Protein AF-A0A377ZLY2-F1 (afdb_monomer)

Nearest PDB structures (foldseek):
  7onw-assembly1_A  TM=9.578E-01  e=1.325E-79  Escherichia coli K-12
  8gpw-assembly1_A  TM=9.911E-01  e=1.344E-69  Klebsiella pneumoniae
  7onn-assembly1_A  TM=9.941E-01  e=1.403E-66  Escherichia coli K-12
  4bjp-assembly1_A-2  TM=9.707E-01  e=1.010E-66  Escherichia coli
  5ksh-assembly2_B  TM=9.296E-01  e=1.607E-45  Neisseria gonorrhoeae

InterPro domains:
  IPR000713 Mur ligase, N-terminal catalytic domain [PF01225] (524-601)
  IPR001460 Penicillin-binding protein, transpeptidase [PF00905] (175-469)
  IPR005311 Penicillin-binding protein, dimerisation domain [PF03717] (28-135)
  IPR012338 Beta-lactamase/transpeptidase-like [G3DSA:3.40.710.10] (211-391)
  IPR012338 Beta-lactamase/transpeptidase-like [SSF56601] (150-478)
  IPR013221 Mur ligase, central [PF08245] (613-760)
  IPR035911 MurE/MurF, N-terminal [SSF63418] (504-602)
  IPR036138 Penicillin-binding protein, dimerisation domain superfamily [SSF56519] (2-148)
  IPR036565 Mur-like, catalytic domain superfamily [G3DSA:3.40.1190.10] (604-787)
  IPR036565 Mur-like, catalytic domain superfamily [SSF53623] (604-782)
  IPR037532 Peptidoglycan D,D-transpeptidase FtsI [MF_02080] (1-490)
  IPR050515 Class D beta-lactamase/transpeptidase [PTHR30627] (2-481)

Organism: Klebsiella pneumoniae (NCBI:txid573)

Mean predicted aligned error: 16.72 Å

pLDDT: mean 89.84, std 12.44, range [25.33, 98.94]

Solvent-accessible surface area (backbone atoms only — not comparable to full-atom values): 41550 Å² total; per-residue (Å²): 81,84,21,29,25,38,32,33,21,26,31,55,20,51,79,70,72,47,84,60,96,47,74,58,48,48,52,49,19,60,75,68,74,39,60,57,69,58,52,42,50,65,47,59,72,45,53,82,36,73,68,45,81,76,48,70,73,38,55,58,69,60,50,54,54,56,59,71,57,68,53,75,39,59,45,79,41,87,42,63,45,88,77,55,92,68,33,42,52,42,20,48,49,44,31,38,58,51,91,84,63,46,35,71,33,22,45,35,34,51,40,29,64,50,56,64,23,40,84,46,49,74,47,66,45,58,49,101,85,69,48,79,78,46,76,79,49,75,45,82,55,45,73,57,47,89,81,64,56,28,52,40,68,70,51,23,46,47,44,31,51,50,46,39,52,49,26,60,72,28,53,25,76,25,29,29,38,31,31,29,33,24,71,60,22,25,33,30,25,64,28,52,28,63,56,46,37,60,75,63,54,84,88,60,58,73,80,43,61,55,44,44,38,36,58,39,64,42,50,58,13,45,56,45,34,62,60,48,54,41,51,30,45,74,70,64,77,42,60,84,85,40,69,40,74,29,58,66,49,71,49,96,87,44,78,42,58,47,98,64,94,41,69,60,34,38,57,45,45,28,56,14,66,57,33,41,34,42,40,21,53,50,37,70,76,41,65,77,61,59,60,54,53,50,44,45,59,45,35,51,51,40,72,64,76,63,61,50,69,73,62,49,35,45,43,61,78,91,67,93,79,76,55,70,57,56,42,27,38,47,27,40,18,40,86,36,26,35,16,51,47,44,52,20,48,32,32,16,17,51,37,46,26,20,31,37,54,68,48,30,53,43,60,77,78,79,83,51,88,56,44,80,69,45,63,46,70,53,33,48,54,47,46,57,33,22,29,43,12,31,32,91,88,18,58,19,40,53,26,54,36,92,45,41,38,43,21,40,35,43,23,57,30,71,33,68,42,99,87,72,42,79,44,103,42,36,33,12,23,24,38,26,23,32,42,52,92,67,33,48,37,6,39,23,29,38,37,33,39,42,63,63,85,55,53,48,4,30,76,55,17,12,41,46,45,17,56,42,51,49,50,45,40,59,75,67,68,58,81,70,73,50,70,65,97,78,62,76,88,60,88,77,77,76,84,63,87,82,71,78,88,74,40,33,46,21,74,65,32,41,92,76,28,71,83,44,63,86,36,68,44,73,50,77,38,74,49,61,88,74,51,37,69,29,17,33,39,42,18,42,78,50,97,90,50,57,35,59,79,39,48,68,54,29,55,75,39,43,28,46,30,34,42,30,46,4,81,96,77,52,51,69,57,38,75,46,77,56,96,89,25,48,36,36,18,31,57,66,38,59,67,47,36,13,47,50,28,23,58,73,42,70,42,31,41,77,70,27,49,25,32,39,24,28,55,63,58,60,34,66,61,50,27,51,50,51,24,52,52,40,36,76,72,72,41,41,22,18,33,33,19,70,79,12,42,29,43,72,94,57,57,43,74,49,98,42,47,41,50,52,22,52,54,45,30,51,51,42,29,52,40,45,77,71,60,28,47,28,34,17,30,33,47,40,46,67,25,49,71,58,22,22,60,54,60,46,46,26,58,26,27,38,42,53,37,86,65,98,67,69,40,91,79,44,70,42,70,67,50,46,49,53,31,51,46,38,51,70,74,77,32,53,24,54,48,42,32,32,24,24,68,28,73,67,34,43,60,46,46,78,76,35,55,78,26,32,38,35,26,73,78,73,49,66,59,92,83,59,80,31,57,71,49,70,58,90,78,88,83,87,81,82,77,77,85,78,83,89,135

Secondary structure (DSSP, 8-state):
-EEEEEEE-HHHHHHTT-S-SSHHHHHHHHHTT--HHHHHHHHHT-TT-S-EEEEEEE-HHHHHHHHHT--TTEEEEEEE----TTGGGGHHHH--B-TTS-B-SHHHHHTHHHHH-B--EEEEEE-TTS-EEEEEEEEPPBPP----BS--HHHHHHHHHHHHHHHHHTT-SEEEEEEEETTT-BEEEEEEES---TT--TT--GGGG--HHHH--B--GGGGHHHHHHHHHHTTS--TTPEEE---EEETTEEE--SS--SEEEHHHHHHTT-HHHHHHHHHTS-THHHHHHHHHTTTTS------TT----B----SS--HHHHHHHHTT-S-BB-HHHHHHHHHHHHTTSEE---BSB--PSP---EE-S-HHHHHHHHHHHHTTTSTTSTTGGG-BTTB--EEEEEEEEEE-TTSSEEEEEEEEEEEEESSSS--EEEEEEEES--SS---HHHHHHHHHHHHHHHHHHHTTPPPS---TT-SS--------SSGGG-BHHHHHTTT-TTPPP-B---EES-TTT--TT-EEEE-B-SSSBGGGGHHHHHHTT-SEEEEE-TTTS-TT-EEEETTEEEEEETTHHHHHHHHHHHHTT-GGGSSEEEEEESSSSHHHHHHHHHHHHHHTT--EEEEETTEEEETTEEE--SSSS--HHHHHHHHHHHHHTT--EEEEE--HHHHHTTTTTT-B-SEEEE----S--HHHHSSHHHHHHHHHHHHHTSB--EEEEETTSHHHHHHHTT-TT-EEEESSS---TT--S-EEE-S-------------

Foldseek 3Di:
DKFKWKKFQLQQQVVVVAQDPDPLLVVVCVLLVHPSVRVRCQSVVPSNGGIDTSGARHDPVSVVVNVVSVRTRIDMDIDDADDDPLFFLCCLACPAADSRQQGDFHVSPLCVCQQAWAQKDWDFDADPVGHTDDTPDIGHTGDHDDFAFLEDVLLSNLLQVLQQCLCVVLVFPKKWKWKAFLQALGTHYTHMPPTGGNVDCVVPDPVNSHSQLFQPKDFPFLLCLLLLQLLLCVVVVDHQADKDQQAWDDDPNDIQFFPDGDRIDGSLRCQQRVRLSVSLVSLLSDDLVSSLLSLVLLQQQHFLPQSGPNGDRWAHDPDPDDGSVRSSRVSRGPPTIGRNSSSLSSQSCLLNQQFRFRHYRGDDDDRGRGHRSGHNVSSLSSLVSQLSLCDPSHLQVLLDEPLARKRKGWFKDFDQDPVRHGDNFIKTKMWTFPRSVRTGMTMIMIGGGRDNPDGGNSVRVSNSNNSSVNSVCLVVVPHRDPDDPVPPPDPDDDDPPDDQVQQWPCNLCCVFANPDDTARADEEDQDLSPAAARHEYEQECDPVDGSVVCVVSNVVRRYQEYEHACVPPHDAQDWDADPNHIYGYHHPCLQCLLVSLCSNLVNLLVLAAEEEEEEDPCLVVVQLVVQVVVVVVPFQEWEQAQQATDGNVDGDHDPGRQDASNVNSVRSSVRVVVVGRYYYGYCYLVCQVSNSCASHAHLAYEYDEYDDDDCVPQVDSVSRLVSRCSCVPRHNHNAYEFELVYPSSVVVLVVVLAHEYEYAPPSDDPSNNYHYYYDPDDDDDPPPDDDDD

Sequence (789 aa):
MPVKAIWADPKELHDAGGVTLDTRWKALADALNMPLDQLATRINTNPRMRFIYLARQVNPDMADYIKKLKLPGIHLREESRRYYPSGEVTAHLIGFTNVDSQGIEGVEKSFDKWLTGQPGERIVRKDRYGRVIEDISSTDSQAAHNLALSIDERLQALVYRELNNAVAFNKAESGSAVLVDVNTGEVLAMANSPSYNPNNFAGTAKDTMRNRAITDVFEPGSTVKPMVVMTALQRGIVNENTVLNTVPYRINGHEIKDVARYSELTLTGVLQKSSNVGVSKLALAMPSSALVDTYSRFGLGKATNLGLVGERSGLYPQKQRWSDIERATFSFGYGLMVTPLQLARVYATIGSYGIYRPLSITKVDPPVPGERVFPESLVRTVVHMMESVALPGGGGVKAAIKGYRIAIKTGTAKKVGPDGRYINKYIAYTAGVAPASHPRFALVVVINDPQAGKYYGGAVSAPVFGAIMGGVLRTMNIEPDALATGEKSEFVINQGEEQVADRNLRDLLAPWVPNAPERILREMTLDSRVAASGDLFIAVQGHQADGRRYIPQAIAQGVAAIIAEAQGEAKDGEIREMHGVPVIYLSQLNERLSALAGRFYHQPSQQLRLVGVTGTNGKTTTTQLLAQWAKLLGETSAVMGTVGNGLLDKVVPTENTTGSAVDVQHVLSSLVGQGATFGAMEVSSHGLVQHRVAALQFAASVFTNLSRDHLDYHGDMEHYEAAKWLLYSTHHCGQAIVNADDEVGRRWLAKLPDAVAVSMEDHINPNCHGRWLKATAVKLSRQRGDHPV

Radius of gyration: 32.81 Å; Cα contacts (8 Å, |Δi|>4): 1695; chains: 1; bounding box: 76×91×81 Å

Structure (mmCIF, N/CA/C/O backbone):
data_AF-A0A377ZLY2-F1
#
_entry.id   AF-A0A377ZLY2-F1
#
loop_
_atom_site.group_PDB
_atom_site.id
_atom_site.type_symbol
_atom_site.label_atom_id
_atom_site.label_alt_id
_atom_site.label_comp_id
_atom_site.label_asym_id
_atom_site.label_entity_id
_atom_site.label_seq_id
_atom_site.pdbx_PDB_ins_code
_atom_site.Cartn_x
_atom_site.Cartn_y
_atom_site.Cartn_z
_atom_site.occupancy
_atom_site.B_iso_or_equiv
_atom_site.auth_seq_id
_atom_site.auth_comp_id
_atom_site.auth_asym_id
_atom_site.auth_atom_id
_atom_site.pdbx_PDB_model_num
ATOM 1 N N . MET A 1 1 ? 11.479 -10.343 -22.929 1.00 76.12 1 MET A N 1
ATOM 2 C CA . MET A 1 1 ? 12.168 -9.541 -23.959 1.00 76.12 1 MET A CA 1
ATOM 3 C C . MET A 1 1 ? 13.109 -10.440 -24.744 1.00 76.12 1 MET A C 1
ATOM 5 O O . MET A 1 1 ? 13.875 -11.158 -24.100 1.00 76.12 1 MET A O 1
ATOM 9 N N . PRO A 1 2 ? 13.035 -10.444 -26.086 1.00 83.38 2 PRO A N 1
ATOM 10 C CA . PRO A 1 2 ? 14.022 -11.125 -26.917 1.00 83.38 2 PRO A CA 1
ATOM 11 C C . PRO A 1 2 ? 15.370 -10.405 -26.795 1.00 83.38 2 PRO A C 1
ATOM 13 O O . PRO A 1 2 ? 15.439 -9.180 -26.894 1.00 83.38 2 PRO A O 1
ATOM 16 N N . VAL A 1 3 ? 16.426 -11.163 -26.530 1.00 89.38 3 VAL A N 1
ATOM 17 C CA . VAL A 1 3 ? 17.807 -10.677 -26.414 1.00 89.38 3 VAL A CA 1
ATOM 18 C C . VAL A 1 3 ? 18.733 -11.671 -27.104 1.00 89.38 3 VAL A C 1
ATOM 20 O O . VAL A 1 3 ? 18.310 -12.763 -27.472 1.00 89.38 3 VAL A O 1
ATOM 23 N N . LYS A 1 4 ? 20.006 -11.322 -27.290 1.00 88.44 4 LYS A N 1
ATOM 24 C CA . LYS A 1 4 ? 20.975 -12.257 -27.878 1.00 88.44 4 LYS A CA 1
ATOM 25 C C . LYS A 1 4 ? 22.154 -12.486 -26.949 1.00 88.44 4 LYS A C 1
ATOM 27 O O . LYS A 1 4 ? 22.528 -11.612 -26.175 1.00 88.44 4 LYS A O 1
ATOM 32 N N . ALA A 1 5 ? 22.761 -13.657 -27.040 1.00 91.00 5 ALA A N 1
ATOM 33 C CA . ALA A 1 5 ? 24.105 -13.904 -26.549 1.00 91.00 5 ALA A CA 1
ATOM 34 C C . ALA A 1 5 ? 25.098 -13.874 -27.707 1.00 91.00 5 ALA A C 1
ATOM 36 O O . ALA A 1 5 ? 24.802 -14.316 -28.819 1.00 91.00 5 ALA A O 1
ATOM 37 N N . ILE A 1 6 ? 26.293 -13.383 -27.410 1.00 92.44 6 ILE A N 1
ATOM 38 C CA . ILE A 1 6 ? 27.441 -13.378 -28.307 1.00 92.44 6 ILE A CA 1
ATOM 39 C C . ILE A 1 6 ? 28.393 -14.456 -27.809 1.00 92.44 6 ILE A C 1
ATOM 41 O O . ILE A 1 6 ? 28.817 -14.443 -26.647 1.00 92.44 6 ILE A O 1
ATOM 45 N N . TRP A 1 7 ? 28.727 -15.393 -28.683 1.00 92.69 7 TRP A N 1
ATOM 46 C CA . TRP A 1 7 ? 29.637 -16.487 -28.377 1.00 92.69 7 TRP A CA 1
ATOM 47 C C . TRP A 1 7 ? 30.670 -16.651 -29.488 1.00 92.69 7 TRP A C 1
ATOM 49 O O . TRP A 1 7 ? 30.451 -16.232 -30.622 1.00 92.69 7 TRP A O 1
ATOM 59 N N . ALA A 1 8 ? 31.810 -17.230 -29.136 1.00 91.69 8 ALA A N 1
ATOM 60 C CA . ALA A 1 8 ? 32.892 -17.518 -30.062 1.00 91.69 8 ALA A CA 1
ATOM 61 C C . ALA A 1 8 ? 33.110 -19.031 -30.214 1.00 91.69 8 ALA A C 1
ATOM 63 O O . ALA A 1 8 ? 32.939 -19.772 -29.241 1.00 91.69 8 ALA A O 1
ATOM 64 N N . ASP A 1 9 ? 33.531 -19.473 -31.402 1.00 91.38 9 ASP A N 1
ATOM 65 C CA . ASP A 1 9 ? 34.189 -20.765 -31.648 1.00 91.38 9 ASP A CA 1
ATOM 66 C C . ASP A 1 9 ? 35.712 -20.516 -31.737 1.00 91.38 9 ASP A C 1
ATOM 68 O O . ASP A 1 9 ? 36.208 -20.099 -32.788 1.00 91.38 9 ASP A O 1
ATOM 72 N N . PRO A 1 10 ? 36.473 -20.731 -30.641 1.00 90.56 10 PRO A N 1
ATOM 73 C CA . PRO A 1 10 ? 37.922 -20.539 -30.627 1.00 90.56 10 PRO A CA 1
ATOM 74 C C . PRO A 1 10 ? 38.683 -21.332 -31.688 1.00 90.56 10 PRO A C 1
ATOM 76 O O . PRO A 1 10 ? 39.705 -20.847 -32.169 1.00 90.56 10 PRO A O 1
ATOM 79 N N . LYS A 1 11 ? 38.205 -22.523 -32.072 1.00 87.12 11 LYS A N 1
ATOM 80 C CA . LYS A 1 11 ? 38.854 -23.324 -33.111 1.00 87.12 11 LYS A CA 1
ATOM 81 C C . LYS A 1 11 ? 38.660 -22.701 -34.490 1.00 87.12 11 LYS A C 1
ATOM 83 O O . LYS A 1 11 ? 39.633 -22.560 -35.220 1.00 87.12 11 LYS A O 1
ATOM 88 N N . GLU A 1 12 ? 37.434 -22.301 -34.830 1.00 88.19 12 GLU A N 1
ATOM 89 C CA . GLU A 1 12 ? 37.156 -21.589 -36.089 1.00 88.19 12 GLU A CA 1
ATOM 90 C C . GLU A 1 12 ? 37.976 -20.295 -36.178 1.00 88.19 12 GLU A C 1
ATOM 92 O O . GLU A 1 12 ? 38.570 -19.993 -37.210 1.00 88.19 12 GLU A O 1
ATOM 97 N N . LEU A 1 13 ? 38.063 -19.567 -35.063 1.00 88.12 13 LEU A N 1
ATOM 98 C CA . LEU A 1 13 ? 38.886 -18.370 -34.945 1.00 88.12 13 LEU A CA 1
ATOM 99 C C . LEU A 1 13 ? 40.371 -18.652 -35.147 1.00 88.12 13 LEU A C 1
ATOM 101 O O . LEU A 1 13 ? 41.025 -17.922 -35.885 1.00 88.12 13 LEU A O 1
ATOM 105 N N . HIS A 1 14 ? 40.905 -19.698 -34.517 1.00 86.06 14 HIS A N 1
ATOM 106 C CA . HIS A 1 14 ? 42.305 -20.089 -34.664 1.00 86.06 14 HIS A CA 1
ATOM 107 C C . HIS A 1 14 ? 42.635 -20.476 -36.111 1.00 86.06 14 HIS A C 1
ATOM 109 O O . HIS A 1 14 ? 43.621 -19.986 -36.661 1.00 86.06 14 HIS A O 1
ATOM 115 N N . ASP A 1 15 ? 41.768 -21.270 -36.746 1.00 85.00 15 ASP A N 1
ATOM 116 C CA . ASP A 1 15 ? 41.903 -21.685 -38.147 1.00 85.00 15 ASP A CA 1
ATOM 117 C C . ASP A 1 15 ? 41.816 -20.477 -39.113 1.00 85.00 15 ASP A C 1
ATOM 119 O O . ASP A 1 15 ? 42.418 -20.492 -40.187 1.00 85.00 15 ASP A O 1
ATOM 123 N N . ALA A 1 16 ? 41.121 -19.401 -38.720 1.00 83.44 16 ALA A N 1
ATOM 124 C CA . ALA A 1 16 ? 40.955 -18.161 -39.486 1.00 83.44 16 ALA A CA 1
ATOM 125 C C . ALA A 1 16 ? 41.996 -17.057 -39.178 1.00 83.44 16 ALA A C 1
ATOM 127 O O . ALA A 1 16 ? 41.828 -15.920 -39.624 1.00 83.44 16 ALA A O 1
ATOM 128 N N . GLY A 1 17 ? 43.067 -17.362 -38.435 1.00 81.12 17 GLY A N 1
ATOM 129 C CA . GLY A 1 17 ? 44.155 -16.414 -38.137 1.00 81.12 17 GLY A CA 1
ATOM 130 C C . GLY A 1 17 ? 44.054 -15.688 -36.788 1.00 81.12 17 GLY A C 1
ATOM 131 O O . GLY A 1 17 ? 44.876 -14.820 -36.499 1.00 81.12 17 GLY A O 1
ATOM 132 N N . GLY A 1 18 ? 43.094 -16.066 -35.942 1.00 83.38 18 GLY A N 1
ATOM 133 C CA . GLY A 1 18 ? 42.944 -15.594 -34.566 1.00 83.38 18 GLY A CA 1
ATOM 134 C C . GLY A 1 18 ? 42.375 -14.177 -34.424 1.00 83.38 18 GLY A C 1
ATOM 135 O O . GLY A 1 18 ? 41.865 -13.568 -35.364 1.00 83.38 18 GLY A O 1
ATOM 136 N N . VAL A 1 19 ? 42.448 -13.651 -33.198 1.00 83.69 19 VAL A N 1
ATOM 137 C CA . VAL A 1 19 ? 42.067 -12.266 -32.880 1.00 83.69 19 VAL A CA 1
ATOM 138 C C . VAL A 1 19 ? 43.169 -11.322 -33.364 1.00 83.69 19 VAL A C 1
ATOM 140 O O . VAL A 1 19 ? 44.305 -11.420 -32.901 1.00 83.69 19 VAL A O 1
ATOM 143 N N . THR A 1 20 ? 42.851 -10.407 -34.283 1.00 83.00 20 THR A N 1
ATOM 144 C CA . THR A 1 20 ? 43.819 -9.455 -34.856 1.00 83.00 20 THR A CA 1
ATOM 145 C C . THR A 1 20 ? 43.647 -8.049 -34.268 1.00 83.00 20 THR A C 1
ATOM 147 O O . THR A 1 20 ? 42.639 -7.729 -33.647 1.00 83.00 20 THR A O 1
ATOM 150 N N . LEU A 1 21 ? 44.638 -7.173 -34.466 1.00 76.81 21 LEU A N 1
ATOM 151 C CA . LEU A 1 21 ? 44.608 -5.764 -34.030 1.00 76.81 21 LEU A CA 1
ATOM 152 C C . LEU A 1 21 ? 43.818 -4.841 -34.984 1.00 76.81 21 LEU A C 1
ATOM 154 O O . LEU A 1 21 ? 44.001 -3.619 -34.960 1.00 76.81 21 LEU A O 1
ATOM 158 N N . ASP A 1 22 ? 42.967 -5.413 -35.840 1.00 82.75 22 ASP A N 1
ATOM 159 C CA . ASP A 1 22 ? 42.201 -4.659 -36.830 1.00 82.75 22 ASP A CA 1
ATOM 160 C C . ASP A 1 22 ? 41.068 -3.826 -36.195 1.00 82.75 22 ASP A C 1
ATOM 162 O O . ASP A 1 22 ? 40.709 -3.966 -35.021 1.00 82.75 22 ASP A O 1
ATOM 166 N N . THR A 1 23 ? 40.512 -2.897 -36.975 1.00 86.81 23 THR A N 1
ATOM 167 C CA . THR A 1 23 ? 39.457 -1.987 -36.505 1.00 86.81 23 THR A CA 1
ATOM 168 C C . THR A 1 23 ? 38.161 -2.710 -36.135 1.00 86.81 23 THR A C 1
ATOM 170 O O . THR A 1 23 ? 37.406 -2.198 -35.312 1.00 86.81 23 THR A O 1
ATOM 173 N N . ARG A 1 24 ? 37.901 -3.906 -36.682 1.00 90.44 24 ARG A N 1
ATOM 174 C CA . ARG A 1 24 ? 36.683 -4.682 -36.406 1.00 90.44 24 ARG A CA 1
ATOM 175 C C . ARG A 1 24 ? 36.772 -5.387 -35.058 1.00 90.44 24 ARG A C 1
ATOM 177 O O . ARG A 1 24 ? 35.795 -5.398 -34.316 1.00 90.44 24 ARG A O 1
ATOM 184 N N . TRP A 1 25 ? 37.940 -5.923 -34.714 1.00 89.62 25 TRP A N 1
ATOM 185 C CA . TRP A 1 25 ? 38.191 -6.506 -33.397 1.00 89.62 25 TRP A CA 1
ATOM 186 C C . TRP A 1 25 ? 38.199 -5.458 -32.289 1.00 89.62 25 TRP A C 1
ATOM 188 O O . TRP A 1 25 ? 37.628 -5.706 -31.227 1.00 89.62 25 TRP A O 1
ATOM 198 N N . LYS A 1 26 ? 38.752 -4.265 -32.550 1.00 89.81 26 LYS A N 1
ATOM 199 C CA . LYS A 1 26 ? 38.610 -3.114 -31.642 1.00 89.81 26 LYS A CA 1
ATOM 200 C C . LYS A 1 26 ? 37.142 -2.727 -31.456 1.00 89.81 26 LYS A C 1
ATOM 202 O O . LYS A 1 26 ? 36.685 -2.633 -30.328 1.00 89.81 26 LYS A O 1
ATOM 207 N N . ALA A 1 27 ? 36.375 -2.637 -32.543 1.00 89.50 27 ALA A N 1
ATOM 208 C CA . ALA A 1 27 ? 34.944 -2.348 -32.474 1.00 89.50 27 ALA A CA 1
ATOM 209 C C . ALA A 1 27 ? 34.142 -3.399 -31.679 1.00 89.50 27 ALA A C 1
ATOM 211 O O . ALA A 1 27 ? 33.193 -3.037 -30.985 1.00 89.50 27 ALA A O 1
ATOM 212 N N . LEU A 1 28 ? 34.507 -4.686 -31.756 1.00 91.25 28 LEU A N 1
ATOM 213 C CA . LEU A 1 28 ? 33.908 -5.736 -30.925 1.00 91.25 28 LEU A CA 1
ATOM 214 C C . LEU A 1 28 ? 34.296 -5.577 -29.448 1.00 91.25 28 LEU A C 1
ATOM 216 O O . LEU A 1 28 ? 33.431 -5.669 -28.584 1.00 91.25 28 LEU A O 1
ATOM 220 N N . ALA A 1 29 ? 35.577 -5.340 -29.164 1.00 90.81 29 ALA A N 1
ATOM 221 C CA . ALA A 1 29 ? 36.091 -5.106 -27.816 1.00 90.81 29 ALA A CA 1
ATOM 222 C C . ALA A 1 29 ? 35.384 -3.912 -27.143 1.00 90.81 29 ALA A C 1
ATOM 224 O O . ALA A 1 29 ? 34.866 -4.046 -26.032 1.00 90.81 29 ALA A O 1
ATOM 225 N N . ASP A 1 30 ? 35.249 -2.799 -27.867 1.00 89.69 30 ASP A N 1
ATOM 226 C CA . ASP A 1 30 ? 34.542 -1.597 -27.419 1.00 89.69 30 ASP A CA 1
ATOM 227 C C . ASP A 1 30 ? 33.049 -1.876 -27.184 1.00 89.69 30 ASP A C 1
ATOM 229 O O . ASP A 1 30 ? 32.506 -1.516 -26.139 1.00 89.69 30 ASP A O 1
ATOM 233 N N . ALA A 1 31 ? 32.383 -2.583 -28.107 1.00 88.88 31 ALA A N 1
ATOM 234 C CA . ALA A 1 31 ? 30.970 -2.948 -27.960 1.00 88.88 31 ALA A CA 1
ATOM 235 C C . ALA A 1 31 ? 30.713 -3.865 -26.751 1.00 88.88 31 ALA A C 1
ATOM 237 O O . ALA A 1 31 ? 29.660 -3.782 -26.122 1.00 88.88 31 ALA A O 1
ATOM 238 N N . LEU A 1 32 ? 31.675 -4.729 -26.418 1.00 89.12 32 LEU A N 1
ATOM 239 C CA . LEU A 1 32 ? 31.626 -5.617 -25.256 1.00 89.12 32 LEU A CA 1
ATOM 240 C C . LEU A 1 32 ? 32.122 -4.955 -23.963 1.00 89.12 32 LEU A C 1
ATOM 242 O O . LEU A 1 32 ? 32.072 -5.592 -22.909 1.00 89.12 32 LEU A O 1
ATOM 246 N N . ASN A 1 33 ? 32.605 -3.709 -24.034 1.00 89.62 33 ASN A N 1
ATOM 247 C CA . ASN A 1 33 ? 33.278 -3.006 -22.944 1.00 89.62 33 ASN A CA 1
ATOM 248 C C . ASN A 1 33 ? 34.393 -3.858 -22.296 1.00 89.62 33 ASN A C 1
ATOM 250 O O . ASN A 1 33 ? 34.517 -3.935 -21.071 1.00 89.62 33 ASN A O 1
ATOM 254 N N . MET A 1 34 ? 35.170 -4.553 -23.131 1.00 89.56 34 MET A N 1
ATOM 255 C CA . MET A 1 34 ? 36.249 -5.453 -22.729 1.00 89.56 34 MET A CA 1
ATOM 256 C C . MET A 1 34 ? 37.527 -5.064 -23.475 1.00 89.56 34 MET A C 1
ATOM 258 O O . MET A 1 34 ? 37.500 -5.036 -24.702 1.00 89.56 34 MET A O 1
ATOM 262 N N . PRO A 1 35 ? 38.654 -4.815 -22.786 1.00 91.62 35 PRO A N 1
ATOM 263 C CA . PRO A 1 35 ? 39.932 -4.558 -23.443 1.00 91.62 35 PRO A CA 1
ATOM 264 C C . PRO A 1 35 ? 40.299 -5.658 -24.454 1.00 91.62 35 PRO A C 1
ATOM 266 O O . PRO A 1 35 ? 40.071 -6.846 -24.209 1.00 91.62 35 PRO A O 1
ATOM 269 N N . LEU A 1 36 ? 40.856 -5.272 -25.606 1.00 88.94 36 LEU A N 1
ATOM 270 C CA . LEU A 1 36 ? 41.123 -6.198 -26.715 1.00 88.94 36 LEU A CA 1
ATOM 271 C C . LEU A 1 36 ? 42.082 -7.336 -26.324 1.00 88.94 36 LEU A C 1
ATOM 273 O O . LEU A 1 36 ? 41.910 -8.473 -26.760 1.00 88.94 36 LEU A O 1
ATOM 277 N N . ASP A 1 37 ? 43.068 -7.045 -25.483 1.00 88.38 37 ASP A N 1
ATOM 278 C CA . ASP A 1 37 ? 43.999 -8.018 -24.909 1.00 88.38 37 ASP A CA 1
ATOM 279 C C . ASP A 1 37 ? 43.280 -9.046 -24.020 1.00 88.38 37 ASP A C 1
ATOM 281 O O . ASP A 1 37 ? 43.542 -10.249 -24.120 1.00 88.38 37 ASP A O 1
ATOM 285 N N . GLN A 1 38 ? 42.316 -8.605 -23.208 1.00 89.12 38 GLN A N 1
ATOM 286 C CA . GLN A 1 38 ? 41.481 -9.498 -22.401 1.00 89.12 38 GLN A CA 1
ATOM 287 C C . GLN A 1 38 ? 40.565 -10.358 -23.272 1.00 89.12 38 GLN A C 1
ATOM 289 O O . GLN A 1 38 ? 40.443 -11.560 -23.028 1.00 89.12 38 GLN A O 1
ATOM 294 N N . LEU A 1 39 ? 39.961 -9.775 -24.312 1.00 89.00 39 LEU A N 1
ATOM 295 C CA . LEU A 1 39 ? 39.127 -10.503 -25.268 1.00 89.00 39 LEU A CA 1
ATOM 296 C C . LEU A 1 39 ? 39.935 -11.591 -25.991 1.00 89.00 39 LEU A C 1
ATOM 298 O O . LEU A 1 39 ? 39.509 -12.748 -26.040 1.00 89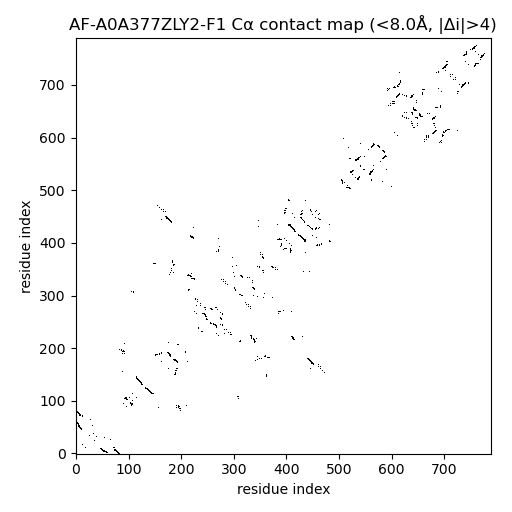.00 39 LEU A O 1
ATOM 302 N N . ALA A 1 40 ? 41.125 -11.241 -26.486 1.00 87.88 40 ALA A N 1
ATOM 303 C CA . ALA A 1 40 ? 42.038 -12.178 -27.132 1.00 87.88 40 ALA A CA 1
ATOM 304 C C . ALA A 1 40 ? 42.459 -13.304 -26.181 1.00 87.88 40 ALA A C 1
ATOM 306 O O . ALA A 1 40 ? 42.392 -14.477 -26.543 1.00 87.88 40 ALA A O 1
ATOM 307 N N . THR A 1 41 ? 42.826 -12.971 -24.942 1.00 88.44 41 THR A N 1
ATOM 308 C CA . THR A 1 41 ? 43.217 -13.957 -23.921 1.00 88.44 41 THR A CA 1
ATOM 309 C C . THR A 1 41 ? 42.071 -14.917 -23.601 1.00 88.44 41 THR A C 1
ATOM 311 O O . THR A 1 41 ? 42.264 -16.134 -23.546 1.00 88.44 41 THR A O 1
ATOM 314 N N . ARG A 1 42 ? 40.853 -14.388 -23.445 1.00 87.25 42 ARG A N 1
ATOM 315 C CA . ARG A 1 42 ? 39.651 -15.173 -23.144 1.00 87.25 42 ARG A CA 1
ATOM 316 C C . ARG A 1 42 ? 39.309 -16.154 -24.264 1.00 87.25 42 ARG A C 1
ATOM 318 O O . ARG A 1 42 ? 39.003 -17.308 -23.982 1.00 87.25 42 ARG A O 1
ATOM 325 N N . ILE A 1 43 ? 39.403 -15.726 -25.523 1.00 86.69 43 ILE A N 1
ATOM 326 C CA . ILE A 1 43 ? 39.177 -16.593 -26.689 1.00 86.69 43 ILE A CA 1
ATOM 327 C C . ILE A 1 43 ? 40.291 -17.646 -26.807 1.00 86.69 43 ILE A C 1
ATOM 329 O O . ILE A 1 43 ? 40.007 -18.828 -26.994 1.00 86.69 43 ILE A O 1
ATOM 333 N N . ASN A 1 44 ? 41.552 -17.248 -26.622 1.00 84.50 44 ASN A N 1
ATOM 334 C CA . ASN A 1 44 ? 42.719 -18.117 -26.800 1.00 84.50 44 ASN A CA 1
ATOM 335 C C . ASN A 1 44 ? 43.003 -19.053 -25.613 1.00 84.50 44 ASN A C 1
ATOM 337 O O . ASN A 1 44 ? 43.938 -19.848 -25.682 1.00 84.50 44 ASN A O 1
ATOM 341 N N . THR A 1 45 ? 42.203 -19.003 -24.541 1.00 83.00 45 THR A N 1
ATOM 342 C CA . THR A 1 45 ? 42.398 -19.840 -23.341 1.00 83.00 45 THR A CA 1
ATOM 343 C C . THR A 1 45 ? 42.412 -21.340 -23.678 1.00 83.00 45 THR A C 1
ATOM 345 O O . THR A 1 45 ? 43.149 -22.104 -23.060 1.00 83.00 45 THR A O 1
ATOM 348 N N . ASN A 1 46 ? 41.636 -21.779 -24.678 1.00 81.25 46 ASN A N 1
ATOM 349 C CA . ASN A 1 46 ? 41.742 -23.131 -25.232 1.00 81.25 46 ASN A CA 1
ATOM 350 C C . ASN A 1 46 ? 41.400 -23.133 -26.737 1.00 81.25 46 ASN A C 1
ATOM 352 O O . ASN A 1 46 ? 40.218 -23.143 -27.090 1.00 81.25 46 ASN A O 1
ATOM 356 N N . PRO A 1 47 ? 42.408 -23.206 -27.626 1.00 80.19 47 PRO A N 1
ATOM 357 C CA . PRO A 1 47 ? 42.218 -23.155 -29.081 1.00 80.19 47 PRO A CA 1
ATOM 358 C C . PRO A 1 47 ? 41.429 -24.333 -29.671 1.00 80.19 47 PRO A C 1
ATOM 360 O O . PRO A 1 47 ? 41.058 -24.309 -30.838 1.00 80.19 47 PRO A O 1
ATOM 363 N N . ARG A 1 48 ? 41.187 -25.399 -28.892 1.00 83.88 48 ARG A N 1
ATOM 364 C CA . ARG A 1 48 ? 40.382 -26.553 -29.325 1.00 83.88 48 ARG A CA 1
ATOM 365 C C . ARG A 1 48 ? 38.910 -26.442 -28.928 1.00 83.88 48 ARG A C 1
ATOM 367 O O . ARG A 1 48 ? 38.117 -27.276 -29.367 1.00 83.88 48 ARG A O 1
ATOM 374 N N . MET A 1 49 ? 38.540 -25.473 -28.084 1.00 86.12 49 MET A N 1
ATOM 375 C CA . MET A 1 49 ? 37.142 -25.265 -27.709 1.00 86.12 49 MET A CA 1
ATOM 376 C C . MET A 1 49 ? 36.316 -24.845 -28.924 1.00 86.12 49 MET A C 1
ATOM 378 O O . MET A 1 49 ? 36.787 -24.122 -29.792 1.00 86.12 49 MET A O 1
ATOM 382 N N . ARG A 1 50 ? 35.063 -25.304 -28.951 1.00 86.00 50 ARG A N 1
ATOM 383 C CA . ARG A 1 50 ? 34.075 -24.982 -29.991 1.00 86.00 50 ARG A CA 1
ATOM 384 C C . ARG A 1 50 ? 33.062 -23.923 -29.566 1.00 86.00 50 ARG A C 1
ATOM 386 O O . ARG A 1 50 ? 32.230 -23.521 -30.366 1.00 86.00 50 ARG A O 1
ATOM 393 N N . PHE A 1 51 ? 33.079 -23.528 -28.294 1.00 87.56 51 PHE A N 1
ATOM 394 C CA . PHE A 1 51 ? 32.082 -22.631 -27.728 1.00 87.56 51 PHE A CA 1
ATOM 395 C C . PHE A 1 51 ? 32.629 -21.899 -26.501 1.00 87.56 51 PHE A C 1
ATOM 397 O O . PHE A 1 51 ? 33.109 -22.534 -25.562 1.00 87.56 51 PHE A O 1
ATOM 404 N N . ILE A 1 52 ? 32.496 -20.574 -26.480 1.00 90.81 52 ILE A N 1
ATOM 405 C CA . ILE A 1 52 ? 32.704 -19.736 -25.295 1.00 90.81 52 ILE A CA 1
ATOM 406 C C . ILE A 1 52 ? 31.789 -18.508 -25.349 1.00 90.81 52 ILE A C 1
ATOM 408 O O . ILE A 1 52 ? 31.713 -17.832 -26.371 1.00 90.81 52 ILE A O 1
ATOM 412 N N . TYR A 1 53 ? 31.102 -18.181 -24.250 1.00 90.81 53 TYR A N 1
ATOM 413 C CA . TYR A 1 53 ? 30.335 -16.933 -24.166 1.00 90.81 53 TYR A CA 1
ATOM 414 C C . TYR A 1 53 ? 31.268 -15.728 -24.031 1.00 90.81 53 TYR A C 1
ATOM 416 O O . TYR A 1 53 ? 32.131 -15.696 -23.145 1.00 90.81 53 TYR A O 1
ATOM 424 N N . LEU A 1 54 ? 31.034 -14.711 -24.858 1.00 90.06 54 LEU A N 1
ATOM 425 C CA . LEU A 1 54 ? 31.690 -13.408 -24.768 1.00 90.06 54 LEU A CA 1
ATOM 426 C C . LEU A 1 54 ? 30.820 -12.418 -23.991 1.00 90.06 54 LEU A C 1
ATOM 428 O O . LEU A 1 54 ? 31.297 -11.800 -23.043 1.00 90.06 54 LEU A O 1
ATOM 432 N N . ALA A 1 55 ? 29.530 -12.357 -24.321 1.00 89.56 55 ALA A N 1
ATOM 433 C CA . ALA A 1 55 ? 28.516 -11.620 -23.573 1.00 89.56 55 ALA A CA 1
ATOM 434 C C . ALA A 1 55 ? 27.150 -12.301 -23.700 1.00 89.56 55 ALA A C 1
ATOM 436 O O . ALA A 1 55 ? 26.875 -12.996 -24.677 1.00 89.56 55 ALA A O 1
ATOM 437 N N . ARG A 1 56 ? 26.288 -12.107 -22.702 1.00 89.44 56 ARG A N 1
ATOM 438 C CA . ARG A 1 56 ? 24.932 -12.671 -22.659 1.00 89.44 56 ARG A CA 1
ATOM 439 C C . ARG A 1 56 ? 23.905 -11.559 -22.509 1.00 89.44 56 ARG A C 1
ATOM 441 O O . ARG A 1 56 ? 24.235 -10.501 -21.977 1.00 89.44 56 ARG A O 1
ATOM 448 N N . GLN A 1 57 ? 22.678 -11.819 -22.955 1.00 86.12 57 GLN A N 1
ATOM 449 C CA . GLN A 1 57 ? 21.546 -10.893 -22.849 1.00 86.12 57 GLN A CA 1
ATOM 450 C C . GLN A 1 57 ? 21.801 -9.469 -23.395 1.00 86.12 57 GLN A C 1
ATOM 452 O O . GLN A 1 57 ? 21.344 -8.482 -22.810 1.00 86.12 57 GLN A O 1
ATOM 457 N N . VAL A 1 58 ? 22.512 -9.349 -24.520 1.00 88.38 58 VAL A N 1
ATOM 458 C CA . VAL A 1 58 ? 22.721 -8.064 -25.203 1.00 88.38 58 VAL A CA 1
ATOM 459 C C . VAL A 1 58 ? 21.461 -7.607 -25.945 1.00 88.38 58 VAL A C 1
ATOM 461 O O . VAL A 1 58 ? 20.679 -8.426 -26.440 1.00 88.38 58 VAL A O 1
ATOM 464 N N . ASN A 1 59 ? 21.270 -6.286 -26.029 1.00 85.69 59 ASN A N 1
ATOM 465 C CA . ASN A 1 59 ? 20.179 -5.670 -26.790 1.00 85.69 59 ASN A CA 1
ATOM 466 C C . ASN A 1 59 ? 20.298 -6.041 -28.290 1.00 85.69 59 ASN A C 1
ATOM 468 O O . ASN A 1 59 ? 21.417 -5.994 -28.817 1.00 85.69 59 ASN A O 1
ATOM 472 N N . PRO A 1 60 ? 19.190 -6.378 -28.984 1.00 85.81 60 PRO A N 1
ATOM 473 C CA . PRO A 1 60 ? 19.138 -6.543 -30.436 1.00 85.81 60 PRO A CA 1
ATOM 474 C C . PRO A 1 60 ? 19.989 -5.566 -31.262 1.00 85.81 60 PRO A C 1
ATOM 476 O O . PRO A 1 60 ? 20.733 -6.030 -32.121 1.00 85.81 60 PRO A O 1
ATOM 479 N N . ASP A 1 61 ? 19.984 -4.263 -30.958 1.00 87.69 61 ASP A N 1
ATOM 480 C CA . ASP A 1 61 ? 20.757 -3.266 -31.725 1.00 87.69 61 ASP A CA 1
ATOM 481 C C . ASP A 1 61 ? 22.272 -3.522 -31.680 1.00 87.69 61 ASP A C 1
ATOM 483 O O . ASP A 1 61 ? 22.972 -3.451 -32.693 1.00 87.69 61 ASP A O 1
ATOM 487 N N . MET A 1 62 ? 22.788 -3.868 -30.496 1.00 88.56 62 MET A N 1
ATOM 488 C CA . MET A 1 62 ? 24.196 -4.217 -30.302 1.00 88.56 62 MET A CA 1
ATOM 489 C C . MET A 1 62 ? 24.526 -5.539 -30.996 1.00 88.56 62 MET A C 1
ATOM 491 O O . MET A 1 62 ? 25.587 -5.679 -31.604 1.00 88.56 62 MET A O 1
ATOM 495 N N . ALA A 1 63 ? 23.613 -6.509 -30.934 1.00 89.00 63 ALA A N 1
ATOM 496 C CA . ALA A 1 63 ? 23.796 -7.782 -31.612 1.00 89.00 63 ALA A CA 1
ATOM 497 C C . ALA A 1 63 ? 23.831 -7.606 -33.140 1.00 89.00 63 ALA A C 1
ATOM 499 O O . ALA A 1 63 ? 24.690 -8.185 -33.804 1.00 89.00 63 ALA A O 1
ATOM 500 N N . ASP A 1 64 ? 22.968 -6.757 -33.699 1.00 89.75 64 ASP A N 1
ATOM 501 C CA . ASP A 1 64 ? 22.953 -6.435 -35.126 1.00 89.75 64 ASP A CA 1
ATOM 502 C C . ASP A 1 64 ? 24.193 -5.649 -35.557 1.00 89.75 64 ASP A C 1
ATOM 504 O O . ASP A 1 64 ? 24.736 -5.898 -36.638 1.00 89.75 64 ASP A O 1
ATOM 508 N N . TYR A 1 65 ? 24.693 -4.747 -34.709 1.00 92.25 65 TYR A N 1
ATOM 509 C CA . TYR A 1 65 ? 25.982 -4.090 -34.920 1.00 92.25 65 TYR A CA 1
ATOM 510 C C . TYR A 1 65 ? 27.126 -5.111 -34.999 1.00 92.25 65 TYR A C 1
ATOM 512 O O . TYR A 1 65 ? 27.874 -5.125 -35.977 1.00 92.25 65 TYR A O 1
ATOM 520 N N . ILE A 1 66 ? 27.212 -6.033 -34.037 1.00 91.25 66 ILE A N 1
ATOM 521 C CA . ILE A 1 66 ? 28.256 -7.068 -34.001 1.00 91.25 66 ILE A CA 1
ATOM 522 C C . ILE A 1 66 ? 28.136 -8.028 -35.188 1.00 91.25 66 ILE A C 1
ATOM 524 O O . ILE A 1 66 ? 29.142 -8.378 -35.804 1.00 91.25 66 ILE A O 1
ATOM 528 N N . LYS A 1 67 ? 26.913 -8.386 -35.593 1.00 90.56 67 LYS A N 1
ATOM 529 C CA . LYS A 1 67 ? 26.664 -9.196 -36.795 1.00 90.56 67 LYS A CA 1
ATOM 530 C C . LYS A 1 67 ? 27.233 -8.540 -38.058 1.00 90.56 67 LYS A C 1
ATOM 532 O O . LYS A 1 67 ? 27.768 -9.233 -38.925 1.00 90.56 67 LYS A O 1
ATOM 537 N N . LYS A 1 68 ? 27.147 -7.209 -38.169 1.00 93.50 68 LYS A N 1
ATOM 538 C CA . LYS A 1 68 ? 27.680 -6.444 -39.311 1.00 93.50 68 LYS A CA 1
ATOM 539 C C . LYS A 1 68 ? 29.211 -6.412 -39.358 1.00 93.50 68 LYS A C 1
ATOM 541 O O . LYS A 1 68 ? 29.751 -6.202 -40.442 1.00 93.50 68 LYS A O 1
ATOM 546 N N . LEU A 1 69 ? 29.906 -6.683 -38.247 1.00 91.12 69 LEU A N 1
ATOM 547 C CA . LEU A 1 69 ? 31.374 -6.765 -38.219 1.00 91.12 69 LEU A CA 1
ATOM 548 C C . LEU A 1 69 ? 31.915 -7.974 -39.003 1.00 91.12 69 LEU A C 1
ATOM 550 O O . LEU A 1 69 ? 33.071 -7.947 -39.427 1.00 91.12 69 LEU A O 1
ATOM 554 N N . LYS A 1 70 ? 31.086 -9.010 -39.234 1.00 90.38 70 LYS A N 1
ATOM 555 C CA . LYS A 1 70 ? 31.437 -10.222 -40.003 1.00 90.38 70 LYS A CA 1
ATOM 556 C C . LYS A 1 70 ? 32.776 -10.831 -39.558 1.00 90.38 70 LYS A C 1
ATOM 558 O O . LYS A 1 70 ? 33.649 -11.117 -40.379 1.00 90.38 70 LYS A O 1
ATOM 563 N N . LEU A 1 71 ? 32.953 -10.956 -38.245 1.00 89.75 71 LEU A N 1
ATOM 564 C CA . LEU A 1 71 ? 34.144 -11.555 -37.650 1.00 89.75 71 LEU A CA 1
ATOM 565 C C . LEU A 1 71 ? 34.036 -13.090 -37.713 1.00 89.75 71 LEU A C 1
ATOM 567 O O . LEU A 1 71 ? 32.988 -13.622 -37.341 1.00 89.75 71 LEU A O 1
ATOM 571 N N . PRO A 1 72 ? 35.075 -13.804 -38.189 1.00 86.75 72 PRO A N 1
ATOM 572 C CA . PRO A 1 72 ? 35.062 -15.266 -38.254 1.00 86.75 72 PRO A CA 1
ATOM 573 C C . PRO A 1 72 ? 34.940 -15.865 -36.849 1.00 86.75 72 PRO A C 1
ATOM 575 O O . PRO A 1 72 ? 35.470 -15.300 -35.898 1.00 86.75 72 PRO A O 1
ATOM 578 N N . GLY A 1 73 ? 34.214 -16.976 -36.701 1.00 86.38 73 GLY A N 1
ATOM 579 C CA . GLY A 1 73 ? 33.998 -17.647 -35.417 1.00 86.38 73 GLY A CA 1
ATOM 580 C C . GLY A 1 73 ? 33.267 -16.844 -34.339 1.00 86.38 73 GLY A C 1
ATOM 581 O O . GLY A 1 73 ? 33.209 -17.320 -33.210 1.00 86.38 73 GLY A O 1
ATOM 582 N N . ILE A 1 74 ? 32.696 -15.671 -34.644 1.00 92.00 74 ILE A N 1
ATOM 583 C CA . ILE A 1 74 ? 31.805 -14.927 -33.743 1.00 92.00 74 ILE A CA 1
ATOM 584 C C . ILE A 1 74 ? 30.361 -15.136 -34.181 1.00 92.00 74 ILE A C 1
ATOM 586 O O . ILE A 1 74 ? 29.967 -14.795 -35.295 1.00 92.00 74 ILE A O 1
ATOM 590 N N . HIS A 1 75 ? 29.552 -15.648 -33.263 1.00 90.38 75 HIS A N 1
ATOM 591 C CA . HIS A 1 75 ? 28.198 -16.098 -33.535 1.00 90.38 75 HIS A CA 1
ATOM 592 C C . HIS A 1 75 ? 27.208 -15.492 -32.541 1.00 90.38 75 HIS A C 1
ATOM 594 O O . HIS A 1 75 ? 27.546 -15.131 -31.409 1.00 90.38 75 HIS A O 1
ATOM 600 N N . LEU A 1 76 ? 25.951 -15.393 -32.972 1.00 89.44 76 LEU A N 1
ATOM 601 C CA . LEU A 1 76 ? 24.840 -14.944 -32.140 1.00 89.44 76 LEU A CA 1
ATOM 602 C C . LEU A 1 76 ? 23.938 -16.124 -31.797 1.00 89.44 76 LEU A C 1
ATOM 604 O O . LEU A 1 76 ? 23.697 -16.999 -32.627 1.00 89.44 76 LEU A O 1
ATOM 608 N N . ARG A 1 77 ? 23.417 -16.127 -30.575 1.00 87.56 77 ARG A N 1
ATOM 609 C C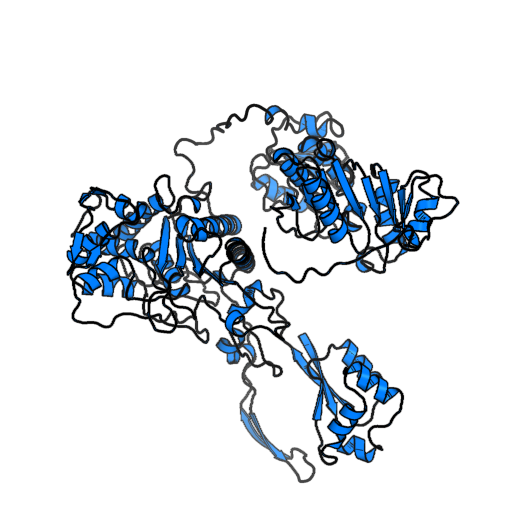A . ARG A 1 77 ? 22.420 -17.088 -30.106 1.00 87.56 77 ARG A CA 1
ATOM 610 C C . ARG A 1 77 ? 21.231 -16.325 -29.541 1.00 87.56 77 ARG A C 1
ATOM 612 O O . ARG A 1 77 ? 21.430 -15.423 -28.736 1.00 87.56 77 ARG A O 1
ATOM 619 N N . GLU A 1 78 ? 20.020 -16.672 -29.963 1.00 85.44 78 GLU A N 1
ATOM 620 C CA . GLU A 1 78 ? 18.806 -16.091 -29.381 1.00 85.44 78 GLU A CA 1
ATOM 621 C C . GLU A 1 78 ? 18.672 -16.520 -27.913 1.00 85.44 78 GLU A C 1
ATOM 623 O O . GLU A 1 78 ? 18.882 -17.686 -27.568 1.00 85.44 78 GLU A O 1
ATOM 628 N N . GLU A 1 79 ? 18.334 -15.565 -27.054 1.00 85.12 79 GLU A N 1
ATOM 629 C CA . GLU A 1 79 ? 18.076 -15.749 -25.630 1.00 85.12 79 GLU A CA 1
ATOM 630 C C . GLU A 1 79 ? 16.825 -14.956 -25.217 1.00 85.12 79 GLU A C 1
ATOM 632 O O . GLU A 1 79 ? 16.342 -14.057 -25.912 1.00 85.12 79 GLU A O 1
ATOM 637 N N . SER A 1 80 ? 16.294 -15.270 -24.041 1.00 82.88 80 SER A N 1
ATOM 638 C CA . SER A 1 80 ? 15.235 -14.492 -23.408 1.00 82.88 80 SER A CA 1
ATOM 639 C C . SER A 1 80 ? 15.747 -13.831 -22.141 1.00 82.88 80 SER A C 1
ATOM 641 O O . SER A 1 80 ? 16.490 -14.424 -21.362 1.00 82.88 80 SER A O 1
ATOM 643 N N . ARG A 1 81 ? 15.293 -12.601 -21.907 1.00 86.38 81 ARG A N 1
ATOM 644 C CA . ARG A 1 81 ? 15.449 -11.908 -20.629 1.00 86.38 81 ARG A CA 1
ATOM 645 C C . ARG A 1 81 ? 14.083 -11.502 -20.100 1.00 86.38 81 ARG A C 1
ATOM 647 O O . ARG A 1 81 ? 13.230 -11.015 -20.855 1.00 86.38 81 ARG A O 1
ATOM 654 N N . ARG A 1 82 ? 13.878 -11.687 -18.798 1.00 90.81 82 ARG A N 1
ATOM 655 C CA . ARG A 1 82 ? 12.679 -11.218 -18.107 1.00 90.81 82 ARG A CA 1
ATOM 656 C C . ARG A 1 82 ? 12.730 -9.701 -17.923 1.00 90.81 82 ARG A C 1
ATOM 658 O O . ARG A 1 82 ? 13.791 -9.139 -17.661 1.00 90.81 82 ARG A O 1
ATOM 665 N N . TYR A 1 83 ? 11.591 -9.050 -18.118 1.00 92.25 83 TYR A N 1
ATOM 666 C CA . TYR A 1 83 ? 11.422 -7.619 -17.893 1.00 92.25 83 TYR A CA 1
ATOM 667 C C . TYR A 1 83 ? 10.230 -7.423 -16.966 1.00 92.25 83 TYR A C 1
ATOM 669 O O . TYR A 1 83 ? 9.195 -8.059 -17.161 1.00 92.25 83 TYR A O 1
ATOM 677 N N . TYR A 1 84 ? 10.402 -6.561 -15.971 1.00 95.00 84 TYR A N 1
ATOM 678 C CA . TYR A 1 84 ? 9.459 -6.315 -14.889 1.00 95.00 84 TYR A CA 1
ATOM 679 C C . TYR A 1 84 ? 8.971 -4.862 -14.976 1.00 95.00 84 TYR A C 1
ATOM 681 O O . TYR A 1 84 ? 9.672 -3.973 -14.486 1.00 95.00 84 TYR A O 1
ATOM 689 N N . PRO A 1 85 ? 7.812 -4.590 -15.604 1.00 92.19 85 PRO A N 1
ATOM 690 C CA . PRO A 1 85 ? 7.353 -3.221 -15.870 1.00 92.19 85 PRO A CA 1
ATOM 691 C C . PRO A 1 85 ? 7.143 -2.383 -14.605 1.00 92.19 85 PRO A C 1
ATOM 693 O O . PRO A 1 85 ? 7.532 -1.223 -14.553 1.00 92.19 85 PRO A O 1
ATOM 696 N N . SER A 1 86 ? 6.601 -3.001 -13.557 1.00 89.88 86 SER A N 1
ATOM 697 C CA . SER A 1 86 ? 6.356 -2.392 -12.246 1.00 89.88 86 SER A CA 1
ATOM 698 C C . SER A 1 86 ? 7.625 -2.225 -11.394 1.00 89.88 86 SER A C 1
ATOM 700 O O . SER A 1 86 ? 7.574 -1.632 -10.316 1.00 89.88 86 SER A O 1
ATOM 702 N N . GLY A 1 87 ? 8.774 -2.743 -11.848 1.00 94.50 87 GLY A N 1
ATOM 703 C CA . GLY A 1 87 ? 10.067 -2.597 -11.183 1.00 94.50 87 GLY A CA 1
ATOM 704 C C . GLY A 1 87 ? 10.029 -2.955 -9.692 1.00 94.50 87 GLY A C 1
ATOM 705 O O . GLY A 1 87 ? 9.675 -4.068 -9.302 1.00 94.50 87 GLY A O 1
ATOM 706 N N . GLU A 1 88 ? 10.418 -1.997 -8.855 1.00 93.81 88 GLU A N 1
ATOM 707 C CA . GLU A 1 88 ? 10.509 -2.139 -7.396 1.00 93.81 88 GLU A CA 1
ATOM 708 C C . GLU A 1 88 ? 9.166 -2.308 -6.673 1.00 93.81 88 GLU A C 1
ATOM 710 O O . GLU A 1 88 ? 9.137 -2.852 -5.568 1.00 93.81 88 GLU A O 1
ATOM 715 N N . VAL A 1 89 ? 8.052 -1.916 -7.299 1.00 94.88 89 VAL A N 1
ATOM 716 C CA . VAL A 1 89 ? 6.709 -1.943 -6.693 1.00 94.88 89 VAL A CA 1
ATOM 717 C C . VAL A 1 89 ? 6.270 -3.368 -6.337 1.00 94.88 89 VAL A C 1
ATOM 719 O O . VAL A 1 89 ? 5.549 -3.582 -5.361 1.00 94.88 89 VAL A O 1
ATOM 722 N N . THR A 1 90 ? 6.714 -4.364 -7.108 1.00 94.94 90 THR A N 1
ATOM 723 C CA . THR A 1 90 ? 6.331 -5.779 -6.945 1.00 94.94 90 THR A CA 1
ATOM 724 C C . THR A 1 90 ? 7.524 -6.723 -6.834 1.00 94.94 90 THR A C 1
ATOM 726 O O . THR A 1 90 ? 7.354 -7.938 -6.936 1.00 94.94 90 THR A O 1
ATOM 729 N N . ALA A 1 91 ? 8.731 -6.191 -6.631 1.00 96.38 91 ALA A N 1
ATOM 730 C CA . ALA A 1 91 ? 9.976 -6.948 -6.742 1.00 96.38 91 ALA A CA 1
ATOM 731 C C . ALA A 1 91 ? 10.048 -8.152 -5.796 1.00 96.38 91 ALA A C 1
ATOM 733 O O . ALA A 1 91 ? 10.380 -9.253 -6.221 1.00 96.38 91 ALA A O 1
ATOM 734 N N . HIS A 1 92 ? 9.692 -7.981 -4.518 1.00 97.56 92 HIS A N 1
ATOM 735 C CA . HIS A 1 92 ? 9.728 -9.079 -3.539 1.00 97.56 92 HIS A CA 1
ATOM 736 C C . HIS A 1 92 ? 8.707 -10.175 -3.814 1.00 97.56 92 HIS A C 1
ATOM 738 O O . HIS A 1 92 ? 8.916 -11.321 -3.419 1.00 97.56 92 HIS A O 1
ATOM 744 N N . LEU A 1 93 ? 7.583 -9.807 -4.429 1.00 96.38 93 LEU A N 1
ATOM 745 C CA . LEU A 1 93 ? 6.520 -10.746 -4.726 1.00 96.38 93 LEU A CA 1
ATOM 746 C C . LEU A 1 93 ? 6.841 -11.536 -5.992 1.00 96.38 93 LEU A C 1
ATOM 748 O O . LEU A 1 93 ? 6.869 -12.762 -5.955 1.00 96.38 93 LEU A O 1
ATOM 752 N N . ILE A 1 94 ? 7.085 -10.835 -7.102 1.00 97.31 94 ILE A N 1
ATOM 753 C CA . ILE A 1 94 ? 7.366 -11.477 -8.387 1.00 97.31 94 ILE A CA 1
ATOM 754 C C . ILE A 1 94 ? 8.706 -12.213 -8.316 1.00 97.31 94 ILE A C 1
ATOM 756 O O . ILE A 1 94 ? 8.803 -13.351 -8.766 1.00 97.31 94 ILE A O 1
ATOM 760 N N . GLY A 1 95 ? 9.708 -11.610 -7.678 1.00 95.62 95 GLY A N 1
ATOM 761 C CA . GLY A 1 95 ? 11.073 -12.112 -7.663 1.00 95.62 95 GLY A CA 1
ATOM 762 C C . GLY A 1 95 ? 11.796 -11.821 -8.973 1.00 95.62 95 GLY A C 1
ATOM 763 O O . GLY A 1 95 ? 11.495 -10.849 -9.666 1.00 95.62 95 GLY A O 1
ATOM 764 N N . PHE A 1 96 ? 12.786 -12.652 -9.291 1.00 94.69 96 PHE A N 1
ATOM 765 C CA . PHE A 1 96 ? 13.592 -12.506 -10.498 1.00 94.69 96 PHE A CA 1
ATOM 766 C C . PHE A 1 96 ? 14.074 -13.858 -11.034 1.00 94.69 96 PHE A C 1
ATOM 768 O O . PHE A 1 96 ? 14.118 -14.855 -10.303 1.00 94.69 96 PHE A O 1
ATOM 775 N N . THR A 1 97 ? 14.477 -13.881 -12.305 1.00 93.94 97 THR A N 1
ATOM 776 C CA . THR A 1 97 ? 15.144 -15.026 -12.940 1.00 93.94 97 THR A CA 1
ATOM 777 C C . THR A 1 97 ? 16.662 -14.840 -13.000 1.00 93.94 97 THR A C 1
ATOM 779 O O . THR A 1 97 ? 17.163 -13.714 -13.000 1.00 93.94 97 THR A O 1
ATOM 782 N N . ASN A 1 98 ? 17.419 -15.932 -13.112 1.00 90.69 98 ASN A N 1
ATOM 783 C CA . ASN A 1 98 ? 18.842 -15.862 -13.454 1.00 90.69 98 ASN A CA 1
ATOM 784 C C . ASN A 1 98 ? 19.056 -15.599 -14.961 1.00 90.69 98 ASN A C 1
ATOM 786 O O . ASN A 1 98 ? 18.114 -15.402 -15.734 1.00 90.69 98 ASN A O 1
ATOM 790 N N . VAL A 1 99 ? 20.325 -15.603 -15.382 1.00 87.56 99 VAL A N 1
ATOM 791 C CA . VAL A 1 99 ? 20.720 -15.415 -16.789 1.00 87.56 99 VAL A CA 1
ATOM 792 C C . VAL A 1 99 ? 20.182 -16.500 -17.728 1.00 87.56 99 VAL A C 1
ATOM 794 O O . VAL A 1 99 ? 20.039 -16.250 -18.921 1.00 87.56 99 VAL A O 1
ATOM 797 N N . ASP A 1 100 ? 19.838 -17.669 -17.187 1.00 86.81 100 ASP A N 1
ATOM 798 C CA . ASP A 1 100 ? 19.285 -18.820 -17.903 1.00 86.81 100 ASP A CA 1
ATOM 799 C C . ASP A 1 100 ? 17.748 -18.868 -17.850 1.00 86.81 100 ASP A C 1
ATOM 801 O O . ASP A 1 100 ? 17.149 -19.886 -18.181 1.00 86.81 100 ASP A O 1
ATOM 805 N N . SER A 1 101 ? 17.099 -17.762 -17.461 1.00 86.62 101 SER A N 1
ATOM 806 C CA . SER A 1 101 ? 15.637 -17.634 -17.331 1.00 86.62 101 SER A CA 1
ATOM 807 C C . SER A 1 101 ? 14.990 -18.578 -16.305 1.00 86.62 101 SER A C 1
ATOM 809 O O . SER A 1 101 ? 13.778 -18.754 -16.338 1.00 86.62 101 SER A O 1
ATOM 811 N N . GLN A 1 102 ? 15.762 -19.139 -15.371 1.00 91.56 102 GLN A N 1
ATOM 812 C CA . GLN A 1 102 ? 15.229 -19.935 -14.260 1.00 91.56 102 GLN A CA 1
ATOM 813 C C . GLN A 1 102 ? 14.833 -19.016 -13.107 1.00 91.56 102 GLN A C 1
ATOM 815 O O . GLN A 1 102 ? 15.613 -18.136 -12.724 1.00 91.56 102 GLN A O 1
ATOM 820 N N . GLY A 1 103 ? 13.656 -19.225 -12.527 1.00 94.12 103 GLY A N 1
ATOM 821 C CA . GLY A 1 103 ? 13.174 -18.484 -11.370 1.00 94.12 103 GLY A CA 1
ATOM 822 C C . GLY A 1 103 ? 14.025 -18.709 -10.118 1.00 94.12 103 GLY A C 1
ATOM 823 O O . GLY A 1 103 ? 14.230 -19.840 -9.677 1.00 94.12 103 GLY A O 1
ATOM 824 N N . ILE A 1 104 ? 14.511 -17.623 -9.506 1.00 94.56 104 ILE A N 1
ATOM 825 C CA . ILE A 1 104 ? 15.411 -17.670 -8.336 1.00 94.56 104 ILE A CA 1
ATOM 826 C C . ILE A 1 104 ? 14.737 -17.221 -7.041 1.00 94.56 104 ILE A C 1
ATOM 828 O O . ILE A 1 104 ? 15.060 -17.748 -5.975 1.00 94.56 104 ILE A O 1
ATOM 832 N N . GLU A 1 105 ? 13.780 -16.304 -7.125 1.00 94.44 105 GLU A N 1
ATOM 833 C CA . GLU A 1 105 ? 13.033 -15.789 -5.977 1.00 94.44 105 GLU A CA 1
ATOM 834 C C . GLU A 1 105 ? 11.555 -15.588 -6.319 1.00 94.44 105 GLU A C 1
ATOM 836 O O . GLU A 1 105 ? 11.173 -15.616 -7.489 1.00 94.44 105 GLU A O 1
ATOM 841 N N . GLY A 1 106 ? 10.734 -15.376 -5.288 1.00 95.88 106 GLY A N 1
ATOM 842 C CA . GLY A 1 106 ? 9.332 -14.975 -5.428 1.00 95.88 106 GLY A CA 1
ATOM 843 C C . GLY A 1 106 ? 8.479 -15.942 -6.255 1.00 95.88 106 GLY A C 1
ATOM 844 O O . GLY A 1 106 ? 8.685 -17.161 -6.237 1.00 95.88 106 GLY A O 1
ATOM 845 N N . VAL A 1 107 ? 7.499 -15.389 -6.968 1.00 97.25 107 VAL A N 1
ATOM 846 C CA . VAL A 1 107 ? 6.620 -16.114 -7.897 1.00 97.25 107 VAL A CA 1
ATOM 847 C C . VAL A 1 107 ? 7.416 -16.789 -9.010 1.00 97.25 107 VAL A C 1
ATOM 849 O O . VAL A 1 107 ? 7.115 -17.939 -9.315 1.00 97.25 107 VAL A O 1
ATOM 852 N N . GLU A 1 108 ? 8.445 -16.136 -9.564 1.00 96.44 108 GLU A N 1
ATOM 853 C CA . GLU A 1 108 ? 9.270 -16.707 -10.640 1.00 96.44 108 GLU A CA 1
ATOM 854 C C . GLU A 1 108 ? 9.819 -18.078 -10.233 1.00 96.44 108 GLU A C 1
ATOM 856 O O . GLU A 1 108 ? 9.686 -19.036 -10.982 1.00 96.44 108 GLU A O 1
ATOM 861 N N . LYS A 1 109 ? 10.358 -18.217 -9.014 1.00 96.31 109 LYS A N 1
ATOM 862 C CA . LYS A 1 109 ? 10.835 -19.520 -8.517 1.00 96.31 109 LYS A CA 1
ATOM 863 C C . LYS A 1 109 ? 9.714 -20.462 -8.107 1.00 96.31 109 LYS A C 1
ATOM 865 O O . LYS A 1 109 ? 9.777 -21.662 -8.357 1.00 96.31 109 LYS A O 1
ATOM 870 N N . SER A 1 110 ? 8.713 -19.928 -7.420 1.00 95.75 110 SER A N 1
ATOM 871 C CA . SER A 1 110 ? 7.636 -20.729 -6.830 1.00 95.75 110 SER A CA 1
ATOM 872 C C . SER A 1 110 ? 6.777 -21.409 -7.899 1.00 95.75 110 SER A C 1
ATOM 874 O O . SER A 1 110 ? 6.321 -22.534 -7.711 1.00 95.75 110 SER A O 1
ATOM 876 N N . PHE A 1 111 ? 6.625 -20.750 -9.048 1.00 94.31 111 PHE A N 1
ATOM 877 C CA . PHE A 1 111 ? 5.862 -21.213 -10.202 1.00 94.31 111 PHE A CA 1
ATOM 878 C C . PHE A 1 111 ? 6.761 -21.473 -11.422 1.00 94.31 111 PHE A C 1
ATOM 880 O O . PHE A 1 111 ? 6.261 -21.535 -12.541 1.00 94.31 111 PHE A O 1
ATOM 887 N N . ASP A 1 112 ? 8.069 -21.679 -11.230 1.00 94.06 112 ASP A N 1
ATOM 888 C CA . ASP A 1 112 ? 9.049 -21.837 -12.320 1.00 94.06 112 ASP A CA 1
ATOM 889 C C . ASP A 1 112 ? 8.635 -22.933 -13.313 1.00 94.06 112 ASP A C 1
ATOM 891 O O . ASP A 1 112 ? 8.582 -22.703 -14.518 1.00 94.06 112 ASP A O 1
ATOM 895 N N . LYS A 1 113 ? 8.204 -24.096 -12.807 1.00 90.12 113 LYS A N 1
ATOM 896 C CA . LYS A 1 113 ? 7.709 -25.210 -13.639 1.00 90.12 113 LYS A CA 1
ATOM 897 C C . LYS A 1 113 ? 6.466 -24.852 -14.459 1.00 90.12 113 LYS A C 1
ATOM 899 O O . LYS A 1 113 ? 6.303 -25.347 -15.567 1.00 90.12 113 LYS A O 1
ATOM 904 N N . TRP A 1 114 ? 5.583 -24.013 -13.919 1.00 90.50 114 TRP A N 1
ATOM 905 C CA . TRP A 1 114 ? 4.380 -23.546 -14.617 1.00 90.50 114 TRP A CA 1
ATOM 906 C C . TRP A 1 114 ? 4.734 -22.534 -15.714 1.00 90.50 114 TRP A C 1
ATOM 908 O O . TRP A 1 114 ? 4.190 -22.581 -16.816 1.00 90.50 114 TRP A O 1
ATOM 918 N N . LEU A 1 115 ? 5.680 -21.639 -15.416 1.00 91.12 115 LEU A N 1
ATOM 919 C CA . LEU A 1 115 ? 6.094 -20.537 -16.285 1.00 91.12 115 LEU A CA 1
ATOM 920 C C . LEU A 1 115 ? 7.048 -20.966 -17.407 1.00 91.12 115 LEU A C 1
ATOM 922 O O . LEU A 1 115 ? 7.068 -20.326 -18.456 1.00 91.12 115 LEU A O 1
ATOM 926 N N . THR A 1 116 ? 7.842 -22.016 -17.198 1.00 85.75 116 THR A N 1
ATOM 927 C CA . THR A 1 116 ? 8.829 -22.511 -18.175 1.00 85.75 116 THR A CA 1
ATOM 928 C C . THR A 1 116 ? 8.316 -23.691 -19.002 1.00 85.75 116 THR A C 1
ATOM 930 O O . THR A 1 116 ? 8.821 -23.927 -20.100 1.00 85.75 116 THR A O 1
ATOM 933 N N . GLY A 1 117 ? 7.290 -24.400 -18.520 1.00 78.88 117 GLY A N 1
ATOM 934 C CA . GLY A 1 117 ? 6.889 -25.692 -19.072 1.00 78.88 117 GLY A CA 1
ATOM 935 C C . GLY A 1 117 ? 7.899 -26.790 -18.719 1.00 78.88 117 GLY A C 1
ATOM 936 O O . GLY A 1 117 ? 8.762 -26.619 -17.859 1.00 78.88 117 GLY A O 1
ATOM 937 N N . GLN A 1 118 ? 7.813 -27.942 -19.382 1.00 74.50 118 GLN A N 1
ATOM 938 C CA . GLN A 1 118 ? 8.831 -28.991 -19.272 1.00 74.50 118 GLN A CA 1
ATOM 939 C C . GLN A 1 118 ? 9.334 -29.355 -20.665 1.00 74.50 118 GLN A C 1
ATOM 941 O O . GLN A 1 118 ? 8.519 -29.721 -21.514 1.00 74.50 118 GLN A O 1
ATOM 946 N N . PRO A 1 119 ? 10.645 -29.263 -20.942 1.00 67.12 119 PRO A N 1
ATOM 947 C CA . PRO A 1 119 ? 11.174 -29.703 -22.221 1.00 67.12 119 PRO A CA 1
ATOM 948 C C . PRO A 1 119 ? 10.940 -31.207 -22.385 1.00 67.12 119 PRO A C 1
ATOM 950 O O . PRO A 1 119 ? 11.092 -31.977 -21.439 1.00 67.12 119 PRO A O 1
ATOM 953 N N . GLY A 1 120 ? 10.579 -31.610 -23.599 1.00 68.81 120 GLY A N 1
ATOM 954 C CA . GLY A 1 120 ? 10.547 -33.017 -23.967 1.00 68.81 120 GLY A CA 1
ATOM 955 C C . GLY A 1 120 ? 11.966 -33.573 -24.049 1.00 68.81 120 GLY A C 1
ATOM 956 O O . GLY A 1 120 ? 12.927 -32.830 -24.263 1.00 68.81 120 GLY A O 1
ATOM 957 N N . GLU A 1 121 ? 12.110 -34.882 -23.907 1.00 76.69 121 GLU A N 1
ATOM 958 C CA . GLU A 1 121 ? 13.392 -35.570 -24.048 1.00 76.69 121 GLU A CA 1
ATOM 959 C C . GLU A 1 121 ? 13.328 -36.495 -25.257 1.00 76.69 121 GLU A C 1
ATOM 961 O O . GLU A 1 121 ? 12.319 -37.156 -25.469 1.00 76.69 121 GLU A O 1
ATOM 966 N N . ARG A 1 122 ? 14.386 -36.555 -26.069 1.00 75.31 122 ARG A N 1
ATOM 967 C CA . ARG A 1 122 ? 14.473 -37.495 -27.191 1.00 75.31 122 ARG A CA 1
ATOM 968 C C . ARG A 1 122 ? 15.837 -38.162 -27.195 1.00 75.31 122 ARG A C 1
ATOM 970 O O . ARG A 1 122 ? 16.862 -37.488 -27.312 1.00 75.31 122 ARG A O 1
ATOM 977 N N . ILE A 1 123 ? 15.846 -39.485 -27.096 1.00 81.62 123 ILE A N 1
ATOM 978 C CA . ILE A 1 123 ? 17.059 -40.288 -27.211 1.00 81.62 123 ILE A CA 1
ATOM 979 C C . ILE A 1 123 ? 17.247 -40.632 -28.684 1.00 81.62 123 ILE A C 1
ATOM 981 O O . ILE A 1 123 ? 16.395 -41.276 -29.293 1.00 81.62 123 ILE A O 1
ATOM 985 N N . VAL A 1 124 ? 18.373 -40.205 -29.256 1.00 81.50 124 VAL A N 1
ATOM 986 C CA . VAL A 1 124 ? 18.699 -40.415 -30.673 1.00 81.50 124 VAL A CA 1
ATOM 987 C C . VAL A 1 124 ? 20.031 -41.141 -30.836 1.00 81.50 124 VAL A C 1
ATOM 989 O O . VAL A 1 124 ? 20.992 -40.865 -30.114 1.00 81.50 124 VAL A O 1
ATOM 992 N N . ARG A 1 125 ? 20.125 -42.034 -31.821 1.00 80.00 125 ARG A N 1
ATOM 993 C CA . ARG A 1 125 ? 21.376 -42.673 -32.246 1.00 80.00 125 ARG A CA 1
ATOM 994 C C . ARG A 1 125 ? 22.021 -41.832 -33.347 1.00 80.00 125 ARG A C 1
ATOM 996 O O . ARG A 1 125 ? 21.360 -41.493 -34.327 1.00 80.00 125 ARG A O 1
ATOM 1003 N N . LYS A 1 126 ? 23.303 -41.484 -33.193 1.00 81.31 126 LYS A N 1
ATOM 1004 C CA . LYS A 1 126 ? 24.061 -40.657 -34.152 1.00 81.31 126 LYS A CA 1
ATOM 1005 C C . LYS A 1 126 ? 25.203 -41.445 -34.804 1.00 81.31 126 LYS A C 1
ATOM 1007 O O . LYS A 1 126 ? 25.783 -42.311 -34.153 1.00 81.31 126 LYS A O 1
ATOM 1012 N N . ASP A 1 127 ? 25.535 -41.148 -36.063 1.00 76.94 127 ASP A N 1
ATOM 1013 C CA . ASP A 1 127 ? 26.707 -41.718 -36.751 1.00 76.94 127 ASP A CA 1
ATOM 1014 C C . ASP A 1 127 ? 28.030 -41.052 -36.314 1.00 76.94 127 ASP A C 1
ATOM 1016 O O . ASP A 1 127 ? 28.042 -40.071 -35.565 1.00 76.94 127 ASP A O 1
ATOM 1020 N N . ARG A 1 128 ? 29.171 -41.554 -36.817 1.00 68.12 128 ARG A N 1
ATOM 1021 C CA . ARG A 1 128 ? 30.512 -40.984 -36.545 1.00 68.12 128 ARG A CA 1
ATOM 1022 C C . ARG A 1 128 ? 30.707 -39.549 -37.061 1.00 68.12 128 ARG A C 1
ATOM 1024 O O . ARG A 1 128 ? 31.716 -38.926 -36.747 1.00 68.12 128 ARG A O 1
ATOM 1031 N N . TYR A 1 129 ? 29.774 -39.051 -37.870 1.00 70.19 129 TYR A N 1
ATOM 1032 C CA . TYR A 1 129 ? 29.743 -37.698 -38.417 1.00 70.19 129 TYR A CA 1
ATOM 1033 C C . TYR A 1 129 ? 28.690 -36.810 -37.719 1.00 70.19 129 TYR A C 1
ATOM 1035 O O . TYR A 1 129 ? 28.517 -35.657 -38.107 1.00 70.19 129 TYR A O 1
ATOM 1043 N N . GLY A 1 130 ? 28.009 -37.316 -36.680 1.00 54.69 130 GLY A N 1
ATOM 1044 C CA . GLY A 1 130 ? 27.037 -36.589 -35.861 1.00 54.69 130 GLY A CA 1
ATOM 1045 C C . GLY A 1 130 ? 25.606 -36.544 -36.409 1.00 54.69 130 GLY A C 1
ATOM 1046 O O . GLY A 1 130 ? 24.762 -35.873 -35.811 1.00 54.69 130 GLY A O 1
ATOM 1047 N N . ARG A 1 131 ? 25.305 -37.242 -37.511 1.00 66.19 131 ARG A N 1
ATOM 1048 C CA . ARG A 1 131 ? 23.964 -37.281 -38.118 1.00 66.19 131 ARG A CA 1
ATOM 1049 C C . ARG A 1 131 ? 23.061 -38.222 -37.333 1.00 66.19 131 ARG A C 1
ATOM 1051 O O . ARG A 1 131 ? 23.491 -39.312 -36.968 1.00 66.19 131 ARG A O 1
ATOM 1058 N N . VAL A 1 132 ? 21.821 -37.811 -37.080 1.00 69.12 132 VAL A N 1
ATOM 1059 C CA . VAL A 1 132 ? 20.813 -38.650 -36.414 1.00 69.12 132 VAL A CA 1
ATOM 1060 C C . VAL A 1 132 ? 20.368 -39.753 -37.376 1.00 69.12 132 VAL A C 1
ATOM 1062 O O . VAL A 1 132 ? 19.919 -39.451 -38.477 1.00 69.12 132 VAL A O 1
ATOM 1065 N N . ILE A 1 133 ? 20.527 -41.012 -36.968 1.00 81.19 133 ILE A N 1
ATOM 1066 C CA . ILE A 1 133 ? 20.176 -42.204 -37.755 1.00 81.19 133 ILE A CA 1
ATOM 1067 C C . ILE A 1 133 ? 18.845 -42.799 -37.279 1.00 81.19 133 ILE A C 1
ATOM 1069 O O . ILE A 1 133 ? 18.109 -43.369 -38.075 1.00 81.19 133 ILE A O 1
ATOM 1073 N N . GLU A 1 134 ? 18.541 -42.690 -35.984 1.00 69.50 134 GLU A N 1
ATOM 1074 C CA . GLU A 1 134 ? 17.398 -43.374 -35.371 1.00 69.50 134 GLU A CA 1
ATOM 1075 C C . GLU A 1 134 ? 16.941 -42.662 -34.093 1.00 69.50 134 GLU A C 1
ATOM 1077 O O . GLU A 1 134 ? 17.774 -42.157 -33.333 1.00 69.50 134 GLU A O 1
ATOM 1082 N N . ASP A 1 135 ? 15.631 -42.677 -33.837 1.00 71.12 135 ASP A N 1
ATOM 1083 C CA . ASP A 1 135 ? 15.008 -42.206 -32.599 1.00 71.12 135 ASP A CA 1
ATOM 1084 C C . ASP A 1 135 ? 14.592 -43.383 -31.736 1.00 71.12 135 ASP A C 1
ATOM 1086 O O . ASP A 1 135 ? 13.753 -44.185 -32.131 1.00 71.12 135 ASP A O 1
ATOM 1090 N N . ILE A 1 136 ? 15.193 -43.488 -30.556 1.00 80.56 136 ILE A N 1
ATOM 1091 C CA . ILE A 1 136 ? 15.026 -44.632 -29.659 1.00 80.56 136 ILE A CA 1
ATOM 1092 C C . ILE A 1 136 ? 13.798 -44.434 -28.768 1.00 80.56 136 ILE A C 1
ATOM 1094 O O . ILE A 1 136 ? 13.024 -45.363 -28.550 1.00 80.56 136 ILE A O 1
ATOM 1098 N N . SER A 1 137 ? 13.616 -43.226 -28.240 1.00 76.88 137 SER A N 1
ATOM 1099 C CA . SER A 1 137 ? 12.463 -42.865 -27.418 1.00 76.88 137 SER A CA 1
ATOM 1100 C C . SER A 1 137 ? 12.273 -41.352 -27.390 1.00 76.88 137 SER A C 1
ATOM 1102 O O . SER A 1 137 ? 13.232 -40.592 -27.564 1.00 76.88 137 SER A O 1
ATOM 1104 N N . SER A 1 138 ? 11.036 -40.913 -27.156 1.00 73.50 138 SER A N 1
ATOM 1105 C CA . SER A 1 138 ? 10.703 -39.505 -26.957 1.00 73.50 138 SER A CA 1
ATOM 1106 C C . SER A 1 138 ? 9.651 -39.318 -25.868 1.00 73.50 138 SER A C 1
ATOM 1108 O O . SER A 1 138 ? 8.665 -40.051 -25.822 1.00 73.50 138 SER A O 1
ATOM 1110 N N . THR A 1 139 ? 9.847 -38.302 -25.038 1.00 76.75 139 THR A N 1
ATOM 1111 C CA . THR A 1 139 ? 8.874 -37.754 -24.094 1.00 76.75 139 THR A CA 1
ATOM 1112 C C . THR A 1 139 ? 8.460 -36.379 -24.605 1.00 76.75 139 THR A C 1
ATOM 1114 O O . THR A 1 139 ? 9.329 -35.557 -24.903 1.00 76.75 139 THR A O 1
ATOM 1117 N N . ASP A 1 140 ? 7.158 -36.121 -24.706 1.00 72.94 140 ASP A N 1
ATOM 1118 C CA . ASP A 1 140 ? 6.639 -34.846 -25.206 1.00 72.94 140 ASP A CA 1
ATOM 1119 C C . ASP A 1 140 ? 6.888 -33.692 -24.223 1.00 72.94 140 ASP A C 1
ATOM 1121 O O . ASP A 1 140 ? 6.914 -33.874 -23.004 1.00 72.94 140 ASP A O 1
ATOM 1125 N N . SER A 1 141 ? 7.058 -32.480 -24.755 1.00 74.06 141 SER A N 1
ATOM 1126 C CA . SER A 1 141 ? 7.218 -31.271 -23.943 1.00 74.06 141 SER A CA 1
ATOM 1127 C C . SER A 1 141 ? 5.882 -30.766 -23.395 1.00 74.06 141 SER A C 1
ATOM 1129 O O . SER A 1 141 ? 4.894 -30.722 -24.127 1.00 74.06 141 SER A O 1
ATOM 1131 N N . GLN A 1 142 ? 5.874 -30.261 -22.164 1.00 75.25 142 GLN A N 1
ATOM 1132 C CA . GLN A 1 142 ? 4.768 -29.479 -21.609 1.00 75.25 142 GLN A CA 1
ATOM 1133 C C . GLN A 1 142 ? 4.972 -27.991 -21.908 1.00 75.25 142 GLN A C 1
ATOM 1135 O O . GLN A 1 142 ? 6.060 -27.455 -21.690 1.00 75.25 142 GLN A O 1
ATOM 1140 N N . ALA A 1 143 ? 3.928 -27.323 -22.400 1.00 77.69 143 ALA A N 1
ATOM 1141 C CA . ALA A 1 143 ? 3.984 -25.910 -22.755 1.00 77.69 143 ALA A CA 1
ATOM 1142 C C . ALA A 1 143 ? 4.057 -25.002 -21.514 1.00 77.69 143 ALA A C 1
ATOM 1144 O O . ALA A 1 143 ? 3.545 -25.333 -20.448 1.00 77.69 143 ALA A O 1
ATOM 1145 N N . ALA A 1 144 ? 4.672 -23.832 -21.677 1.00 84.38 144 ALA A N 1
ATOM 1146 C CA . ALA A 1 144 ? 4.638 -22.769 -20.681 1.00 84.38 144 ALA A CA 1
ATOM 1147 C C . ALA A 1 144 ? 3.227 -22.168 -20.569 1.00 84.38 144 ALA A C 1
ATOM 1149 O O . ALA A 1 144 ? 2.553 -21.953 -21.581 1.00 84.38 144 ALA A O 1
ATOM 1150 N N . HIS A 1 145 ? 2.803 -21.843 -19.347 1.00 88.62 145 HIS A N 1
ATOM 1151 C CA . HIS A 1 145 ? 1.497 -21.251 -19.074 1.00 88.62 145 HIS A CA 1
ATOM 1152 C C . HIS A 1 145 ? 1.618 -19.850 -18.467 1.00 88.62 145 HIS A C 1
ATOM 1154 O O . HIS A 1 145 ? 2.514 -19.551 -17.676 1.00 88.62 145 HIS A O 1
ATOM 1160 N N . ASN A 1 146 ? 0.657 -18.987 -18.802 1.00 92.81 146 ASN A N 1
ATOM 1161 C CA . ASN A 1 146 ? 0.504 -17.698 -18.134 1.00 92.81 146 ASN A CA 1
ATOM 1162 C C . ASN A 1 146 ? -0.003 -17.905 -16.699 1.00 92.81 146 ASN A C 1
ATOM 1164 O O . ASN A 1 146 ? -0.752 -18.845 -16.424 1.00 92.81 146 ASN A O 1
ATOM 1168 N N . LEU A 1 147 ? 0.380 -17.009 -15.790 1.00 93.19 147 LEU A N 1
ATOM 1169 C CA . LEU A 1 147 ? -0.064 -17.023 -14.398 1.00 93.19 147 LEU A CA 1
ATOM 1170 C C . LEU A 1 147 ? -0.737 -15.691 -14.060 1.00 93.19 147 LEU A C 1
ATOM 1172 O O . LEU A 1 147 ? -0.087 -14.647 -14.065 1.00 93.19 147 LEU A O 1
ATOM 1176 N N . ALA A 1 148 ? -2.036 -15.732 -13.763 1.00 96.31 148 ALA A N 1
ATOM 1177 C CA . ALA A 1 148 ? -2.777 -14.573 -13.280 1.00 96.31 148 ALA A CA 1
ATOM 1178 C C . ALA A 1 148 ? -2.690 -14.505 -11.749 1.00 96.31 148 ALA A C 1
ATOM 1180 O O . ALA A 1 148 ? -3.231 -15.360 -11.041 1.00 96.31 148 ALA A O 1
ATOM 1181 N N . LEU A 1 149 ? -1.997 -13.487 -11.242 1.00 97.31 149 LEU A N 1
ATOM 1182 C CA . LEU A 1 149 ? -1.938 -13.219 -9.808 1.00 97.31 149 LEU A CA 1
ATOM 1183 C C . LEU A 1 149 ? -3.258 -12.612 -9.314 1.00 97.31 149 LEU A C 1
ATOM 1185 O O . LEU A 1 149 ? -3.997 -12.000 -10.082 1.00 97.31 149 LEU A O 1
ATOM 1189 N N . SER A 1 150 ? -3.529 -12.759 -8.020 1.00 97.75 150 SER A N 1
ATOM 1190 C CA . SER A 1 150 ? -4.636 -12.088 -7.328 1.00 97.75 150 SER A CA 1
ATOM 1191 C C . SER A 1 150 ? -4.371 -10.602 -7.062 1.00 97.75 150 SER A C 1
ATOM 1193 O O . SER A 1 150 ? -5.249 -9.879 -6.602 1.00 97.75 150 SER A O 1
ATOM 1195 N N . ILE A 1 151 ? -3.142 -10.151 -7.311 1.00 98.06 151 ILE A N 1
ATOM 1196 C CA . ILE A 1 151 ? -2.699 -8.782 -7.064 1.00 98.06 151 ILE A CA 1
ATOM 1197 C C . ILE A 1 151 ? -3.401 -7.822 -8.017 1.00 98.06 151 ILE A C 1
ATOM 1199 O O . ILE A 1 151 ? -3.324 -7.981 -9.235 1.00 98.06 151 ILE A O 1
ATOM 1203 N N . ASP A 1 152 ? -4.003 -6.774 -7.460 1.00 97.88 152 ASP A N 1
ATOM 1204 C CA . ASP A 1 152 ? -4.443 -5.621 -8.237 1.00 97.88 152 ASP A CA 1
ATOM 1205 C C . ASP A 1 152 ? -3.297 -4.609 -8.287 1.00 97.88 152 ASP A C 1
ATOM 1207 O O . ASP A 1 152 ? -2.906 -4.039 -7.267 1.00 97.88 152 ASP A O 1
ATOM 1211 N N . GLU A 1 153 ? -2.745 -4.380 -9.478 1.00 94.19 153 GLU A N 1
ATOM 1212 C CA . GLU A 1 153 ? -1.588 -3.502 -9.675 1.00 94.19 153 GLU A CA 1
ATOM 1213 C C . GLU A 1 153 ? -1.835 -2.069 -9.170 1.00 94.19 153 GLU A C 1
ATOM 1215 O O . GLU A 1 153 ? -0.928 -1.442 -8.618 1.00 94.19 153 GLU A O 1
ATOM 1220 N N . ARG A 1 154 ? -3.076 -1.569 -9.259 1.00 95.94 154 ARG A N 1
ATOM 1221 C CA . ARG A 1 154 ? -3.445 -0.227 -8.780 1.00 95.94 154 ARG A CA 1
ATOM 1222 C C . ARG A 1 154 ? -3.359 -0.162 -7.258 1.00 95.94 154 ARG A C 1
ATOM 1224 O O . ARG A 1 154 ? -2.806 0.787 -6.700 1.00 95.94 154 ARG A O 1
ATOM 1231 N N . LEU A 1 155 ? -3.881 -1.191 -6.585 1.00 97.88 155 LEU A N 1
ATOM 1232 C CA . LEU A 1 155 ? -3.825 -1.302 -5.126 1.00 97.88 155 LEU A CA 1
ATOM 1233 C C . LEU A 1 155 ? -2.392 -1.539 -4.650 1.00 97.88 155 LEU A C 1
ATOM 1235 O O . LEU A 1 155 ? -1.961 -0.930 -3.677 1.00 97.88 155 LEU A O 1
ATOM 1239 N N . GLN A 1 156 ? -1.630 -2.368 -5.357 1.00 98.06 156 GLN A N 1
ATOM 1240 C CA . GLN A 1 156 ? -0.229 -2.641 -5.064 1.00 98.06 156 GLN A CA 1
ATOM 1241 C C . GLN A 1 156 ? 0.644 -1.384 -5.168 1.00 98.06 156 GLN A C 1
ATOM 1243 O O . GLN A 1 156 ? 1.437 -1.125 -4.262 1.00 98.06 156 GLN A O 1
ATOM 1248 N N . ALA A 1 157 ? 0.473 -0.575 -6.218 1.00 93.06 157 ALA A N 1
ATOM 1249 C CA . ALA A 1 157 ? 1.186 0.690 -6.380 1.00 93.06 157 ALA A CA 1
ATOM 1250 C C . ALA A 1 157 ? 0.848 1.685 -5.259 1.00 93.06 157 ALA A C 1
ATOM 1252 O O . ALA A 1 157 ? 1.748 2.291 -4.674 1.00 93.06 157 ALA A O 1
ATOM 1253 N N . LEU A 1 158 ? -0.438 1.802 -4.904 1.00 93.69 158 LEU A N 1
ATOM 1254 C CA . LEU A 1 158 ? -0.893 2.600 -3.764 1.00 93.69 158 LEU A CA 1
ATOM 1255 C C . LEU A 1 158 ? -0.251 2.125 -2.451 1.00 93.69 158 LEU A C 1
ATOM 1257 O O . LEU A 1 158 ? 0.326 2.932 -1.724 1.00 93.69 158 LEU A O 1
ATOM 1261 N N . VAL A 1 159 ? -0.325 0.824 -2.153 1.00 98.06 159 VAL A N 1
ATOM 1262 C CA . VAL A 1 159 ? 0.232 0.232 -0.927 1.00 98.06 159 VAL A CA 1
ATOM 1263 C C . VAL A 1 159 ? 1.738 0.468 -0.847 1.00 98.06 159 VAL A C 1
ATOM 1265 O O . VAL A 1 159 ? 2.225 0.909 0.194 1.00 98.06 159 VAL A O 1
ATOM 1268 N N . TYR A 1 160 ? 2.472 0.209 -1.933 1.00 97.88 160 TYR A N 1
ATOM 1269 C CA . TYR A 1 160 ? 3.916 0.429 -1.987 1.00 97.88 160 TYR A CA 1
ATOM 1270 C C . TYR A 1 160 ? 4.268 1.896 -1.739 1.00 97.88 160 TYR A C 1
ATOM 1272 O O . TYR A 1 160 ? 5.122 2.176 -0.901 1.00 97.88 160 TYR A O 1
ATOM 1280 N N . ARG A 1 161 ? 3.582 2.831 -2.408 1.00 94.12 161 ARG A N 1
ATOM 1281 C CA . ARG A 1 161 ? 3.836 4.270 -2.267 1.00 94.12 161 ARG A CA 1
ATOM 1282 C C . ARG A 1 161 ? 3.661 4.737 -0.825 1.00 94.12 161 ARG A C 1
ATOM 1284 O O . ARG A 1 161 ? 4.578 5.333 -0.264 1.00 94.12 161 ARG A O 1
ATOM 1291 N N . GLU A 1 162 ? 2.509 4.455 -0.214 1.00 94.62 162 GLU A N 1
ATOM 1292 C CA . GLU A 1 162 ? 2.228 4.901 1.156 1.00 94.62 162 GLU A CA 1
ATOM 1293 C C . GLU A 1 162 ? 3.169 4.241 2.175 1.00 94.62 162 GLU A C 1
ATOM 1295 O O . GLU A 1 162 ? 3.654 4.901 3.096 1.00 94.62 162 GLU A O 1
ATOM 1300 N N . LEU A 1 163 ? 3.488 2.953 1.992 1.00 97.62 163 LEU A N 1
ATOM 1301 C CA . LEU A 1 163 ? 4.437 2.241 2.845 1.00 97.62 163 LEU A CA 1
ATOM 1302 C C . LEU A 1 163 ? 5.854 2.812 2.718 1.00 97.62 163 LEU A C 1
ATOM 1304 O O . LEU A 1 163 ? 6.505 3.057 3.732 1.00 97.62 163 LEU A O 1
ATOM 1308 N N . ASN A 1 164 ? 6.331 3.032 1.492 1.00 95.25 164 ASN A N 1
ATOM 1309 C CA . ASN A 1 164 ? 7.669 3.550 1.233 1.00 95.25 164 ASN A CA 1
ATOM 1310 C C . ASN A 1 164 ? 7.840 4.963 1.804 1.00 95.25 164 ASN A C 1
ATOM 1312 O O . ASN A 1 164 ? 8.811 5.232 2.513 1.00 95.25 164 ASN A O 1
ATOM 1316 N N . ASN A 1 165 ? 6.845 5.829 1.589 1.00 87.19 165 ASN A N 1
ATOM 1317 C CA . ASN A 1 165 ? 6.808 7.166 2.175 1.00 87.19 165 ASN A CA 1
ATOM 1318 C C . ASN A 1 165 ? 6.843 7.105 3.706 1.00 87.19 165 ASN A C 1
ATOM 1320 O O . ASN A 1 165 ? 7.577 7.861 4.339 1.00 87.19 165 ASN A O 1
ATOM 1324 N N . ALA A 1 166 ? 6.096 6.182 4.315 1.00 89.25 166 ALA A N 1
ATOM 1325 C CA . ALA A 1 166 ? 6.078 6.022 5.762 1.00 89.25 166 ALA A CA 1
ATOM 1326 C C . ALA A 1 166 ? 7.409 5.514 6.329 1.00 89.25 166 ALA A C 1
ATOM 1328 O O . ALA A 1 166 ? 7.849 6.006 7.371 1.00 89.25 166 ALA A O 1
ATOM 1329 N N . VAL A 1 167 ? 8.053 4.551 5.667 1.00 94.75 167 VAL A N 1
ATOM 1330 C CA . VAL A 1 167 ? 9.374 4.044 6.066 1.00 94.75 167 VAL A CA 1
ATOM 1331 C C . VAL A 1 167 ? 10.409 5.166 5.997 1.00 94.75 167 VAL A C 1
ATOM 1333 O O . VAL A 1 167 ? 11.117 5.394 6.979 1.00 94.75 167 VAL A O 1
ATOM 1336 N N . ALA A 1 168 ? 10.427 5.933 4.903 1.00 90.88 168 ALA A N 1
ATOM 1337 C CA . ALA A 1 168 ? 11.328 7.070 4.737 1.00 90.88 168 ALA A CA 1
ATOM 1338 C C . ALA A 1 168 ? 11.069 8.173 5.780 1.00 90.88 168 ALA A C 1
ATOM 1340 O O . ALA A 1 168 ? 11.986 8.583 6.493 1.00 90.88 168 ALA A O 1
ATOM 1341 N N . PHE A 1 169 ? 9.812 8.605 5.932 1.00 88.38 169 PHE A N 1
ATOM 1342 C CA . PHE A 1 169 ? 9.417 9.665 6.865 1.00 88.38 169 PHE A CA 1
ATOM 1343 C C . PHE A 1 169 ? 9.771 9.327 8.316 1.00 88.38 169 PHE A C 1
ATOM 1345 O O . PHE A 1 169 ? 10.273 10.169 9.059 1.00 88.38 169 PHE A O 1
ATOM 1352 N N . ASN A 1 170 ? 9.543 8.076 8.727 1.00 86.75 170 ASN A N 1
ATOM 1353 C CA . ASN A 1 170 ? 9.841 7.636 10.087 1.00 86.75 170 ASN A CA 1
ATOM 1354 C C . ASN A 1 170 ? 11.303 7.203 10.280 1.00 86.75 170 ASN A C 1
ATOM 1356 O O . ASN A 1 170 ? 11.650 6.781 11.387 1.00 86.75 170 ASN A O 1
ATOM 1360 N N . LYS A 1 171 ? 12.149 7.298 9.240 1.00 93.50 171 LYS A N 1
ATOM 1361 C CA . LYS A 1 171 ? 13.526 6.773 9.222 1.00 93.50 171 LYS A CA 1
ATOM 1362 C C . LYS A 1 171 ? 13.577 5.329 9.737 1.00 93.50 171 LYS A C 1
ATOM 1364 O O . LYS A 1 171 ? 14.393 4.991 10.589 1.00 93.50 171 LYS A O 1
ATOM 1369 N N . ALA A 1 172 ? 12.611 4.523 9.306 1.00 95.62 172 ALA A N 1
ATOM 1370 C CA . ALA A 1 172 ? 12.458 3.152 9.759 1.00 95.62 172 ALA A CA 1
ATOM 1371 C C . ALA A 1 172 ? 13.437 2.223 9.029 1.00 95.62 172 ALA A C 1
ATOM 1373 O O . ALA A 1 172 ? 13.788 2.464 7.876 1.00 95.62 172 ALA A O 1
ATOM 1374 N N . GLU A 1 173 ? 13.853 1.141 9.687 1.00 96.50 173 GLU A N 1
ATOM 1375 C CA . GLU A 1 173 ? 14.725 0.118 9.089 1.00 96.50 173 GLU A CA 1
ATOM 1376 C C . GLU A 1 173 ? 14.029 -0.589 7.918 1.00 96.50 173 GLU A C 1
ATOM 1378 O O . GLU A 1 173 ? 14.649 -0.913 6.908 1.00 96.50 173 GLU A O 1
ATOM 1383 N N . SER A 1 174 ? 12.732 -0.866 8.067 1.00 97.94 174 SER A N 1
ATOM 1384 C CA . SER A 1 174 ? 11.897 -1.462 7.023 1.00 97.94 174 SER A CA 1
ATOM 1385 C C . SER A 1 174 ? 10.409 -1.342 7.353 1.00 97.94 174 SER A C 1
ATOM 1387 O O . SER A 1 174 ? 10.020 -0.940 8.450 1.00 97.94 174 SER A O 1
ATOM 1389 N N . GLY A 1 175 ? 9.557 -1.737 6.416 1.00 98.19 175 GLY A N 1
ATOM 1390 C CA . GLY A 1 175 ? 8.132 -1.919 6.627 1.00 98.19 175 GLY A CA 1
ATOM 1391 C C . GLY A 1 175 ? 7.539 -2.947 5.670 1.00 98.19 175 GLY A C 1
ATOM 1392 O O . GLY A 1 175 ? 8.116 -3.243 4.623 1.00 98.19 175 GLY A O 1
ATOM 1393 N N . SER A 1 176 ? 6.375 -3.472 6.041 1.00 98.81 176 SER A N 1
ATOM 1394 C CA . SER A 1 176 ? 5.584 -4.414 5.248 1.00 98.81 176 SER A CA 1
ATOM 1395 C C . SER A 1 176 ? 4.109 -4.044 5.309 1.00 98.81 176 SER A C 1
ATOM 1397 O O . SER A 1 176 ? 3.606 -3.658 6.367 1.00 98.81 176 SER A O 1
ATOM 1399 N N . ALA A 1 177 ? 3.405 -4.218 4.196 1.00 98.81 177 ALA A N 1
ATOM 1400 C CA . ALA A 1 177 ? 1.959 -4.080 4.136 1.00 98.81 177 ALA A CA 1
ATOM 1401 C C . ALA A 1 177 ? 1.336 -5.222 3.327 1.00 98.81 177 ALA A C 1
ATOM 1403 O O . ALA A 1 177 ? 1.841 -5.585 2.263 1.00 98.81 177 ALA A O 1
ATOM 1404 N N . VAL A 1 178 ? 0.251 -5.791 3.852 1.00 98.88 178 VAL A N 1
ATOM 1405 C CA . VAL A 1 178 ? -0.476 -6.909 3.237 1.00 98.88 178 VAL A CA 1
ATOM 1406 C C . VAL A 1 178 ? -1.966 -6.597 3.240 1.00 98.88 178 VAL A C 1
ATOM 1408 O O . VAL A 1 178 ? -2.539 -6.360 4.305 1.00 98.88 178 VAL A O 1
ATOM 1411 N N . LEU A 1 179 ? -2.573 -6.613 2.056 1.00 98.94 179 LEU A N 1
ATOM 1412 C CA . LEU A 1 179 ? -3.994 -6.386 1.817 1.00 98.94 179 LEU A CA 1
ATOM 1413 C C . LEU A 1 179 ? -4.635 -7.675 1.299 1.00 98.94 179 LEU A C 1
ATOM 1415 O O . LEU A 1 179 ? -4.166 -8.247 0.315 1.00 98.94 179 LEU A O 1
ATOM 1419 N N . VAL A 1 180 ? -5.710 -8.109 1.949 1.00 98.94 180 VAL A N 1
ATOM 1420 C CA . VAL A 1 180 ? -6.431 -9.349 1.640 1.00 98.94 180 VAL A CA 1
ATOM 1421 C C . VAL A 1 180 ? -7.907 -9.042 1.405 1.00 98.94 180 VAL A C 1
ATOM 1423 O O . VAL A 1 180 ? -8.509 -8.294 2.181 1.00 98.94 180 VAL A O 1
ATOM 1426 N N . ASP A 1 181 ? -8.498 -9.634 0.368 1.00 98.75 181 ASP A N 1
ATOM 1427 C CA . ASP A 1 181 ? -9.951 -9.670 0.199 1.00 98.75 181 ASP A CA 1
ATOM 1428 C C . ASP A 1 181 ? -10.562 -10.645 1.218 1.00 98.75 181 ASP A C 1
ATOM 1430 O O . ASP A 1 181 ? -10.220 -11.829 1.281 1.00 98.75 181 ASP A O 1
ATOM 1434 N N . VAL A 1 182 ? -11.474 -10.134 2.041 1.00 98.69 182 VAL A N 1
ATOM 1435 C CA . VAL A 1 182 ? -12.116 -10.875 3.137 1.00 98.69 182 VAL A CA 1
ATOM 1436 C C . VAL A 1 182 ? -12.966 -12.045 2.628 1.00 98.69 182 VAL A C 1
ATOM 1438 O O . VAL A 1 182 ? -13.080 -13.076 3.296 1.00 98.69 182 VAL A O 1
ATOM 1441 N N . ASN A 1 183 ? -13.561 -11.898 1.446 1.00 97.75 183 ASN A N 1
ATOM 1442 C CA . ASN A 1 183 ? -14.509 -12.842 0.876 1.00 97.75 183 ASN A CA 1
ATOM 1443 C C . ASN A 1 183 ? -13.831 -13.907 0.015 1.00 97.75 183 ASN A C 1
ATOM 1445 O O . ASN A 1 183 ? -14.412 -14.969 -0.178 1.00 97.75 183 ASN A O 1
ATOM 1449 N N . THR A 1 184 ? -12.629 -13.687 -0.502 1.00 97.94 184 THR A N 1
ATOM 1450 C CA . THR A 1 184 ? -11.965 -14.694 -1.353 1.00 97.94 184 THR A CA 1
ATOM 1451 C C . THR A 1 184 ? -10.706 -15.274 -0.720 1.00 97.94 184 THR A C 1
ATOM 1453 O O . THR A 1 184 ? -10.334 -16.398 -1.045 1.00 97.94 184 THR A O 1
ATOM 1456 N N . GLY A 1 185 ? -10.082 -14.566 0.228 1.00 98.00 185 GLY A N 1
ATOM 1457 C CA . GLY A 1 185 ? -8.749 -14.906 0.732 1.00 98.00 185 GLY A CA 1
ATOM 1458 C C . GLY A 1 185 ? -7.626 -14.491 -0.226 1.00 98.00 185 GLY A C 1
ATOM 1459 O O . GLY A 1 185 ? -6.456 -14.777 0.027 1.00 98.00 185 GLY A O 1
ATOM 1460 N N . GLU A 1 186 ? -7.952 -13.804 -1.319 1.00 98.56 186 GLU A N 1
ATOM 1461 C CA . GLU A 1 186 ? -6.971 -13.294 -2.267 1.00 98.56 186 GLU A CA 1
ATOM 1462 C C . GLU A 1 186 ? -6.096 -12.213 -1.637 1.00 98.56 186 GLU A C 1
ATOM 1464 O O . GLU A 1 186 ? -6.581 -11.271 -1.008 1.00 98.56 186 GLU A O 1
ATOM 1469 N N . VAL A 1 187 ? -4.787 -12.321 -1.848 1.00 98.75 187 VAL A N 1
ATOM 1470 C CA . VAL A 1 187 ? -3.845 -11.247 -1.549 1.00 98.75 187 VAL A CA 1
ATOM 1471 C C . VAL A 1 187 ? -3.930 -10.236 -2.688 1.00 98.75 187 VAL A C 1
ATOM 1473 O O . VAL A 1 187 ? -3.462 -10.503 -3.793 1.00 98.75 187 VAL A O 1
ATOM 1476 N N . LEU A 1 188 ? -4.523 -9.077 -2.413 1.00 98.75 188 LEU A N 1
ATOM 1477 C CA . LEU A 1 188 ? -4.701 -7.999 -3.389 1.00 98.75 188 LEU A CA 1
ATOM 1478 C C . LEU A 1 188 ? -3.459 -7.114 -3.507 1.00 98.75 188 LEU A C 1
ATOM 1480 O O . LEU A 1 188 ? -3.211 -6.535 -4.561 1.00 98.75 188 LEU A O 1
ATOM 1484 N N . ALA A 1 189 ? -2.685 -7.003 -2.423 1.00 98.81 189 ALA A N 1
ATOM 1485 C CA . ALA A 1 189 ? -1.394 -6.328 -2.415 1.00 98.81 189 ALA A CA 1
ATOM 1486 C C . ALA A 1 189 ? -0.472 -6.889 -1.320 1.00 98.81 189 ALA A C 1
ATOM 1488 O O . ALA A 1 189 ? -0.907 -7.193 -0.207 1.00 98.81 189 ALA A O 1
ATOM 1489 N N . MET A 1 190 ? 0.819 -6.988 -1.626 1.00 98.62 190 MET A N 1
ATOM 1490 C CA . MET A 1 190 ? 1.888 -7.391 -0.716 1.00 98.62 190 MET A CA 1
ATOM 1491 C C . MET A 1 190 ? 3.148 -6.592 -1.054 1.00 98.62 190 MET A C 1
ATOM 1493 O O . MET A 1 190 ? 3.788 -6.830 -2.079 1.00 98.62 190 MET A O 1
ATOM 1497 N N . ALA A 1 191 ? 3.510 -5.638 -0.200 1.00 98.31 191 ALA A N 1
ATOM 1498 C CA . ALA A 1 191 ? 4.648 -4.751 -0.432 1.00 98.31 191 ALA A CA 1
ATOM 1499 C C . ALA A 1 191 ? 5.584 -4.705 0.778 1.00 98.31 191 ALA A C 1
ATOM 1501 O O . ALA A 1 191 ? 5.141 -4.799 1.926 1.00 98.31 191 ALA A O 1
ATOM 1502 N N . ASN A 1 192 ? 6.876 -4.504 0.511 1.00 98.50 192 ASN A N 1
ATOM 1503 C CA . ASN A 1 192 ? 7.880 -4.211 1.528 1.00 98.50 192 ASN A CA 1
ATOM 1504 C C . ASN A 1 192 ? 8.704 -2.988 1.108 1.00 98.50 192 ASN A C 1
ATOM 1506 O O . ASN A 1 192 ? 8.896 -2.736 -0.080 1.00 98.50 192 ASN A O 1
ATOM 1510 N N . SER A 1 193 ? 9.215 -2.252 2.089 1.00 97.00 193 SER A N 1
ATOM 1511 C CA . SER A 1 193 ? 10.215 -1.199 1.891 1.00 97.00 193 SER A CA 1
ATOM 1512 C C . SER A 1 193 ? 11.336 -1.384 2.925 1.00 97.00 193 SER A C 1
ATOM 1514 O O . SER A 1 193 ? 11.025 -1.723 4.071 1.00 97.00 193 SER A O 1
ATOM 1516 N N . PRO A 1 194 ? 12.627 -1.228 2.572 1.00 96.25 194 PRO A N 1
ATOM 1517 C CA . PRO A 1 194 ? 13.147 -0.915 1.236 1.00 96.25 194 PRO A CA 1
ATOM 1518 C C . PRO A 1 194 ? 12.910 -2.040 0.213 1.00 96.25 194 PRO A C 1
ATOM 1520 O O . PRO A 1 194 ? 12.813 -3.214 0.575 1.00 96.25 194 PRO A O 1
ATOM 1523 N N . SER A 1 195 ? 12.815 -1.661 -1.064 1.00 95.44 195 SER A N 1
ATOM 1524 C CA . SER A 1 195 ? 12.697 -2.569 -2.214 1.00 95.44 195 SER A CA 1
ATOM 1525 C C . SER A 1 195 ? 13.920 -2.467 -3.133 1.00 95.44 195 SER A C 1
ATOM 1527 O O . SER A 1 195 ? 14.910 -1.820 -2.791 1.00 95.44 195 SER A O 1
ATOM 1529 N N . TYR A 1 196 ? 13.885 -3.152 -4.273 1.00 94.44 196 TYR A N 1
ATOM 1530 C CA . TYR A 1 196 ? 14.950 -3.174 -5.272 1.00 94.44 196 TYR A CA 1
ATOM 1531 C C . TYR A 1 196 ? 14.368 -3.270 -6.682 1.00 94.44 196 TYR A C 1
ATOM 1533 O O . TYR A 1 196 ? 13.268 -3.781 -6.863 1.00 94.44 196 TYR A O 1
ATOM 1541 N N . ASN A 1 197 ? 15.110 -2.826 -7.698 1.00 94.50 197 ASN A N 1
ATOM 1542 C CA . ASN A 1 197 ? 14.681 -2.968 -9.086 1.00 94.50 197 ASN A CA 1
ATOM 1543 C C . ASN A 1 197 ? 15.096 -4.350 -9.640 1.00 94.50 197 ASN A C 1
ATOM 1545 O O . ASN A 1 197 ? 16.286 -4.583 -9.854 1.00 94.50 197 ASN A O 1
ATOM 1549 N N . PRO A 1 198 ? 14.162 -5.271 -9.936 1.00 93.62 198 PRO A N 1
ATOM 1550 C CA . PRO A 1 198 ? 14.496 -6.611 -10.422 1.00 93.62 198 PRO A CA 1
ATOM 1551 C C . PRO A 1 198 ? 15.025 -6.606 -11.866 1.00 93.62 198 PRO A C 1
ATOM 1553 O O . PRO A 1 198 ? 15.629 -7.583 -12.302 1.00 93.62 198 PRO A O 1
ATOM 1556 N N . ASN A 1 199 ? 14.872 -5.501 -12.610 1.00 90.81 199 ASN A N 1
ATOM 1557 C CA . ASN A 1 199 ? 15.509 -5.345 -13.921 1.00 90.81 199 ASN A CA 1
ATOM 1558 C C . ASN A 1 199 ? 17.012 -5.047 -13.811 1.00 90.81 199 ASN A C 1
ATOM 1560 O O . ASN A 1 199 ? 17.747 -5.316 -14.763 1.00 90.81 199 ASN A O 1
ATOM 1564 N N . ASN A 1 200 ? 17.463 -4.487 -12.683 1.00 86.44 200 ASN A N 1
ATOM 1565 C CA . ASN A 1 200 ? 18.868 -4.219 -12.391 1.00 86.44 200 ASN A CA 1
ATOM 1566 C C . ASN A 1 200 ? 19.117 -4.214 -10.874 1.00 86.44 200 ASN A C 1
ATOM 1568 O O . ASN A 1 200 ? 18.920 -3.199 -10.209 1.00 86.44 200 ASN A O 1
ATOM 1572 N N . PHE A 1 201 ? 19.591 -5.344 -10.354 1.00 80.94 201 PHE A N 1
ATOM 1573 C CA . PHE A 1 201 ? 19.885 -5.535 -8.931 1.00 80.94 201 PHE A CA 1
ATOM 1574 C C . PHE A 1 201 ? 21.389 -5.708 -8.653 1.00 80.94 201 PHE A C 1
ATOM 1576 O O . PHE A 1 201 ? 21.797 -6.251 -7.622 1.00 80.94 201 PHE A O 1
ATOM 1583 N N . ALA A 1 202 ? 22.246 -5.258 -9.576 1.00 83.12 202 ALA A N 1
ATOM 1584 C CA . ALA A 1 202 ? 23.684 -5.223 -9.343 1.00 83.12 202 ALA A CA 1
ATOM 1585 C C . ALA A 1 202 ? 24.001 -4.261 -8.184 1.00 83.12 202 ALA A C 1
ATOM 1587 O O . ALA A 1 202 ? 23.624 -3.093 -8.212 1.00 83.12 202 ALA A O 1
ATOM 1588 N N . GLY A 1 203 ? 24.686 -4.754 -7.149 1.00 82.25 203 GLY A N 1
ATOM 1589 C CA . GLY A 1 203 ? 25.005 -3.967 -5.951 1.00 82.25 203 GLY A CA 1
ATOM 1590 C C . GLY A 1 203 ? 23.869 -3.854 -4.925 1.00 82.25 203 GLY A C 1
ATOM 1591 O O . GLY A 1 203 ? 24.057 -3.229 -3.883 1.00 82.25 203 GLY A O 1
ATOM 1592 N N . THR A 1 204 ? 22.713 -4.482 -5.163 1.00 88.44 204 THR A N 1
ATOM 1593 C CA . THR A 1 204 ? 21.614 -4.541 -4.193 1.00 88.44 204 THR A CA 1
ATOM 1594 C C . THR A 1 204 ? 22.001 -5.394 -2.980 1.00 88.44 204 THR A C 1
ATOM 1596 O O . THR A 1 204 ? 22.454 -6.533 -3.109 1.00 88.44 204 THR A O 1
ATOM 1599 N N . ALA A 1 205 ? 21.809 -4.861 -1.771 1.00 90.19 205 ALA A N 1
ATOM 1600 C CA . ALA A 1 205 ? 22.089 -5.596 -0.541 1.00 90.19 205 ALA A CA 1
ATOM 1601 C C . ALA A 1 205 ? 21.084 -6.744 -0.347 1.00 90.19 205 ALA A C 1
ATOM 1603 O O . ALA A 1 205 ? 19.876 -6.531 -0.431 1.00 90.19 205 ALA A O 1
ATOM 1604 N N . LYS A 1 206 ? 21.560 -7.948 0.001 1.00 88.88 206 LYS A N 1
ATOM 1605 C CA . LYS A 1 206 ? 20.708 -9.149 0.158 1.00 88.88 206 LYS A CA 1
ATOM 1606 C C . LYS A 1 206 ? 19.510 -8.945 1.091 1.00 88.88 206 LYS A C 1
ATOM 1608 O O . LYS A 1 206 ? 18.441 -9.488 0.844 1.00 88.88 206 LYS A O 1
ATOM 1613 N N . ASP A 1 207 ? 19.668 -8.151 2.149 1.00 89.44 207 ASP A N 1
ATOM 1614 C CA . ASP A 1 207 ? 18.591 -7.886 3.109 1.00 89.44 207 ASP A CA 1
ATOM 1615 C C . ASP A 1 207 ? 17.417 -7.092 2.499 1.00 89.44 207 ASP A C 1
ATOM 1617 O O . ASP A 1 207 ? 16.270 -7.291 2.894 1.00 89.44 207 ASP A O 1
ATOM 1621 N N . THR A 1 208 ? 17.670 -6.269 1.473 1.00 92.00 208 THR A N 1
ATOM 1622 C CA . THR A 1 208 ? 16.622 -5.537 0.729 1.00 92.00 208 THR A CA 1
ATOM 1623 C C . THR A 1 208 ? 15.819 -6.435 -0.212 1.00 92.00 208 THR A C 1
ATOM 1625 O O . THR A 1 208 ? 14.725 -6.062 -0.624 1.00 92.00 208 THR A O 1
ATOM 1628 N N . MET A 1 209 ? 16.323 -7.633 -0.526 1.00 93.69 209 MET A N 1
ATOM 1629 C CA . MET A 1 209 ? 15.660 -8.582 -1.427 1.00 93.69 209 MET A CA 1
ATOM 1630 C C . MET A 1 209 ? 14.647 -9.481 -0.707 1.00 93.69 209 MET A C 1
ATOM 1632 O O . MET A 1 209 ? 13.882 -10.193 -1.354 1.00 93.69 209 MET A O 1
ATOM 1636 N N . ARG A 1 210 ? 14.615 -9.452 0.630 1.00 94.50 210 ARG A N 1
ATOM 1637 C CA . ARG A 1 210 ? 13.737 -10.300 1.442 1.00 94.50 210 ARG A CA 1
ATOM 1638 C C . ARG A 1 210 ? 12.280 -9.864 1.344 1.00 94.50 210 ARG A C 1
ATOM 1640 O O . ARG A 1 210 ? 11.949 -8.716 1.632 1.00 94.50 210 ARG A O 1
ATOM 1647 N N . ASN A 1 211 ? 11.389 -10.814 1.065 1.00 97.69 211 ASN A N 1
ATOM 1648 C CA . ASN A 1 211 ? 9.952 -10.593 1.189 1.00 97.69 211 ASN A CA 1
ATOM 1649 C C . ASN A 1 211 ? 9.506 -10.670 2.662 1.00 97.69 211 ASN A C 1
ATOM 1651 O O . ASN A 1 211 ? 8.995 -11.687 3.135 1.00 97.69 211 ASN A O 1
ATOM 1655 N N . ARG A 1 212 ? 9.707 -9.575 3.402 1.00 98.06 212 ARG A N 1
ATOM 1656 C CA . ARG A 1 212 ? 9.458 -9.505 4.854 1.00 98.06 212 ARG A CA 1
ATOM 1657 C C . ARG A 1 212 ? 8.018 -9.834 5.250 1.00 98.06 212 ARG A C 1
ATOM 1659 O O . ARG A 1 212 ? 7.809 -10.388 6.326 1.00 98.06 212 ARG A O 1
ATOM 1666 N N . ALA A 1 213 ? 7.047 -9.592 4.371 1.00 98.12 213 ALA A N 1
ATOM 1667 C CA . ALA A 1 213 ? 5.651 -9.968 4.578 1.00 98.12 213 ALA A CA 1
ATOM 1668 C C . ALA A 1 213 ? 5.449 -11.473 4.853 1.00 98.12 213 ALA A C 1
ATOM 1670 O O . ALA A 1 213 ? 4.497 -11.835 5.551 1.00 98.12 213 ALA A O 1
ATOM 1671 N N . ILE A 1 214 ? 6.349 -12.330 4.348 1.00 98.06 214 ILE A N 1
ATOM 1672 C CA . ILE A 1 214 ? 6.306 -13.791 4.522 1.00 98.06 214 ILE A CA 1
ATOM 1673 C C . ILE A 1 214 ? 7.521 -14.365 5.270 1.00 98.06 214 ILE A C 1
ATOM 1675 O O . ILE A 1 214 ? 7.413 -15.448 5.846 1.00 98.06 214 ILE A O 1
ATOM 1679 N N . THR A 1 215 ? 8.666 -13.668 5.289 1.00 97.19 215 THR A N 1
ATOM 1680 C CA . THR A 1 215 ? 9.911 -14.162 5.912 1.00 97.19 215 THR A CA 1
ATOM 1681 C C . THR A 1 215 ? 10.156 -13.637 7.322 1.00 97.19 215 THR A C 1
ATOM 1683 O O . THR A 1 215 ? 10.886 -14.260 8.100 1.00 97.19 215 THR A O 1
ATOM 1686 N N . ASP A 1 216 ? 9.622 -12.468 7.664 1.00 96.31 216 ASP A N 1
ATOM 1687 C CA . ASP A 1 216 ? 9.919 -11.823 8.940 1.00 96.31 216 ASP A CA 1
ATOM 1688 C C . ASP A 1 216 ? 8.807 -12.139 9.928 1.00 96.31 216 ASP A C 1
ATOM 1690 O O . ASP A 1 216 ? 7.625 -12.156 9.589 1.00 96.31 216 ASP A O 1
ATOM 1694 N N . VAL A 1 217 ? 9.205 -12.432 11.164 1.00 96.81 217 VAL A N 1
ATOM 1695 C CA . VAL A 1 217 ? 8.282 -12.768 12.244 1.00 96.81 217 VAL A CA 1
ATOM 1696 C C . VAL A 1 217 ? 8.429 -11.744 13.357 1.00 96.81 217 VAL A C 1
ATOM 1698 O O . VAL A 1 217 ? 9.537 -11.304 13.662 1.00 96.81 217 VAL A O 1
ATOM 1701 N N . PHE A 1 218 ? 7.311 -11.367 13.962 1.00 96.88 218 PHE A N 1
ATOM 1702 C CA . PHE A 1 218 ? 7.271 -10.422 15.072 1.00 96.88 218 PHE A CA 1
ATOM 1703 C C . PHE A 1 218 ? 6.188 -10.819 16.071 1.00 96.88 218 PHE A C 1
ATOM 1705 O O . PHE A 1 218 ? 5.258 -11.554 15.737 1.00 96.88 218 PHE A O 1
ATOM 1712 N N . GLU A 1 219 ? 6.302 -10.336 17.304 1.00 97.38 219 GLU A N 1
ATOM 1713 C CA . GLU A 1 219 ? 5.259 -10.538 18.307 1.00 97.38 219 GLU A CA 1
ATOM 1714 C C . GLU A 1 219 ? 4.042 -9.646 17.994 1.00 97.38 219 GLU A C 1
ATOM 1716 O O . GLU A 1 219 ? 4.182 -8.418 17.933 1.00 97.38 219 GLU A O 1
ATOM 1721 N N . PRO A 1 220 ? 2.839 -10.223 17.800 1.00 96.69 220 PRO A N 1
ATOM 1722 C CA . PRO A 1 220 ? 1.660 -9.480 17.347 1.00 96.69 220 PRO A CA 1
ATOM 1723 C C . PRO A 1 220 ? 1.105 -8.515 18.404 1.00 96.69 220 PRO A C 1
ATOM 1725 O O . PRO A 1 220 ? 0.277 -7.651 18.093 1.00 96.69 220 PRO A O 1
ATOM 1728 N N . GLY A 1 221 ? 1.528 -8.660 19.663 1.00 96.06 221 GLY A N 1
ATOM 1729 C CA . GLY A 1 221 ? 1.153 -7.798 20.775 1.00 96.06 221 GLY A CA 1
ATOM 1730 C C . GLY A 1 221 ? -0.351 -7.524 20.841 1.00 96.06 221 GLY A C 1
ATOM 1731 O O . GLY A 1 221 ? -1.186 -8.423 20.800 1.00 96.06 221 GLY A O 1
ATOM 1732 N N . SER A 1 222 ? -0.737 -6.248 20.892 1.00 97.19 222 SER A N 1
ATOM 1733 C CA . SER A 1 222 ? -2.143 -5.873 21.096 1.00 97.19 222 SER A CA 1
ATOM 1734 C C . SER A 1 222 ? -3.108 -6.317 19.988 1.00 97.19 222 SER A C 1
ATOM 1736 O O . SER A 1 222 ? -4.311 -6.291 20.235 1.00 97.19 222 SER A O 1
ATOM 1738 N N . THR A 1 223 ? -2.631 -6.734 18.809 1.00 97.62 223 THR A N 1
ATOM 1739 C CA . THR A 1 223 ? -3.498 -7.153 17.689 1.00 97.62 223 THR A CA 1
ATOM 1740 C C . THR A 1 223 ? -4.221 -8.480 17.927 1.00 97.62 223 THR A C 1
ATOM 1742 O O . THR A 1 223 ? -5.232 -8.731 17.283 1.00 97.62 223 THR A O 1
ATOM 1745 N N . VAL A 1 224 ? -3.800 -9.297 18.903 1.00 98.31 224 VAL A N 1
ATOM 1746 C CA . VAL A 1 224 ? -4.528 -10.533 19.262 1.00 98.31 224 VAL A CA 1
ATOM 1747 C C . VAL A 1 224 ? -5.660 -10.318 20.271 1.00 98.31 224 VAL A C 1
ATOM 1749 O O . VAL A 1 224 ? -6.517 -11.183 20.429 1.00 98.31 224 VAL A O 1
ATOM 1752 N N . LYS A 1 225 ? -5.713 -9.154 20.933 1.00 98.56 225 LYS A N 1
ATOM 1753 C CA . LYS A 1 225 ? -6.702 -8.846 21.983 1.00 98.56 225 LYS A CA 1
ATOM 1754 C C . LYS A 1 225 ? -8.166 -9.026 21.558 1.00 98.56 225 LYS A C 1
ATOM 1756 O O . LYS A 1 225 ? -8.930 -9.520 22.387 1.00 98.56 225 LYS A O 1
ATOM 1761 N N . PRO A 1 226 ? -8.580 -8.697 20.315 1.00 98.69 226 PRO A N 1
ATOM 1762 C CA . PRO A 1 226 ? -9.936 -8.995 19.860 1.00 98.69 226 PRO A CA 1
ATOM 1763 C C . PRO A 1 226 ? -10.302 -10.474 20.022 1.00 98.69 226 PRO A C 1
ATOM 1765 O O . PRO A 1 226 ? -11.364 -10.777 20.553 1.00 98.69 226 PRO A O 1
ATOM 1768 N N . MET A 1 227 ? -9.396 -11.398 19.684 1.00 98.62 227 MET A N 1
ATOM 1769 C CA . MET A 1 227 ? -9.634 -12.838 19.845 1.00 98.62 227 MET A CA 1
ATOM 1770 C C . MET A 1 227 ? -9.758 -13.249 21.318 1.00 98.62 227 MET A C 1
ATOM 1772 O O . MET A 1 227 ? -10.529 -14.153 21.634 1.00 98.62 227 MET A O 1
ATOM 1776 N N . VAL A 1 228 ? -9.059 -12.579 22.241 1.00 98.62 228 VAL A N 1
ATOM 1777 C CA . VAL A 1 228 ? -9.221 -12.829 23.686 1.00 98.62 228 VAL A CA 1
ATOM 1778 C C . VAL A 1 228 ? -10.619 -12.442 24.153 1.00 98.62 228 VAL A C 1
ATOM 1780 O O . VAL A 1 228 ? -11.270 -13.230 24.837 1.00 98.62 228 VAL A O 1
ATOM 1783 N N . VAL A 1 229 ? -11.098 -11.262 23.746 1.00 98.69 229 VAL A N 1
ATOM 1784 C CA . VAL A 1 229 ? -12.455 -10.795 24.068 1.00 98.69 229 VAL A CA 1
ATOM 1785 C C . VAL A 1 229 ? -13.502 -11.728 23.454 1.00 98.69 229 VAL A C 1
ATOM 1787 O O . VAL A 1 229 ? -14.407 -12.163 24.163 1.00 98.69 229 VAL A O 1
ATOM 1790 N N . MET A 1 230 ? -13.331 -12.126 22.187 1.00 98.44 230 MET A N 1
ATOM 1791 C CA . MET A 1 230 ? -14.189 -13.115 21.519 1.00 98.44 230 MET A CA 1
ATOM 1792 C C . MET A 1 230 ? -14.259 -14.429 22.310 1.00 98.44 230 MET A C 1
ATOM 1794 O O . MET A 1 230 ? -15.349 -14.932 22.575 1.00 98.44 230 MET A O 1
ATOM 1798 N N . THR A 1 231 ? -13.109 -14.968 22.728 1.00 98.50 231 THR A N 1
ATOM 1799 C CA . THR A 1 231 ? -13.030 -16.241 23.470 1.00 98.50 231 THR A CA 1
ATOM 1800 C C . THR A 1 231 ? -13.718 -16.144 24.832 1.00 98.50 231 THR A C 1
ATOM 1802 O O . THR A 1 231 ? -14.431 -17.064 25.234 1.00 98.50 231 THR A O 1
ATOM 1805 N N . ALA A 1 232 ? -13.528 -15.028 25.540 1.00 98.38 232 ALA A N 1
ATOM 1806 C CA . ALA A 1 232 ? -14.124 -14.811 26.853 1.00 98.38 232 ALA A CA 1
ATOM 1807 C C . ALA A 1 232 ? -15.654 -14.677 26.779 1.00 98.38 232 ALA A C 1
ATOM 1809 O O . ALA A 1 232 ? -16.352 -15.271 27.603 1.00 98.38 232 ALA A O 1
ATOM 1810 N N . LEU A 1 233 ? -16.165 -13.972 25.760 1.00 98.19 233 LEU A N 1
ATOM 1811 C CA . LEU A 1 233 ? -17.600 -13.887 25.467 1.00 98.19 233 LEU A CA 1
ATOM 1812 C C . LEU A 1 233 ? -18.175 -15.264 25.104 1.00 98.19 233 LEU A C 1
ATOM 1814 O O . LEU A 1 233 ? -19.187 -15.676 25.662 1.00 98.19 233 LEU A O 1
ATOM 1818 N N . GLN A 1 234 ? -17.502 -16.019 24.227 1.00 98.00 234 GLN A N 1
ATOM 1819 C CA . GLN A 1 234 ? -17.951 -17.352 23.802 1.00 98.00 234 GLN A CA 1
ATOM 1820 C C . GLN A 1 234 ? -18.086 -18.332 24.970 1.00 98.00 234 GLN A C 1
ATOM 1822 O O . GLN A 1 234 ? -18.976 -19.178 24.975 1.00 98.00 234 GLN A O 1
ATOM 1827 N N . ARG A 1 235 ? -17.188 -18.234 25.952 1.00 97.31 235 ARG A N 1
ATOM 1828 C CA . ARG A 1 235 ? -17.171 -19.111 27.127 1.00 97.31 235 ARG A CA 1
ATOM 1829 C C . ARG A 1 235 ? -18.067 -18.628 28.268 1.00 97.31 235 ARG A C 1
ATOM 1831 O O . ARG A 1 235 ? -18.084 -19.278 29.308 1.00 97.31 235 ARG A O 1
ATOM 1838 N N . GLY A 1 236 ? -18.773 -17.507 28.105 1.00 96.81 236 GLY A N 1
ATOM 1839 C CA . GLY A 1 236 ? -19.634 -16.942 29.146 1.00 96.81 236 GLY A CA 1
ATOM 1840 C C . GLY A 1 236 ? -18.876 -16.446 30.381 1.00 96.81 236 GLY A C 1
ATOM 1841 O O . GLY A 1 236 ? -19.472 -16.308 31.443 1.00 96.81 236 GLY A O 1
ATOM 1842 N N . ILE A 1 237 ? -17.569 -16.183 30.262 1.00 96.88 237 ILE A N 1
ATOM 1843 C CA . ILE A 1 237 ? -16.753 -15.623 31.355 1.00 96.88 237 ILE A CA 1
ATOM 1844 C C . ILE A 1 237 ? -17.148 -14.171 31.627 1.00 96.88 237 ILE A C 1
ATOM 1846 O O . ILE A 1 237 ? -17.089 -13.696 32.757 1.00 96.88 237 ILE A O 1
ATOM 1850 N N . VAL A 1 238 ? -17.538 -13.469 30.565 1.00 97.06 238 VAL A N 1
ATOM 1851 C CA . VAL A 1 238 ? -18.014 -12.088 30.576 1.00 97.06 238 VAL A CA 1
ATOM 1852 C C . VAL A 1 238 ? -19.168 -11.944 29.592 1.00 97.06 238 VAL A C 1
ATOM 1854 O O . VAL A 1 238 ? -19.322 -12.751 28.676 1.00 97.06 238 VAL A O 1
ATOM 1857 N N . ASN A 1 239 ? -19.950 -10.885 29.762 1.00 94.94 239 ASN A N 1
ATOM 1858 C CA . ASN A 1 239 ? -20.929 -10.408 28.787 1.00 94.94 239 ASN A CA 1
ATOM 1859 C C . ASN A 1 239 ? -20.545 -9.002 28.293 1.00 94.94 239 ASN A C 1
ATOM 1861 O O . ASN A 1 239 ? -19.629 -8.376 28.826 1.00 94.94 239 ASN A O 1
ATOM 1865 N N . GLU A 1 240 ? -21.256 -8.491 27.289 1.00 91.00 240 GLU A N 1
ATOM 1866 C CA . GLU A 1 240 ? -20.961 -7.198 26.648 1.00 91.00 240 GLU A CA 1
ATOM 1867 C C . GLU A 1 240 ? -20.961 -6.006 27.624 1.00 91.00 240 GLU A C 1
ATOM 1869 O O . GLU A 1 240 ? -20.181 -5.070 27.453 1.00 91.00 240 GLU A O 1
ATOM 1874 N N . ASN A 1 241 ? -21.765 -6.084 28.689 1.00 91.69 241 ASN A N 1
ATOM 1875 C CA . ASN A 1 241 ? -21.921 -5.038 29.704 1.00 91.69 241 ASN A CA 1
ATOM 1876 C C . ASN A 1 241 ? -20.960 -5.191 30.892 1.00 91.69 241 ASN A C 1
ATOM 1878 O O . ASN A 1 241 ? -21.009 -4.405 31.837 1.00 91.69 241 ASN A O 1
ATOM 1882 N N . THR A 1 242 ? -20.100 -6.211 30.885 1.00 94.94 242 THR A N 1
ATOM 1883 C CA . THR A 1 242 ? -19.180 -6.460 31.994 1.00 94.94 242 THR A CA 1
ATOM 1884 C C . THR A 1 242 ? -18.153 -5.335 32.094 1.00 94.94 242 THR A C 1
ATOM 1886 O O . THR A 1 242 ? -17.447 -5.018 31.132 1.00 94.94 242 THR A O 1
ATOM 1889 N N . VAL A 1 243 ? -18.044 -4.763 33.292 1.00 97.50 243 VAL A N 1
ATOM 1890 C CA . VAL A 1 243 ? -17.016 -3.787 33.653 1.00 97.50 243 VAL A CA 1
ATOM 1891 C C . VAL A 1 243 ? -15.917 -4.512 34.422 1.00 97.50 243 VAL A C 1
ATOM 1893 O O . VAL A 1 243 ? -16.164 -5.158 35.439 1.00 97.50 243 VAL A O 1
ATOM 1896 N N . LEU A 1 244 ? -14.691 -4.434 33.916 1.00 97.69 244 LEU A N 1
ATOM 1897 C CA . LEU A 1 244 ? -13.526 -5.060 34.523 1.00 97.69 244 LEU A CA 1
ATOM 1898 C C . LEU A 1 244 ? -12.764 -4.032 35.346 1.00 97.69 244 LEU A C 1
ATOM 1900 O O . LEU A 1 244 ? -12.435 -2.961 34.848 1.00 97.69 244 LEU A O 1
ATOM 1904 N N . ASN A 1 245 ? -12.380 -4.396 36.568 1.00 97.88 245 ASN A N 1
ATOM 1905 C CA . ASN A 1 245 ? -11.339 -3.671 37.290 1.00 97.88 245 ASN A CA 1
ATOM 1906 C C . ASN A 1 245 ? -10.022 -3.790 36.500 1.00 97.88 245 ASN A C 1
ATOM 1908 O O . ASN A 1 245 ? -9.535 -4.902 36.281 1.00 97.88 245 ASN A O 1
ATOM 1912 N N . THR A 1 246 ? -9.417 -2.667 36.122 1.00 97.69 246 THR A N 1
ATOM 1913 C CA . THR A 1 246 ? -8.170 -2.602 35.340 1.00 97.69 246 THR A CA 1
ATOM 1914 C C . THR A 1 246 ? -7.013 -1.946 36.090 1.00 97.69 246 THR A C 1
ATOM 1916 O O . THR A 1 246 ? -6.019 -1.541 35.487 1.00 97.69 246 THR A O 1
ATOM 1919 N N . VAL A 1 247 ? -7.094 -1.886 37.422 1.00 97.81 247 VAL A N 1
ATOM 1920 C CA . VAL A 1 247 ? -5.967 -1.459 38.256 1.00 97.81 247 VAL A CA 1
ATOM 1921 C C . VAL A 1 247 ? -4.783 -2.422 38.048 1.00 97.81 247 VAL A C 1
ATOM 1923 O O . VAL A 1 247 ? -4.990 -3.642 38.092 1.00 97.81 247 VAL A O 1
ATOM 1926 N N . PRO A 1 248 ? -3.552 -1.906 37.828 1.00 97.69 248 PRO A N 1
ATOM 1927 C CA . PRO A 1 248 ? -2.354 -2.731 37.693 1.00 97.69 248 PRO A CA 1
ATOM 1928 C C . PRO A 1 248 ? -2.190 -3.719 38.847 1.00 97.69 248 PRO A C 1
ATOM 1930 O O . PRO A 1 248 ? -2.484 -3.403 40.000 1.00 97.69 248 PRO A O 1
ATOM 1933 N N . TYR A 1 249 ? -1.696 -4.913 38.536 1.00 97.50 249 TYR A N 1
ATOM 1934 C CA . TYR A 1 249 ? -1.510 -5.988 39.509 1.00 97.50 249 TYR A CA 1
ATOM 1935 C C . TYR A 1 249 ? -0.241 -6.784 39.200 1.00 97.50 249 TYR A C 1
ATOM 1937 O O . TYR A 1 249 ? 0.383 -6.605 38.152 1.00 97.50 249 TYR A O 1
ATOM 1945 N N . ARG A 1 250 ? 0.171 -7.650 40.131 1.00 96.81 250 ARG A N 1
ATOM 1946 C CA . ARG A 1 250 ? 1.374 -8.476 39.983 1.00 96.81 250 ARG A CA 1
ATOM 1947 C C . ARG A 1 250 ? 1.037 -9.958 39.902 1.00 96.81 250 ARG A C 1
ATOM 1949 O O . ARG A 1 250 ? 0.174 -10.435 40.631 1.00 96.81 250 ARG A O 1
ATOM 1956 N N . ILE A 1 251 ? 1.774 -10.676 39.059 1.00 95.19 251 ILE A N 1
ATOM 1957 C CA . ILE A 1 251 ? 1.774 -12.140 38.966 1.00 95.19 251 ILE A CA 1
ATOM 1958 C C . ILE A 1 251 ? 3.214 -12.599 39.171 1.00 95.19 251 ILE A C 1
ATOM 1960 O O . ILE A 1 251 ? 4.083 -12.238 38.382 1.00 95.19 251 ILE A O 1
ATOM 1964 N N . ASN A 1 252 ? 3.486 -13.372 40.225 1.00 88.81 252 ASN A N 1
ATOM 1965 C CA . ASN A 1 252 ? 4.824 -13.909 40.521 1.00 88.81 252 ASN A CA 1
ATOM 1966 C C . ASN A 1 252 ? 5.945 -12.844 40.480 1.00 88.81 252 ASN A C 1
ATOM 1968 O O . ASN A 1 252 ? 7.026 -13.085 39.956 1.00 88.81 252 ASN A O 1
ATOM 1972 N N . GLY A 1 253 ? 5.670 -11.633 40.980 1.00 90.00 253 GLY A N 1
ATOM 1973 C CA . GLY A 1 253 ? 6.617 -10.508 40.971 1.00 90.00 253 GLY A CA 1
ATOM 1974 C C . GLY A 1 253 ? 6.655 -9.681 39.677 1.00 90.00 253 GLY A C 1
ATOM 1975 O O . GLY A 1 253 ? 7.191 -8.574 39.695 1.00 90.00 253 GLY A O 1
ATOM 1976 N N . HIS A 1 254 ? 6.031 -10.141 38.589 1.00 93.44 254 HIS A N 1
ATOM 1977 C CA . HIS A 1 254 ? 5.913 -9.396 37.334 1.00 93.44 254 HIS A CA 1
ATOM 1978 C C . HIS A 1 254 ? 4.703 -8.460 37.357 1.00 93.44 254 HIS A C 1
ATOM 1980 O O . HIS A 1 254 ? 3.585 -8.880 37.650 1.00 93.44 254 HIS A O 1
ATOM 1986 N N . GLU A 1 255 ? 4.921 -7.188 37.034 1.00 95.94 255 GLU A N 1
ATOM 1987 C CA . GLU A 1 255 ? 3.863 -6.181 36.958 1.00 95.94 255 GLU A CA 1
ATOM 1988 C C . GLU A 1 255 ? 3.130 -6.253 35.612 1.00 95.94 255 GLU A C 1
ATOM 1990 O O . GLU A 1 255 ? 3.741 -6.103 34.553 1.00 95.94 255 GLU A O 1
ATOM 1995 N N . ILE A 1 256 ? 1.809 -6.434 35.662 1.00 97.12 256 ILE A N 1
ATOM 1996 C CA . ILE A 1 256 ? 0.923 -6.269 34.511 1.00 97.12 256 ILE A CA 1
ATOM 1997 C C . ILE A 1 256 ? 0.305 -4.877 34.594 1.00 97.12 256 ILE A C 1
ATOM 1999 O O . ILE A 1 256 ? -0.430 -4.562 35.534 1.00 97.12 256 ILE A O 1
ATOM 2003 N N . LYS A 1 257 ? 0.609 -4.043 33.598 1.00 95.81 257 LYS A N 1
ATOM 2004 C CA . LYS A 1 257 ? 0.121 -2.667 33.506 1.00 95.81 257 LYS A CA 1
ATOM 2005 C C . LYS A 1 257 ? -0.227 -2.262 32.082 1.00 95.81 257 LYS A C 1
ATOM 2007 O O . LYS A 1 257 ? 0.255 -2.837 31.100 1.00 95.81 257 LYS A O 1
ATOM 2012 N N . ASP A 1 258 ? -1.037 -1.222 32.016 1.00 94.25 258 ASP A N 1
ATOM 2013 C CA . ASP A 1 258 ? -1.427 -0.535 30.795 1.00 94.25 258 ASP A CA 1
ATOM 2014 C C . ASP A 1 258 ? -0.518 0.675 30.543 1.00 94.25 258 ASP A C 1
ATOM 2016 O O . ASP A 1 258 ? 0.271 1.068 31.404 1.00 94.25 258 ASP A O 1
ATOM 2020 N N . VAL A 1 259 ? -0.631 1.278 29.356 1.00 88.69 259 VAL A N 1
ATOM 2021 C CA . VAL A 1 259 ? 0.103 2.511 29.011 1.00 88.69 259 VAL A CA 1
ATOM 2022 C C . VAL A 1 259 ? -0.326 3.675 29.909 1.00 88.69 259 VAL A C 1
ATOM 2024 O O . VAL A 1 259 ? 0.508 4.459 30.350 1.00 88.69 259 VAL A O 1
ATOM 2027 N N . ALA A 1 260 ? -1.624 3.765 30.198 1.00 90.12 260 ALA A N 1
ATOM 2028 C CA . ALA A 1 260 ? -2.208 4.714 31.134 1.00 90.12 260 ALA A CA 1
ATOM 2029 C C . ALA A 1 260 ? -3.034 3.958 32.178 1.00 90.12 260 ALA A C 1
ATOM 2031 O O . ALA A 1 260 ? -3.523 2.860 31.916 1.00 90.12 260 ALA A O 1
ATOM 2032 N N . ARG A 1 261 ? -3.180 4.537 33.372 1.00 94.50 261 ARG A N 1
ATOM 2033 C CA . ARG A 1 261 ? -3.929 3.911 34.464 1.00 94.50 261 ARG A CA 1
ATOM 2034 C C . ARG A 1 261 ? -5.431 4.124 34.273 1.00 94.50 261 ARG A C 1
ATOM 2036 O O . ARG A 1 261 ? -5.873 5.260 34.143 1.00 94.50 261 ARG A O 1
ATOM 2043 N N . TYR A 1 262 ? -6.195 3.038 34.361 1.00 95.31 262 TYR A N 1
ATOM 2044 C CA . TYR A 1 262 ? -7.658 3.039 34.371 1.00 95.31 262 TYR A CA 1
ATOM 2045 C C . TYR A 1 262 ? -8.145 2.206 35.559 1.00 95.31 262 TYR A C 1
ATOM 2047 O O . TYR A 1 262 ? -7.649 1.097 35.767 1.00 95.31 262 TYR A O 1
ATOM 2055 N N . SER A 1 263 ? -9.070 2.729 36.366 1.00 96.25 263 SER A N 1
ATOM 2056 C CA . SER A 1 263 ? -9.658 1.982 37.491 1.00 96.25 263 SER A CA 1
ATOM 2057 C C . SER A 1 263 ? -10.501 0.817 36.990 1.00 96.25 263 SER A C 1
ATOM 2059 O O . SER A 1 263 ? -10.351 -0.312 37.458 1.00 96.25 263 SER A O 1
ATOM 2061 N N . GLU A 1 264 ? -11.339 1.096 36.001 1.00 97.44 264 GLU A N 1
ATOM 2062 C CA . GLU A 1 264 ? -12.273 0.153 35.418 1.00 97.44 264 GLU A CA 1
ATOM 2063 C C . GLU A 1 264 ? -12.513 0.452 33.937 1.00 97.44 264 GLU A C 1
ATOM 2065 O O . GLU A 1 264 ? -12.428 1.603 33.501 1.00 97.44 264 GLU A O 1
ATOM 2070 N N . LEU A 1 265 ? -12.784 -0.591 33.155 1.00 97.94 265 LEU A N 1
ATOM 2071 C CA . LEU A 1 265 ? -13.085 -0.492 31.728 1.00 97.94 265 LEU A CA 1
ATOM 2072 C C . LEU A 1 265 ? -14.176 -1.494 31.343 1.00 97.94 265 LEU A C 1
ATOM 2074 O O . LEU A 1 265 ? -14.166 -2.642 31.786 1.00 97.94 265 LEU A O 1
ATOM 2078 N N . THR A 1 266 ? -15.078 -1.080 30.453 1.00 98.06 266 THR A N 1
ATOM 2079 C CA . THR A 1 266 ? -15.952 -2.000 29.703 1.00 98.06 266 THR A CA 1
ATOM 2080 C C . THR A 1 266 ? -15.123 -2.857 28.740 1.00 98.06 266 THR A C 1
ATOM 2082 O O . THR A 1 266 ? -13.972 -2.523 28.447 1.00 98.06 266 THR A O 1
ATOM 2085 N N . LEU A 1 267 ? -15.693 -3.925 28.169 1.00 97.69 267 LEU A N 1
ATOM 2086 C CA . LEU A 1 267 ? -15.002 -4.711 27.131 1.00 97.69 267 LEU A CA 1
ATOM 2087 C C . LEU A 1 267 ? -14.597 -3.860 25.914 1.00 97.69 267 LEU A C 1
ATOM 2089 O O . LEU A 1 267 ? -13.470 -3.976 25.424 1.00 97.69 267 LEU A O 1
ATOM 2093 N N . THR A 1 268 ? -15.461 -2.935 25.485 1.00 97.81 268 THR A N 1
ATOM 2094 C CA . THR A 1 268 ? -15.122 -1.932 24.465 1.00 97.81 268 THR A CA 1
ATOM 2095 C C . THR A 1 268 ? -13.947 -1.070 24.917 1.00 97.81 268 THR A C 1
ATOM 2097 O O . THR A 1 268 ? -12.982 -0.914 24.173 1.00 97.81 268 THR A O 1
ATOM 2100 N N . GLY A 1 269 ? -13.967 -0.578 26.161 1.00 97.25 269 GLY A N 1
ATOM 2101 C CA . GLY A 1 269 ? -12.873 0.192 26.754 1.00 97.25 269 GLY A CA 1
ATOM 2102 C C . GLY A 1 269 ? -11.545 -0.572 26.790 1.00 97.25 269 GLY A C 1
ATOM 2103 O O . GLY A 1 269 ? -10.495 0.003 26.494 1.00 97.25 269 GLY A O 1
ATOM 2104 N N . VAL A 1 270 ? -11.577 -1.881 27.065 1.00 98.19 270 VAL A N 1
ATOM 2105 C CA . VAL A 1 270 ? -10.394 -2.756 27.035 1.00 98.19 270 VAL A CA 1
ATOM 2106 C C . VAL A 1 270 ? -9.754 -2.775 25.647 1.00 98.19 270 VAL A C 1
ATOM 2108 O O . VAL A 1 270 ? -8.529 -2.666 25.547 1.00 98.19 270 VAL A O 1
ATOM 2111 N N . LEU A 1 271 ? -10.540 -2.849 24.569 1.00 97.88 271 LEU A N 1
ATOM 2112 C CA . LEU A 1 271 ? -10.007 -2.781 23.203 1.00 97.88 271 LEU A CA 1
ATOM 2113 C C . LEU A 1 271 ? -9.602 -1.352 22.811 1.00 97.88 271 LEU A C 1
ATOM 2115 O O . LEU A 1 271 ? -8.485 -1.163 22.313 1.00 97.88 271 LEU A O 1
ATOM 2119 N N . GLN A 1 272 ? -10.447 -0.358 23.103 1.00 97.06 272 GLN A N 1
ATOM 2120 C CA . GLN A 1 272 ? -10.244 1.067 22.811 1.00 97.06 272 GLN A CA 1
ATOM 2121 C C . GLN A 1 272 ? -8.928 1.594 23.394 1.00 97.06 272 GLN A C 1
ATOM 2123 O O . GLN A 1 272 ? -8.126 2.216 22.689 1.00 97.06 272 GLN A O 1
ATOM 2128 N N . LYS A 1 273 ? -8.699 1.324 24.686 1.00 96.06 273 LYS A N 1
ATOM 2129 C CA . LYS A 1 273 ? -7.501 1.725 25.441 1.00 96.06 273 LYS A CA 1
ATOM 2130 C C . LYS A 1 273 ? -6.381 0.695 25.369 1.00 96.06 273 LYS A C 1
ATOM 2132 O O . LYS A 1 273 ? -5.281 0.948 25.851 1.00 96.06 273 LYS A O 1
ATOM 2137 N N . SER A 1 274 ? -6.630 -0.447 24.725 1.00 96.56 274 SER A N 1
ATOM 2138 C CA . SER A 1 274 ? -5.666 -1.534 24.589 1.00 96.56 274 SER A CA 1
ATOM 2139 C C . SER A 1 274 ? -5.156 -2.042 25.944 1.00 96.56 274 SER A C 1
ATOM 2141 O O . SER A 1 274 ? -3.955 -2.260 26.104 1.00 96.56 274 SER A O 1
ATOM 2143 N N . SER A 1 275 ? -6.045 -2.249 26.916 1.00 98.00 275 SER A N 1
ATOM 2144 C CA . SER A 1 275 ? -5.674 -2.673 28.272 1.00 98.00 275 SER A CA 1
ATOM 2145 C C . SER A 1 275 ? -5.083 -4.087 28.269 1.00 98.00 275 SER A C 1
ATOM 2147 O O . SER A 1 275 ? -5.733 -5.039 27.839 1.00 98.00 275 SER A O 1
ATOM 2149 N N . ASN A 1 276 ? -3.830 -4.221 28.710 1.00 98.12 276 ASN A N 1
ATOM 2150 C CA . ASN A 1 276 ? -3.186 -5.496 29.024 1.00 98.12 276 ASN A CA 1
ATOM 2151 C C . ASN A 1 276 ? -3.810 -6.111 30.279 1.00 98.12 276 ASN A C 1
ATOM 2153 O O . ASN A 1 276 ? -4.034 -7.316 30.298 1.00 98.12 276 ASN A O 1
ATOM 2157 N N . VAL A 1 277 ? -4.123 -5.287 31.287 1.00 98.44 277 VAL A N 1
ATOM 2158 C CA . VAL A 1 277 ? -4.732 -5.739 32.549 1.00 98.44 277 VAL A CA 1
ATOM 2159 C C . VAL A 1 277 ? -6.099 -6.378 32.302 1.00 98.44 277 VAL A C 1
ATOM 2161 O O . VAL A 1 277 ? -6.395 -7.438 32.851 1.00 98.44 277 VAL A O 1
ATOM 2164 N N . GLY A 1 278 ? -6.931 -5.758 31.461 1.00 98.25 278 GLY A N 1
ATOM 2165 C CA . GLY A 1 278 ? -8.245 -6.289 31.106 1.00 98.25 278 GLY A CA 1
ATOM 2166 C C . GLY A 1 278 ? -8.142 -7.668 30.454 1.00 98.25 278 GLY A C 1
ATOM 2167 O O . GLY A 1 278 ? -8.710 -8.634 30.960 1.00 98.25 278 GLY A O 1
ATOM 2168 N N . VAL A 1 279 ? -7.366 -7.793 29.370 1.00 98.31 279 VAL A N 1
ATOM 2169 C CA . VAL A 1 279 ? -7.246 -9.073 28.645 1.00 98.31 279 VAL A CA 1
ATOM 2170 C C . VAL A 1 279 ? -6.511 -10.155 29.435 1.00 98.31 279 VAL A C 1
ATOM 2172 O O . VAL A 1 279 ? -6.853 -11.328 29.296 1.00 98.31 279 VAL A O 1
ATOM 2175 N N . SER A 1 280 ? -5.564 -9.797 30.308 1.00 98.31 280 SER A N 1
ATOM 2176 C CA . SER A 1 280 ? -4.882 -10.779 31.153 1.00 98.31 280 SER A CA 1
ATOM 2177 C C . SER A 1 280 ? -5.818 -11.356 32.210 1.00 98.31 280 SER A C 1
ATOM 2179 O O . SER A 1 280 ? -5.771 -12.557 32.464 1.00 98.31 280 SER A O 1
ATOM 2181 N N . LYS A 1 281 ? -6.718 -10.546 32.784 1.00 98.31 281 LYS A N 1
ATOM 2182 C CA . LYS A 1 281 ? -7.762 -11.040 33.694 1.00 98.31 281 LYS A CA 1
ATOM 2183 C C . LYS A 1 281 ? -8.728 -11.986 32.984 1.00 98.31 281 LYS A C 1
ATOM 2185 O O . LYS A 1 281 ? -9.019 -13.052 33.522 1.00 98.31 281 LYS A O 1
ATOM 2190 N N . LEU A 1 282 ? -9.146 -11.654 31.759 1.00 98.25 282 LEU A N 1
ATOM 2191 C CA . LEU A 1 282 ? -9.961 -12.555 30.933 1.00 98.25 282 LEU A CA 1
ATOM 2192 C C . LEU A 1 282 ? -9.243 -13.888 30.682 1.00 98.25 282 LEU A C 1
ATOM 2194 O O . LEU A 1 282 ? -9.829 -14.953 30.855 1.00 98.25 282 LEU A O 1
ATOM 2198 N N . ALA A 1 283 ? -7.962 -13.842 30.316 1.00 97.75 283 ALA A N 1
ATOM 2199 C CA . ALA A 1 283 ? -7.172 -15.039 30.045 1.00 97.75 283 ALA A CA 1
ATOM 2200 C C . ALA A 1 283 ? -6.961 -15.920 31.284 1.00 97.75 283 ALA A C 1
ATOM 2202 O O . ALA A 1 283 ? -7.018 -17.145 31.186 1.00 97.75 283 ALA A O 1
ATOM 2203 N N . LEU A 1 284 ? -6.747 -15.317 32.456 1.00 97.38 284 LEU A N 1
ATOM 2204 C CA . LEU A 1 284 ? -6.578 -16.050 33.712 1.00 97.38 284 LEU A CA 1
ATOM 2205 C C . LEU A 1 284 ? -7.878 -16.695 34.208 1.00 97.38 284 LEU A C 1
ATOM 2207 O O . LEU A 1 284 ? -7.820 -17.724 34.882 1.00 97.38 284 LEU A O 1
ATOM 2211 N N . ALA A 1 285 ? -9.031 -16.145 33.826 1.00 97.31 285 ALA A N 1
ATOM 2212 C CA . ALA A 1 285 ? -10.346 -16.727 34.088 1.00 97.31 285 ALA A CA 1
ATOM 2213 C C . ALA A 1 285 ? -10.715 -17.880 33.127 1.00 97.31 285 ALA A C 1
ATOM 2215 O O . ALA A 1 285 ? -11.735 -18.537 33.315 1.00 97.31 285 ALA A O 1
ATOM 2216 N N . MET A 1 286 ? -9.892 -18.151 32.107 1.00 96.19 286 MET A N 1
ATOM 2217 C CA . MET A 1 286 ? -10.087 -19.228 31.130 1.00 96.19 286 MET A CA 1
ATOM 2218 C C . MET A 1 286 ? -9.003 -20.310 31.247 1.00 96.19 286 MET A C 1
ATOM 2220 O O . MET A 1 286 ? -7.877 -20.011 31.656 1.00 96.19 286 MET A O 1
ATOM 2224 N N . PRO A 1 287 ? -9.272 -21.567 30.841 1.00 94.12 287 PRO A N 1
ATOM 2225 C CA . PRO A 1 287 ? -8.218 -22.574 30.734 1.00 94.12 287 PRO A CA 1
ATOM 2226 C C . PRO A 1 287 ? -7.166 -22.141 29.702 1.00 94.12 287 PRO A C 1
ATOM 2228 O O . PRO A 1 287 ? -7.494 -21.505 28.699 1.00 94.12 287 PRO A O 1
ATOM 2231 N N . SER A 1 288 ? -5.900 -22.511 29.919 1.00 86.94 288 SER A N 1
ATOM 2232 C CA . SER A 1 288 ? -4.773 -22.117 29.054 1.00 86.94 288 SER A CA 1
ATOM 2233 C C . SER A 1 288 ? -4.955 -22.523 27.587 1.00 86.94 288 SER A C 1
ATOM 2235 O O . SER A 1 288 ? -4.526 -21.794 26.695 1.00 86.94 288 SER A O 1
ATOM 2237 N N . SER A 1 289 ? -5.643 -23.637 27.323 1.00 92.62 289 SER A N 1
ATOM 2238 C CA . SER A 1 289 ? -5.946 -24.107 25.967 1.00 92.62 289 SER A CA 1
ATOM 2239 C C . SER A 1 289 ? -6.899 -23.192 25.195 1.00 92.62 289 SER A C 1
ATOM 2241 O O . SER A 1 289 ? -6.836 -23.158 23.974 1.00 92.62 289 SER A O 1
ATOM 2243 N N . ALA A 1 290 ? -7.742 -22.397 25.864 1.00 95.50 290 ALA A N 1
ATOM 2244 C CA . ALA A 1 290 ? -8.787 -21.616 25.198 1.00 95.50 290 ALA A CA 1
ATOM 2245 C C . ALA A 1 290 ? -8.236 -20.623 24.162 1.00 95.50 290 ALA A C 1
ATOM 2247 O O . ALA A 1 290 ? -8.750 -20.530 23.044 1.00 95.50 290 ALA A O 1
ATOM 2248 N N . LEU A 1 291 ? -7.184 -19.886 24.530 1.00 95.38 291 LEU A N 1
ATOM 2249 C CA . LEU A 1 291 ? -6.546 -18.927 23.627 1.00 95.38 291 LEU A CA 1
ATOM 2250 C C . LEU A 1 291 ? -5.672 -19.623 22.588 1.00 95.38 291 LEU A C 1
ATOM 2252 O O . LEU A 1 291 ? -5.619 -19.172 21.448 1.00 95.38 291 LEU A O 1
ATOM 2256 N N . VAL A 1 292 ? -5.023 -20.729 22.962 1.00 95.62 292 VAL A N 1
ATOM 2257 C CA . VAL A 1 292 ? -4.220 -21.541 22.038 1.00 95.62 292 VAL A CA 1
ATOM 2258 C C . VAL A 1 292 ? -5.106 -22.065 20.903 1.00 95.62 292 VAL A C 1
ATOM 2260 O O . VAL A 1 292 ? -4.811 -21.867 19.724 1.00 95.62 292 VAL A O 1
ATOM 2263 N N . ASP A 1 293 ? -6.257 -22.638 21.245 1.00 94.94 293 ASP A N 1
ATOM 2264 C CA . ASP A 1 293 ? -7.220 -23.148 20.273 1.00 94.94 293 ASP A CA 1
ATOM 2265 C C . ASP A 1 293 ? -7.757 -22.026 19.382 1.00 94.94 293 ASP A C 1
ATOM 2267 O O . ASP A 1 293 ? -7.800 -22.173 18.160 1.00 94.94 293 ASP A O 1
ATOM 2271 N N . THR A 1 294 ? -8.125 -20.884 19.970 1.00 97.81 294 THR A N 1
ATOM 2272 C CA . THR A 1 294 ? -8.681 -19.754 19.211 1.00 97.81 294 THR A CA 1
ATOM 2273 C C . THR A 1 294 ? -7.650 -19.168 18.252 1.00 97.81 294 THR A C 1
ATOM 2275 O O . THR A 1 294 ? -7.913 -19.057 17.060 1.00 97.81 294 THR A O 1
ATOM 2278 N N . TYR A 1 295 ? -6.442 -18.852 18.711 1.00 97.94 295 TYR A N 1
ATOM 2279 C CA . TYR A 1 295 ? -5.401 -18.302 17.839 1.00 97.94 295 TYR A CA 1
ATOM 2280 C C . TYR A 1 295 ? -5.025 -19.281 16.713 1.00 97.94 295 TYR A C 1
ATOM 2282 O O . TYR A 1 295 ? -4.854 -18.863 15.567 1.00 97.94 295 TYR A O 1
ATOM 2290 N N . SER A 1 296 ? -4.955 -20.583 17.011 1.00 96.75 296 SER A N 1
ATOM 2291 C CA . SER A 1 296 ? -4.714 -21.635 16.016 1.00 96.75 296 SER A CA 1
ATOM 2292 C C . SER A 1 296 ? -5.845 -21.728 14.982 1.00 96.75 296 SER A C 1
ATOM 2294 O O . SER A 1 296 ? -5.588 -21.863 13.782 1.00 96.75 296 SER A O 1
ATOM 2296 N N . ARG A 1 297 ? -7.108 -21.615 15.410 1.00 97.44 297 ARG A N 1
ATOM 2297 C CA . ARG A 1 297 ? -8.292 -21.573 14.531 1.00 97.44 297 ARG A CA 1
ATOM 2298 C C . ARG A 1 297 ? -8.280 -20.383 13.570 1.00 97.44 297 ARG A C 1
ATOM 2300 O O . ARG A 1 297 ? -8.631 -20.551 12.411 1.00 97.44 297 ARG A O 1
ATOM 2307 N N . PHE A 1 298 ? -7.797 -19.223 14.011 1.00 98.00 298 PHE A N 1
ATOM 2308 C CA . PHE A 1 298 ? -7.608 -18.042 13.156 1.00 98.00 298 PHE A CA 1
ATOM 2309 C C . PHE A 1 298 ? -6.320 -18.104 12.305 1.00 98.00 298 PHE A C 1
ATOM 2311 O O . PHE A 1 298 ? -6.046 -17.207 11.509 1.00 98.00 298 PHE A O 1
ATOM 2318 N N . GLY A 1 299 ? -5.525 -19.172 12.438 1.00 96.44 299 GLY A N 1
ATOM 2319 C CA . GLY A 1 299 ? -4.376 -19.452 11.579 1.00 96.44 299 GLY A CA 1
ATOM 2320 C C . GLY A 1 299 ? -3.021 -18.986 12.114 1.00 96.44 299 GLY A C 1
ATOM 2321 O O . GLY A 1 299 ? -2.041 -19.036 11.368 1.00 96.44 299 GLY A O 1
ATOM 2322 N N . LEU A 1 300 ? -2.912 -18.547 13.371 1.00 96.94 300 LEU A N 1
ATOM 2323 C CA . LEU A 1 300 ? -1.604 -18.252 13.962 1.00 96.94 300 LEU A CA 1
ATOM 2324 C C . LEU A 1 300 ? -0.810 -19.540 14.196 1.00 96.94 300 LEU A C 1
ATOM 2326 O O . LEU A 1 300 ? -1.358 -20.547 14.636 1.00 96.94 300 LEU A O 1
ATOM 2330 N N . GLY A 1 301 ? 0.485 -19.512 13.873 1.00 92.38 301 GLY A N 1
ATOM 2331 C CA . GLY A 1 301 ? 1.357 -20.685 13.984 1.00 92.38 301 GLY A CA 1
ATOM 2332 C C . GLY A 1 301 ? 1.169 -21.744 12.892 1.00 92.38 301 GLY A C 1
ATOM 2333 O O . GLY A 1 301 ? 1.861 -22.758 12.911 1.00 92.38 301 GLY A O 1
ATOM 2334 N N . LYS A 1 302 ? 0.252 -21.526 11.938 1.00 95.19 302 LYS A N 1
ATOM 2335 C CA . LYS A 1 302 ? 0.001 -22.416 10.793 1.00 95.19 302 LYS A CA 1
ATOM 2336 C C . LYS A 1 302 ? 0.591 -21.830 9.515 1.00 95.19 302 LYS A C 1
ATOM 2338 O O . LYS A 1 302 ? 0.549 -20.612 9.328 1.00 95.19 302 LYS A O 1
ATOM 2343 N N . ALA A 1 303 ? 1.083 -22.682 8.615 1.00 95.56 303 ALA A N 1
ATOM 2344 C CA . ALA A 1 303 ? 1.512 -22.260 7.279 1.00 95.56 303 ALA A CA 1
ATOM 2345 C C . ALA A 1 303 ? 0.402 -21.462 6.563 1.00 95.56 303 ALA A C 1
ATOM 2347 O O . ALA A 1 303 ? -0.789 -21.647 6.844 1.00 95.56 303 ALA A O 1
ATOM 2348 N N . THR A 1 304 ? 0.781 -20.514 5.704 1.00 95.06 304 THR A N 1
ATOM 2349 C CA . THR A 1 304 ? -0.179 -19.774 4.867 1.00 95.06 304 THR A CA 1
ATOM 2350 C C . THR A 1 304 ? -0.442 -20.450 3.538 1.00 95.06 304 THR A C 1
ATOM 2352 O O . THR A 1 304 ? -1.532 -20.276 3.002 1.00 95.06 304 THR A O 1
ATOM 2355 N N . ASN A 1 305 ? 0.483 -21.308 3.099 1.00 93.38 305 ASN A N 1
ATOM 2356 C CA . ASN A 1 305 ? 0.337 -22.153 1.918 1.00 93.38 305 ASN A CA 1
ATOM 2357 C C . ASN A 1 305 ? 0.110 -21.337 0.636 1.00 93.38 305 ASN A C 1
ATOM 2359 O O . ASN A 1 305 ? -0.529 -21.830 -0.287 1.00 93.38 305 ASN A O 1
ATOM 2363 N N . LEU A 1 306 ? 0.684 -20.128 0.547 1.00 91.50 306 LEU A N 1
ATOM 2364 C CA . LEU A 1 306 ? 0.679 -19.358 -0.704 1.00 91.50 306 LEU A CA 1
ATOM 2365 C C . LEU A 1 306 ? 1.505 -20.038 -1.803 1.00 91.50 306 LEU A C 1
ATOM 2367 O O . LEU A 1 306 ? 1.384 -19.689 -2.974 1.00 91.50 306 LEU A O 1
ATOM 2371 N N . GLY A 1 307 ? 2.378 -20.972 -1.414 1.00 86.25 307 GLY A N 1
ATOM 2372 C CA . GLY A 1 307 ? 3.310 -21.643 -2.314 1.00 86.25 307 GLY A CA 1
ATOM 2373 C C . GLY A 1 307 ? 4.570 -20.827 -2.584 1.00 86.25 307 GLY A C 1
ATOM 2374 O O . GLY A 1 307 ? 5.375 -21.238 -3.410 1.00 86.25 307 GLY A O 1
ATOM 2375 N N . LEU A 1 308 ? 4.766 -19.702 -1.887 1.00 94.38 308 LEU A N 1
ATOM 2376 C CA . LEU A 1 308 ? 5.934 -18.848 -2.071 1.00 94.38 308 LEU A CA 1
ATOM 2377 C C . LEU A 1 308 ? 7.165 -19.401 -1.346 1.00 94.38 308 LEU A C 1
ATOM 2379 O O . LEU A 1 308 ? 7.108 -19.820 -0.187 1.00 94.38 308 LEU A O 1
ATOM 2383 N N . VAL A 1 309 ? 8.313 -19.357 -2.018 1.00 93.94 309 VAL A N 1
ATOM 2384 C CA . VAL A 1 309 ? 9.597 -19.719 -1.409 1.00 93.94 309 VAL A CA 1
ATOM 2385 C C . VAL A 1 309 ? 9.940 -18.814 -0.221 1.00 93.94 309 VAL A C 1
ATOM 2387 O O . VAL A 1 309 ? 9.709 -17.608 -0.240 1.00 93.94 309 VAL A O 1
ATOM 2390 N N . GLY A 1 310 ? 10.510 -19.407 0.831 1.00 91.88 310 GLY A N 1
ATOM 2391 C CA . GLY A 1 310 ? 10.933 -18.679 2.034 1.00 91.88 310 GLY A CA 1
ATOM 2392 C C . GLY A 1 310 ? 9.808 -18.331 3.016 1.00 91.88 310 GLY A C 1
ATOM 2393 O O . GLY A 1 310 ? 10.082 -17.717 4.048 1.00 91.88 310 GLY A O 1
ATOM 2394 N N . GLU A 1 311 ? 8.566 -18.734 2.739 1.00 95.50 311 GLU A N 1
ATOM 2395 C CA . GLU A 1 311 ? 7.433 -18.524 3.638 1.00 95.50 311 GLU A CA 1
ATOM 2396 C C . GLU A 1 311 ? 7.675 -19.165 5.016 1.00 95.50 311 GLU A C 1
ATOM 2398 O O . GLU A 1 311 ? 8.033 -20.341 5.130 1.00 95.50 311 GLU A O 1
ATOM 2403 N N . ARG A 1 312 ? 7.465 -18.392 6.088 1.00 96.69 312 ARG A N 1
ATOM 2404 C CA . ARG A 1 312 ? 7.545 -18.881 7.469 1.00 96.69 312 ARG A CA 1
ATOM 2405 C C . ARG A 1 312 ? 6.166 -19.012 8.098 1.00 96.69 312 ARG A C 1
ATOM 2407 O O . ARG A 1 312 ? 5.275 -18.200 7.878 1.00 96.69 312 ARG A O 1
ATOM 2414 N N . SER A 1 313 ? 6.032 -19.986 8.992 1.00 94.56 313 SER A N 1
ATOM 2415 C CA . SER A 1 313 ? 4.804 -20.260 9.748 1.00 94.56 313 SER A CA 1
ATOM 2416 C C . SER A 1 313 ? 4.750 -19.582 11.125 1.00 94.56 313 SER A C 1
ATOM 2418 O O . SER A 1 313 ? 3.892 -19.927 11.940 1.00 94.56 313 SER A O 1
ATOM 2420 N N . GLY A 1 314 ? 5.641 -18.628 11.408 1.00 93.38 314 GLY A N 1
ATOM 2421 C CA . GLY A 1 314 ? 5.748 -17.994 12.725 1.00 93.38 314 GLY A CA 1
ATOM 2422 C C . GLY A 1 314 ? 6.431 -18.877 13.779 1.00 93.38 314 GLY A C 1
ATOM 2423 O O . GLY A 1 314 ? 7.076 -19.874 13.457 1.00 93.38 314 GLY A O 1
ATOM 2424 N N . LEU A 1 315 ? 6.300 -18.491 15.050 1.00 93.75 315 LEU A N 1
ATOM 2425 C CA . LEU A 1 315 ? 6.684 -19.285 16.220 1.00 93.75 315 LEU A CA 1
ATOM 2426 C C . LEU A 1 315 ? 5.473 -19.401 17.137 1.00 93.75 315 LEU A C 1
ATOM 2428 O O . LEU A 1 315 ? 4.923 -18.387 17.570 1.00 93.75 315 LEU A O 1
ATOM 2432 N N . TYR A 1 316 ? 5.064 -20.629 17.435 1.00 94.25 316 TYR A N 1
ATOM 2433 C CA . TYR A 1 316 ? 3.845 -20.888 18.187 1.00 94.25 316 TYR A CA 1
ATOM 2434 C C . TYR A 1 316 ? 4.107 -21.872 19.333 1.00 94.25 316 TYR A C 1
ATOM 2436 O O . TYR A 1 316 ? 4.749 -22.901 19.110 1.00 94.25 316 TYR A O 1
ATOM 2444 N N . PRO A 1 317 ? 3.663 -21.572 20.566 1.00 89.81 317 PRO A N 1
ATOM 2445 C CA . PRO A 1 317 ? 4.010 -22.375 21.730 1.00 89.81 317 PRO A CA 1
ATOM 2446 C C . PRO A 1 317 ? 3.306 -23.737 21.711 1.00 89.81 317 PRO A C 1
ATOM 2448 O O . PRO A 1 317 ? 2.083 -23.820 21.642 1.00 89.81 317 PRO A O 1
ATOM 2451 N N . GLN A 1 318 ? 4.085 -24.812 21.853 1.00 87.38 318 GLN A N 1
ATOM 2452 C CA . GLN A 1 318 ? 3.590 -26.178 22.054 1.00 87.38 318 GLN A CA 1
ATOM 2453 C C . GLN A 1 318 ? 3.810 -26.592 23.512 1.00 87.38 318 GLN A C 1
ATOM 2455 O O . GLN A 1 318 ? 4.753 -27.306 23.845 1.00 87.38 318 GLN A O 1
ATOM 2460 N N . LYS A 1 319 ? 2.968 -26.074 24.411 1.00 85.25 319 LYS A N 1
ATOM 2461 C CA . LYS A 1 319 ? 3.084 -26.301 25.858 1.00 85.25 319 LYS A CA 1
ATOM 2462 C C . LYS A 1 319 ? 1.797 -26.876 26.433 1.00 85.25 319 LYS A C 1
ATOM 2464 O O . LYS A 1 319 ? 0.717 -26.352 26.175 1.00 85.25 319 LYS A O 1
ATOM 2469 N N . GLN A 1 320 ? 1.940 -27.905 27.270 1.00 84.38 320 GLN A N 1
ATOM 2470 C CA . GLN A 1 320 ? 0.834 -28.495 28.035 1.00 84.38 320 GLN A CA 1
ATOM 2471 C C . GLN A 1 320 ? 0.569 -27.740 29.344 1.00 84.38 320 GLN A C 1
ATOM 2473 O O . GLN A 1 320 ? -0.575 -27.527 29.733 1.00 84.38 320 GLN A O 1
ATOM 2478 N N . ARG A 1 321 ? 1.632 -27.295 30.024 1.00 87.88 321 ARG A N 1
ATOM 2479 C CA . ARG A 1 321 ? 1.550 -26.533 31.277 1.00 87.88 321 ARG A CA 1
ATOM 2480 C C . ARG A 1 321 ? 1.962 -25.092 31.024 1.00 87.88 321 ARG A C 1
ATOM 2482 O O . ARG A 1 321 ? 2.977 -24.851 30.377 1.00 87.88 321 ARG A O 1
ATOM 2489 N N . TRP A 1 322 ? 1.167 -24.168 31.544 1.00 93.69 322 TRP A N 1
ATOM 2490 C CA . TRP A 1 322 ? 1.362 -22.733 31.389 1.00 93.69 322 TRP A CA 1
ATOM 2491 C C . TRP A 1 322 ? 1.369 -22.079 32.762 1.00 93.69 322 TRP A C 1
ATOM 2493 O O . TRP A 1 322 ? 0.450 -22.301 33.549 1.00 93.69 322 TRP A O 1
ATOM 2503 N N . SER A 1 323 ? 2.384 -21.268 33.038 1.00 94.56 323 SER A N 1
ATOM 2504 C CA . SER A 1 323 ? 2.372 -20.391 34.207 1.00 94.56 323 SER A CA 1
ATOM 2505 C C . SER A 1 323 ? 1.390 -19.231 34.009 1.00 94.56 323 SER A C 1
ATOM 2507 O O . SER A 1 323 ? 1.069 -18.849 32.881 1.00 94.56 323 SER A O 1
ATOM 2509 N N . ASP A 1 324 ? 0.928 -18.625 35.102 1.00 95.56 324 ASP A N 1
ATOM 2510 C CA . ASP A 1 324 ? -0.016 -17.502 35.034 1.00 95.56 324 ASP A CA 1
ATOM 2511 C C . ASP A 1 324 ? 0.553 -16.286 34.297 1.00 95.56 324 ASP A C 1
ATOM 2513 O O . ASP A 1 324 ? -0.174 -15.602 33.576 1.00 95.56 324 ASP A O 1
ATOM 2517 N N . ILE A 1 325 ? 1.862 -16.045 34.412 1.00 95.94 325 ILE A N 1
ATOM 2518 C CA . ILE A 1 325 ? 2.514 -14.961 33.677 1.00 95.94 325 ILE A CA 1
ATOM 2519 C C . ILE A 1 325 ? 2.530 -15.235 32.170 1.00 95.94 325 ILE A C 1
ATOM 2521 O O . ILE A 1 325 ? 2.235 -14.329 31.399 1.00 95.94 325 ILE A O 1
ATOM 2525 N N . GLU A 1 326 ? 2.785 -16.475 31.741 1.00 94.81 326 GLU A N 1
ATOM 2526 C CA . GLU A 1 326 ? 2.732 -16.848 30.321 1.00 94.81 326 GLU A CA 1
ATOM 2527 C C . GLU A 1 326 ? 1.307 -16.757 29.766 1.00 94.81 326 GLU A C 1
ATOM 2529 O O . GLU A 1 326 ? 1.106 -16.276 28.655 1.00 94.81 326 GLU A O 1
ATOM 2534 N N . ARG A 1 327 ? 0.297 -17.170 30.546 1.00 95.62 327 ARG A N 1
ATOM 2535 C CA . ARG A 1 327 ? -1.121 -17.022 30.167 1.00 95.62 327 ARG A CA 1
ATOM 2536 C C . ARG A 1 327 ? -1.488 -15.552 29.977 1.00 95.62 327 ARG A C 1
ATOM 2538 O O . ARG A 1 327 ? -2.150 -15.201 29.000 1.00 95.62 327 ARG A O 1
ATOM 2545 N N . ALA A 1 328 ? -1.034 -14.692 30.890 1.00 96.88 328 ALA A N 1
ATOM 2546 C CA . ALA A 1 328 ? -1.234 -13.255 30.794 1.00 96.88 328 ALA A CA 1
ATOM 2547 C C . ALA A 1 328 ? -0.545 -12.681 29.547 1.00 96.88 328 ALA A C 1
ATOM 2549 O O . ALA A 1 328 ? -1.217 -12.055 28.731 1.00 96.88 328 ALA A O 1
ATOM 2550 N N . THR A 1 329 ? 0.751 -12.929 29.343 1.00 96.12 329 THR A N 1
ATOM 2551 C CA . THR A 1 329 ? 1.506 -12.370 28.208 1.00 96.12 329 THR A CA 1
ATOM 2552 C C . THR A 1 329 ? 0.992 -12.841 26.853 1.00 96.12 329 THR A C 1
ATOM 2554 O O . THR A 1 329 ? 0.903 -12.039 25.921 1.00 96.12 329 THR A O 1
ATOM 2557 N N . PHE A 1 330 ? 0.530 -14.088 26.761 1.00 96.81 330 PHE A N 1
ATOM 2558 C CA . PHE A 1 330 ? -0.092 -14.631 25.555 1.00 96.81 330 PHE A CA 1
ATOM 2559 C C . PHE A 1 330 ? -1.398 -13.913 25.173 1.00 96.81 330 PHE A C 1
ATOM 2561 O O . PHE A 1 330 ? -1.698 -13.732 23.990 1.00 96.81 330 PHE A O 1
ATOM 2568 N N . SER A 1 331 ? -2.158 -13.426 26.160 1.00 97.88 331 SER A N 1
ATOM 2569 C CA . SER A 1 331 ? -3.405 -12.675 25.933 1.00 97.88 331 SER A CA 1
ATOM 2570 C C . SER A 1 331 ? -3.190 -11.289 25.312 1.00 97.88 331 SER A C 1
ATOM 2572 O O . SER A 1 331 ? -4.054 -10.760 24.615 1.00 97.88 331 SER A O 1
ATOM 2574 N N . PHE A 1 332 ? -2.017 -10.693 25.521 1.00 97.12 332 PHE A N 1
ATOM 2575 C CA . PHE A 1 332 ? -1.638 -9.429 24.894 1.00 97.12 332 PHE A CA 1
ATOM 2576 C C . PHE A 1 332 ? -0.473 -9.591 23.913 1.00 97.12 332 PHE A C 1
ATOM 2578 O O . PHE A 1 332 ? 0.196 -8.606 23.604 1.00 97.12 332 PHE A O 1
ATOM 2585 N N . GLY A 1 333 ? -0.296 -10.809 23.386 1.00 96.38 333 GLY A N 1
ATOM 2586 C CA . GLY A 1 333 ? 0.432 -11.102 22.152 1.00 96.38 333 GLY A CA 1
ATOM 2587 C C . GLY A 1 333 ? 1.944 -11.264 22.266 1.00 96.38 333 GLY A C 1
ATOM 2588 O O . GLY A 1 333 ? 2.628 -11.016 21.277 1.00 96.38 333 GLY A O 1
ATOM 2589 N N . TYR A 1 334 ? 2.448 -11.667 23.433 1.00 95.44 334 TYR A N 1
ATOM 2590 C CA . TYR A 1 334 ? 3.855 -12.015 23.661 1.00 95.44 334 TYR A CA 1
ATOM 2591 C C . TYR A 1 334 ? 4.026 -13.527 23.857 1.00 95.44 334 TYR A C 1
ATOM 2593 O O . TYR A 1 334 ? 3.117 -14.208 24.335 1.00 95.44 334 TYR A O 1
ATOM 2601 N N . GLY A 1 335 ? 5.195 -14.060 23.496 1.00 91.94 335 GLY A N 1
ATOM 2602 C CA . GLY A 1 335 ? 5.469 -15.505 23.544 1.00 91.94 335 GLY A CA 1
ATOM 2603 C C . GLY A 1 335 ? 4.954 -16.290 22.329 1.00 91.94 335 GLY A C 1
ATOM 2604 O O . GLY A 1 335 ? 4.948 -17.522 22.340 1.00 91.94 335 GLY A O 1
ATOM 2605 N N . LEU A 1 336 ? 4.544 -15.579 21.277 1.00 95.44 336 LEU A N 1
ATOM 2606 C CA . LEU A 1 336 ? 4.283 -16.095 19.936 1.00 95.44 336 LEU A CA 1
ATOM 2607 C C . LEU A 1 336 ? 4.772 -15.081 18.905 1.00 95.44 336 LEU A C 1
ATOM 2609 O O . LEU A 1 336 ? 4.725 -13.880 19.153 1.00 95.44 336 LEU A O 1
ATOM 2613 N N . MET A 1 337 ? 5.195 -15.553 17.737 1.00 96.88 337 MET A N 1
ATOM 2614 C CA . MET A 1 337 ? 5.586 -14.689 16.627 1.00 96.88 337 MET A CA 1
ATOM 2615 C C . MET A 1 337 ? 4.822 -15.057 15.365 1.00 96.88 337 MET A C 1
ATOM 2617 O O . MET A 1 337 ? 4.576 -16.232 15.100 1.00 96.88 337 MET A O 1
ATOM 2621 N N . VAL A 1 338 ? 4.467 -14.050 14.580 1.00 98.06 338 VAL A N 1
ATOM 2622 C CA . VAL A 1 338 ? 3.641 -14.189 13.379 1.00 98.06 338 VAL A CA 1
ATOM 2623 C C . VAL A 1 338 ? 4.281 -13.433 12.226 1.00 98.06 338 VAL A C 1
ATOM 2625 O O . VAL A 1 338 ? 5.008 -12.465 12.454 1.00 98.06 338 VAL A O 1
ATOM 2628 N N . THR A 1 339 ? 4.007 -13.850 10.994 1.00 98.56 339 THR A N 1
ATOM 2629 C CA . THR A 1 339 ? 4.321 -13.030 9.815 1.00 98.56 339 THR A CA 1
ATOM 2630 C C . THR A 1 339 ? 3.234 -11.970 9.590 1.00 98.56 339 THR A C 1
ATOM 2632 O O . THR A 1 339 ? 2.085 -12.175 10.008 1.00 98.56 339 THR A O 1
ATOM 2635 N N . PRO A 1 340 ? 3.536 -10.846 8.909 1.00 98.62 340 PRO A N 1
ATOM 2636 C CA . PRO A 1 340 ? 2.512 -9.881 8.502 1.00 98.62 340 PRO A CA 1
ATOM 2637 C C . PRO A 1 340 ? 1.353 -10.533 7.734 1.00 98.62 340 PRO A C 1
ATOM 2639 O O . PRO A 1 340 ? 0.192 -10.207 7.975 1.00 98.62 340 PRO A O 1
ATOM 2642 N N . LEU A 1 341 ? 1.655 -11.515 6.878 1.00 98.69 341 LEU A N 1
ATOM 2643 C CA . LEU A 1 341 ? 0.658 -12.272 6.127 1.00 98.69 341 LEU A CA 1
ATOM 2644 C C . LEU A 1 341 ? -0.253 -13.136 7.016 1.00 98.69 341 LEU A C 1
ATOM 2646 O O . LEU A 1 341 ? -1.470 -13.139 6.827 1.00 98.69 341 LEU A O 1
ATOM 2650 N N . GLN A 1 342 ? 0.297 -13.840 8.014 1.00 98.62 342 GLN A N 1
ATOM 2651 C CA . GLN A 1 342 ? -0.523 -14.589 8.975 1.00 98.62 342 GLN A CA 1
ATOM 2652 C C . GLN A 1 342 ? -1.469 -13.658 9.735 1.00 98.62 342 GLN A C 1
ATOM 2654 O O . GLN A 1 342 ? -2.634 -13.999 9.934 1.00 98.62 342 GLN A O 1
ATOM 2659 N N . LEU A 1 343 ? -0.988 -12.476 10.131 1.00 98.69 343 LEU A N 1
ATOM 2660 C CA . LEU A 1 343 ? -1.827 -11.495 10.808 1.00 98.69 343 LEU A CA 1
ATOM 2661 C C . LEU A 1 343 ? -2.925 -10.953 9.879 1.00 98.69 343 LEU A C 1
ATOM 2663 O O . LEU A 1 343 ? -4.059 -10.789 10.319 1.00 98.69 343 LEU A O 1
ATOM 2667 N N . ALA A 1 344 ? -2.640 -10.752 8.589 1.00 98.81 344 ALA A N 1
ATOM 2668 C CA . ALA A 1 344 ? -3.655 -10.348 7.616 1.00 98.81 344 ALA A CA 1
ATOM 2669 C C . ALA A 1 344 ? -4.749 -11.414 7.458 1.00 98.81 344 ALA A C 1
ATOM 2671 O O . ALA A 1 344 ? -5.929 -11.074 7.447 1.00 98.81 344 ALA A O 1
ATOM 2672 N N . ARG A 1 345 ? -4.387 -12.704 7.462 1.00 98.69 345 ARG A N 1
ATOM 2673 C CA . ARG A 1 345 ? -5.350 -13.822 7.468 1.00 98.69 345 ARG A CA 1
ATOM 2674 C C . ARG A 1 345 ? -6.236 -13.850 8.713 1.00 98.69 345 ARG A C 1
ATOM 2676 O O . ARG A 1 345 ? -7.436 -14.110 8.602 1.00 98.69 345 ARG A O 1
ATOM 2683 N N . VAL A 1 346 ? -5.671 -13.565 9.890 1.00 98.81 346 VAL A N 1
ATOM 2684 C CA . VAL A 1 346 ? -6.458 -13.426 11.129 1.00 98.81 346 VAL A CA 1
ATOM 2685 C C . VAL A 1 346 ? -7.513 -12.343 10.944 1.00 98.81 346 VAL A C 1
ATOM 2687 O O . VAL A 1 346 ? -8.689 -12.579 11.203 1.00 98.81 346 VAL A O 1
ATOM 2690 N N . TYR A 1 347 ? -7.116 -11.172 10.449 1.00 98.88 347 TYR A N 1
ATOM 2691 C CA . TYR A 1 347 ? -8.038 -10.057 10.263 1.00 98.88 347 TYR A CA 1
ATOM 2692 C C . TYR A 1 347 ? -9.032 -10.284 9.122 1.00 98.88 347 TYR A C 1
ATOM 2694 O O . TYR A 1 347 ? -10.173 -9.861 9.252 1.00 98.88 347 TYR A O 1
ATOM 2702 N N . ALA A 1 348 ? -8.672 -11.030 8.076 1.00 98.81 348 ALA A N 1
ATOM 2703 C CA . ALA A 1 348 ? -9.626 -11.492 7.070 1.00 98.81 348 ALA A CA 1
ATOM 2704 C C . ALA A 1 348 ? -10.690 -12.415 7.688 1.00 98.81 348 ALA A C 1
ATOM 2706 O O . ALA A 1 348 ? -11.875 -12.247 7.427 1.00 98.81 348 ALA A O 1
ATOM 2707 N N . THR A 1 349 ? -10.287 -13.311 8.595 1.00 98.88 349 THR A N 1
ATOM 2708 C CA . THR A 1 349 ? -11.209 -14.187 9.344 1.00 98.88 349 THR A CA 1
ATOM 2709 C C . THR A 1 349 ? -12.105 -13.401 10.313 1.00 98.88 349 THR A C 1
ATOM 2711 O O . THR A 1 349 ? -13.265 -13.749 10.519 1.00 98.88 349 THR A O 1
ATOM 2714 N N . ILE A 1 350 ? -11.591 -12.324 10.918 1.00 98.81 350 ILE A N 1
ATOM 2715 C CA . ILE A 1 350 ? -12.406 -11.395 11.718 1.00 98.81 350 ILE A CA 1
ATOM 2716 C C . ILE A 1 350 ? -13.402 -10.652 10.813 1.00 98.81 350 ILE A C 1
ATOM 2718 O O . ILE A 1 350 ? -14.583 -10.570 11.143 1.00 98.81 350 ILE A O 1
ATOM 2722 N N . GLY A 1 351 ? -12.942 -10.147 9.666 1.00 98.62 351 GLY A N 1
ATOM 2723 C CA . GLY A 1 351 ? -13.763 -9.415 8.700 1.00 98.62 351 GLY A CA 1
ATOM 2724 C C . GLY A 1 351 ? -14.891 -10.254 8.105 1.00 98.62 351 GLY A C 1
ATOM 2725 O O . GLY A 1 351 ? -15.989 -9.753 7.906 1.00 98.62 351 GLY A O 1
ATOM 2726 N N . SER A 1 352 ? -14.654 -11.547 7.895 1.00 98.62 352 SER A N 1
ATOM 2727 C CA . SER A 1 352 ? -15.648 -12.501 7.387 1.00 98.62 352 SER A CA 1
ATOM 2728 C C . SER A 1 352 ? -16.620 -12.986 8.472 1.00 98.62 352 SER A C 1
ATOM 2730 O O . SER A 1 352 ? -17.371 -13.941 8.267 1.00 98.62 352 SER A O 1
ATOM 2732 N N . TYR A 1 353 ? -16.562 -12.374 9.658 1.00 98.69 353 TYR A N 1
ATOM 2733 C CA . TYR A 1 353 ? -17.317 -12.747 10.847 1.00 98.69 353 TYR A CA 1
ATOM 2734 C C . TYR A 1 353 ? -17.135 -14.212 11.267 1.00 98.69 353 TYR A C 1
ATOM 2736 O O . TYR A 1 353 ? -18.087 -14.917 11.619 1.00 98.69 353 TYR A O 1
ATOM 2744 N N . GLY A 1 354 ? -15.880 -14.668 11.261 1.00 98.25 354 GLY A N 1
ATOM 2745 C CA . GLY A 1 354 ? -15.475 -15.971 11.781 1.00 98.25 354 GLY A CA 1
ATOM 2746 C C . GLY A 1 354 ? -15.366 -17.075 10.733 1.00 98.25 354 GLY A C 1
ATOM 2747 O O . GLY A 1 354 ? -15.308 -18.241 11.123 1.00 98.25 354 GLY A O 1
ATOM 2748 N N . ILE A 1 355 ? -15.338 -16.747 9.436 1.00 98.75 355 ILE A N 1
ATOM 2749 C CA . ILE A 1 355 ? -15.091 -17.713 8.355 1.00 98.75 355 ILE A CA 1
ATOM 2750 C C . ILE A 1 355 ? -13.620 -17.650 7.936 1.00 98.75 355 ILE A C 1
ATOM 2752 O O . ILE A 1 355 ? -13.168 -16.692 7.310 1.00 98.75 355 ILE A O 1
ATOM 2756 N N . TYR A 1 356 ? -12.865 -18.690 8.255 1.00 98.62 356 TYR A N 1
ATOM 2757 C CA . TYR A 1 356 ? -11.497 -18.862 7.800 1.00 98.62 356 TYR A CA 1
ATOM 2758 C C . TYR A 1 356 ? -11.477 -19.258 6.318 1.00 98.62 356 TYR A C 1
ATOM 2760 O O . TYR A 1 356 ? -12.172 -20.188 5.906 1.00 98.62 356 TYR A O 1
ATOM 2768 N N . ARG A 1 357 ? -10.664 -18.572 5.512 1.00 98.06 357 ARG A N 1
ATOM 2769 C CA . ARG A 1 357 ? -10.428 -18.898 4.096 1.00 98.06 357 ARG A CA 1
ATOM 2770 C C . ARG A 1 357 ? -8.926 -19.095 3.870 1.00 98.06 357 ARG A C 1
ATOM 2772 O O . ARG A 1 357 ? -8.130 -18.382 4.493 1.00 98.06 357 ARG A O 1
ATOM 2779 N N . PRO A 1 358 ? -8.515 -20.069 3.038 1.00 97.12 358 PRO A N 1
ATOM 2780 C CA . PRO A 1 358 ? -7.121 -20.177 2.632 1.00 97.12 358 PRO A CA 1
ATOM 2781 C C . PRO A 1 358 ? -6.716 -18.910 1.877 1.00 97.12 358 PRO A C 1
ATOM 2783 O O . PRO A 1 358 ? -7.531 -18.318 1.172 1.00 97.12 358 PRO A O 1
ATOM 2786 N N . LEU A 1 359 ? -5.465 -18.486 2.048 1.00 98.00 359 LEU A N 1
ATOM 2787 C CA . LEU A 1 359 ? -4.946 -17.361 1.283 1.00 98.00 359 LEU A CA 1
ATOM 2788 C C . LEU A 1 359 ? -4.571 -17.820 -0.125 1.00 98.00 359 LEU A C 1
ATOM 2790 O O . LEU A 1 359 ? -4.121 -18.952 -0.300 1.00 98.00 359 LEU A O 1
ATOM 2794 N N . SER A 1 360 ? -4.689 -16.925 -1.101 1.00 97.38 360 SER A N 1
ATOM 2795 C CA . SER A 1 360 ? -4.234 -17.173 -2.468 1.00 97.38 360 SER A CA 1
ATOM 2796 C C . SER A 1 360 ? -3.472 -15.976 -3.020 1.00 97.38 360 SER A C 1
ATOM 2798 O O . SER A 1 360 ? -3.872 -14.835 -2.805 1.00 97.38 360 SER A O 1
ATOM 2800 N N . ILE A 1 361 ? -2.373 -16.245 -3.729 1.00 96.31 361 ILE A N 1
ATOM 2801 C CA . ILE A 1 361 ? -1.627 -15.240 -4.504 1.00 96.31 361 ILE A CA 1
ATOM 2802 C C . ILE A 1 361 ? -1.970 -15.291 -5.997 1.00 96.31 361 ILE A C 1
ATOM 2804 O O . ILE A 1 361 ? -1.585 -14.418 -6.772 1.00 96.31 361 ILE A O 1
ATOM 2808 N N . THR A 1 362 ? -2.689 -16.333 -6.406 1.00 95.69 362 THR A N 1
ATOM 2809 C CA . THR A 1 362 ? -3.273 -16.494 -7.735 1.00 95.69 362 THR A CA 1
ATOM 2810 C C . THR A 1 362 ? -4.742 -16.119 -7.683 1.00 95.69 362 THR A C 1
ATOM 2812 O O . THR A 1 362 ? -5.385 -16.288 -6.644 1.00 95.69 362 THR A O 1
ATOM 2815 N N . LYS A 1 363 ? -5.280 -15.632 -8.797 1.00 93.19 363 LYS A N 1
ATOM 2816 C CA . LYS A 1 363 ? -6.693 -15.262 -8.880 1.00 93.19 363 LYS A CA 1
ATOM 2817 C C . LYS A 1 363 ? -7.600 -16.459 -8.559 1.00 93.19 363 LYS A C 1
ATOM 2819 O O . LYS A 1 363 ? -7.307 -17.575 -8.990 1.00 93.19 363 LYS A O 1
ATOM 2824 N N . VAL A 1 364 ? -8.669 -16.230 -7.800 1.00 92.69 364 VAL A N 1
ATOM 2825 C CA . VAL A 1 364 ? -9.637 -17.260 -7.390 1.00 92.69 364 VAL A CA 1
ATOM 2826 C C . VAL A 1 364 ? -11.038 -16.846 -7.815 1.00 92.69 364 VAL A C 1
ATOM 2828 O O . VAL A 1 364 ? -11.434 -15.701 -7.621 1.00 92.69 364 VAL A O 1
ATOM 2831 N N . ASP A 1 365 ? -11.808 -17.787 -8.355 1.00 87.12 365 ASP A N 1
ATOM 2832 C CA . ASP A 1 365 ? -13.205 -17.543 -8.705 1.00 87.12 365 ASP A CA 1
ATOM 2833 C C . ASP A 1 365 ? -14.105 -17.664 -7.459 1.00 87.12 365 ASP A C 1
ATOM 2835 O O . ASP A 1 365 ? -14.114 -18.707 -6.794 1.00 87.12 365 ASP A O 1
ATOM 2839 N N . PRO A 1 366 ? -14.876 -16.621 -7.103 1.00 88.56 366 PRO A N 1
ATOM 2840 C CA . PRO A 1 366 ? -15.864 -16.710 -6.036 1.00 88.56 366 PRO A CA 1
ATOM 2841 C C . PRO A 1 366 ? -17.044 -17.626 -6.424 1.00 88.56 366 PRO A C 1
ATOM 2843 O O . PRO A 1 366 ? -17.397 -17.705 -7.600 1.00 88.56 366 PRO A O 1
ATOM 2846 N N . PRO A 1 367 ? -17.742 -18.241 -5.450 1.00 89.81 367 PRO A N 1
ATOM 2847 C CA . PRO A 1 367 ? -17.533 -18.122 -4.010 1.00 89.81 367 PRO A CA 1
ATOM 2848 C C . PRO A 1 367 ? -16.491 -19.118 -3.476 1.00 89.81 367 PRO A C 1
ATOM 2850 O O . PRO A 1 367 ? -16.444 -20.269 -3.891 1.00 89.81 367 PRO A O 1
ATOM 2853 N N . VAL A 1 368 ? -15.724 -18.706 -2.462 1.00 95.12 368 VAL A N 1
ATOM 2854 C CA . VAL A 1 368 ? -14.800 -19.585 -1.718 1.00 95.12 368 VAL A CA 1
ATOM 2855 C C . VAL A 1 368 ? -15.427 -19.928 -0.365 1.00 95.12 368 VAL A C 1
ATOM 2857 O O . VAL A 1 368 ? -15.296 -19.127 0.543 1.00 95.12 368 VAL A O 1
ATOM 2860 N N . PRO A 1 369 ? -16.135 -21.046 -0.143 1.00 91.44 369 PRO A N 1
ATOM 2861 C CA . PRO A 1 369 ? -16.971 -21.214 1.058 1.00 91.44 369 PRO A CA 1
ATOM 2862 C C . PRO A 1 369 ? -16.241 -20.987 2.397 1.00 91.44 369 PRO A C 1
ATOM 2864 O O . PRO A 1 369 ? -16.787 -20.344 3.295 1.00 91.44 369 PRO A O 1
ATOM 2867 N N . GLY A 1 370 ? -14.986 -21.439 2.496 1.00 96.19 370 GLY A N 1
ATOM 2868 C CA . GLY A 1 370 ? -14.196 -21.381 3.727 1.00 96.19 370 GLY A CA 1
ATOM 2869 C C . GLY A 1 370 ? -14.733 -22.303 4.828 1.00 96.19 370 GLY A C 1
ATOM 2870 O O . GLY A 1 370 ? -15.609 -23.133 4.598 1.00 96.19 370 GLY A O 1
ATOM 2871 N N . GLU A 1 371 ? -14.203 -22.150 6.040 1.00 98.06 371 GLU A N 1
ATOM 2872 C CA . GLU A 1 371 ? -14.599 -22.902 7.233 1.00 98.06 371 GLU A CA 1
ATOM 2873 C C . GLU A 1 371 ? -14.987 -21.935 8.355 1.00 98.06 371 GLU A C 1
ATOM 2875 O O . GLU A 1 371 ? -14.227 -21.031 8.703 1.00 98.06 371 GLU A O 1
ATOM 2880 N N . ARG A 1 372 ? -16.163 -22.111 8.966 1.00 98.44 372 ARG A N 1
ATOM 2881 C CA . ARG A 1 372 ? -16.547 -21.302 10.129 1.00 98.44 372 ARG A CA 1
ATOM 2882 C C . ARG A 1 372 ? -15.784 -21.764 11.369 1.00 98.44 372 ARG A C 1
ATOM 2884 O O . ARG A 1 372 ? -16.057 -22.826 11.916 1.00 98.44 372 ARG A O 1
ATOM 2891 N N . VAL A 1 373 ? -14.894 -20.912 11.864 1.00 98.38 373 VAL A N 1
ATOM 2892 C CA . VAL A 1 373 ? -14.042 -21.189 13.028 1.00 98.38 373 VAL A CA 1
ATOM 2893 C C . VAL A 1 373 ? -14.505 -20.488 14.308 1.00 98.38 373 VAL A C 1
ATOM 2895 O O . VAL A 1 373 ? -14.096 -20.884 15.405 1.00 98.38 373 VAL A O 1
ATOM 2898 N N . PHE A 1 374 ? -15.376 -19.478 14.181 1.00 98.50 374 PHE A N 1
ATOM 2899 C CA . PHE A 1 374 ? -15.969 -18.746 15.303 1.00 98.50 374 PHE A CA 1
ATOM 2900 C C . PHE A 1 374 ? -17.438 -18.346 15.023 1.00 98.50 374 PHE A C 1
ATOM 2902 O O . PHE A 1 374 ? -17.796 -18.120 13.859 1.00 98.50 374 PHE A O 1
ATOM 2909 N N . PRO A 1 375 ? -18.315 -18.264 16.048 1.00 98.44 375 PRO A N 1
ATOM 2910 C CA . PRO A 1 375 ? -19.702 -17.826 15.870 1.00 98.44 375 PRO A CA 1
ATOM 2911 C C . PRO A 1 375 ? -19.824 -16.388 15.351 1.00 98.44 375 PRO A C 1
ATOM 2913 O O . PRO A 1 375 ? -19.195 -15.478 15.887 1.00 98.44 375 PRO A O 1
ATOM 2916 N N . GLU A 1 376 ? -20.688 -16.183 14.355 1.00 98.44 376 GLU A N 1
ATOM 2917 C CA . GLU A 1 376 ? -20.867 -14.893 13.673 1.00 98.44 376 GLU A CA 1
ATOM 2918 C C . GLU A 1 376 ? -21.233 -13.751 14.615 1.00 98.44 376 GLU A C 1
ATOM 2920 O O . GLU A 1 376 ? -20.616 -12.690 14.562 1.00 98.44 376 GLU A O 1
ATOM 2925 N N . SER A 1 377 ? -22.216 -13.981 15.489 1.00 98.12 377 SER A N 1
ATOM 2926 C CA . SER A 1 377 ? -22.728 -12.972 16.419 1.00 98.12 377 SER A CA 1
ATOM 2927 C C . SER A 1 377 ? -21.615 -12.390 17.287 1.00 98.12 377 SER A C 1
ATOM 2929 O O . SER A 1 377 ? -21.480 -11.177 17.387 1.00 98.12 377 SER A O 1
ATOM 2931 N N . LEU A 1 378 ? -20.753 -13.249 17.832 1.00 98.19 378 LEU A N 1
ATOM 2932 C CA . LEU A 1 378 ? -19.647 -12.835 18.692 1.00 98.19 378 LEU A CA 1
ATOM 2933 C C . LEU A 1 378 ? -18.567 -12.070 17.926 1.00 98.19 378 LEU A C 1
ATOM 2935 O O . LEU A 1 378 ? -18.033 -11.087 18.439 1.00 98.19 378 LEU A O 1
ATOM 2939 N N . VAL A 1 379 ? -18.240 -12.494 16.699 1.00 98.56 379 VAL A N 1
ATOM 2940 C CA . VAL A 1 379 ? -17.263 -11.761 15.882 1.00 98.56 379 VAL A CA 1
ATOM 2941 C C . VAL A 1 379 ? -17.825 -10.397 15.484 1.00 98.56 379 VAL A C 1
ATOM 2943 O O . VAL A 1 379 ? -17.099 -9.415 15.591 1.00 98.56 379 VAL A O 1
ATOM 2946 N N . ARG A 1 380 ? -19.112 -10.300 15.117 1.00 98.44 380 ARG A N 1
ATOM 2947 C CA . ARG A 1 380 ? -19.790 -9.021 14.840 1.00 98.44 380 ARG A CA 1
ATOM 2948 C C . ARG A 1 380 ? -19.762 -8.082 16.046 1.00 98.44 380 ARG A C 1
ATOM 2950 O O . ARG A 1 380 ? -19.364 -6.930 15.885 1.00 98.44 380 ARG A O 1
ATOM 2957 N N . THR A 1 381 ? -20.093 -8.576 17.243 1.00 98.31 381 THR A N 1
ATOM 2958 C CA . THR A 1 381 ? -19.990 -7.806 18.495 1.00 98.31 381 THR A CA 1
ATOM 2959 C C . THR A 1 381 ? -18.579 -7.244 18.673 1.00 98.31 381 THR A C 1
ATOM 2961 O O . THR A 1 381 ? -18.402 -6.054 18.926 1.00 98.31 381 THR A O 1
ATOM 2964 N N . VAL A 1 382 ? -17.544 -8.069 18.500 1.00 98.50 382 VAL A N 1
ATOM 2965 C CA . VAL A 1 382 ? -16.163 -7.613 18.707 1.00 98.50 382 VAL A CA 1
ATOM 2966 C C . VAL A 1 382 ? -15.667 -6.698 17.584 1.00 98.50 382 VAL A C 1
ATOM 2968 O O . VAL A 1 382 ? -14.942 -5.748 17.874 1.00 98.50 382 VAL A O 1
ATOM 2971 N N . VAL A 1 383 ? -16.081 -6.907 16.330 1.00 98.69 383 VAL A N 1
ATOM 2972 C CA . VAL A 1 383 ? -15.822 -5.963 15.228 1.00 98.69 383 VAL A CA 1
ATOM 2973 C C . VAL A 1 383 ? -16.397 -4.590 15.570 1.00 98.69 383 VAL A C 1
ATOM 2975 O O . VAL A 1 383 ? -15.684 -3.597 15.446 1.00 98.69 383 VAL A O 1
ATOM 2978 N N . HIS A 1 384 ? -17.620 -4.537 16.104 1.00 98.19 384 HIS A N 1
ATOM 2979 C CA . HIS A 1 384 ? -18.222 -3.288 16.561 1.00 98.19 384 HIS A CA 1
ATOM 2980 C C . HIS A 1 384 ? -17.421 -2.631 17.698 1.00 98.19 384 HIS A C 1
ATOM 2982 O O . HIS A 1 384 ? -17.108 -1.441 17.646 1.00 98.19 384 HIS A O 1
ATOM 2988 N N . MET A 1 385 ? -16.980 -3.411 18.692 1.00 98.31 385 MET A N 1
ATOM 2989 C CA . MET A 1 385 ? -16.102 -2.907 19.758 1.00 98.31 385 MET A CA 1
ATOM 2990 C C . MET A 1 385 ? -14.768 -2.360 19.222 1.00 98.31 385 MET A C 1
ATOM 2992 O O . MET A 1 385 ? -14.239 -1.384 19.760 1.00 98.31 385 MET A O 1
ATOM 2996 N N . MET A 1 386 ? -14.212 -2.964 18.168 1.00 98.56 386 MET A N 1
ATOM 2997 C CA . MET A 1 386 ? -12.961 -2.535 17.532 1.00 98.56 386 MET A CA 1
ATOM 2998 C C . MET A 1 386 ? -13.075 -1.189 16.799 1.00 98.56 386 MET A C 1
ATOM 3000 O O . MET A 1 386 ? -12.054 -0.520 16.635 1.00 98.56 386 MET A O 1
ATOM 3004 N N . GLU A 1 387 ? -14.272 -0.747 16.401 1.00 98.31 387 GLU A N 1
ATOM 3005 C CA . GLU A 1 387 ? -14.476 0.575 15.783 1.00 98.31 387 GLU A CA 1
ATOM 3006 C C . GLU A 1 387 ? -14.033 1.708 16.717 1.00 98.31 387 GLU A C 1
ATOM 3008 O O . GLU A 1 387 ? -13.369 2.659 16.301 1.00 98.31 387 GLU A O 1
ATOM 3013 N N . SER A 1 388 ? -14.290 1.547 18.021 1.00 97.38 388 SER A N 1
ATOM 3014 C CA . SER A 1 388 ? -13.913 2.511 19.066 1.00 97.38 388 SER A CA 1
ATOM 3015 C C . SER A 1 388 ? -12.414 2.832 19.091 1.00 97.38 388 SER A C 1
ATOM 3017 O O . SER A 1 388 ? -12.017 3.908 19.539 1.00 97.38 388 SER A O 1
ATOM 3019 N N . VAL A 1 389 ? -11.565 1.924 18.593 1.00 97.56 389 VAL A N 1
ATOM 3020 C CA . VAL A 1 389 ? -10.108 2.100 18.540 1.00 97.56 389 VAL A CA 1
ATOM 3021 C C . VAL A 1 389 ? -9.709 3.207 17.559 1.00 97.56 389 VAL A C 1
ATOM 3023 O O . VAL A 1 389 ? -8.706 3.883 17.799 1.00 97.56 389 VAL A O 1
ATOM 3026 N N . ALA A 1 390 ? -10.476 3.404 16.484 1.00 95.00 390 ALA A N 1
ATOM 3027 C CA . ALA A 1 390 ? -10.264 4.458 15.489 1.00 95.00 390 ALA A CA 1
ATOM 3028 C C . ALA A 1 390 ? -11.056 5.746 15.782 1.00 95.00 390 ALA A C 1
ATOM 3030 O O . ALA A 1 390 ? -10.829 6.763 15.131 1.00 95.00 390 ALA A O 1
ATOM 3031 N N . LEU A 1 391 ? -11.964 5.723 16.758 1.00 92.06 391 LEU A N 1
ATOM 3032 C CA . LEU A 1 391 ? -12.773 6.875 17.162 1.00 92.06 391 LEU A CA 1
ATOM 3033 C C . LEU A 1 391 ? -12.073 7.724 18.243 1.00 92.06 391 LEU A C 1
ATOM 3035 O O . LEU A 1 391 ? -11.078 7.281 18.832 1.00 92.06 391 LEU A O 1
ATOM 3039 N N . PRO A 1 392 ? -12.565 8.948 18.535 1.00 89.56 392 PRO A N 1
ATOM 3040 C CA . PRO A 1 392 ? -12.038 9.776 19.616 1.00 89.56 392 PRO A CA 1
ATOM 3041 C C . PRO A 1 392 ? -11.909 9.010 20.940 1.00 89.56 392 PRO A C 1
ATOM 3043 O O . PRO A 1 392 ? -12.787 8.254 21.349 1.00 89.56 3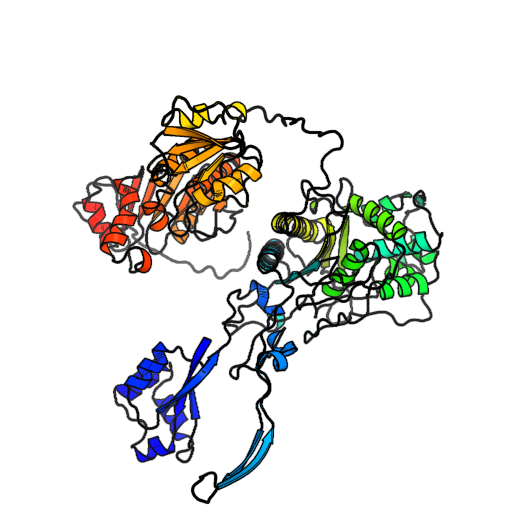92 PRO A O 1
ATOM 3046 N N . GLY A 1 393 ? -10.763 9.175 21.602 1.00 86.56 393 GLY A N 1
ATOM 3047 C CA . GLY A 1 393 ? -10.398 8.408 22.795 1.00 86.56 393 GLY A CA 1
ATOM 3048 C C . GLY A 1 393 ? -9.752 7.044 22.510 1.00 86.56 393 GLY A C 1
ATOM 3049 O O . GLY A 1 393 ? -9.160 6.471 23.428 1.00 86.56 393 GLY A O 1
ATOM 3050 N N . GLY A 1 394 ? -9.804 6.536 21.280 1.00 89.69 394 GLY A N 1
ATOM 3051 C CA . GLY A 1 394 ? -9.105 5.329 20.846 1.00 89.69 394 GLY A CA 1
ATOM 3052 C C . GLY A 1 394 ? -7.622 5.554 20.541 1.00 89.69 394 GLY A C 1
ATOM 3053 O O . GLY A 1 394 ? -7.201 6.622 20.095 1.00 89.69 394 GLY A O 1
ATOM 3054 N N . GLY A 1 395 ? -6.804 4.520 20.756 1.00 84.44 395 GLY A N 1
ATOM 3055 C CA . GLY A 1 395 ? -5.360 4.564 20.478 1.00 84.44 395 GLY A CA 1
ATOM 3056 C C . GLY A 1 395 ? -4.975 4.550 18.989 1.00 84.44 395 GLY A C 1
ATOM 3057 O O . GLY A 1 395 ? -3.787 4.561 18.671 1.00 84.44 395 GLY A O 1
ATOM 3058 N N . GLY A 1 396 ? -5.944 4.471 18.076 1.00 91.75 396 GLY A N 1
ATOM 3059 C CA . GLY A 1 396 ? -5.754 4.396 16.628 1.00 91.75 396 GLY A CA 1
ATOM 3060 C C . GLY A 1 396 ? -6.458 5.504 15.847 1.00 91.75 396 GLY A C 1
ATOM 3061 O O . GLY A 1 396 ? -6.629 5.349 14.646 1.00 91.75 396 GLY A O 1
ATOM 3062 N N . VAL A 1 397 ? -6.834 6.616 16.490 1.00 91.81 397 VAL A N 1
ATOM 3063 C CA . VAL A 1 397 ? -7.609 7.716 15.875 1.00 91.81 397 VAL A CA 1
ATOM 3064 C C . VAL A 1 397 ? -7.044 8.226 14.542 1.00 91.81 397 VAL A C 1
ATOM 3066 O O . VAL A 1 397 ? -7.786 8.605 13.646 1.00 91.81 397 VAL A O 1
ATOM 3069 N N . LYS A 1 398 ? -5.720 8.174 14.359 1.00 91.44 398 LYS A N 1
ATOM 3070 C CA . LYS A 1 398 ? -5.064 8.611 13.118 1.00 91.44 398 LYS A CA 1
ATOM 3071 C C . LYS A 1 398 ? -5.301 7.701 11.911 1.00 91.44 398 LYS A C 1
ATOM 3073 O O . LYS A 1 398 ? -4.911 8.072 10.814 1.00 91.44 398 LYS A O 1
ATOM 3078 N N . ALA A 1 399 ? -5.877 6.519 12.110 1.00 94.94 399 ALA A N 1
ATOM 3079 C CA . ALA A 1 399 ? -6.284 5.645 11.017 1.00 94.94 399 ALA A CA 1
ATOM 3080 C C . ALA A 1 399 ? -7.666 5.995 10.455 1.00 94.94 399 ALA A C 1
ATOM 3082 O O . ALA A 1 399 ? -8.034 5.415 9.441 1.00 94.94 399 ALA A O 1
ATOM 3083 N N . ALA A 1 400 ? -8.433 6.879 11.111 1.00 91.94 400 ALA A N 1
ATOM 3084 C CA . ALA A 1 400 ? -9.793 7.213 10.707 1.00 91.94 400 ALA A CA 1
ATOM 3085 C C . ALA A 1 400 ? -9.863 7.668 9.241 1.00 91.94 400 ALA A C 1
ATOM 3087 O O . ALA A 1 400 ? -9.012 8.419 8.763 1.00 91.94 400 ALA A O 1
ATOM 3088 N N . ILE A 1 401 ? -10.907 7.220 8.544 1.00 92.75 401 ILE A N 1
ATOM 3089 C CA . ILE A 1 401 ? -11.134 7.495 7.125 1.00 92.75 401 ILE A CA 1
ATOM 3090 C C . ILE A 1 401 ? -12.455 8.245 7.014 1.00 92.75 401 ILE A C 1
ATOM 3092 O O . ILE A 1 401 ? -13.488 7.768 7.480 1.00 92.75 401 ILE A O 1
ATOM 3096 N N . LYS A 1 402 ? -12.441 9.428 6.395 1.00 84.56 402 LYS A N 1
ATOM 3097 C CA . LYS A 1 402 ? -13.666 10.211 6.197 1.00 84.56 402 LYS A CA 1
ATOM 3098 C C . LYS A 1 402 ? -14.682 9.392 5.389 1.00 84.56 402 LYS A C 1
ATOM 3100 O O . LYS A 1 402 ? -14.348 8.892 4.319 1.00 84.56 402 LYS A O 1
ATOM 3105 N N . GLY A 1 403 ? -15.905 9.278 5.906 1.00 87.62 403 GLY A N 1
ATOM 3106 C CA . GLY A 1 403 ? -17.006 8.545 5.272 1.00 87.62 403 GLY A CA 1
ATOM 3107 C C . GLY A 1 403 ? -17.051 7.040 5.562 1.00 87.62 403 GLY A C 1
ATOM 3108 O O . GLY A 1 403 ? -18.046 6.412 5.218 1.00 87.62 403 GLY A O 1
ATOM 3109 N N . TYR A 1 404 ? -16.051 6.460 6.235 1.00 94.75 404 TYR A N 1
ATOM 3110 C CA . TYR A 1 404 ? -16.017 5.019 6.501 1.00 94.75 404 TYR A CA 1
ATOM 3111 C C . TYR A 1 404 ? -15.788 4.686 7.969 1.00 94.75 404 TYR A C 1
ATOM 3113 O O . TYR A 1 404 ? -14.915 5.240 8.641 1.00 94.75 404 TYR A O 1
ATOM 3121 N N . ARG A 1 405 ? -16.536 3.697 8.444 1.00 97.81 405 ARG A N 1
ATOM 3122 C CA . ARG A 1 405 ? -16.309 3.015 9.708 1.00 97.81 405 ARG A CA 1
ATOM 3123 C C . ARG A 1 405 ? -15.206 1.994 9.484 1.00 97.81 405 ARG A C 1
ATOM 3125 O O . ARG A 1 405 ? -15.236 1.223 8.526 1.00 97.81 405 ARG A O 1
ATOM 3132 N N . ILE A 1 406 ? -14.226 1.966 10.376 1.00 98.38 406 ILE A N 1
ATOM 3133 C CA . ILE A 1 406 ? -13.126 1.002 10.324 1.00 98.38 406 ILE A CA 1
ATOM 3134 C C . ILE A 1 406 ? -12.993 0.302 11.665 1.00 98.38 406 ILE A C 1
ATOM 3136 O O . ILE A 1 406 ? -13.106 0.936 12.711 1.00 98.38 406 ILE A O 1
ATOM 3140 N N . ALA A 1 407 ? -12.707 -0.996 11.636 1.00 98.69 407 ALA A N 1
ATOM 3141 C CA . ALA A 1 407 ? -12.501 -1.795 12.835 1.00 98.69 407 ALA A CA 1
ATOM 3142 C C . ALA A 1 407 ? -11.033 -2.219 12.891 1.00 98.69 407 ALA A C 1
ATOM 3144 O O . ALA A 1 407 ? -10.583 -3.063 12.112 1.00 98.69 407 ALA A O 1
ATOM 3145 N N . ILE A 1 408 ? -10.257 -1.611 13.791 1.00 98.62 408 ILE A N 1
ATOM 3146 C CA . ILE A 1 408 ? -8.797 -1.764 13.801 1.00 98.62 408 ILE A CA 1
ATOM 3147 C C . ILE A 1 408 ? -8.259 -2.138 15.176 1.00 98.62 408 ILE A C 1
ATOM 3149 O O . ILE A 1 408 ? -8.896 -1.960 16.212 1.00 98.62 408 ILE A O 1
ATOM 3153 N N . LYS A 1 409 ? -7.003 -2.572 15.194 1.00 98.38 409 LYS A N 1
ATOM 3154 C CA . LYS A 1 409 ? -6.174 -2.592 16.386 1.00 98.38 409 LYS A CA 1
ATOM 3155 C C . LYS A 1 409 ? -4.765 -2.128 16.059 1.00 98.38 409 LYS A C 1
ATOM 3157 O O . LYS A 1 409 ? -4.119 -2.617 15.138 1.00 98.38 409 LYS A O 1
ATOM 3162 N N . THR A 1 410 ? -4.278 -1.200 16.868 1.00 96.00 410 THR A N 1
ATOM 3163 C CA . THR A 1 410 ? -2.882 -0.766 16.859 1.00 96.00 410 THR A CA 1
ATOM 3164 C C . THR A 1 410 ? -2.111 -1.465 17.973 1.00 96.00 410 THR A C 1
ATOM 3166 O O . THR A 1 410 ? -2.687 -1.845 19.007 1.00 96.00 410 THR A O 1
ATOM 3169 N N . GLY A 1 411 ? -0.806 -1.624 17.776 1.00 91.06 411 GLY A N 1
ATOM 3170 C CA . GLY A 1 411 ? 0.098 -2.134 18.793 1.00 91.06 411 GLY A CA 1
ATOM 3171 C C . GLY A 1 411 ? 1.546 -1.711 18.576 1.00 91.06 411 GLY A C 1
ATOM 3172 O O . GLY A 1 411 ? 1.908 -1.035 17.613 1.00 91.06 411 GLY A O 1
ATOM 3173 N N . THR A 1 412 ? 2.371 -2.031 19.563 1.00 92.62 412 THR A N 1
ATOM 3174 C CA . THR A 1 412 ? 3.809 -1.769 19.557 1.00 92.62 412 THR A CA 1
ATOM 3175 C C . THR A 1 412 ? 4.466 -2.904 20.316 1.00 92.62 412 THR A C 1
ATOM 3177 O O . THR A 1 412 ? 4.082 -3.169 21.457 1.00 92.62 412 THR A O 1
ATOM 3180 N N . ALA A 1 413 ? 5.415 -3.585 19.681 1.00 93.12 413 ALA A N 1
ATOM 3181 C CA . ALA A 1 413 ? 6.210 -4.629 20.315 1.00 93.12 413 ALA A CA 1
ATOM 3182 C C . ALA A 1 413 ? 7.664 -4.186 20.412 1.00 93.12 413 ALA A C 1
ATOM 3184 O O . ALA A 1 413 ? 8.169 -3.467 19.546 1.00 93.12 413 ALA A O 1
ATOM 3185 N N . LYS A 1 414 ? 8.343 -4.634 21.464 1.00 93.00 414 LYS A N 1
ATOM 3186 C CA . LYS A 1 414 ? 9.787 -4.469 21.581 1.00 93.00 414 LYS A CA 1
ATOM 3187 C C . LYS A 1 414 ? 10.469 -5.516 20.700 1.00 93.00 414 LYS A C 1
ATOM 3189 O O . LYS A 1 414 ? 10.085 -6.680 20.712 1.00 93.00 414 LYS A O 1
ATOM 3194 N N . LYS A 1 415 ? 11.456 -5.104 19.909 1.00 93.31 415 LYS A N 1
ATOM 3195 C CA . LYS A 1 415 ? 12.158 -5.990 18.976 1.00 93.31 415 LYS A CA 1
ATOM 3196 C C . LYS A 1 415 ? 13.045 -6.962 19.755 1.00 93.31 415 LYS A C 1
ATOM 3198 O O . LYS A 1 415 ? 13.683 -6.581 20.740 1.00 93.31 415 LYS A O 1
ATOM 3203 N N . VAL A 1 416 ? 13.096 -8.204 19.289 1.00 91.56 416 VAL A N 1
ATOM 3204 C CA . VAL A 1 416 ? 14.022 -9.228 19.781 1.00 91.56 416 VAL A CA 1
ATOM 3205 C C . VAL A 1 416 ? 15.309 -9.143 18.957 1.00 91.56 416 VAL A C 1
ATOM 3207 O O . VAL A 1 416 ? 15.261 -9.133 17.728 1.00 91.56 416 VAL A O 1
ATOM 3210 N N . GLY A 1 417 ? 16.446 -8.998 19.632 1.00 88.12 417 GLY A N 1
ATOM 3211 C CA . GLY A 1 417 ? 17.773 -8.933 19.033 1.00 88.12 417 GLY A CA 1
ATOM 3212 C C . GLY A 1 417 ? 18.307 -10.306 18.603 1.00 88.12 417 GLY A C 1
ATOM 3213 O O . GLY A 1 417 ? 17.666 -11.331 18.845 1.00 88.12 417 GLY A O 1
ATOM 3214 N N . PRO A 1 418 ? 19.497 -10.349 17.975 1.00 84.50 418 PRO A N 1
ATOM 3215 C CA . PRO A 1 418 ? 20.103 -11.590 17.479 1.00 84.50 418 PRO A CA 1
ATOM 3216 C C . PRO A 1 418 ? 20.371 -12.646 18.562 1.00 84.50 418 PRO A C 1
ATOM 3218 O O . PRO A 1 418 ? 20.399 -13.834 18.266 1.00 84.50 418 PRO A O 1
ATOM 3221 N N . ASP A 1 419 ? 20.551 -12.220 19.813 1.00 89.62 419 ASP A N 1
ATOM 3222 C CA . ASP A 1 419 ? 20.779 -13.067 20.989 1.00 89.62 419 ASP A CA 1
ATOM 3223 C C . ASP A 1 419 ? 19.479 -13.595 21.626 1.00 89.62 419 ASP A C 1
ATOM 3225 O O . ASP A 1 419 ? 19.510 -14.237 22.677 1.00 89.62 419 ASP A O 1
ATOM 3229 N N . GLY A 1 420 ? 18.323 -13.306 21.018 1.00 87.00 420 GLY A N 1
ATOM 3230 C CA . GLY A 1 420 ? 17.013 -13.695 21.533 1.00 87.00 420 GLY A CA 1
ATOM 3231 C C . GLY A 1 420 ? 16.500 -12.813 22.674 1.00 87.00 420 GLY A C 1
ATOM 3232 O O . GLY A 1 420 ? 15.483 -13.150 23.282 1.00 87.00 420 GLY A O 1
ATOM 3233 N N . ARG A 1 421 ? 17.159 -11.685 22.982 1.00 91.75 421 ARG A N 1
ATOM 3234 C CA . ARG A 1 421 ? 16.752 -10.763 24.057 1.00 91.75 421 ARG A CA 1
ATOM 3235 C C . ARG A 1 421 ? 16.108 -9.497 23.507 1.00 91.75 421 ARG A C 1
ATOM 3237 O O . ARG A 1 421 ? 16.374 -9.075 22.388 1.00 91.75 421 ARG A O 1
ATOM 3244 N N . TYR A 1 422 ? 15.261 -8.849 24.304 1.00 93.50 422 TYR A N 1
ATOM 3245 C CA . TYR A 1 422 ? 14.656 -7.578 23.905 1.00 93.50 422 TYR A CA 1
ATOM 3246 C C . TYR A 1 422 ? 15.688 -6.450 23.838 1.00 93.50 422 TYR A C 1
ATOM 3248 O O . TYR A 1 422 ? 16.370 -6.165 24.822 1.00 93.50 422 TYR A O 1
ATOM 3256 N N . ILE A 1 423 ? 15.709 -5.729 22.720 1.00 94.19 423 ILE A N 1
ATOM 3257 C CA . ILE A 1 423 ? 16.544 -4.537 22.509 1.00 94.19 423 ILE A CA 1
ATOM 3258 C C . ILE A 1 423 ? 15.687 -3.268 22.507 1.00 94.19 423 ILE A C 1
ATOM 3260 O O . ILE A 1 423 ? 14.468 -3.338 22.369 1.00 94.19 423 ILE A O 1
ATOM 3264 N N . ASN A 1 424 ? 16.287 -2.085 22.680 1.00 92.12 424 ASN A N 1
ATOM 3265 C CA . ASN A 1 424 ? 15.554 -0.808 22.677 1.00 92.12 424 ASN A CA 1
ATOM 3266 C C . ASN A 1 424 ? 15.201 -0.333 21.254 1.00 92.12 424 ASN A C 1
ATOM 3268 O O . ASN A 1 424 ? 15.519 0.782 20.859 1.00 92.12 424 ASN A O 1
ATOM 3272 N N . LYS A 1 425 ? 14.570 -1.222 20.491 1.00 94.31 425 LYS A N 1
ATOM 3273 C CA . LYS A 1 425 ? 14.002 -0.992 19.165 1.00 94.31 425 LYS A CA 1
ATOM 3274 C C . LYS A 1 425 ? 12.563 -1.481 19.180 1.00 94.31 425 LYS A C 1
ATOM 3276 O O . LYS A 1 425 ? 12.233 -2.397 19.938 1.00 94.31 425 LYS A O 1
ATOM 3281 N N . TYR A 1 426 ? 11.713 -0.896 18.351 1.00 95.06 426 TYR A N 1
ATOM 3282 C CA . TYR A 1 426 ? 10.275 -1.158 18.391 1.00 95.06 426 TYR A CA 1
ATOM 3283 C C . TYR A 1 426 ? 9.737 -1.532 17.018 1.00 95.06 426 TYR A C 1
ATOM 32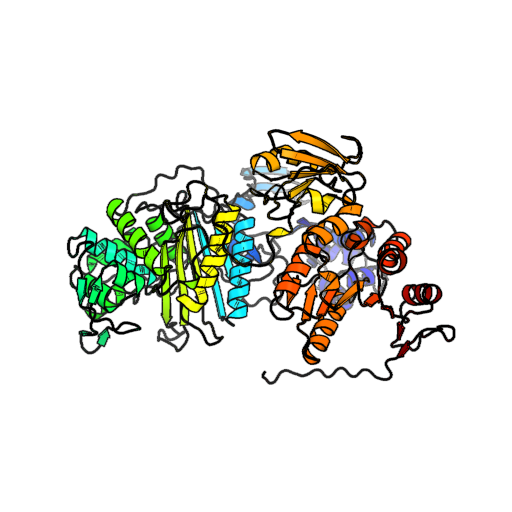85 O O . TYR A 1 426 ? 10.238 -1.082 15.996 1.00 95.06 426 TYR A O 1
ATOM 3293 N N . ILE A 1 427 ? 8.692 -2.350 17.003 1.00 97.56 427 ILE A N 1
ATOM 3294 C CA . ILE A 1 427 ? 7.911 -2.658 15.809 1.00 97.56 427 ILE A CA 1
ATOM 3295 C C . ILE A 1 427 ? 6.526 -2.060 16.029 1.00 97.56 427 ILE A C 1
ATOM 3297 O O . ILE A 1 427 ? 5.826 -2.424 16.978 1.00 97.56 427 ILE A O 1
ATOM 3301 N N . ALA A 1 428 ? 6.156 -1.117 15.170 1.00 97.12 428 ALA A N 1
ATOM 3302 C CA . ALA A 1 428 ? 4.866 -0.446 15.163 1.00 97.12 428 ALA A CA 1
ATOM 3303 C C . ALA A 1 428 ? 3.949 -1.133 14.152 1.00 97.12 428 ALA A C 1
ATOM 3305 O O . ALA A 1 428 ? 4.347 -1.344 13.009 1.00 97.12 428 ALA A O 1
ATOM 3306 N N . TYR A 1 429 ? 2.725 -1.480 14.544 1.00 96.81 429 TYR A N 1
ATOM 3307 C CA . TYR A 1 429 ? 1.806 -2.152 13.627 1.00 96.81 429 TYR A CA 1
ATOM 3308 C C . TYR A 1 429 ? 0.345 -1.778 13.852 1.00 96.81 429 TYR A C 1
ATOM 3310 O O . TYR A 1 429 ? -0.099 -1.495 14.972 1.00 96.81 429 TYR A O 1
ATOM 3318 N N . THR A 1 430 ? -0.400 -1.799 12.751 1.00 98.75 430 THR A N 1
ATOM 3319 C CA . THR A 1 430 ? -1.847 -1.595 12.697 1.00 98.75 430 THR A CA 1
ATOM 3320 C C . THR A 1 430 ? -2.449 -2.679 11.822 1.00 98.75 430 THR A C 1
ATOM 3322 O O . THR A 1 430 ? -2.014 -2.870 10.690 1.00 98.75 430 THR A O 1
ATOM 3325 N N . ALA A 1 431 ? -3.451 -3.371 12.346 1.00 98.81 431 ALA A N 1
ATOM 3326 C CA . ALA A 1 431 ? -4.203 -4.388 11.630 1.00 98.81 431 ALA A CA 1
ATOM 3327 C C . ALA A 1 431 ? -5.694 -4.077 11.742 1.00 98.81 431 ALA A C 1
ATOM 3329 O O . ALA A 1 431 ? -6.152 -3.628 12.796 1.00 98.81 431 ALA A O 1
ATOM 3330 N N . GLY A 1 432 ? -6.457 -4.278 10.676 1.00 98.69 432 GLY A N 1
ATOM 3331 C CA . GLY A 1 432 ? -7.859 -3.889 10.676 1.00 98.69 432 GLY A CA 1
ATOM 3332 C C . GLY A 1 432 ? -8.616 -4.291 9.428 1.00 98.69 432 GLY A C 1
ATOM 3333 O O . GLY A 1 432 ? -8.031 -4.781 8.463 1.00 98.69 432 GLY A O 1
ATOM 3334 N N . VAL A 1 433 ? -9.922 -4.056 9.475 1.00 98.94 433 VAL A N 1
ATOM 3335 C CA . VAL A 1 433 ? -10.849 -4.330 8.381 1.00 98.94 433 VAL A CA 1
ATOM 3336 C C . VAL A 1 433 ? -11.723 -3.120 8.074 1.00 98.94 433 VAL A C 1
ATOM 3338 O O . VAL A 1 433 ? -12.013 -2.314 8.965 1.00 98.94 433 VAL A O 1
ATOM 3341 N N . ALA A 1 434 ? -12.131 -2.995 6.812 1.00 98.50 434 ALA A N 1
ATOM 3342 C CA . ALA A 1 434 ? -13.046 -1.949 6.369 1.00 98.50 434 ALA A CA 1
ATOM 3343 C C . ALA A 1 434 ? -13.897 -2.379 5.153 1.00 98.50 434 ALA A C 1
ATOM 3345 O O . ALA A 1 434 ? -13.453 -3.225 4.363 1.00 98.50 434 ALA A O 1
ATOM 3346 N N . PRO A 1 435 ? -15.087 -1.775 4.972 1.00 98.44 435 PRO A N 1
ATOM 3347 C CA . PRO A 1 435 ? -15.832 -0.993 5.974 1.00 98.44 435 PRO A CA 1
ATOM 3348 C C . PRO A 1 435 ? -16.253 -1.855 7.178 1.00 98.44 435 PRO A C 1
ATOM 3350 O O . PRO A 1 435 ? -16.330 -3.072 7.061 1.00 98.44 435 PRO A O 1
ATOM 3353 N N . ALA A 1 436 ? -16.488 -1.278 8.356 1.00 97.50 436 ALA A N 1
ATOM 3354 C CA . ALA A 1 436 ? -16.776 -2.070 9.561 1.00 97.50 436 ALA A CA 1
ATOM 3355 C C . ALA A 1 436 ? -18.163 -2.735 9.522 1.00 97.50 436 ALA A C 1
ATOM 3357 O O . ALA A 1 436 ? -18.340 -3.822 10.080 1.00 97.50 436 ALA A O 1
ATOM 3358 N N . SER A 1 437 ? -19.136 -2.101 8.856 1.00 95.12 437 SER A N 1
ATOM 3359 C CA . SER A 1 437 ? -20.499 -2.633 8.723 1.00 95.12 437 SER A CA 1
ATOM 3360 C C . SER A 1 437 ? -20.566 -3.914 7.886 1.00 95.12 437 SER A C 1
ATOM 3362 O O . SER A 1 437 ? -21.316 -4.824 8.235 1.00 95.12 437 SER A O 1
ATOM 3364 N N . HIS A 1 438 ? -19.768 -3.984 6.815 1.00 96.50 438 HIS A N 1
ATOM 3365 C CA . HIS A 1 438 ? -19.636 -5.128 5.911 1.00 96.50 438 HIS A CA 1
ATOM 3366 C C . HIS A 1 438 ? -18.192 -5.210 5.380 1.00 96.50 438 HIS A C 1
ATOM 3368 O O . HIS A 1 438 ? -17.910 -4.719 4.283 1.00 96.50 438 HIS A O 1
ATOM 3374 N N . PRO A 1 439 ? -17.256 -5.802 6.146 1.00 98.50 439 PRO A N 1
ATOM 3375 C CA . PRO A 1 439 ? -15.849 -5.854 5.778 1.00 98.50 439 PRO A CA 1
ATOM 3376 C C . PRO A 1 439 ? -15.597 -6.475 4.408 1.00 98.50 439 PRO A C 1
ATOM 3378 O O . PRO A 1 439 ? -16.021 -7.592 4.119 1.00 98.50 439 PRO A O 1
ATOM 3381 N N . ARG A 1 440 ? -14.850 -5.749 3.575 1.00 98.38 440 ARG A N 1
ATOM 3382 C CA . ARG A 1 440 ? -14.398 -6.205 2.253 1.00 98.38 440 ARG A CA 1
ATOM 3383 C C . ARG A 1 440 ? -12.906 -6.482 2.229 1.00 98.38 440 ARG A C 1
ATOM 3385 O O . ARG A 1 440 ? -12.470 -7.418 1.567 1.00 98.38 440 ARG A O 1
ATOM 3392 N N . PHE A 1 441 ? -12.139 -5.707 2.988 1.00 98.88 441 PHE A N 1
ATOM 3393 C CA . PHE A 1 441 ? -10.686 -5.775 2.973 1.00 98.88 441 PHE A CA 1
ATOM 3394 C C . PHE A 1 441 ? -10.123 -5.899 4.381 1.00 98.88 441 PHE A C 1
ATOM 3396 O O . PHE A 1 441 ? -10.566 -5.206 5.299 1.00 98.88 441 PHE A O 1
ATOM 3403 N N . ALA A 1 442 ? -9.110 -6.747 4.527 1.00 98.94 442 ALA A N 1
ATOM 3404 C CA . ALA A 1 442 ? -8.257 -6.827 5.699 1.00 98.94 442 ALA A CA 1
ATOM 3405 C C . ALA A 1 442 ? -6.869 -6.296 5.345 1.00 98.94 442 ALA A C 1
ATOM 3407 O O . ALA A 1 442 ? -6.262 -6.728 4.368 1.00 98.94 442 ALA A O 1
ATOM 3408 N N . LEU A 1 443 ? -6.363 -5.361 6.143 1.00 98.94 443 LEU A N 1
ATOM 3409 C CA . LEU A 1 443 ? -5.060 -4.737 5.934 1.00 98.94 443 LEU A CA 1
ATOM 3410 C C . LEU A 1 443 ? -4.211 -4.870 7.193 1.00 98.94 443 LEU A C 1
ATOM 3412 O O . LEU A 1 443 ? -4.677 -4.644 8.312 1.00 98.94 443 LEU A O 1
ATOM 3416 N N . VAL A 1 444 ? -2.939 -5.193 6.998 1.00 98.88 444 VAL A N 1
ATOM 3417 C CA . VAL A 1 444 ? -1.907 -5.128 8.032 1.00 98.88 444 VAL A CA 1
ATOM 3418 C C . VAL A 1 444 ? -0.790 -4.231 7.541 1.00 98.88 444 VAL A C 1
ATOM 3420 O O . VAL A 1 444 ? -0.289 -4.422 6.438 1.00 98.88 444 VAL A O 1
ATOM 3423 N N . VAL A 1 445 ? -0.381 -3.282 8.380 1.00 98.88 445 VAL A N 1
ATOM 3424 C CA . VAL A 1 445 ? 0.790 -2.428 8.170 1.00 98.88 445 VAL A CA 1
ATOM 3425 C C . VAL A 1 445 ? 1.747 -2.621 9.337 1.00 98.88 445 VAL A C 1
ATOM 3427 O O . VAL A 1 445 ? 1.350 -2.479 10.495 1.00 98.88 445 VAL A O 1
ATOM 3430 N N . VAL A 1 446 ? 3.009 -2.910 9.029 1.00 98.75 446 VAL A N 1
ATOM 3431 C CA . VAL A 1 446 ? 4.103 -3.088 9.987 1.00 98.75 446 VAL A CA 1
ATOM 3432 C C . VAL A 1 446 ? 5.239 -2.140 9.618 1.00 98.75 446 VAL A C 1
ATOM 3434 O O . VAL A 1 446 ? 5.707 -2.156 8.486 1.00 98.75 446 VAL A O 1
ATOM 3437 N N . ILE A 1 447 ? 5.701 -1.339 10.575 1.00 98.44 447 ILE A N 1
ATOM 3438 C CA . ILE A 1 447 ? 6.867 -0.459 10.461 1.00 98.44 447 ILE A CA 1
ATOM 3439 C C . ILE A 1 447 ? 7.890 -0.903 11.509 1.00 98.44 447 ILE A C 1
ATOM 3441 O O . ILE A 1 447 ? 7.632 -0.863 12.715 1.00 98.44 447 ILE A O 1
ATOM 3445 N N . ASN A 1 448 ? 9.039 -1.376 11.041 1.00 97.62 448 ASN A N 1
ATOM 3446 C CA . ASN A 1 448 ? 10.109 -1.948 11.848 1.00 97.62 448 ASN A CA 1
ATOM 3447 C C . ASN A 1 448 ? 11.166 -0.884 12.166 1.00 97.62 448 ASN A C 1
ATOM 3449 O O . ASN A 1 448 ? 11.755 -0.293 11.265 1.00 97.62 448 ASN A O 1
ATOM 3453 N N . ASP A 1 449 ? 11.418 -0.694 13.459 1.00 96.50 449 ASP A N 1
ATOM 3454 C CA . ASP A 1 449 ? 12.418 0.215 14.019 1.00 96.50 449 ASP A CA 1
ATOM 3455 C C . ASP A 1 449 ? 12.298 1.671 13.525 1.00 96.50 449 ASP A C 1
ATOM 3457 O O . ASP A 1 449 ? 13.232 2.173 12.907 1.00 96.50 449 ASP A O 1
ATOM 3461 N N . PRO A 1 450 ? 11.160 2.364 13.753 1.00 94.56 450 PRO A N 1
ATOM 3462 C CA . PRO A 1 450 ? 11.031 3.788 13.440 1.00 94.56 450 PRO A CA 1
ATOM 3463 C C . PRO A 1 450 ? 11.914 4.645 14.363 1.00 94.56 450 PRO A C 1
ATOM 3465 O O . PRO A 1 450 ? 11.865 4.505 15.587 1.00 94.56 450 PRO A O 1
ATOM 3468 N N . GLN A 1 451 ? 12.682 5.573 13.784 1.00 91.31 451 GLN A N 1
ATOM 3469 C CA . GLN A 1 451 ? 13.707 6.361 14.490 1.00 91.31 451 GLN A CA 1
ATOM 3470 C C . GLN A 1 451 ? 13.398 7.870 14.550 1.00 91.31 451 GLN A C 1
ATOM 3472 O O . GLN A 1 451 ? 14.108 8.623 15.212 1.00 91.31 451 GLN A O 1
ATOM 3477 N N . ALA A 1 452 ? 12.311 8.338 13.929 1.00 81.69 452 ALA A N 1
ATOM 3478 C CA . ALA A 1 452 ? 11.910 9.754 13.901 1.00 81.69 452 ALA A CA 1
ATOM 3479 C C . ALA A 1 452 ? 11.203 10.255 15.189 1.00 81.69 452 ALA A C 1
ATOM 3481 O O . ALA A 1 452 ? 10.270 11.057 15.138 1.00 81.69 452 ALA A O 1
ATOM 3482 N N . GLY A 1 453 ? 11.595 9.755 16.364 1.00 76.50 453 GLY A N 1
ATOM 3483 C CA . GLY A 1 453 ? 11.100 10.209 17.676 1.00 76.50 453 GLY A CA 1
ATOM 3484 C C . GLY A 1 453 ? 9.719 9.687 18.111 1.00 76.50 453 GLY A C 1
ATOM 3485 O O . GLY A 1 453 ? 9.413 9.705 19.302 1.00 76.50 453 GLY A O 1
ATOM 3486 N N . LYS A 1 454 ? 8.889 9.163 17.198 1.00 80.00 454 LYS A N 1
ATOM 3487 C CA . LYS A 1 454 ? 7.630 8.460 17.519 1.00 80.00 454 LYS A CA 1
ATOM 3488 C C . LYS A 1 454 ? 7.760 6.982 17.158 1.00 80.00 454 LYS A C 1
ATOM 3490 O O . LYS A 1 454 ? 8.157 6.663 16.047 1.00 80.00 454 LYS A O 1
ATOM 3495 N N . TYR A 1 455 ? 7.376 6.094 18.076 1.00 84.56 455 TYR A N 1
ATOM 3496 C CA . TYR A 1 455 ? 7.474 4.639 17.874 1.00 84.56 455 TYR A CA 1
ATOM 3497 C C . TYR A 1 455 ? 6.170 3.872 18.134 1.00 84.56 455 TYR A C 1
ATOM 3499 O O . TYR A 1 455 ? 6.081 2.684 17.837 1.00 84.56 455 TYR A O 1
ATOM 3507 N N . TYR A 1 456 ? 5.139 4.525 18.677 1.00 83.00 456 TYR A N 1
ATOM 3508 C CA . TYR A 1 456 ? 3.853 3.877 18.929 1.00 83.00 456 TYR A CA 1
ATOM 3509 C C . TYR A 1 456 ? 3.081 3.623 17.627 1.00 83.00 456 TYR A C 1
ATOM 3511 O O . TYR A 1 456 ? 2.940 4.526 16.800 1.00 83.00 456 TYR A O 1
ATOM 3519 N N . GLY A 1 457 ? 2.478 2.439 17.486 1.00 73.44 457 GLY A N 1
ATOM 3520 C CA . GLY A 1 457 ? 1.668 2.049 16.318 1.00 73.44 457 GLY A CA 1
ATOM 3521 C C . GLY A 1 457 ? 0.547 3.034 15.979 1.00 73.44 457 GLY A C 1
ATOM 3522 O O . GLY A 1 457 ? 0.355 3.390 14.820 1.00 73.44 457 GLY A O 1
ATOM 3523 N N . GLY A 1 458 ? -0.125 3.585 16.994 1.00 78.00 458 GLY A N 1
ATOM 3524 C CA . GLY A 1 458 ? -1.145 4.627 16.810 1.00 78.00 458 GLY A CA 1
ATOM 3525 C C . GLY A 1 458 ? -0.632 5.927 16.177 1.00 78.00 458 GLY A C 1
ATOM 3526 O O . GLY A 1 458 ? -1.401 6.670 15.574 1.00 78.00 458 GLY A O 1
ATOM 3527 N N . ALA A 1 459 ? 0.665 6.212 16.298 1.00 78.12 459 ALA A N 1
ATOM 3528 C CA . ALA A 1 459 ? 1.290 7.399 15.728 1.00 78.12 459 ALA A CA 1
ATOM 3529 C C . ALA A 1 459 ? 2.017 7.127 14.406 1.00 78.12 459 ALA A C 1
ATOM 3531 O O . ALA A 1 459 ? 2.108 8.050 13.601 1.00 78.12 459 ALA A O 1
ATOM 3532 N N . VAL A 1 460 ? 2.526 5.904 14.215 1.00 91.25 460 VAL A N 1
ATOM 3533 C CA . VAL A 1 460 ? 3.406 5.522 13.102 1.00 91.25 460 VAL A CA 1
ATOM 3534 C C . VAL A 1 460 ? 2.655 4.732 12.031 1.00 91.25 460 VAL A C 1
ATOM 3536 O O . VAL A 1 460 ? 2.563 5.190 10.902 1.00 91.25 460 VAL A O 1
ATOM 3539 N N . SER A 1 461 ? 2.080 3.573 12.366 1.00 95.31 461 SER A N 1
ATOM 3540 C CA . SER A 1 461 ? 1.439 2.675 11.391 1.00 95.31 461 SER A CA 1
ATOM 3541 C C . SER A 1 461 ? -0.042 2.987 11.148 1.00 95.31 461 SER A C 1
ATOM 3543 O O . SER A 1 461 ? -0.574 2.664 10.091 1.00 95.31 461 SER A O 1
ATOM 3545 N N . ALA A 1 462 ? -0.739 3.608 12.105 1.00 95.56 462 ALA A N 1
ATOM 3546 C CA . ALA A 1 462 ? -2.158 3.955 11.966 1.00 95.56 462 ALA A CA 1
ATOM 3547 C C . ALA A 1 462 ? -2.453 4.974 10.843 1.00 95.56 462 ALA A C 1
ATOM 3549 O O . ALA A 1 462 ? -3.351 4.691 10.055 1.00 95.56 462 ALA A O 1
ATOM 3550 N N . PRO A 1 463 ? -1.702 6.086 10.682 1.00 92.50 463 PRO A N 1
ATOM 3551 C CA . PRO A 1 463 ? -1.894 6.988 9.540 1.00 92.50 463 PRO A CA 1
ATOM 3552 C C . PRO A 1 463 ? -1.723 6.285 8.189 1.00 92.50 463 PRO A C 1
ATOM 3554 O O . PRO A 1 463 ? -2.494 6.515 7.264 1.00 92.50 463 PRO A O 1
ATOM 3557 N N . VAL A 1 464 ? -0.741 5.383 8.098 1.00 97.06 464 VAL A N 1
ATOM 3558 C CA . VAL A 1 464 ? -0.443 4.612 6.881 1.00 97.06 464 VAL A CA 1
ATOM 3559 C C . VAL A 1 464 ? -1.591 3.665 6.550 1.00 97.06 464 VAL A C 1
ATOM 3561 O O . VAL A 1 464 ? -2.014 3.589 5.402 1.00 97.06 464 VAL A O 1
ATOM 3564 N N . PHE A 1 465 ? -2.148 2.989 7.563 1.00 98.62 465 PHE A N 1
ATOM 3565 C CA . PHE A 1 465 ? -3.357 2.183 7.402 1.00 98.62 465 PHE A CA 1
ATOM 3566 C C . PHE A 1 465 ? -4.513 3.024 6.846 1.00 98.62 465 PHE A C 1
ATOM 3568 O O . PHE A 1 465 ? -5.148 2.603 5.884 1.00 98.62 465 PHE A O 1
ATOM 3575 N N . GLY A 1 466 ? -4.770 4.205 7.420 1.00 93.88 466 GLY A N 1
ATOM 3576 C CA . GLY A 1 466 ? -5.851 5.092 6.977 1.00 93.88 466 GLY A CA 1
ATOM 3577 C C . GLY A 1 466 ? -5.671 5.570 5.533 1.00 93.88 466 GLY A C 1
ATOM 3578 O O . GLY A 1 466 ? -6.616 5.515 4.748 1.00 93.88 466 GLY A O 1
ATOM 3579 N N . ALA A 1 467 ? -4.450 5.962 5.158 1.00 90.69 467 ALA A N 1
ATOM 3580 C CA . ALA A 1 467 ? -4.118 6.395 3.800 1.00 90.69 467 ALA A CA 1
ATOM 3581 C C . ALA A 1 467 ? -4.293 5.268 2.768 1.00 90.69 467 ALA A C 1
ATOM 3583 O O . ALA A 1 467 ? -4.971 5.456 1.754 1.00 90.69 467 ALA A O 1
ATOM 3584 N N . ILE A 1 468 ? -3.745 4.080 3.054 1.00 97.88 468 ILE A N 1
ATOM 3585 C CA . ILE A 1 468 ? -3.877 2.905 2.186 1.00 97.88 468 ILE A CA 1
ATOM 3586 C C . ILE A 1 468 ? -5.344 2.500 2.073 1.00 97.88 468 ILE A C 1
ATOM 3588 O O . ILE A 1 468 ? -5.878 2.446 0.970 1.00 97.88 468 ILE A O 1
ATOM 3592 N N . MET A 1 469 ? -6.012 2.233 3.197 1.00 98.44 469 MET A N 1
ATOM 3593 C CA . MET A 1 469 ? -7.381 1.724 3.187 1.00 98.44 469 MET A CA 1
ATOM 3594 C C . MET A 1 469 ? -8.352 2.739 2.569 1.00 98.44 469 MET A C 1
ATOM 3596 O O . MET A 1 469 ? -9.235 2.352 1.812 1.00 98.44 469 MET A O 1
ATOM 3600 N N . GLY A 1 470 ? -8.152 4.041 2.798 1.00 92.44 470 GLY A N 1
ATOM 3601 C CA . GLY A 1 470 ? -8.955 5.087 2.163 1.00 92.44 470 GLY A CA 1
ATOM 3602 C C . GLY A 1 470 ? -8.792 5.113 0.641 1.00 92.44 470 GLY A C 1
ATOM 3603 O O . GLY A 1 470 ? -9.772 5.279 -0.086 1.00 92.44 470 GLY A O 1
ATOM 3604 N N . GLY A 1 471 ? -7.572 4.900 0.138 1.00 85.62 471 GLY A N 1
ATOM 3605 C CA . GLY A 1 471 ? -7.326 4.745 -1.295 1.00 85.62 471 GLY A CA 1
ATOM 3606 C C . GLY A 1 471 ? -7.879 3.433 -1.867 1.00 85.62 471 GLY A C 1
ATOM 3607 O O . GLY A 1 471 ? -8.425 3.451 -2.968 1.00 85.62 471 GLY A O 1
ATOM 3608 N N . VAL A 1 472 ? -7.806 2.325 -1.121 1.00 95.94 472 VAL A N 1
ATOM 3609 C CA . VAL A 1 472 ? -8.363 1.016 -1.514 1.00 95.94 472 VAL A CA 1
ATOM 3610 C C . VAL A 1 472 ? -9.879 1.097 -1.664 1.00 95.94 472 VAL A C 1
ATOM 3612 O O . VAL A 1 472 ? -10.398 0.757 -2.722 1.00 95.94 472 VAL A O 1
ATOM 3615 N N . LEU A 1 473 ? -10.586 1.599 -0.647 1.00 94.00 473 LEU A N 1
ATOM 3616 C CA . LEU A 1 473 ? -12.048 1.719 -0.658 1.00 94.00 473 LEU A CA 1
ATOM 3617 C C . LEU A 1 473 ? -12.535 2.574 -1.833 1.00 94.00 473 LEU A C 1
ATOM 3619 O O . LEU A 1 473 ? -13.470 2.185 -2.528 1.00 94.00 473 LEU A O 1
ATOM 3623 N N . ARG A 1 474 ? -11.841 3.688 -2.110 1.00 90.81 474 ARG A N 1
ATOM 3624 C CA . ARG A 1 474 ? -12.128 4.549 -3.265 1.00 90.81 474 ARG A CA 1
ATOM 3625 C C . ARG A 1 474 ? -11.844 3.851 -4.597 1.00 90.81 474 ARG A C 1
ATOM 3627 O O . ARG A 1 474 ? -12.675 3.906 -5.489 1.00 90.81 474 ARG A O 1
ATOM 3634 N N . THR A 1 475 ? -10.699 3.182 -4.736 1.00 85.31 475 THR A N 1
ATOM 3635 C CA . THR A 1 475 ? -10.315 2.485 -5.984 1.00 85.31 475 THR A CA 1
ATOM 3636 C C . THR A 1 475 ? -11.252 1.317 -6.302 1.00 85.31 475 THR A C 1
ATOM 3638 O O . THR A 1 475 ? -11.487 1.004 -7.469 1.00 85.31 475 THR A O 1
ATOM 3641 N N . MET A 1 476 ? -11.793 0.685 -5.260 1.00 91.69 476 MET A N 1
ATOM 3642 C CA . MET A 1 476 ? -12.713 -0.447 -5.351 1.00 91.69 476 MET A CA 1
ATOM 3643 C C . MET A 1 476 ? -14.190 -0.032 -5.344 1.00 91.69 476 MET A C 1
ATOM 3645 O O . MET A 1 476 ? -15.048 -0.910 -5.312 1.00 91.69 476 MET A O 1
ATOM 3649 N N . ASN A 1 477 ? -14.486 1.275 -5.392 1.00 91.31 477 ASN A N 1
ATOM 3650 C CA . ASN A 1 477 ? -15.841 1.833 -5.418 1.00 91.31 477 ASN A CA 1
ATOM 3651 C C . ASN A 1 477 ? -16.747 1.283 -4.302 1.00 91.31 477 ASN A C 1
ATOM 3653 O O . ASN A 1 477 ? -17.891 0.906 -4.547 1.00 91.31 477 ASN A O 1
ATOM 3657 N N . ILE A 1 478 ? -16.224 1.182 -3.079 1.00 93.06 478 ILE A N 1
ATOM 3658 C CA . ILE A 1 478 ? -17.027 0.761 -1.928 1.00 93.06 478 ILE A CA 1
ATOM 3659 C C . ILE A 1 478 ? -17.910 1.924 -1.466 1.00 93.06 478 ILE A C 1
ATOM 3661 O O . ILE A 1 478 ? -17.493 3.075 -1.506 1.00 93.06 478 ILE A O 1
ATOM 3665 N N . GLU A 1 479 ? -19.135 1.638 -1.032 1.00 90.94 479 GLU A N 1
ATOM 3666 C CA . GLU A 1 479 ? -20.037 2.666 -0.510 1.00 90.94 479 GLU A CA 1
ATOM 3667 C C . GLU A 1 479 ? -19.602 3.140 0.894 1.00 90.94 479 GLU A C 1
ATOM 3669 O O . GLU A 1 479 ? -19.266 2.304 1.743 1.00 90.94 479 GLU A O 1
ATOM 3674 N N . PRO A 1 480 ? -19.611 4.459 1.172 1.00 90.75 480 PRO A N 1
ATOM 3675 C CA . PRO A 1 480 ? -19.402 5.005 2.515 1.00 90.75 480 PRO A CA 1
ATOM 3676 C C . PRO A 1 480 ? -20.445 4.499 3.526 1.00 90.75 480 PRO A C 1
ATOM 3678 O O . PRO A 1 480 ? -21.644 4.581 3.274 1.00 90.75 480 PRO A O 1
ATOM 3681 N N . ASP A 1 481 ? -20.007 4.036 4.702 1.00 92.88 481 ASP A N 1
ATOM 3682 C CA . ASP A 1 481 ? -20.878 3.477 5.753 1.00 92.88 481 ASP A CA 1
ATOM 3683 C C . ASP A 1 481 ? -20.885 4.286 7.066 1.00 92.88 481 ASP A C 1
ATOM 3685 O O . ASP A 1 481 ? -21.455 3.846 8.067 1.00 92.88 481 ASP A O 1
ATOM 3689 N N . ALA A 1 482 ? -20.264 5.472 7.068 1.00 85.00 482 ALA A N 1
ATOM 3690 C CA . ALA A 1 482 ? -20.244 6.416 8.192 1.00 85.00 482 ALA A CA 1
ATOM 3691 C C . ALA A 1 482 ? -20.989 7.734 7.898 1.00 85.00 482 ALA A C 1
ATOM 3693 O O . ALA A 1 482 ? -20.617 8.779 8.434 1.00 85.00 482 ALA A O 1
ATOM 3694 N N . LEU A 1 483 ? -21.999 7.707 7.025 1.00 71.62 483 LEU A N 1
ATOM 3695 C CA . LEU A 1 483 ? -22.867 8.864 6.776 1.00 71.62 483 LEU A CA 1
ATOM 3696 C C . LEU A 1 483 ? -23.819 9.047 7.972 1.00 71.62 483 LEU A C 1
ATOM 3698 O O . LEU A 1 483 ? -24.348 8.067 8.500 1.00 71.62 483 LEU A O 1
ATOM 3702 N N . ALA A 1 484 ? -24.001 10.277 8.454 1.00 44.28 484 ALA A N 1
ATOM 3703 C CA . ALA A 1 484 ? -24.776 10.531 9.667 1.00 44.28 484 ALA A CA 1
ATOM 3704 C C . ALA A 1 484 ? -26.264 10.183 9.458 1.00 44.28 484 ALA A C 1
ATOM 3706 O O . ALA A 1 484 ? -26.897 10.652 8.513 1.00 44.28 484 ALA A O 1
ATOM 3707 N N . THR A 1 485 ? -26.852 9.381 10.356 1.00 36.72 485 THR A N 1
ATOM 3708 C CA . THR A 1 485 ? -28.296 9.089 10.374 1.00 36.72 485 THR A CA 1
ATOM 3709 C C . THR A 1 485 ? -29.068 10.358 10.737 1.00 36.72 485 THR A C 1
ATOM 3711 O O . THR A 1 485 ? -29.225 10.693 11.908 1.00 36.72 485 THR A O 1
ATOM 3714 N N . GLY A 1 486 ? -29.478 11.075 9.696 1.00 35.47 486 GLY A N 1
ATOM 3715 C CA . GLY A 1 486 ? -30.032 12.429 9.702 1.00 35.47 486 GLY A CA 1
ATOM 3716 C C . GLY A 1 486 ? -29.874 13.074 8.320 1.00 35.47 486 GLY A C 1
ATOM 3717 O O . GLY A 1 486 ? -30.739 13.821 7.886 1.00 35.47 486 GLY A O 1
ATOM 3718 N N . GLU A 1 487 ? -28.858 12.663 7.557 1.00 33.19 487 GLU A N 1
ATOM 3719 C CA . GLU A 1 487 ? -28.657 13.055 6.162 1.00 33.19 487 GLU A CA 1
ATOM 3720 C C . GLU A 1 487 ? -29.443 12.136 5.210 1.00 33.19 487 GLU A C 1
ATOM 3722 O O . GLU A 1 487 ? -28.892 11.417 4.378 1.00 33.19 487 GLU A O 1
ATOM 3727 N N . LYS A 1 488 ? -30.778 12.187 5.287 1.00 30.86 488 LYS A N 1
ATOM 3728 C CA . LYS A 1 488 ? -31.552 12.124 4.043 1.00 30.86 488 LYS A CA 1
ATOM 3729 C C . LYS A 1 488 ? -31.347 13.474 3.369 1.00 30.86 488 LYS A C 1
ATOM 3731 O O . LYS A 1 488 ? -32.056 14.408 3.699 1.00 30.86 488 LYS A O 1
ATOM 3736 N N . SER A 1 489 ? -30.354 13.561 2.485 1.00 34.44 489 SER A N 1
ATOM 3737 C CA . SER A 1 489 ? -30.205 14.621 1.477 1.00 34.44 489 SER A CA 1
ATOM 3738 C C . SER A 1 489 ? -30.622 16.030 1.928 1.00 34.44 489 SER A C 1
ATOM 3740 O O . SER A 1 489 ? -31.374 16.702 1.232 1.00 34.44 489 SER A O 1
ATOM 3742 N N . GLU A 1 490 ? -30.114 16.497 3.064 1.00 27.03 490 GLU A N 1
ATOM 3743 C CA . GLU A 1 490 ? -30.044 17.923 3.360 1.00 27.03 490 GLU A CA 1
ATOM 3744 C C . GLU A 1 490 ? -28.565 18.273 3.426 1.00 27.03 490 GLU A C 1
ATOM 3746 O O . GLU A 1 490 ? -27.828 17.832 4.305 1.00 27.03 490 GLU A O 1
ATOM 3751 N N . PHE A 1 491 ? -28.116 19.001 2.407 1.00 30.53 491 PHE A N 1
ATOM 3752 C CA . PHE A 1 491 ? -26.779 19.560 2.326 1.00 30.53 491 PHE A CA 1
ATOM 3753 C C . PHE A 1 491 ? -26.580 20.527 3.500 1.00 30.53 491 PHE A C 1
ATOM 3755 O O . PHE A 1 491 ? -26.958 21.694 3.416 1.00 30.53 491 PHE A O 1
ATOM 3762 N N . VAL A 1 492 ? -25.979 20.061 4.596 1.00 25.33 492 VAL A N 1
ATOM 3763 C CA . VAL A 1 492 ? -25.521 20.956 5.662 1.00 25.33 492 VAL A CA 1
ATOM 3764 C C . VAL A 1 492 ? -24.178 21.542 5.243 1.00 25.33 492 VAL A C 1
ATOM 3766 O O . VAL A 1 492 ? -23.115 20.924 5.323 1.00 25.33 492 VAL A O 1
ATOM 3769 N N . ILE A 1 493 ? -24.286 22.769 4.746 1.00 31.16 493 ILE A N 1
ATOM 3770 C CA . ILE A 1 493 ? -23.233 23.757 4.550 1.00 31.16 493 ILE A CA 1
ATOM 3771 C C . ILE A 1 493 ? -22.408 23.843 5.839 1.00 31.16 493 ILE A C 1
ATOM 3773 O O . ILE A 1 493 ? -22.899 24.305 6.867 1.00 31.16 493 ILE A O 1
ATOM 3777 N N . ASN A 1 494 ? -21.148 23.408 5.796 1.00 28.44 494 ASN A N 1
ATOM 3778 C CA . ASN A 1 494 ? -20.199 23.778 6.838 1.00 28.44 494 ASN A CA 1
ATOM 3779 C C . ASN A 1 494 ? -19.736 25.199 6.517 1.00 28.44 494 ASN A C 1
ATOM 3781 O O . ASN A 1 494 ? -19.023 25.413 5.534 1.00 28.44 494 ASN A O 1
ATOM 3785 N N . GLN A 1 495 ? -20.198 26.152 7.324 1.00 30.38 495 GLN A N 1
ATOM 3786 C CA . GLN A 1 495 ? -19.748 27.537 7.338 1.00 30.38 495 GLN A CA 1
ATOM 3787 C C . GLN A 1 495 ? -18.241 27.585 7.635 1.00 30.38 495 GLN A C 1
ATOM 3789 O O . GLN A 1 495 ? -17.801 27.691 8.775 1.00 30.38 495 GLN A O 1
ATOM 3794 N N . GLY A 1 496 ? -17.444 27.493 6.575 1.00 29.75 496 GLY A N 1
ATOM 3795 C CA . GLY A 1 496 ? -16.457 28.524 6.308 1.00 29.75 496 GLY A CA 1
ATOM 3796 C C . GLY A 1 496 ? -17.154 29.611 5.496 1.00 29.75 496 GLY A C 1
ATOM 3797 O O . GLY A 1 496 ? -17.174 29.556 4.270 1.00 29.75 496 GLY A O 1
ATOM 3798 N N . GLU A 1 497 ? -17.796 30.553 6.183 1.00 32.56 497 GLU A N 1
ATOM 3799 C CA . GLU A 1 497 ? -17.922 31.919 5.666 1.00 32.56 497 GLU A CA 1
ATOM 3800 C C . GLU A 1 497 ? -16.461 32.392 5.533 1.00 32.56 497 GLU A C 1
ATOM 3802 O O . GLU A 1 497 ? -15.753 32.430 6.529 1.00 32.56 497 GLU A O 1
ATOM 3807 N N . GLU A 1 498 ? -15.833 32.535 4.370 1.00 33.62 498 GLU A N 1
ATOM 3808 C CA . GLU A 1 498 ? -16.230 33.112 3.089 1.00 33.62 498 GLU A CA 1
ATOM 3809 C C . GLU A 1 498 ? -15.557 32.310 1.946 1.00 33.62 498 GLU A C 1
ATOM 3811 O O . GLU A 1 498 ? -14.356 32.077 2.032 1.00 33.62 498 GLU A O 1
ATOM 3816 N N . GLN A 1 499 ? -16.298 31.881 0.904 1.00 39.03 499 GLN A N 1
ATOM 3817 C CA . GLN A 1 499 ? -15.845 31.695 -0.510 1.00 39.03 499 GLN A CA 1
ATOM 3818 C C . GLN A 1 499 ? -16.745 30.770 -1.364 1.00 39.03 499 GLN A C 1
ATOM 3820 O O . GLN A 1 499 ? -16.591 30.731 -2.582 1.00 39.03 499 GLN A O 1
ATOM 3825 N N . VAL A 1 500 ? -17.719 30.041 -0.796 1.00 40.78 500 VAL A N 1
ATOM 3826 C CA . VAL A 1 500 ? -18.597 29.140 -1.594 1.00 40.78 500 VAL A CA 1
ATOM 3827 C C . VAL A 1 500 ? -19.614 29.907 -2.465 1.00 40.78 500 VAL A C 1
ATOM 3829 O O . VAL A 1 500 ? -20.164 29.347 -3.410 1.00 40.78 500 VAL A O 1
ATOM 3832 N N . ALA A 1 501 ? -19.833 31.199 -2.205 1.00 39.62 501 ALA A N 1
ATOM 3833 C CA . ALA A 1 501 ? -20.822 32.015 -2.914 1.00 39.62 501 ALA A CA 1
ATOM 3834 C C . ALA A 1 501 ? -20.478 32.323 -4.391 1.00 39.62 501 ALA A C 1
ATOM 3836 O O . ALA A 1 501 ? -21.384 32.668 -5.142 1.00 39.62 501 ALA A O 1
ATOM 3837 N N . ASP A 1 502 ? -19.225 32.141 -4.831 1.00 54.69 502 ASP A N 1
ATOM 3838 C CA . ASP A 1 502 ? -18.761 32.596 -6.159 1.00 54.69 502 ASP A CA 1
ATOM 3839 C C . ASP A 1 502 ? -18.697 31.503 -7.246 1.00 54.69 502 ASP A C 1
ATOM 3841 O O . ASP A 1 502 ? -18.340 31.776 -8.394 1.00 54.69 502 ASP A O 1
ATOM 3845 N N . ARG A 1 503 ? -19.024 30.241 -6.936 1.00 77.12 503 ARG A N 1
ATOM 3846 C CA . ARG A 1 503 ? -18.884 29.128 -7.897 1.00 77.12 503 ARG A CA 1
ATOM 3847 C C . ARG A 1 503 ? -20.185 28.843 -8.648 1.00 77.12 503 ARG A C 1
ATOM 3849 O O . ARG A 1 503 ? -20.770 27.769 -8.513 1.00 77.12 503 ARG A O 1
ATOM 3856 N N . ASN A 1 504 ? -20.636 29.805 -9.454 1.00 89.69 504 ASN A N 1
ATOM 3857 C CA . ASN A 1 504 ? -21.798 29.662 -10.337 1.00 89.69 504 ASN A CA 1
ATOM 3858 C C . ASN A 1 504 ? -21.373 29.467 -11.803 1.00 89.69 504 ASN A C 1
ATOM 3860 O O . ASN A 1 504 ? -20.529 30.194 -12.329 1.00 89.69 504 ASN A O 1
ATOM 3864 N N . LEU A 1 505 ? -21.989 28.500 -12.487 1.00 92.50 505 LEU A N 1
ATOM 3865 C CA . LEU A 1 505 ? -21.758 28.219 -13.904 1.00 92.50 505 LEU A CA 1
ATOM 3866 C C . LEU A 1 505 ? -21.997 29.434 -14.811 1.00 92.50 505 LEU A C 1
ATOM 3868 O O . LEU A 1 505 ? -21.232 29.635 -15.755 1.00 92.50 505 LEU A O 1
ATOM 3872 N N . ARG A 1 506 ? -23.022 30.248 -14.529 1.00 92.31 506 ARG A N 1
ATOM 3873 C CA . ARG A 1 506 ? -23.312 31.458 -15.305 1.00 92.31 506 ARG A CA 1
ATOM 3874 C C . ARG A 1 506 ? -22.154 32.448 -15.228 1.00 92.31 506 ARG A C 1
ATOM 3876 O O . ARG A 1 506 ? -21.688 32.913 -16.263 1.00 92.31 506 ARG A O 1
ATOM 3883 N N . ASP A 1 507 ? -21.653 32.721 -14.029 1.00 89.75 507 ASP A N 1
ATOM 3884 C CA . ASP A 1 507 ? -20.581 33.701 -13.811 1.00 89.75 507 ASP A CA 1
ATOM 3885 C C . ASP A 1 507 ? -19.231 33.204 -14.342 1.00 89.75 507 ASP A C 1
ATOM 3887 O O . ASP A 1 507 ? -18.431 33.970 -14.903 1.00 89.75 507 ASP A O 1
ATOM 3891 N N . LEU A 1 508 ? -18.994 31.892 -14.233 1.00 92.81 508 LEU A N 1
ATOM 3892 C CA . LEU A 1 508 ? -17.843 31.232 -14.836 1.00 92.81 508 LEU A CA 1
ATOM 3893 C C . LEU A 1 508 ? -17.830 31.435 -16.356 1.00 92.81 508 LEU A C 1
ATOM 3895 O O . LEU A 1 508 ? -16.797 31.824 -16.910 1.00 92.81 508 LEU A O 1
ATOM 3899 N N . LEU A 1 509 ? -18.974 31.191 -17.005 1.00 93.50 509 LEU A N 1
ATOM 3900 C CA . LEU A 1 509 ? -19.119 31.197 -18.459 1.00 93.50 509 LEU A CA 1
ATOM 3901 C C . LEU A 1 509 ? -19.484 32.551 -19.065 1.00 93.50 509 LEU A C 1
ATOM 3903 O O . LEU A 1 509 ? -19.410 32.662 -20.283 1.00 93.50 509 LEU A O 1
ATOM 3907 N N . ALA A 1 510 ? -19.800 33.578 -18.275 1.00 90.50 510 ALA A N 1
ATOM 3908 C CA . ALA A 1 510 ? -20.235 34.887 -18.768 1.00 90.50 510 ALA A CA 1
ATOM 3909 C C . ALA A 1 510 ? -19.400 35.470 -19.937 1.00 90.50 510 ALA A C 1
ATOM 3911 O O . ALA A 1 510 ? -20.009 36.018 -20.856 1.00 90.50 510 ALA A O 1
ATOM 3912 N N . PRO A 1 511 ? -18.053 35.326 -19.989 1.00 89.69 511 PRO A N 1
ATOM 3913 C CA . PRO A 1 511 ? -17.255 35.812 -21.122 1.00 89.69 511 PRO A CA 1
ATOM 3914 C C . PRO A 1 511 ? -17.461 35.059 -22.448 1.00 89.69 511 PRO A C 1
ATOM 3916 O O . PRO A 1 511 ? -17.130 35.596 -23.500 1.00 89.69 511 PRO A O 1
ATOM 3919 N N . TRP A 1 512 ? -17.961 33.820 -22.409 1.00 91.56 512 TRP A N 1
ATOM 3920 C CA . TRP A 1 512 ? -18.111 32.946 -23.582 1.00 91.56 512 TRP A CA 1
ATOM 3921 C C . TRP A 1 512 ? -19.572 32.617 -23.897 1.00 91.56 512 TRP A C 1
ATOM 3923 O O . TRP A 1 512 ? -19.949 32.543 -25.061 1.00 91.56 512 TRP A O 1
ATOM 3933 N N . VAL A 1 513 ? -20.398 32.421 -22.867 1.00 92.25 513 VAL A N 1
ATOM 3934 C CA . VAL A 1 513 ? -21.812 32.040 -22.972 1.00 92.25 513 VAL A CA 1
ATOM 3935 C C . VAL A 1 513 ? -22.620 32.844 -21.946 1.00 92.25 513 VAL A C 1
ATOM 3937 O O . VAL A 1 513 ? -22.906 32.349 -20.855 1.00 92.25 513 VAL A O 1
ATOM 3940 N N . PRO A 1 514 ? -23.017 34.090 -22.274 1.00 83.81 514 PRO A N 1
ATOM 3941 C CA . PRO A 1 514 ? -23.723 34.981 -21.345 1.00 83.81 514 PRO A CA 1
ATOM 3942 C C . PRO A 1 514 ? -25.057 34.421 -20.828 1.00 83.81 514 PRO A C 1
ATOM 3944 O O . PRO A 1 514 ? -25.496 34.761 -19.734 1.00 83.81 514 PRO A O 1
ATOM 3947 N N . ASN A 1 515 ? -25.685 33.533 -21.604 1.00 88.00 515 ASN A N 1
ATOM 3948 C CA . ASN A 1 515 ? -26.981 32.927 -21.292 1.00 88.00 515 ASN A CA 1
ATOM 3949 C C . ASN A 1 515 ? -26.856 31.554 -20.602 1.00 88.00 515 ASN A C 1
ATOM 3951 O O . ASN A 1 515 ? -27.808 30.774 -20.616 1.00 88.00 515 ASN A O 1
ATOM 3955 N N . ALA A 1 516 ? -25.689 31.217 -20.041 1.00 91.12 516 ALA A N 1
ATOM 3956 C CA . ALA A 1 516 ? -25.500 29.956 -19.332 1.00 91.12 516 ALA A CA 1
ATOM 3957 C C . ALA A 1 516 ? -26.443 29.836 -18.109 1.00 91.12 516 ALA A C 1
ATOM 3959 O O . ALA A 1 516 ? -26.723 30.833 -17.426 1.00 91.12 516 ALA A O 1
ATOM 3960 N N . PRO A 1 517 ? -26.962 28.626 -17.817 1.00 91.75 517 PRO A N 1
ATOM 3961 C CA . PRO A 1 517 ? -27.880 28.422 -16.705 1.00 91.75 517 PRO A CA 1
ATOM 3962 C C . PRO A 1 517 ? -27.176 28.611 -15.360 1.00 91.75 517 PRO A C 1
ATOM 3964 O O . PRO A 1 517 ? -25.986 28.331 -15.215 1.00 91.75 517 PRO A O 1
ATOM 3967 N N . GLU A 1 518 ? -27.936 29.041 -14.354 1.00 91.25 518 GLU A N 1
ATOM 3968 C CA . GLU A 1 518 ? -27.448 29.080 -12.976 1.00 91.25 518 GLU A CA 1
ATOM 3969 C C . GLU A 1 518 ? -27.319 27.657 -12.438 1.00 91.25 518 GLU A C 1
ATOM 3971 O O . GLU A 1 518 ? -28.303 26.926 -12.309 1.00 91.25 518 GLU A O 1
ATOM 3976 N N . ARG A 1 519 ? -26.087 27.261 -12.121 1.00 90.81 519 ARG A N 1
ATOM 3977 C CA . ARG A 1 519 ? -25.778 26.006 -11.436 1.00 90.81 519 ARG A CA 1
ATOM 3978 C C . ARG A 1 519 ? -24.649 26.262 -10.457 1.00 90.81 519 ARG A C 1
ATOM 3980 O O . ARG A 1 519 ? -23.619 26.808 -10.844 1.00 90.81 519 ARG A O 1
ATOM 3987 N N . ILE A 1 520 ? -24.845 25.857 -9.207 1.00 91.81 520 ILE A N 1
ATOM 3988 C CA . ILE A 1 520 ? -23.776 25.862 -8.209 1.00 91.81 520 ILE A CA 1
ATOM 3989 C C . ILE A 1 520 ? -22.818 24.727 -8.558 1.00 91.81 520 ILE A C 1
ATOM 3991 O O . ILE A 1 520 ? -23.245 23.593 -8.777 1.00 91.81 520 ILE A O 1
ATOM 3995 N N . LEU A 1 521 ? -21.535 25.055 -8.627 1.00 92.44 521 LEU A N 1
ATOM 3996 C CA . LEU A 1 521 ? -20.469 24.137 -8.983 1.00 92.44 521 LEU A CA 1
ATOM 3997 C C . LEU A 1 521 ? -19.600 23.860 -7.759 1.00 92.44 521 LEU A C 1
ATOM 3999 O O . LEU A 1 521 ? -19.132 24.776 -7.084 1.00 92.44 521 LEU A O 1
ATOM 4003 N N . ARG A 1 522 ? -19.354 22.580 -7.492 1.00 89.56 522 ARG A N 1
ATOM 4004 C CA . ARG A 1 522 ? -18.507 22.131 -6.387 1.00 89.56 522 ARG A CA 1
ATOM 4005 C C . ARG A 1 522 ? -17.032 22.145 -6.788 1.00 89.56 522 ARG A C 1
ATOM 4007 O O . ARG A 1 522 ? -16.242 22.869 -6.186 1.00 89.56 522 ARG A O 1
ATOM 4014 N N . GLU A 1 523 ? -16.685 21.375 -7.816 1.00 92.44 523 GLU A N 1
ATOM 4015 C CA . GLU A 1 523 ? -15.332 21.241 -8.375 1.00 92.44 523 GLU A CA 1
ATOM 4016 C C . GLU A 1 523 ? -15.351 21.113 -9.906 1.00 92.44 523 GLU A C 1
ATOM 4018 O O . GLU A 1 523 ? -16.414 20.943 -10.499 1.00 92.44 523 GLU A O 1
ATOM 4023 N N . MET A 1 524 ? -14.183 21.208 -10.550 1.00 94.69 524 MET A N 1
ATOM 4024 C CA . MET A 1 524 ? -13.998 21.024 -11.997 1.00 94.69 524 MET A CA 1
ATOM 4025 C C . MET A 1 524 ? -13.127 19.788 -12.266 1.00 94.69 524 MET A C 1
ATOM 4027 O O . MET A 1 524 ? -12.094 19.614 -11.626 1.00 94.69 524 MET A O 1
ATOM 4031 N N . THR A 1 525 ? -13.504 18.933 -13.223 1.00 92.88 525 THR A N 1
ATOM 4032 C CA . THR A 1 525 ? -12.732 17.718 -13.554 1.00 92.88 525 THR A CA 1
ATOM 4033 C C . THR A 1 525 ? -12.757 17.372 -15.044 1.00 92.88 525 THR A C 1
ATOM 4035 O O . THR A 1 525 ? -13.760 17.567 -15.729 1.00 92.88 525 THR A O 1
ATOM 4038 N N . LEU A 1 526 ? -11.641 16.828 -15.539 1.00 90.88 526 LEU A N 1
ATOM 4039 C CA . LEU A 1 526 ? -11.490 16.263 -16.889 1.00 90.88 526 LEU A CA 1
ATOM 4040 C C . LEU A 1 526 ? -11.680 14.738 -16.915 1.00 90.88 526 LEU A C 1
ATOM 4042 O O . LEU A 1 526 ? -11.747 14.144 -17.990 1.00 90.88 526 LEU A O 1
ATOM 4046 N N . ASP A 1 527 ? -11.731 14.088 -15.750 1.00 88.00 527 ASP A N 1
ATOM 4047 C CA . ASP A 1 527 ? -11.785 12.631 -15.634 1.00 88.00 527 ASP A CA 1
ATOM 4048 C C . ASP A 1 527 ? -13.156 12.183 -15.118 1.00 88.00 527 ASP A C 1
ATOM 4050 O O . ASP A 1 527 ? -13.509 12.363 -13.949 1.00 88.00 527 ASP A O 1
ATOM 4054 N N . SER A 1 528 ? -13.922 11.553 -16.010 1.00 83.69 528 SER A N 1
ATOM 4055 C CA . SER A 1 528 ? -15.252 11.010 -15.728 1.00 83.69 528 SER A CA 1
ATOM 4056 C C . SER A 1 528 ? -15.232 9.833 -14.753 1.00 83.69 528 SER A C 1
ATOM 4058 O O . SER A 1 528 ? -16.283 9.342 -14.377 1.00 83.69 528 SER A O 1
ATOM 4060 N N . ARG A 1 529 ? -14.074 9.301 -14.350 1.00 82.38 529 ARG A N 1
ATOM 4061 C CA . ARG A 1 529 ? -13.990 8.231 -13.338 1.00 82.38 529 ARG A CA 1
ATOM 4062 C C . ARG A 1 529 ? -14.011 8.781 -11.917 1.00 82.38 529 ARG A C 1
ATOM 4064 O O . ARG A 1 529 ? -14.335 8.039 -10.996 1.00 82.38 529 ARG A O 1
ATOM 4071 N N . VAL A 1 530 ? -13.652 10.052 -11.747 1.00 82.00 530 VAL A N 1
ATOM 4072 C CA . VAL A 1 530 ? -13.574 10.728 -10.443 1.00 82.00 530 VAL A CA 1
ATOM 4073 C C . VAL A 1 530 ? -14.586 11.865 -10.300 1.00 82.00 530 VAL A C 1
ATOM 4075 O O . VAL A 1 530 ? -14.629 12.483 -9.237 1.00 82.00 530 VAL A O 1
ATOM 4078 N N . ALA A 1 531 ? -15.384 12.151 -11.336 1.00 85.94 531 ALA A N 1
ATOM 4079 C CA . ALA A 1 531 ? -16.449 13.141 -11.246 1.00 85.94 531 ALA A CA 1
ATOM 4080 C C . ALA A 1 531 ? -17.520 12.697 -10.240 1.00 85.94 531 ALA A C 1
ATOM 4082 O O . ALA A 1 531 ? -17.793 11.507 -10.061 1.00 85.94 531 ALA A O 1
ATOM 4083 N N . ALA A 1 532 ? -18.096 13.666 -9.538 1.00 81.50 532 ALA A N 1
ATOM 4084 C CA . ALA A 1 532 ? -19.116 13.412 -8.537 1.00 81.50 532 ALA A CA 1
ATOM 4085 C C . ALA A 1 532 ? -20.247 14.440 -8.611 1.00 81.50 532 ALA A C 1
ATOM 4087 O O . ALA A 1 532 ? -20.200 15.425 -9.355 1.00 81.50 532 ALA A O 1
ATOM 4088 N N . SER A 1 533 ? -21.268 14.205 -7.789 1.00 88.81 533 SER A N 1
ATOM 4089 C CA . SER A 1 533 ? -22.431 15.075 -7.709 1.00 88.81 533 SER A CA 1
ATOM 4090 C C . SER A 1 533 ? -22.033 16.523 -7.423 1.00 88.81 533 SER A C 1
ATOM 4092 O O . SER A 1 533 ? -21.325 16.800 -6.453 1.00 88.81 533 SER A O 1
ATOM 4094 N N . GLY A 1 534 ? -22.532 17.448 -8.243 1.00 88.06 534 GLY A N 1
ATOM 4095 C CA . GLY A 1 534 ? -22.241 18.878 -8.113 1.00 88.06 534 GLY A CA 1
ATOM 4096 C C . GLY A 1 534 ? -21.010 19.371 -8.884 1.00 88.06 534 GLY A C 1
ATOM 4097 O O . GLY A 1 534 ? -20.777 20.578 -8.921 1.00 88.06 534 GLY A O 1
ATOM 4098 N N . ASP A 1 535 ? -20.225 18.487 -9.504 1.00 94.44 535 ASP A N 1
ATOM 4099 C CA . ASP A 1 535 ? -19.031 18.892 -10.255 1.00 94.44 535 ASP A CA 1
ATOM 4100 C C . ASP A 1 535 ? -19.368 19.430 -11.651 1.00 94.44 535 ASP A C 1
ATOM 4102 O O . ASP A 1 535 ? -20.417 19.138 -12.225 1.00 94.44 535 ASP A O 1
ATOM 4106 N N . LEU A 1 536 ? -18.441 20.200 -12.211 1.00 96.62 536 LEU A N 1
ATOM 4107 C CA . LEU A 1 536 ? -18.381 20.576 -13.612 1.00 96.62 536 LEU A CA 1
ATOM 4108 C C . LEU A 1 536 ? -17.447 19.608 -14.346 1.00 96.62 536 LEU A C 1
ATOM 4110 O O . LEU A 1 536 ? -16.232 19.621 -14.131 1.00 96.62 536 LEU A O 1
ATOM 4114 N N . PHE A 1 537 ? -18.003 18.786 -15.232 1.00 97.12 537 PHE A N 1
ATOM 4115 C CA . PHE A 1 537 ? -17.203 17.896 -16.073 1.00 97.12 537 PHE A CA 1
ATOM 4116 C C . PHE A 1 537 ? -16.817 18.578 -17.388 1.00 97.12 537 PHE A C 1
ATOM 4118 O O . PHE A 1 537 ? -17.655 19.174 -18.065 1.00 97.12 537 PHE A O 1
ATOM 4125 N N . ILE A 1 538 ? -15.544 18.479 -17.766 1.00 97.00 538 ILE A N 1
ATOM 4126 C CA . ILE A 1 538 ? -15.013 19.058 -18.998 1.00 97.00 538 ILE A CA 1
ATOM 4127 C C . ILE A 1 538 ? -14.696 17.936 -19.995 1.00 97.00 538 ILE A C 1
ATOM 4129 O O . ILE A 1 538 ? -13.744 17.175 -19.835 1.00 97.00 538 ILE A O 1
ATOM 4133 N N . ALA A 1 539 ? -15.474 17.865 -21.068 1.00 94.75 539 ALA A N 1
ATOM 4134 C CA . ALA A 1 539 ? -15.349 16.883 -22.133 1.00 94.75 539 ALA A CA 1
ATOM 4135 C C . ALA A 1 539 ? -14.532 17.441 -23.314 1.00 94.75 539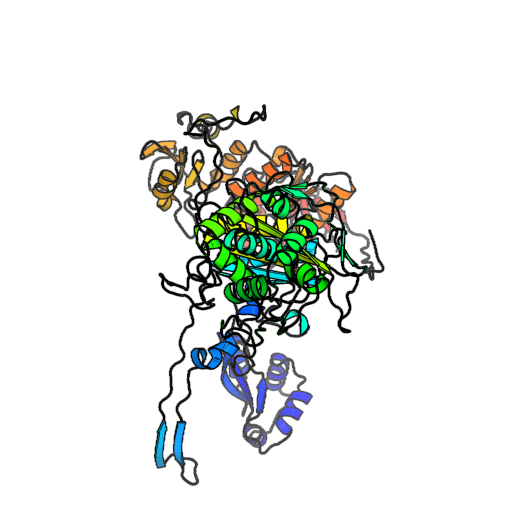 ALA A C 1
ATOM 4137 O O . ALA A 1 539 ? -15.082 17.848 -24.341 1.00 94.75 539 ALA A O 1
ATOM 4138 N N . VAL A 1 540 ? -13.204 17.460 -23.165 1.00 91.50 540 VAL A N 1
ATOM 4139 C CA . VAL A 1 540 ? -12.271 17.869 -24.232 1.00 91.50 540 VAL A CA 1
ATOM 4140 C C . VAL A 1 540 ? -12.063 16.777 -25.280 1.00 91.50 540 VAL A C 1
ATOM 4142 O O . VAL A 1 540 ? -12.049 15.587 -24.964 1.00 91.50 540 VAL A O 1
ATOM 4145 N N . GLN A 1 541 ? -11.799 17.171 -26.525 1.00 85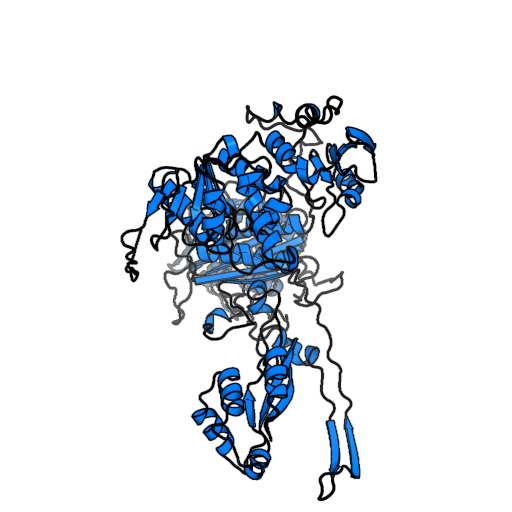.19 541 GLN A N 1
ATOM 4146 C CA . GLN A 1 541 ? -11.232 16.261 -27.517 1.00 85.19 541 GLN A CA 1
ATOM 4147 C C . GLN A 1 541 ? -9.728 16.100 -27.235 1.00 85.19 541 GLN A C 1
ATOM 4149 O O . GLN A 1 541 ? -8.935 17.018 -27.452 1.00 85.19 541 GLN A O 1
ATOM 4154 N N . GLY A 1 542 ? -9.334 14.958 -26.666 1.00 72.25 542 GLY A N 1
ATOM 4155 C CA . GLY A 1 542 ? -7.940 14.640 -26.358 1.00 72.25 542 GLY A CA 1
ATOM 4156 C C . GLY A 1 542 ? -7.195 14.021 -27.546 1.00 72.25 542 GLY A C 1
ATOM 4157 O O . GLY A 1 542 ? -7.800 13.581 -28.518 1.00 72.25 542 GLY A O 1
ATOM 4158 N N . HIS A 1 543 ? -5.865 13.930 -27.443 1.00 65.19 543 HIS A N 1
ATOM 4159 C CA . HIS A 1 543 ? -5.016 13.342 -28.495 1.00 65.19 543 HIS A CA 1
ATOM 4160 C C . HIS A 1 543 ? -5.175 11.814 -28.625 1.00 65.19 543 HIS A C 1
ATOM 4162 O O . HIS A 1 543 ? -4.983 11.269 -29.706 1.00 65.19 543 HIS A O 1
ATOM 4168 N N . GLN A 1 544 ? -5.513 11.118 -27.531 1.00 65.12 544 GLN A N 1
ATOM 4169 C CA . GLN A 1 544 ? -5.697 9.656 -27.509 1.00 65.12 544 GLN A CA 1
ATOM 4170 C C . GLN A 1 544 ? -7.161 9.222 -27.358 1.00 65.12 544 GLN A C 1
ATOM 4172 O O . GLN A 1 544 ? -7.524 8.122 -27.771 1.00 65.12 544 GLN A O 1
ATOM 4177 N N . ALA A 1 545 ? -8.003 10.062 -26.755 1.00 76.12 545 ALA A N 1
ATOM 4178 C CA . ALA A 1 545 ? -9.398 9.748 -26.483 1.00 76.12 545 ALA A CA 1
ATOM 4179 C C . ALA A 1 545 ? -10.264 11.010 -26.530 1.00 76.12 545 ALA A C 1
ATOM 4181 O O . ALA A 1 545 ? -9.856 12.079 -26.077 1.00 76.12 545 ALA A O 1
ATOM 4182 N N . ASP A 1 546 ? -11.477 10.858 -27.053 1.00 87.38 546 ASP A N 1
ATOM 4183 C CA . ASP A 1 546 ? -12.477 11.919 -27.104 1.00 87.38 546 ASP A CA 1
ATOM 4184 C C . ASP A 1 546 ? -13.302 11.929 -25.808 1.00 87.38 546 ASP A C 1
ATOM 4186 O O . ASP A 1 546 ? -14.085 11.008 -25.555 1.00 87.38 546 ASP A O 1
ATOM 4190 N N . GLY A 1 547 ? -13.123 12.971 -24.991 1.00 85.56 547 GLY A N 1
ATOM 4191 C CA . GLY A 1 547 ? -13.788 13.153 -23.702 1.00 85.56 547 GLY A CA 1
ATOM 4192 C C . GLY A 1 547 ? -15.312 13.214 -23.803 1.00 85.56 547 GLY A C 1
ATOM 4193 O O . GLY A 1 547 ? -16.013 12.855 -22.855 1.00 85.56 547 GLY A O 1
ATOM 4194 N N . ARG A 1 548 ? -15.848 13.579 -24.975 1.00 93.12 548 ARG A N 1
ATOM 4195 C CA . ARG A 1 548 ? -17.296 13.664 -25.228 1.00 93.12 548 ARG A CA 1
ATOM 4196 C C . ARG A 1 548 ? -17.990 12.312 -25.125 1.00 93.12 548 ARG A C 1
ATOM 4198 O O . ARG A 1 548 ? -19.157 12.246 -24.750 1.00 93.12 548 ARG A O 1
ATOM 4205 N N . ARG A 1 549 ? -17.259 11.216 -25.347 1.00 92.31 549 ARG A N 1
ATOM 4206 C CA . ARG A 1 549 ? -17.776 9.847 -25.184 1.00 92.31 549 ARG A CA 1
ATOM 4207 C C . ARG A 1 549 ? -18.153 9.515 -23.741 1.00 92.31 549 ARG A C 1
ATOM 4209 O O . ARG A 1 549 ? -18.940 8.600 -23.520 1.00 92.31 549 ARG A O 1
ATOM 4216 N N . TYR A 1 550 ? -17.621 10.256 -22.772 1.00 93.19 550 TYR A N 1
ATOM 4217 C CA . TYR A 1 550 ? -17.861 10.025 -21.349 1.00 93.19 550 TYR A CA 1
ATOM 4218 C C . TYR A 1 550 ? -18.922 10.955 -20.747 1.00 93.19 550 TYR A C 1
ATOM 4220 O O . TYR A 1 550 ? -19.189 10.880 -19.550 1.00 93.19 550 TYR A O 1
ATOM 4228 N N . ILE A 1 551 ? -19.582 11.782 -21.565 1.00 94.06 551 ILE A N 1
ATOM 4229 C CA . ILE A 1 551 ? -20.703 12.632 -21.136 1.00 94.06 551 ILE A CA 1
ATOM 4230 C C . ILE A 1 551 ? -21.811 11.813 -20.444 1.00 94.06 551 ILE A C 1
ATOM 4232 O O . ILE A 1 551 ? -22.189 12.184 -19.334 1.00 94.06 551 ILE A O 1
ATOM 4236 N N . PRO A 1 552 ? -22.290 10.671 -20.989 1.00 92.94 552 PRO A N 1
ATOM 4237 C CA . PRO A 1 552 ? -23.315 9.873 -20.311 1.00 92.94 552 PRO A CA 1
ATOM 4238 C C . PRO A 1 552 ? -22.864 9.347 -18.943 1.00 92.94 552 PRO A C 1
ATOM 4240 O O . PRO A 1 552 ? -23.654 9.308 -18.003 1.00 92.94 552 PRO A O 1
ATOM 4243 N N . GLN A 1 553 ? -21.586 8.976 -18.816 1.00 91.75 553 GLN A N 1
ATOM 4244 C CA . GLN A 1 553 ? -21.010 8.517 -17.553 1.00 91.75 553 GLN A CA 1
ATOM 4245 C C . GLN A 1 553 ? -20.968 9.646 -16.516 1.00 91.75 553 GLN A C 1
ATOM 4247 O O . GLN A 1 553 ? -21.344 9.425 -15.368 1.00 91.75 553 GLN A O 1
ATOM 4252 N N . ALA A 1 554 ? -20.548 10.848 -16.916 1.00 90.38 554 ALA A N 1
ATOM 4253 C CA . ALA A 1 554 ? -20.516 12.011 -16.034 1.00 90.38 554 ALA A CA 1
ATOM 4254 C C . ALA A 1 554 ? -21.929 12.397 -15.561 1.00 90.38 554 ALA A C 1
ATOM 4256 O O . ALA A 1 554 ? -22.142 12.631 -14.373 1.00 90.38 554 ALA A O 1
ATOM 4257 N N . ILE A 1 555 ? -22.921 12.371 -16.461 1.00 92.62 555 ILE A N 1
ATOM 4258 C CA . ILE A 1 555 ? -24.336 12.577 -16.105 1.00 92.62 555 ILE A CA 1
ATOM 4259 C C . ILE A 1 555 ? -24.789 11.536 -15.074 1.00 92.62 555 ILE A C 1
ATOM 4261 O O . ILE A 1 555 ? -25.391 11.898 -14.065 1.00 92.62 555 ILE A O 1
ATOM 4265 N N . ALA A 1 556 ? -24.454 10.257 -15.275 1.00 85.69 556 ALA A N 1
ATOM 4266 C CA . ALA A 1 556 ? -24.799 9.189 -14.335 1.00 85.69 556 ALA A CA 1
ATOM 4267 C C . ALA A 1 556 ? -24.153 9.361 -12.945 1.00 85.69 556 ALA A C 1
ATOM 4269 O O . ALA A 1 556 ? -24.681 8.855 -11.959 1.00 85.69 556 ALA A O 1
ATOM 4270 N N . GLN A 1 557 ? -23.041 10.095 -12.850 1.00 85.50 557 GLN A N 1
ATOM 4271 C CA . GLN A 1 557 ? -22.377 10.444 -11.588 1.00 85.50 557 GLN A CA 1
ATOM 4272 C C . GLN A 1 557 ? -22.941 11.708 -10.917 1.00 85.50 557 GLN A C 1
ATOM 4274 O O . GLN A 1 557 ? -22.498 12.072 -9.826 1.00 85.50 557 GLN A O 1
ATOM 4279 N N . GLY A 1 558 ? -23.931 12.361 -11.533 1.00 89.12 558 GLY A N 1
ATOM 4280 C CA . GLY A 1 558 ? -24.660 13.488 -10.949 1.00 89.12 558 GLY A CA 1
ATOM 4281 C C . GLY A 1 558 ? -23.987 14.853 -11.113 1.00 89.12 558 GLY A C 1
ATOM 4282 O O . GLY A 1 558 ? -24.255 15.759 -10.322 1.00 89.12 558 GLY A O 1
ATOM 4283 N N . VAL A 1 559 ? -23.100 15.021 -12.099 1.00 94.75 559 VAL A N 1
ATOM 4284 C CA . VAL A 1 559 ? -22.443 16.316 -12.360 1.00 94.75 559 VAL A CA 1
ATOM 4285 C C . VAL A 1 559 ? -23.470 17.439 -12.544 1.00 94.75 559 VAL A C 1
ATOM 4287 O O . VAL A 1 559 ? -24.533 17.243 -13.134 1.00 94.75 559 VAL A O 1
ATOM 4290 N N . ALA A 1 560 ? -23.160 18.629 -12.031 1.00 94.88 560 ALA A N 1
ATOM 4291 C CA . ALA A 1 560 ? -24.058 19.781 -12.094 1.00 94.88 560 ALA A CA 1
ATOM 4292 C C . ALA A 1 560 ? -24.177 20.356 -13.511 1.00 94.88 560 ALA A C 1
ATOM 4294 O O . ALA A 1 560 ? -25.221 20.906 -13.868 1.00 94.88 560 ALA A O 1
ATOM 4295 N N . ALA A 1 561 ? -23.102 20.265 -14.294 1.00 97.25 561 ALA A N 1
ATOM 4296 C CA . ALA A 1 561 ? -23.029 20.746 -15.665 1.00 97.25 561 ALA A CA 1
ATOM 4297 C C . ALA A 1 561 ? -21.853 20.108 -16.410 1.00 97.25 561 ALA A C 1
ATOM 4299 O O . ALA A 1 561 ? -20.933 19.550 -15.803 1.00 97.25 561 ALA A O 1
ATOM 4300 N N . ILE A 1 562 ? -21.876 20.225 -17.735 1.00 97.38 562 ILE A N 1
ATOM 4301 C CA . ILE A 1 562 ? -20.821 19.735 -18.619 1.00 97.38 562 ILE A CA 1
ATOM 4302 C C . ILE A 1 562 ? -20.413 20.847 -19.582 1.00 97.38 562 ILE A C 1
ATOM 4304 O O . ILE A 1 562 ? -21.278 21.492 -20.169 1.00 97.38 562 ILE A O 1
ATOM 4308 N N . ILE A 1 563 ? -19.111 21.042 -19.791 1.00 97.38 563 ILE A N 1
ATOM 4309 C CA . ILE A 1 563 ? -18.590 21.818 -20.926 1.00 97.38 563 ILE A CA 1
ATOM 4310 C C . ILE A 1 563 ? -17.923 20.846 -21.894 1.00 97.38 563 ILE A C 1
ATOM 4312 O O . ILE A 1 563 ? -17.025 20.109 -21.498 1.00 97.38 563 ILE A O 1
ATOM 4316 N N . ALA A 1 564 ? -18.347 20.834 -23.151 1.00 96.69 564 ALA A N 1
ATOM 4317 C CA . ALA A 1 564 ? -17.882 19.897 -24.167 1.00 96.69 564 ALA A CA 1
ATOM 4318 C C . ALA A 1 564 ? -17.282 20.615 -25.380 1.00 96.69 564 ALA A C 1
ATOM 4320 O O . ALA A 1 564 ? -17.675 21.731 -25.710 1.00 96.69 564 ALA A O 1
ATOM 4321 N N . GLU A 1 565 ? -16.334 19.969 -26.061 1.00 95.69 565 GLU A N 1
ATOM 4322 C CA . GLU A 1 565 ? -15.786 20.483 -27.321 1.00 95.69 565 GLU A CA 1
ATOM 4323 C C . GLU A 1 565 ? -16.871 20.520 -28.414 1.00 95.69 565 GLU A C 1
ATOM 4325 O O . GLU A 1 565 ? -17.494 19.500 -28.732 1.00 95.69 565 GLU A O 1
ATOM 4330 N N . ALA A 1 566 ? -17.090 21.700 -28.998 1.00 94.06 566 ALA A N 1
ATOM 4331 C CA . ALA A 1 566 ? -18.117 21.935 -30.010 1.00 94.06 566 ALA A CA 1
ATOM 4332 C C . ALA A 1 566 ? -17.762 21.325 -31.372 1.00 94.06 566 ALA A C 1
ATOM 4334 O O . ALA A 1 566 ? -18.662 20.941 -32.123 1.00 94.06 566 ALA A O 1
ATOM 4335 N N . GLN A 1 567 ? -16.468 21.214 -31.697 1.00 90.38 567 GLN A N 1
ATOM 4336 C CA . GLN A 1 567 ? -15.998 20.815 -33.024 1.00 90.38 567 GLN A CA 1
ATOM 4337 C C . GLN A 1 567 ? -16.651 19.515 -33.531 1.00 90.38 567 GLN A C 1
ATOM 4339 O O . GLN A 1 567 ? -16.367 18.424 -33.044 1.00 90.38 567 GLN A O 1
ATOM 4344 N N . GLY A 1 568 ? -17.496 19.623 -34.559 1.00 85.44 568 GLY A N 1
ATOM 4345 C CA . GLY A 1 568 ? -18.165 18.479 -35.192 1.00 85.44 568 GLY A CA 1
ATOM 4346 C C . GLY A 1 568 ? -19.444 17.985 -34.502 1.00 85.44 568 GLY A C 1
ATOM 4347 O O . GLY A 1 568 ? -20.070 17.076 -35.032 1.00 85.44 568 GLY A O 1
ATOM 4348 N N . GLU A 1 569 ? -19.861 18.586 -33.383 1.00 87.38 569 GLU A N 1
ATOM 4349 C CA . GLU A 1 569 ? -21.026 18.146 -32.585 1.00 87.38 569 GLU A CA 1
ATOM 4350 C C . GLU A 1 569 ? -22.092 19.246 -32.389 1.00 87.38 569 GLU A C 1
ATOM 4352 O O . GLU A 1 569 ? -23.297 18.966 -32.337 1.00 87.38 569 GLU A O 1
ATOM 4357 N N . ALA A 1 570 ? -21.671 20.511 -32.273 1.00 91.50 570 ALA A N 1
ATOM 4358 C CA . ALA A 1 570 ? -22.546 21.643 -31.959 1.00 91.50 570 ALA A CA 1
ATOM 4359 C C . ALA A 1 570 ? -21.928 22.990 -32.381 1.00 91.50 570 ALA A C 1
ATOM 4361 O O . ALA A 1 570 ? -20.764 23.059 -32.781 1.00 91.50 570 ALA A O 1
ATOM 4362 N N . LYS A 1 571 ? -22.702 24.079 -32.299 1.00 93.19 571 LYS A N 1
ATOM 4363 C CA . LYS A 1 571 ? -22.185 25.448 -32.492 1.00 93.19 571 LYS A CA 1
ATOM 4364 C C . LYS A 1 571 ? -21.499 25.965 -31.220 1.00 93.19 571 LYS A C 1
ATOM 4366 O O . LYS A 1 571 ? -21.849 25.550 -30.118 1.00 93.19 571 LYS A O 1
ATOM 4371 N N . ASP A 1 572 ? -20.545 26.893 -31.364 1.00 94.44 572 ASP A N 1
ATOM 4372 C CA . ASP A 1 572 ? -19.933 27.577 -30.209 1.00 94.44 572 ASP A CA 1
ATOM 4373 C C . ASP A 1 572 ? -21.017 28.281 -29.378 1.00 94.44 572 ASP A C 1
ATOM 4375 O O . ASP A 1 572 ? -21.838 29.024 -29.921 1.00 94.44 572 ASP A O 1
ATOM 4379 N N . GLY A 1 573 ? -21.033 28.020 -28.073 1.00 91.56 573 GLY A N 1
ATOM 4380 C CA . GLY A 1 573 ? -22.010 28.556 -27.127 1.00 91.56 573 GLY A CA 1
ATOM 4381 C C . GLY A 1 573 ? -23.372 27.857 -27.123 1.00 91.56 573 GLY A C 1
ATOM 4382 O O . GLY A 1 573 ? -24.276 28.309 -26.420 1.00 91.56 573 GLY A O 1
ATOM 4383 N N . GLU A 1 574 ? -23.551 26.768 -27.876 1.00 95.44 574 GLU A N 1
ATOM 4384 C CA . GLU A 1 574 ? -24.792 25.992 -27.860 1.00 95.44 574 GLU A CA 1
ATOM 4385 C C . GLU A 1 574 ? -24.974 25.271 -26.515 1.00 95.44 574 GLU A C 1
ATOM 4387 O O . GLU A 1 574 ? -24.043 24.662 -25.987 1.00 95.44 574 GLU A O 1
ATOM 4392 N N . ILE A 1 575 ? -26.191 25.319 -25.969 1.00 95.88 575 ILE A N 1
ATOM 4393 C CA . ILE A 1 575 ? -26.553 24.668 -24.708 1.00 95.88 575 ILE A CA 1
ATOM 4394 C C . ILE A 1 575 ? -27.606 23.604 -25.006 1.00 95.88 575 ILE A C 1
ATOM 4396 O O . ILE A 1 575 ? -28.662 23.912 -25.560 1.00 95.88 575 ILE A O 1
ATOM 4400 N N . ARG A 1 576 ? -27.334 22.358 -24.619 1.00 95.75 576 ARG A N 1
ATOM 4401 C CA . ARG A 1 576 ? -28.289 21.246 -24.693 1.00 95.75 576 ARG A CA 1
ATOM 4402 C C . ARG A 1 576 ? -28.561 20.708 -23.302 1.00 95.75 576 ARG A C 1
ATOM 4404 O O . ARG A 1 576 ? -27.647 20.588 -22.496 1.00 95.75 576 ARG A O 1
ATOM 4411 N N . GLU A 1 577 ? -29.803 20.344 -23.025 1.00 93.62 577 GLU A N 1
ATOM 4412 C CA . GLU A 1 577 ? -30.150 19.670 -21.778 1.00 93.62 577 GLU A CA 1
ATOM 4413 C C . GLU A 1 577 ? -30.180 18.156 -22.004 1.00 93.62 577 GLU A C 1
ATOM 4415 O O . GLU A 1 577 ? -30.900 17.659 -22.869 1.00 93.62 577 GLU A O 1
ATOM 4420 N N . MET A 1 578 ? -29.374 17.415 -21.241 1.00 93.88 578 MET A N 1
ATOM 4421 C CA . MET A 1 578 ? -29.287 15.957 -21.312 1.00 93.88 578 MET A CA 1
ATOM 4422 C C . MET A 1 578 ? -29.596 15.379 -19.935 1.00 93.88 578 MET A C 1
ATOM 4424 O O . MET A 1 578 ? -28.821 15.545 -18.998 1.00 93.88 578 MET A O 1
ATOM 4428 N N . HIS A 1 579 ? -30.751 14.721 -19.803 1.00 90.31 579 HIS A N 1
ATOM 4429 C CA . HIS A 1 579 ? -31.222 14.140 -18.537 1.00 90.31 579 HIS A CA 1
ATOM 4430 C C . HIS A 1 579 ? -31.197 15.126 -17.346 1.00 90.31 579 HIS A C 1
ATOM 4432 O O . HIS A 1 579 ? -30.849 14.750 -16.231 1.00 90.31 579 HIS A O 1
ATOM 4438 N N . GLY A 1 580 ? -31.553 16.395 -17.583 1.00 88.06 580 GLY A N 1
ATOM 4439 C CA . GLY A 1 580 ? -31.580 17.447 -16.554 1.00 88.06 580 GLY A CA 1
ATOM 4440 C C . GLY A 1 580 ? -30.231 18.123 -16.271 1.00 88.06 580 GLY A C 1
ATOM 4441 O O . GLY A 1 580 ? -30.163 19.017 -15.424 1.00 88.06 580 GLY A O 1
ATOM 4442 N N . VAL A 1 581 ? -29.163 17.725 -16.975 1.00 95.94 581 VAL A N 1
ATOM 4443 C CA . VAL A 1 581 ? -27.824 18.326 -16.886 1.00 95.94 581 VAL A CA 1
ATOM 4444 C C . VAL A 1 581 ? -27.572 19.206 -18.119 1.00 95.94 581 VAL A C 1
ATOM 4446 O O . VAL A 1 581 ? -27.702 18.720 -19.247 1.00 95.94 581 VAL A O 1
ATOM 4449 N N . PRO A 1 582 ? -27.204 20.491 -17.954 1.00 96.88 582 PRO A N 1
ATOM 4450 C CA . PRO A 1 582 ? -26.838 21.344 -19.077 1.00 96.88 582 PRO A CA 1
ATOM 4451 C C . PRO A 1 582 ? -25.452 20.971 -19.622 1.00 96.88 582 PRO A C 1
ATOM 4453 O O . PRO A 1 582 ? -24.469 20.917 -18.880 1.00 96.88 582 PRO A O 1
ATOM 4456 N N . VAL A 1 583 ? -25.381 20.757 -20.933 1.00 97.19 583 VAL A N 1
ATOM 4457 C CA . VAL A 1 583 ? -24.163 20.521 -21.712 1.00 97.19 583 VAL A CA 1
ATOM 4458 C C . VAL A 1 583 ? -23.909 21.743 -22.588 1.00 97.19 583 VAL A C 1
ATOM 4460 O O . VAL A 1 583 ? -24.698 22.047 -23.482 1.00 97.19 583 VAL A O 1
ATOM 4463 N N . ILE A 1 584 ? -22.821 22.455 -22.306 1.00 97.19 584 ILE A N 1
ATOM 4464 C CA . ILE A 1 584 ? -22.421 23.687 -22.981 1.00 97.19 584 ILE A CA 1
ATOM 4465 C C . ILE A 1 584 ? -21.290 23.362 -23.946 1.00 97.19 584 ILE A C 1
ATOM 4467 O O . ILE A 1 584 ? -20.220 22.920 -23.532 1.00 97.19 584 ILE A O 1
ATOM 4471 N N . TYR A 1 585 ? -21.509 23.605 -25.228 1.00 96.50 585 TYR A N 1
ATOM 4472 C CA . TYR A 1 585 ? -20.515 23.344 -26.254 1.00 96.50 585 TYR A CA 1
ATOM 4473 C C . TYR A 1 585 ? -19.677 24.590 -26.519 1.00 96.50 585 TYR A C 1
ATOM 4475 O O . TYR A 1 585 ? -20.211 25.644 -26.854 1.00 96.50 585 TYR A O 1
ATOM 4483 N N . LEU A 1 586 ? -18.357 24.467 -26.382 1.00 96.00 586 LEU A N 1
ATOM 4484 C CA . LEU A 1 586 ? -17.397 25.528 -26.680 1.00 96.00 586 LEU A CA 1
ATOM 4485 C C . LEU A 1 586 ? -16.410 25.063 -27.746 1.00 96.00 586 LEU A C 1
ATOM 4487 O O . LEU A 1 586 ? -15.870 23.964 -27.655 1.00 96.00 586 LEU A O 1
ATOM 4491 N N . SER A 1 587 ? -16.162 25.912 -28.737 1.00 94.31 587 SER A N 1
ATOM 4492 C CA . SER A 1 587 ? -15.116 25.697 -29.738 1.00 94.31 587 SER A CA 1
ATOM 4493 C C . SER A 1 587 ? -13.741 25.992 -29.150 1.00 94.31 587 SER A C 1
ATOM 4495 O O . SER A 1 587 ? -13.593 26.919 -28.347 1.00 94.31 587 SER A O 1
ATOM 4497 N N . GLN A 1 588 ? -12.730 25.237 -29.591 1.00 92.00 588 GLN A N 1
ATOM 4498 C CA . GLN A 1 588 ? -11.341 25.379 -29.131 1.00 92.00 588 GLN A CA 1
ATOM 4499 C C . GLN A 1 588 ? -11.238 25.258 -27.605 1.00 92.00 588 GLN A C 1
ATOM 4501 O O . GLN A 1 588 ? -10.553 26.036 -26.932 1.00 92.00 588 GLN A O 1
ATOM 4506 N N . LEU A 1 589 ? -11.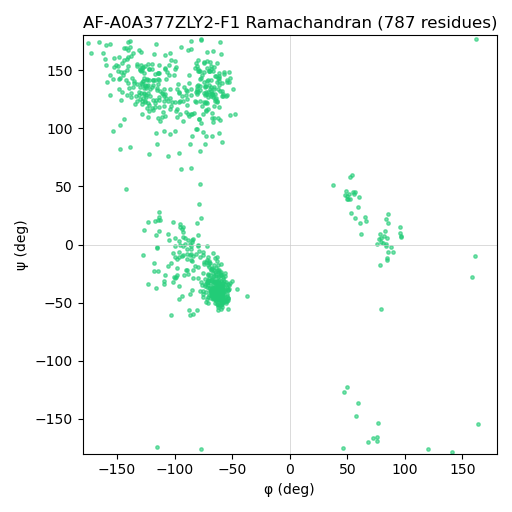948 24.285 -27.032 1.00 94.12 589 LEU A N 1
ATOM 4507 C CA . LEU A 1 589 ? -12.078 24.152 -25.587 1.00 94.12 589 LEU A CA 1
ATOM 4508 C C . LEU A 1 589 ? -10.713 23.970 -24.912 1.00 94.12 589 LEU A C 1
ATOM 4510 O O . LEU A 1 589 ? -10.477 24.567 -23.866 1.00 94.12 589 LEU A O 1
ATOM 4514 N N . ASN A 1 590 ? -9.791 23.225 -25.531 1.00 90.25 590 ASN A N 1
ATOM 4515 C CA . ASN A 1 590 ? -8.428 23.043 -25.012 1.00 90.25 590 ASN A CA 1
ATOM 4516 C C . ASN A 1 590 ? -7.664 24.373 -24.845 1.00 90.25 590 ASN A C 1
ATOM 4518 O O . ASN A 1 590 ? -6.944 24.535 -23.863 1.00 90.25 590 ASN A O 1
ATOM 4522 N N . GLU A 1 591 ? -7.851 25.340 -25.749 1.00 92.25 591 GLU A N 1
ATOM 4523 C CA . GLU A 1 591 ? -7.207 26.661 -25.671 1.00 92.25 591 GLU A CA 1
ATOM 4524 C C . GLU A 1 591 ? -7.838 27.536 -24.574 1.00 92.25 591 GLU A C 1
ATOM 4526 O O . GLU A 1 591 ? -7.149 28.283 -23.878 1.00 92.25 591 GLU A O 1
ATOM 4531 N N . ARG A 1 592 ? -9.158 27.413 -24.377 1.00 94.12 592 ARG A N 1
ATOM 4532 C CA . ARG A 1 592 ? -9.926 28.183 -23.381 1.00 94.12 592 ARG A CA 1
ATOM 4533 C C . ARG A 1 592 ? -9.841 27.591 -21.968 1.00 94.12 592 ARG A C 1
ATOM 4535 O O . ARG A 1 592 ? -10.111 28.288 -20.989 1.00 94.12 592 ARG A O 1
ATOM 4542 N N . LEU A 1 593 ? -9.447 26.323 -21.837 1.00 95.00 593 LEU A N 1
ATOM 4543 C CA . LEU A 1 593 ? -9.536 25.561 -20.591 1.00 95.00 593 LEU A CA 1
ATOM 4544 C C . LEU A 1 593 ? -8.697 26.146 -19.450 1.00 95.00 593 LEU A C 1
ATOM 4546 O O . LEU A 1 593 ? -9.167 26.200 -18.316 1.00 95.00 593 LEU A O 1
ATOM 4550 N N . SER A 1 594 ? -7.483 26.626 -19.734 1.00 95.75 594 SER A N 1
ATOM 4551 C CA . SER A 1 594 ? -6.629 27.248 -18.710 1.00 95.75 594 SER A CA 1
ATOM 4552 C C . SER A 1 594 ? -7.266 28.516 -18.129 1.00 95.75 594 SER A C 1
ATOM 4554 O O . SER A 1 594 ? -7.172 28.757 -16.924 1.00 95.75 594 SER A O 1
ATOM 4556 N N . ALA A 1 595 ? -7.975 29.293 -18.957 1.00 95.12 595 ALA A N 1
ATOM 4557 C CA . ALA A 1 595 ? -8.688 30.498 -18.535 1.00 95.12 595 ALA A CA 1
ATOM 4558 C C . ALA A 1 595 ? -9.980 30.172 -17.774 1.00 95.12 595 ALA A C 1
ATOM 4560 O O . ALA A 1 595 ? -10.272 30.820 -16.768 1.00 95.12 595 ALA A O 1
ATOM 4561 N N . LEU A 1 596 ? -10.725 29.150 -18.211 1.00 95.62 596 LEU A N 1
ATOM 4562 C CA . LEU A 1 596 ? -11.894 28.629 -17.494 1.00 95.62 596 LEU A CA 1
ATOM 4563 C C . LEU A 1 596 ? -11.507 28.144 -16.094 1.00 95.62 596 LEU A C 1
ATOM 4565 O O . LEU A 1 596 ? -12.078 28.599 -15.106 1.00 95.62 596 LEU A O 1
ATOM 4569 N N . ALA A 1 597 ? -10.491 27.286 -15.997 1.00 96.19 597 ALA A N 1
ATOM 4570 C CA . ALA A 1 597 ? -9.987 26.797 -14.719 1.00 96.19 597 ALA A CA 1
ATOM 4571 C C . ALA A 1 597 ? -9.407 27.937 -13.865 1.00 96.19 597 ALA A C 1
ATOM 4573 O O . ALA A 1 597 ? -9.645 27.988 -12.662 1.00 96.19 597 ALA A O 1
ATOM 4574 N N . GLY A 1 598 ? -8.720 28.906 -14.480 1.00 95.56 598 GLY A N 1
ATOM 4575 C CA . GLY A 1 598 ? -8.244 30.108 -13.794 1.00 95.56 598 GLY A CA 1
ATOM 4576 C C . GLY A 1 598 ? -9.380 30.911 -13.164 1.00 95.56 598 GLY A C 1
ATOM 4577 O O . GLY A 1 598 ? -9.291 31.265 -11.996 1.00 95.56 598 GLY A O 1
ATOM 4578 N N . ARG A 1 599 ? -10.486 31.145 -13.884 1.00 94.19 599 ARG A N 1
ATOM 4579 C CA . ARG A 1 599 ? -11.679 31.802 -13.316 1.00 94.19 599 ARG A CA 1
ATOM 4580 C C . ARG A 1 599 ? -12.305 30.969 -12.197 1.00 94.19 599 ARG A C 1
ATOM 4582 O O . ARG A 1 599 ? -12.609 31.526 -11.150 1.00 94.19 599 ARG A O 1
ATOM 4589 N N . PHE A 1 600 ? -12.441 29.658 -12.396 1.00 94.62 600 PHE A N 1
ATOM 4590 C CA . PHE A 1 600 ? -13.022 28.739 -11.411 1.00 94.62 600 PHE A CA 1
ATOM 4591 C C . PHE A 1 600 ? -12.239 28.699 -10.089 1.00 94.62 600 PHE A C 1
ATOM 4593 O O . PHE A 1 600 ? -12.830 28.611 -9.017 1.00 94.62 600 PHE A O 1
ATOM 4600 N N . TYR A 1 601 ? -10.911 28.803 -10.162 1.00 94.56 601 TYR A N 1
ATOM 4601 C CA . TYR A 1 601 ? -10.009 28.766 -9.009 1.00 94.56 601 TYR A CA 1
ATOM 4602 C C . TYR A 1 601 ? -9.499 30.153 -8.567 1.00 94.56 601 TYR A C 1
ATOM 4604 O O . TYR A 1 601 ? -8.501 30.238 -7.849 1.00 94.56 601 TYR A O 1
ATOM 4612 N N . HIS A 1 602 ? -10.183 31.232 -8.966 1.00 92.75 602 HIS A N 1
ATOM 4613 C CA . HIS A 1 602 ? -9.906 32.622 -8.566 1.00 92.75 602 HIS A CA 1
ATOM 4614 C C . HIS A 1 602 ? -8.505 33.151 -8.935 1.00 92.75 602 HIS A C 1
ATOM 4616 O O . HIS A 1 602 ? -7.872 33.876 -8.172 1.00 92.75 602 HIS A O 1
ATOM 4622 N N . GLN A 1 603 ? -8.022 32.822 -10.132 1.00 94.62 603 GLN A N 1
ATOM 4623 C CA . GLN A 1 603 ? -6.768 33.310 -10.720 1.00 94.62 603 GLN A CA 1
ATOM 4624 C C . GLN A 1 603 ? -5.551 33.117 -9.796 1.00 94.62 603 GLN A C 1
ATOM 4626 O O . GLN A 1 603 ? -4.862 34.082 -9.453 1.00 94.62 603 GLN A O 1
ATOM 4631 N N . PRO A 1 604 ? -5.245 31.875 -9.382 1.00 96.12 604 PRO A N 1
ATOM 4632 C CA . PRO A 1 604 ? -4.301 31.625 -8.298 1.00 96.12 604 PRO A CA 1
ATOM 4633 C C . PRO A 1 604 ? -2.879 32.102 -8.618 1.00 96.12 604 PRO A C 1
ATOM 4635 O O . PRO A 1 604 ? -2.188 32.576 -7.725 1.00 96.12 604 PRO A O 1
ATOM 4638 N N . SER A 1 605 ? -2.449 32.087 -9.886 1.00 96.62 605 SER A N 1
ATOM 4639 C CA . SER A 1 605 ? -1.131 32.614 -10.278 1.00 96.62 605 SER A CA 1
ATOM 4640 C C . SER A 1 605 ? -0.947 34.113 -10.016 1.00 96.62 605 SER A C 1
ATOM 4642 O O . SER A 1 605 ? 0.184 34.575 -10.013 1.00 96.62 605 SER A O 1
ATOM 4644 N N . GLN A 1 606 ? -2.026 34.877 -9.822 1.00 95.62 606 GLN A N 1
ATOM 4645 C CA . GLN A 1 606 ? -1.958 36.307 -9.485 1.00 95.62 606 GLN A CA 1
ATOM 4646 C C . GLN A 1 606 ? -1.790 36.544 -7.977 1.00 95.62 606 GLN A C 1
ATOM 4648 O O . GLN A 1 606 ? -1.458 37.649 -7.559 1.00 95.62 606 GLN A O 1
ATOM 4653 N N . GLN A 1 607 ? -2.018 35.512 -7.160 1.00 95.81 607 GLN A N 1
ATOM 4654 C CA . GLN A 1 607 ? -1.988 35.589 -5.698 1.00 95.81 607 GLN A CA 1
ATOM 4655 C C . GLN A 1 607 ? -0.636 35.159 -5.105 1.00 95.81 607 GLN A C 1
ATOM 4657 O O . GLN A 1 607 ? -0.410 35.306 -3.908 1.00 95.81 607 GLN A O 1
ATOM 4662 N N . LEU A 1 608 ? 0.280 34.653 -5.937 1.00 96.06 608 LEU A N 1
ATOM 4663 C CA . LEU A 1 608 ? 1.657 34.335 -5.563 1.00 96.06 608 LEU A CA 1
ATOM 4664 C C . LEU A 1 608 ? 2.634 34.769 -6.657 1.00 96.06 608 LEU A C 1
ATOM 4666 O O . LEU A 1 608 ? 2.265 34.937 -7.818 1.00 96.06 608 LEU A O 1
ATOM 4670 N N . ARG A 1 609 ? 3.919 34.882 -6.321 1.00 97.69 609 ARG A N 1
ATOM 4671 C CA . ARG A 1 609 ? 4.961 35.098 -7.333 1.00 97.69 609 ARG A CA 1
ATOM 4672 C C . ARG A 1 609 ? 5.319 33.773 -7.994 1.00 97.69 609 ARG A C 1
ATOM 4674 O O . ARG A 1 609 ? 6.083 32.987 -7.435 1.00 97.69 609 ARG A O 1
ATOM 4681 N N . LEU A 1 610 ? 4.758 33.533 -9.177 1.00 98.31 610 LEU A N 1
ATOM 4682 C CA . LEU A 1 610 ? 4.975 32.312 -9.948 1.00 98.31 610 LEU A CA 1
ATOM 4683 C C . LEU A 1 610 ? 6.114 32.478 -10.968 1.00 98.31 610 LEU A C 1
ATOM 4685 O O . LEU A 1 610 ? 6.100 33.404 -11.778 1.00 98.31 610 LEU A O 1
ATOM 4689 N N . VAL A 1 611 ? 7.083 31.564 -10.964 1.00 98.50 611 VAL A N 1
ATOM 4690 C CA . VAL A 1 611 ? 8.192 31.508 -11.929 1.00 98.50 611 VAL A CA 1
ATOM 4691 C C . VAL A 1 611 ? 8.070 30.256 -12.790 1.00 98.50 611 VAL A C 1
ATOM 4693 O O . VAL A 1 611 ? 8.017 29.143 -12.267 1.00 98.50 611 VAL A O 1
ATOM 4696 N N . GLY A 1 612 ? 8.048 30.431 -14.111 1.00 98.06 612 GLY A N 1
ATOM 4697 C CA . GLY A 1 612 ? 8.005 29.336 -15.080 1.00 98.06 612 GLY A CA 1
ATOM 4698 C C . GLY A 1 612 ? 9.400 28.997 -15.594 1.00 98.06 612 GLY A C 1
ATOM 4699 O O . GLY A 1 612 ? 10.138 29.887 -16.005 1.00 98.06 612 GLY A O 1
ATOM 4700 N N . VAL A 1 613 ? 9.782 27.720 -15.596 1.00 98.31 613 VAL A N 1
ATOM 4701 C CA . VAL A 1 613 ? 11.096 27.272 -16.085 1.00 98.31 613 VAL A CA 1
ATOM 4702 C C . VAL A 1 613 ? 10.924 26.295 -17.242 1.00 98.31 613 VAL A C 1
ATOM 4704 O O . VAL A 1 613 ? 10.393 25.196 -17.067 1.00 98.31 613 VAL A O 1
ATOM 4707 N N . THR A 1 614 ? 11.415 26.669 -18.422 1.00 97.62 614 THR A N 1
ATOM 4708 C CA . THR A 1 614 ? 11.443 25.815 -19.611 1.00 97.62 614 THR A CA 1
ATOM 4709 C C . THR A 1 614 ? 12.869 25.541 -20.092 1.00 97.62 614 THR A C 1
ATOM 4711 O O . THR A 1 614 ? 13.838 26.184 -19.696 1.00 97.62 614 THR A O 1
ATOM 4714 N N . GLY A 1 615 ? 12.993 24.531 -20.946 1.00 95.00 615 GLY A N 1
ATOM 4715 C CA . GLY A 1 615 ? 14.257 24.033 -21.482 1.00 95.00 615 GLY A CA 1
ATOM 4716 C C . GLY A 1 615 ? 14.278 22.512 -21.583 1.00 95.00 615 GLY A C 1
ATOM 4717 O O . GLY A 1 615 ? 13.275 21.839 -21.298 1.00 95.00 615 GLY A O 1
ATOM 4718 N N . THR A 1 616 ? 15.398 21.959 -22.035 1.00 91.69 616 THR A N 1
ATOM 4719 C CA . THR A 1 616 ? 15.589 20.503 -22.129 1.00 91.69 616 THR A CA 1
ATOM 4720 C C . THR A 1 616 ? 16.098 19.978 -20.797 1.00 91.69 616 THR A C 1
ATOM 4722 O O . THR A 1 616 ? 15.363 19.292 -20.088 1.00 91.69 616 THR A O 1
ATOM 4725 N N . ASN A 1 617 ? 17.265 20.452 -20.364 1.00 91.50 617 ASN A N 1
ATOM 4726 C CA . ASN A 1 617 ? 17.898 20.039 -19.115 1.00 91.50 617 ASN A CA 1
ATOM 4727 C C . ASN A 1 617 ? 17.848 21.139 -18.051 1.00 91.50 617 ASN A C 1
ATOM 4729 O O . ASN A 1 617 ? 17.851 22.328 -18.365 1.00 91.50 617 ASN A O 1
ATOM 4733 N N . GLY A 1 618 ? 17.841 20.743 -16.778 1.00 90.44 618 GLY A N 1
ATOM 4734 C CA . GLY A 1 618 ? 17.997 21.664 -15.647 1.00 90.44 618 GLY A CA 1
ATOM 4735 C C . GLY A 1 618 ? 16.713 22.308 -15.117 1.00 90.44 618 GLY A C 1
ATOM 4736 O O . GLY A 1 618 ? 16.791 22.992 -14.105 1.00 90.44 618 GLY A O 1
ATOM 4737 N N . LYS A 1 619 ? 15.536 22.051 -15.710 1.00 94.69 619 LYS A N 1
ATOM 4738 C CA . LYS A 1 619 ? 14.248 22.600 -15.233 1.00 94.69 619 LYS A CA 1
ATOM 4739 C C . LYS A 1 619 ? 14.012 22.306 -13.749 1.00 94.69 619 LYS A C 1
ATOM 4741 O O . LYS A 1 619 ? 13.868 23.234 -12.963 1.00 94.69 619 LYS A O 1
ATOM 4746 N N . THR A 1 620 ? 14.065 21.027 -13.372 1.00 92.62 620 THR A N 1
ATOM 4747 C CA . THR A 1 620 ? 13.887 20.567 -11.988 1.00 92.62 620 THR A CA 1
ATOM 4748 C C . THR A 1 620 ? 14.922 21.163 -11.040 1.00 92.62 620 THR A C 1
ATOM 4750 O O . THR A 1 620 ? 14.580 21.629 -9.960 1.00 92.62 620 THR A O 1
ATOM 4753 N N . THR A 1 621 ? 16.199 21.178 -11.427 1.00 94.19 621 THR A N 1
ATOM 4754 C CA . THR A 1 621 ? 17.259 21.754 -10.588 1.00 94.19 621 THR A CA 1
ATOM 4755 C C . THR A 1 621 ? 17.015 23.242 -10.353 1.00 94.19 621 THR A C 1
ATOM 4757 O O . THR A 1 621 ? 17.100 23.708 -9.220 1.00 94.19 621 THR A O 1
ATOM 4760 N N . THR A 1 622 ? 16.665 23.985 -11.403 1.00 96.00 622 THR A N 1
ATOM 4761 C CA . THR A 1 622 ? 16.404 25.420 -11.320 1.00 96.00 622 THR A CA 1
ATOM 4762 C C . THR A 1 622 ? 15.154 25.724 -10.496 1.00 96.00 622 THR A C 1
ATOM 4764 O O . THR A 1 622 ? 15.225 26.587 -9.627 1.00 96.00 622 THR A O 1
ATOM 4767 N N . THR A 1 623 ? 14.036 25.011 -10.683 1.00 97.25 623 THR A N 1
ATOM 4768 C CA . THR A 1 623 ? 12.825 25.234 -9.869 1.00 97.25 623 THR A CA 1
ATOM 4769 C C . THR A 1 623 ? 13.072 24.949 -8.388 1.00 97.25 623 THR A C 1
ATOM 4771 O O . THR A 1 623 ? 12.662 25.736 -7.535 1.00 97.25 623 THR A O 1
ATOM 4774 N N . GLN A 1 624 ? 13.807 23.879 -8.074 1.00 95.19 624 GLN A N 1
ATOM 4775 C CA . GLN A 1 624 ? 14.166 23.515 -6.701 1.00 95.19 624 GLN A CA 1
ATOM 4776 C C . GLN A 1 624 ? 15.078 24.552 -6.040 1.00 95.19 624 GLN A C 1
ATOM 4778 O O . GLN A 1 624 ? 14.814 24.967 -4.912 1.00 95.19 624 GLN A O 1
ATOM 4783 N N . LEU A 1 625 ? 16.128 25.002 -6.735 1.00 95.31 625 LEU A N 1
ATOM 4784 C CA . LEU A 1 625 ? 17.033 26.027 -6.209 1.00 95.31 625 LEU A CA 1
ATOM 4785 C C . LEU A 1 625 ? 16.310 27.358 -5.992 1.00 95.31 625 LEU A C 1
ATOM 4787 O O . LEU A 1 625 ? 16.486 27.973 -4.944 1.00 95.31 625 LEU A O 1
ATOM 4791 N N . LEU A 1 626 ? 15.449 27.769 -6.928 1.00 96.31 626 LEU A N 1
ATOM 4792 C CA . LEU A 1 626 ? 14.642 28.983 -6.788 1.00 96.31 626 LEU A CA 1
ATOM 4793 C C . LEU A 1 626 ? 13.741 28.924 -5.552 1.00 96.31 626 LEU A C 1
ATOM 4795 O O . LEU A 1 626 ? 13.732 29.861 -4.756 1.00 96.31 626 LEU A O 1
ATOM 4799 N N . ALA A 1 627 ? 13.024 27.817 -5.355 1.00 95.44 627 ALA A N 1
ATOM 4800 C CA . ALA A 1 627 ? 12.153 27.650 -4.198 1.00 95.44 627 ALA A CA 1
ATOM 4801 C C . ALA A 1 627 ? 12.936 27.608 -2.873 1.00 95.44 627 ALA A C 1
ATOM 4803 O O . ALA A 1 627 ? 12.516 28.236 -1.898 1.00 95.44 627 ALA A O 1
ATOM 4804 N N . GLN A 1 628 ? 14.086 26.925 -2.836 1.00 95.25 628 GLN A N 1
ATOM 4805 C CA . GLN A 1 628 ? 14.973 26.894 -1.667 1.00 95.25 628 GLN A CA 1
ATOM 4806 C C . GLN A 1 628 ? 15.506 28.285 -1.323 1.00 95.25 628 GLN A C 1
ATOM 4808 O O . GLN A 1 628 ? 15.437 28.697 -0.167 1.00 95.25 628 GLN A O 1
ATOM 4813 N N . TRP A 1 629 ? 15.992 29.035 -2.313 1.00 95.62 629 TRP A N 1
ATOM 4814 C CA . TRP A 1 629 ? 16.484 30.395 -2.101 1.00 95.62 629 TRP A CA 1
ATOM 4815 C C . TRP A 1 629 ? 15.376 31.340 -1.651 1.00 95.62 629 TRP A C 1
ATOM 4817 O O . TRP A 1 629 ? 15.567 32.064 -0.680 1.00 95.62 629 TRP A O 1
ATOM 4827 N N . ALA A 1 630 ? 14.200 31.290 -2.279 1.00 94.69 630 ALA A N 1
ATOM 4828 C CA . ALA A 1 630 ? 13.052 32.080 -1.845 1.00 94.69 630 ALA A CA 1
ATOM 4829 C C . ALA A 1 630 ? 12.657 31.758 -0.391 1.00 94.69 630 ALA A C 1
ATOM 4831 O O . ALA A 1 630 ? 12.411 32.671 0.394 1.00 94.69 630 ALA A O 1
ATOM 4832 N N . LYS A 1 631 ? 12.707 30.480 0.011 1.00 93.75 631 LYS A N 1
ATOM 4833 C CA . LYS A 1 631 ? 12.417 30.066 1.391 1.00 93.75 631 LYS A CA 1
ATOM 4834 C C . LYS A 1 631 ? 13.442 30.614 2.383 1.00 93.75 631 LYS A C 1
ATOM 4836 O O . LYS A 1 631 ? 13.070 31.087 3.452 1.00 93.75 631 LYS A O 1
ATOM 4841 N N . LEU A 1 632 ? 14.728 30.587 2.027 1.00 93.50 632 LEU A N 1
ATOM 4842 C CA . LEU A 1 632 ? 15.793 31.194 2.836 1.00 93.50 632 LEU A CA 1
ATOM 4843 C C . LEU A 1 632 ? 15.626 32.713 2.977 1.00 93.50 632 LEU A C 1
ATOM 4845 O O . LEU A 1 632 ? 16.043 33.280 3.982 1.00 93.50 632 LEU A O 1
ATOM 4849 N N . LEU A 1 633 ? 14.992 33.356 1.996 1.00 94.56 633 LEU A N 1
ATOM 4850 C CA . LEU A 1 633 ? 14.640 34.776 2.021 1.00 94.56 633 LEU A CA 1
ATOM 4851 C C . LEU A 1 633 ? 13.319 35.066 2.761 1.00 94.56 633 LEU A C 1
ATOM 4853 O O . LEU A 1 633 ? 12.898 36.218 2.803 1.00 94.56 633 LEU A O 1
ATOM 4857 N N . GLY A 1 634 ? 12.689 34.056 3.373 1.00 91.88 634 GLY A N 1
ATOM 4858 C CA . GLY A 1 634 ? 11.492 34.204 4.208 1.00 91.88 634 GLY A CA 1
ATOM 4859 C C . GLY A 1 634 ? 10.159 33.933 3.504 1.00 91.88 634 GLY A C 1
ATOM 4860 O O . GLY A 1 634 ? 9.112 34.142 4.109 1.00 91.88 634 GLY A O 1
ATOM 4861 N N . GLU A 1 635 ? 10.169 33.461 2.256 1.00 95.31 635 GLU A N 1
ATOM 4862 C CA . GLU A 1 635 ? 8.947 33.136 1.511 1.00 95.31 635 GLU A CA 1
ATOM 4863 C C . GLU A 1 635 ? 8.396 31.747 1.859 1.00 95.31 635 GLU A C 1
ATOM 4865 O O . GLU A 1 635 ? 9.137 30.800 2.145 1.00 95.31 635 GLU A O 1
ATOM 4870 N N . THR A 1 636 ? 7.079 31.583 1.728 1.00 96.06 636 THR A N 1
ATOM 4871 C CA . THR A 1 636 ? 6.460 30.254 1.719 1.00 96.06 636 THR A CA 1
ATOM 4872 C C . THR A 1 636 ? 6.521 29.710 0.295 1.00 96.06 636 THR A C 1
ATOM 4874 O O . THR A 1 636 ? 5.662 30.002 -0.539 1.00 96.06 636 THR A O 1
ATOM 4877 N N . SER A 1 637 ? 7.579 28.951 0.007 1.00 96.50 637 SER A N 1
ATOM 4878 C CA . SER A 1 637 ? 7.880 28.472 -1.344 1.00 96.50 637 SER A CA 1
ATOM 4879 C C . SER A 1 637 ? 7.197 27.154 -1.702 1.00 96.50 637 SER A C 1
ATOM 4881 O O . SER A 1 637 ? 7.222 26.186 -0.934 1.00 96.50 637 SER A O 1
ATOM 4883 N N . ALA A 1 638 ? 6.705 27.083 -2.934 1.00 97.00 638 ALA A N 1
ATOM 4884 C CA . ALA A 1 638 ? 6.189 25.883 -3.570 1.00 97.00 638 ALA A CA 1
ATOM 4885 C C . ALA A 1 638 ? 6.966 25.520 -4.842 1.00 97.00 638 ALA A C 1
ATOM 4887 O O . ALA A 1 638 ? 7.565 26.374 -5.501 1.00 97.00 638 ALA A O 1
ATOM 4888 N N . VAL A 1 639 ? 6.923 24.240 -5.201 1.00 97.06 639 VAL A N 1
ATOM 4889 C CA . VAL A 1 639 ? 7.450 23.710 -6.462 1.00 97.06 639 VAL A CA 1
ATOM 4890 C C . VAL A 1 639 ? 6.376 22.914 -7.187 1.00 97.06 639 VAL A C 1
ATOM 4892 O O . VAL A 1 639 ? 5.526 22.288 -6.551 1.00 97.06 639 VAL A O 1
ATOM 4895 N N . MET A 1 640 ? 6.420 22.933 -8.517 1.00 97.38 640 MET A N 1
ATOM 4896 C CA . MET A 1 640 ? 5.579 22.096 -9.372 1.00 97.38 640 MET A CA 1
ATOM 4897 C C . MET A 1 640 ? 6.409 21.539 -10.526 1.00 97.38 640 MET A C 1
ATOM 4899 O O . MET A 1 640 ? 7.072 22.302 -11.228 1.00 97.38 640 MET A O 1
ATOM 4903 N N . GLY A 1 641 ? 6.412 20.228 -10.743 1.00 92.12 641 GLY A N 1
ATOM 4904 C CA . GLY A 1 641 ? 7.254 19.650 -11.787 1.00 92.12 641 GLY A CA 1
ATOM 4905 C C . GLY A 1 641 ? 7.475 18.152 -11.676 1.00 92.12 641 GLY A C 1
ATOM 4906 O O . GLY A 1 641 ? 6.692 17.426 -11.078 1.00 92.12 641 GLY A O 1
ATOM 4907 N N . THR A 1 642 ? 8.589 17.691 -12.237 1.00 86.50 642 THR A N 1
ATOM 4908 C CA . THR A 1 642 ? 8.948 16.271 -12.390 1.00 86.50 642 THR A CA 1
ATOM 4909 C C . THR A 1 642 ? 9.078 15.539 -11.049 1.00 86.50 642 THR A C 1
ATOM 4911 O O . THR A 1 642 ? 8.794 14.350 -10.954 1.00 86.50 642 THR A O 1
ATOM 4914 N N . VAL A 1 643 ? 9.485 16.246 -9.992 1.00 83.94 643 VAL A N 1
ATOM 4915 C CA . VAL A 1 643 ? 9.621 15.687 -8.631 1.00 83.94 643 VAL A CA 1
ATOM 4916 C C . VAL A 1 643 ? 8.293 15.743 -7.856 1.00 83.94 643 VAL A C 1
ATOM 4918 O O . VAL A 1 643 ? 8.169 15.148 -6.787 1.00 83.94 643 VAL A O 1
ATOM 4921 N N . GLY A 1 644 ? 7.284 16.414 -8.413 1.00 88.12 644 GLY A N 1
ATOM 4922 C CA . GLY A 1 644 ? 5.954 16.568 -7.846 1.00 88.12 644 GLY A CA 1
ATOM 4923 C C . GLY A 1 644 ? 5.554 18.020 -7.604 1.00 88.12 644 GLY A C 1
ATOM 4924 O O . GLY A 1 644 ? 6.296 18.959 -7.905 1.00 88.12 644 GLY A O 1
ATOM 4925 N N . ASN A 1 645 ? 4.372 18.186 -7.013 1.00 92.44 645 ASN A N 1
ATOM 4926 C CA . ASN A 1 645 ? 3.768 19.471 -6.695 1.00 92.44 645 ASN A CA 1
ATOM 4927 C C . ASN A 1 645 ? 3.539 19.619 -5.187 1.00 92.44 645 ASN A C 1
ATOM 4929 O O . ASN A 1 645 ? 3.026 18.705 -4.543 1.00 92.44 645 ASN A O 1
ATOM 4933 N N . GLY A 1 646 ? 3.875 20.770 -4.613 1.00 93.44 646 GLY A N 1
ATOM 4934 C CA . GLY A 1 646 ? 3.602 21.052 -3.205 1.00 93.44 646 GLY A CA 1
ATOM 4935 C C . GLY A 1 646 ? 4.429 22.205 -2.652 1.00 93.44 646 GLY A C 1
ATOM 4936 O O . GLY A 1 646 ? 5.304 22.744 -3.331 1.00 93.44 646 GLY A O 1
ATOM 4937 N N . LEU A 1 647 ? 4.184 22.554 -1.386 1.00 94.12 647 LEU A N 1
ATOM 4938 C CA . LEU A 1 647 ? 5.146 23.344 -0.614 1.00 94.12 647 LEU A CA 1
ATOM 4939 C C . LEU A 1 647 ? 6.485 22.598 -0.582 1.00 94.12 647 LEU A C 1
ATOM 4941 O O . LEU A 1 647 ? 6.495 21.369 -0.571 1.00 94.12 647 LEU A O 1
ATOM 4945 N N . LEU A 1 648 ? 7.604 23.319 -0.539 1.00 87.69 648 LEU A N 1
ATOM 4946 C CA . LEU A 1 648 ? 8.944 22.746 -0.723 1.00 87.69 648 LEU A CA 1
ATOM 4947 C C . LEU A 1 648 ? 9.252 21.531 0.183 1.00 87.69 648 LEU A C 1
ATOM 4949 O O . LEU A 1 648 ? 9.925 20.603 -0.253 1.00 87.69 648 LEU A O 1
ATOM 4953 N N . ASP A 1 649 ? 8.713 21.492 1.406 1.00 80.75 649 ASP A N 1
ATOM 4954 C CA . ASP A 1 649 ? 8.917 20.382 2.359 1.00 80.75 649 ASP A CA 1
ATOM 4955 C C . ASP A 1 649 ? 7.827 19.290 2.293 1.00 80.75 649 ASP A C 1
ATOM 4957 O O . ASP A 1 649 ? 7.839 18.336 3.072 1.00 80.75 649 ASP A O 1
ATOM 4961 N N . LYS A 1 650 ? 6.824 19.464 1.426 1.00 87.31 650 LYS A N 1
ATOM 4962 C CA . LYS A 1 650 ? 5.587 18.669 1.351 1.00 87.31 650 LYS A CA 1
ATOM 4963 C C . LYS A 1 650 ? 5.153 18.454 -0.105 1.00 87.31 650 LYS A C 1
ATOM 4965 O O . LYS A 1 650 ? 3.998 18.678 -0.460 1.00 87.31 650 LYS A O 1
ATOM 4970 N N . VAL A 1 651 ? 6.095 18.054 -0.954 1.00 85.31 651 VAL A N 1
ATOM 4971 C CA . VAL A 1 651 ? 5.859 17.803 -2.382 1.00 85.31 651 VAL A CA 1
ATOM 4972 C C . VAL A 1 651 ? 5.224 16.424 -2.589 1.00 85.31 651 VAL A C 1
ATOM 4974 O O . VAL A 1 651 ? 5.680 15.435 -2.016 1.00 85.31 651 VAL A O 1
ATOM 4977 N N . VAL A 1 652 ? 4.179 16.351 -3.416 1.00 77.50 652 VAL A N 1
ATOM 4978 C CA . VAL A 1 652 ? 3.493 15.110 -3.806 1.00 77.50 652 VAL A CA 1
ATOM 4979 C C . VAL A 1 652 ? 3.847 14.766 -5.258 1.00 77.50 652 VAL A C 1
ATOM 4981 O O . VAL A 1 652 ? 3.648 15.623 -6.119 1.00 77.50 652 VAL A O 1
ATOM 4984 N N . PRO A 1 653 ? 4.340 13.549 -5.570 1.00 81.00 653 PRO A N 1
ATOM 4985 C CA . PRO A 1 653 ? 4.688 13.156 -6.939 1.00 81.00 653 PRO A CA 1
ATOM 4986 C C . PRO A 1 653 ? 3.520 13.274 -7.926 1.00 81.00 653 PRO A C 1
ATOM 4988 O O . PRO A 1 653 ? 2.369 13.018 -7.567 1.00 81.00 653 PRO A O 1
ATOM 4991 N N . THR A 1 654 ? 3.826 13.603 -9.181 1.00 77.12 654 THR A N 1
ATOM 4992 C CA . THR A 1 654 ? 2.849 13.780 -10.267 1.00 77.12 654 THR A CA 1
ATOM 4993 C C . THR A 1 654 ? 3.204 12.939 -11.491 1.00 77.12 654 THR A C 1
ATOM 4995 O O . THR A 1 654 ? 4.369 12.645 -11.733 1.00 77.12 654 THR A O 1
ATOM 4998 N N . GLU A 1 655 ? 2.197 12.554 -12.283 1.00 73.31 655 GLU A N 1
ATOM 4999 C CA . GLU A 1 655 ? 2.400 11.753 -13.506 1.00 73.31 655 GLU A CA 1
ATOM 5000 C C . GLU A 1 655 ? 3.040 12.554 -14.648 1.00 73.31 655 GLU A C 1
ATOM 5002 O O . GLU A 1 655 ? 3.791 12.012 -15.452 1.00 73.31 655 GLU A O 1
ATOM 5007 N N . ASN A 1 656 ? 2.745 13.854 -14.725 1.00 80.69 656 ASN A N 1
ATOM 5008 C CA . ASN A 1 656 ? 3.234 14.743 -15.773 1.00 80.69 656 ASN A CA 1
ATOM 5009 C C . ASN A 1 656 ? 4.113 15.849 -15.178 1.00 80.69 656 ASN A C 1
ATOM 5011 O O . ASN A 1 656 ? 3.759 16.436 -14.154 1.00 80.69 656 ASN A O 1
ATOM 5015 N N . THR A 1 657 ? 5.189 16.214 -15.887 1.00 83.94 657 THR A N 1
ATOM 5016 C CA . THR A 1 657 ? 6.030 17.382 -15.557 1.00 83.94 657 THR A CA 1
ATOM 5017 C C . THR A 1 657 ? 5.225 18.684 -15.533 1.00 83.94 657 THR A C 1
ATOM 5019 O O . THR A 1 657 ? 5.485 19.560 -14.719 1.00 83.94 657 THR A O 1
ATOM 5022 N N . THR A 1 658 ? 4.220 18.815 -16.403 1.00 91.50 658 THR A N 1
ATOM 5023 C CA . THR A 1 658 ? 3.235 19.904 -16.359 1.00 91.50 658 THR A CA 1
ATOM 5024 C C . THR A 1 658 ? 1.847 19.268 -16.394 1.00 91.50 658 THR A C 1
ATOM 5026 O O . THR A 1 658 ? 1.499 18.659 -17.405 1.00 91.50 658 THR A O 1
ATOM 5029 N N . GLY A 1 659 ? 1.076 19.353 -15.304 1.00 90.19 659 GLY A N 1
ATOM 5030 C CA . GLY A 1 659 ? -0.285 18.790 -15.206 1.00 90.19 659 GLY A CA 1
ATOM 5031 C C . GLY A 1 659 ? -1.268 19.389 -16.220 1.00 90.19 659 GLY A C 1
ATOM 5032 O O . GLY A 1 659 ? -0.901 20.316 -16.942 1.00 90.19 659 GLY A O 1
ATOM 5033 N N . SER A 1 660 ? -2.501 18.870 -16.294 1.00 92.94 660 SER A N 1
ATOM 5034 C CA . SER A 1 660 ? -3.542 19.432 -17.176 1.00 92.94 660 SER A CA 1
ATOM 5035 C C . SER A 1 660 ? -3.859 20.896 -16.829 1.00 92.94 660 SER A C 1
ATOM 5037 O O . SER A 1 660 ? -3.533 21.367 -15.742 1.00 92.94 660 SER A O 1
ATOM 5039 N N . ALA A 1 661 ? -4.519 21.625 -17.735 1.00 94.44 661 ALA A N 1
ATOM 5040 C CA . ALA A 1 661 ? -4.938 23.007 -17.482 1.00 94.44 661 ALA A CA 1
ATOM 5041 C C . ALA A 1 661 ? -5.776 23.163 -16.197 1.00 94.44 661 ALA A C 1
ATOM 5043 O O . ALA A 1 661 ? -5.617 24.149 -15.478 1.00 94.44 661 ALA A O 1
ATOM 5044 N N . VAL A 1 662 ? -6.634 22.180 -15.899 1.00 94.50 662 VAL A N 1
ATOM 5045 C CA . VAL A 1 662 ? -7.448 22.156 -14.676 1.00 94.50 662 VAL A CA 1
ATOM 5046 C C . VAL A 1 662 ? -6.575 21.838 -13.464 1.00 94.50 662 VAL A C 1
ATOM 5048 O O . VAL A 1 662 ? -6.593 22.595 -12.496 1.00 94.50 662 VAL A O 1
ATOM 5051 N N . ASP A 1 663 ? -5.748 20.788 -13.541 1.00 92.75 663 ASP A N 1
ATOM 5052 C CA . ASP A 1 663 ? -4.881 20.371 -12.427 1.00 92.75 663 ASP A CA 1
ATOM 5053 C C . ASP A 1 663 ? -3.901 21.469 -12.020 1.00 92.75 663 ASP A C 1
ATOM 5055 O O . ASP A 1 663 ? -3.669 21.689 -10.835 1.00 92.75 663 ASP A O 1
ATOM 5059 N N . VAL A 1 664 ? -3.310 22.166 -12.994 1.00 95.88 664 VAL A N 1
ATOM 5060 C CA . VAL A 1 664 ? -2.336 23.230 -12.729 1.00 95.88 664 VAL A CA 1
ATOM 5061 C C . VAL A 1 664 ? -2.985 24.364 -11.937 1.00 95.88 664 VAL A C 1
ATOM 5063 O O . VAL A 1 664 ? -2.427 24.788 -10.926 1.00 95.88 664 VAL A O 1
ATOM 5066 N N . GLN A 1 665 ? -4.177 24.811 -12.340 1.00 96.94 665 GLN A N 1
ATOM 5067 C CA . GLN A 1 665 ? -4.908 25.861 -11.627 1.00 96.94 665 GLN A CA 1
ATOM 5068 C C . GLN A 1 665 ? -5.400 25.376 -10.254 1.00 96.94 665 GLN A C 1
ATOM 5070 O 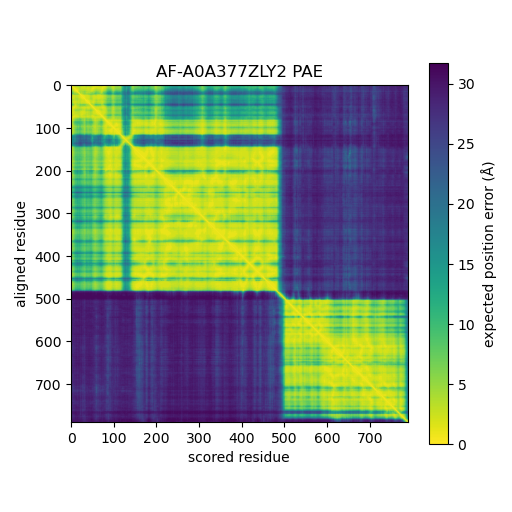O . GLN A 1 665 ? -5.245 26.089 -9.264 1.00 96.94 665 GLN A O 1
ATOM 5075 N N . HIS A 1 666 ? -5.910 24.143 -10.162 1.00 94.69 666 HIS A N 1
ATOM 5076 C CA . HIS A 1 666 ? -6.346 23.540 -8.900 1.00 94.69 666 HIS A CA 1
ATOM 5077 C C . HIS A 1 666 ? -5.203 23.460 -7.877 1.00 94.69 666 HIS A C 1
ATOM 5079 O O . HIS A 1 666 ? -5.340 23.891 -6.731 1.00 94.69 666 HIS A O 1
ATOM 5085 N N . VAL A 1 667 ? -4.043 22.951 -8.300 1.00 94.94 667 VAL A N 1
ATOM 5086 C CA . VAL A 1 667 ? -2.859 22.825 -7.444 1.00 94.94 667 VAL A CA 1
ATOM 5087 C C . VAL A 1 667 ? -2.354 24.196 -7.010 1.00 94.94 667 VAL A C 1
ATOM 5089 O O . VAL A 1 667 ? -2.091 24.383 -5.825 1.00 94.94 667 VAL A O 1
ATOM 5092 N N . LEU A 1 668 ? -2.254 25.168 -7.922 1.00 96.81 668 LEU A N 1
ATOM 5093 C CA . LEU A 1 668 ? -1.852 26.532 -7.565 1.00 96.81 668 LEU A CA 1
ATOM 5094 C C . LEU A 1 668 ? -2.815 27.151 -6.545 1.00 96.81 668 LEU A C 1
ATOM 5096 O O . LEU A 1 668 ? -2.364 27.725 -5.560 1.00 96.81 668 LEU A O 1
ATOM 5100 N N . SER A 1 669 ? -4.123 26.977 -6.726 1.00 96.06 669 SER A N 1
ATOM 5101 C CA . SER A 1 669 ? -5.139 27.449 -5.778 1.00 96.06 669 SER A CA 1
ATOM 5102 C C . SER A 1 669 ? -4.995 26.798 -4.404 1.00 96.06 669 SER A C 1
ATOM 5104 O O . SER A 1 669 ? -5.006 27.482 -3.381 1.00 96.06 669 SER A O 1
ATOM 5106 N N . SER A 1 670 ? -4.740 25.487 -4.365 1.00 93.50 670 SER A N 1
ATOM 5107 C CA . SER A 1 670 ? -4.449 24.773 -3.120 1.00 93.50 670 SER A CA 1
ATOM 5108 C C . SER A 1 670 ? -3.182 25.287 -2.428 1.00 93.50 670 SER A C 1
ATOM 5110 O O . SER A 1 670 ? -3.151 25.383 -1.201 1.00 93.50 670 SER A O 1
ATOM 5112 N N . LEU A 1 671 ? -2.137 25.630 -3.186 1.00 94.31 671 LEU A N 1
ATOM 5113 C CA . LEU A 1 671 ? -0.895 26.189 -2.645 1.00 94.31 671 LEU A CA 1
ATOM 5114 C C . LEU A 1 671 ? -1.111 27.588 -2.064 1.00 94.31 671 LEU A C 1
ATOM 5116 O O . LEU A 1 671 ? -0.642 27.862 -0.961 1.00 94.31 671 LEU A O 1
ATOM 5120 N N . VAL A 1 672 ? -1.867 28.439 -2.760 1.00 95.25 672 VAL A N 1
ATOM 5121 C CA . VAL A 1 672 ? -2.278 29.756 -2.253 1.00 95.25 672 VAL A CA 1
ATOM 5122 C C . VAL A 1 672 ? -3.073 29.611 -0.956 1.00 95.25 672 VAL A C 1
ATOM 5124 O O . VAL A 1 672 ? -2.747 30.260 0.033 1.00 95.25 672 VAL A O 1
ATOM 5127 N N . GLY A 1 673 ? -4.041 28.689 -0.907 1.00 91.19 673 GLY A N 1
ATOM 5128 C CA . GLY A 1 673 ? -4.809 28.397 0.309 1.00 91.19 673 GLY A CA 1
ATOM 5129 C C . GLY A 1 673 ? -3.961 27.857 1.470 1.00 91.19 673 GLY A C 1
ATOM 5130 O O . GLY A 1 673 ? -4.340 27.982 2.631 1.00 91.19 673 GLY A O 1
ATOM 5131 N N . GLN A 1 674 ? -2.787 27.294 1.177 1.00 92.25 674 GLN A N 1
ATOM 5132 C CA . GLN A 1 674 ? -1.790 26.881 2.171 1.00 92.25 674 GLN A CA 1
ATOM 5133 C C . GLN A 1 674 ? -0.807 28.002 2.555 1.00 92.25 674 GLN A C 1
ATOM 5135 O O . GLN A 1 674 ? 0.117 27.759 3.333 1.00 92.25 674 GLN A O 1
ATOM 5140 N N . GLY A 1 675 ? -0.994 29.216 2.032 1.00 94.88 675 GLY A N 1
ATOM 5141 C CA . GLY A 1 675 ? -0.171 30.388 2.321 1.00 94.88 675 GLY A CA 1
ATOM 5142 C C . GLY A 1 675 ? 1.086 30.512 1.461 1.00 94.88 675 GLY A C 1
ATOM 5143 O O . GLY A 1 675 ? 2.010 31.217 1.863 1.00 94.88 675 GLY A O 1
ATOM 5144 N N . ALA A 1 676 ? 1.167 29.830 0.312 1.00 96.31 676 ALA A N 1
ATOM 5145 C CA . ALA A 1 676 ? 2.302 29.973 -0.598 1.00 96.31 676 ALA A CA 1
ATOM 5146 C C . ALA A 1 676 ? 2.379 31.394 -1.174 1.00 96.31 676 ALA A C 1
ATOM 5148 O O . ALA A 1 676 ? 1.437 31.873 -1.799 1.00 96.31 676 ALA A O 1
ATOM 5149 N N . THR A 1 677 ? 3.531 32.040 -1.011 1.00 97.12 677 THR A N 1
ATOM 5150 C CA . THR A 1 677 ? 3.809 33.395 -1.517 1.00 97.12 677 THR A CA 1
ATOM 5151 C C . THR A 1 677 ? 4.735 33.377 -2.739 1.00 97.12 677 THR A C 1
ATOM 5153 O O . THR A 1 677 ? 4.761 34.325 -3.530 1.00 97.12 677 THR A O 1
ATOM 5156 N N . PHE A 1 678 ? 5.449 32.265 -2.948 1.00 98.25 678 PHE A N 1
ATOM 5157 C CA . PHE A 1 678 ? 6.322 32.018 -4.093 1.00 98.25 678 PHE A CA 1
ATOM 5158 C C . PHE A 1 678 ? 6.115 30.606 -4.651 1.00 98.25 678 PHE A C 1
ATOM 5160 O O . PHE A 1 678 ? 5.990 29.642 -3.897 1.00 98.25 678 PHE A O 1
ATOM 5167 N N . GLY A 1 679 ? 6.140 30.460 -5.975 1.00 97.75 679 GLY A N 1
ATOM 5168 C CA . GLY A 1 679 ? 6.029 29.172 -6.655 1.00 97.75 679 GLY A CA 1
ATOM 5169 C C . GLY A 1 679 ? 6.986 29.083 -7.836 1.00 97.75 679 GLY A C 1
ATOM 5170 O O . GLY A 1 679 ? 7.056 30.006 -8.641 1.00 97.75 679 GLY A O 1
ATOM 5171 N N . ALA A 1 680 ? 7.701 27.969 -7.976 1.00 98.06 680 ALA A N 1
ATOM 5172 C CA . ALA A 1 680 ? 8.518 27.685 -9.154 1.00 98.06 680 ALA A CA 1
ATOM 5173 C C . ALA A 1 680 ? 7.998 26.434 -9.868 1.00 98.06 680 ALA A C 1
ATOM 5175 O O . ALA A 1 680 ? 7.947 25.356 -9.273 1.00 98.06 680 ALA A O 1
ATOM 5176 N N . MET A 1 681 ? 7.628 26.561 -11.144 1.00 97.69 681 MET A N 1
ATOM 5177 C CA . MET A 1 681 ? 7.044 25.462 -11.909 1.00 97.69 681 MET A CA 1
ATOM 5178 C C . MET A 1 681 ? 7.826 25.101 -13.170 1.00 97.69 681 MET A C 1
ATOM 5180 O O . MET A 1 681 ? 8.320 25.964 -13.895 1.00 97.69 681 MET A O 1
ATOM 5184 N N . GLU A 1 682 ? 7.903 23.805 -13.457 1.00 97.69 682 GLU A N 1
ATOM 5185 C CA . GLU A 1 682 ? 8.435 23.291 -14.713 1.00 97.69 682 GLU A CA 1
ATOM 5186 C C . GLU A 1 682 ? 7.395 23.434 -15.833 1.00 97.69 682 GLU A C 1
ATOM 5188 O O . GLU A 1 682 ? 6.280 22.909 -15.768 1.00 97.69 682 GLU A O 1
ATOM 5193 N N . VAL A 1 683 ? 7.788 24.116 -16.907 1.00 97.25 683 VAL A N 1
ATOM 5194 C CA . VAL A 1 683 ? 6.955 24.357 -18.086 1.00 97.25 683 VAL A CA 1
ATOM 5195 C C . VAL A 1 683 ? 7.500 23.532 -19.253 1.00 97.25 683 VAL A C 1
ATOM 5197 O O . VAL A 1 683 ? 8.477 23.894 -19.917 1.00 97.25 683 VAL A O 1
ATOM 5200 N N . SER A 1 684 ? 6.889 22.369 -19.478 1.00 95.38 684 SER A N 1
ATOM 5201 C CA . SER A 1 684 ? 7.249 21.450 -20.565 1.00 95.38 684 SER A CA 1
ATOM 5202 C C . SER A 1 684 ? 6.769 21.954 -21.933 1.00 95.38 684 SER A C 1
ATOM 5204 O O . SER A 1 684 ? 5.790 22.692 -22.029 1.00 95.38 684 SER A O 1
ATOM 5206 N N . SER A 1 685 ? 7.422 21.510 -23.014 1.00 93.62 685 SER A N 1
ATOM 5207 C CA . SER A 1 685 ? 6.977 21.813 -24.388 1.00 93.62 685 SER A CA 1
ATOM 5208 C C . SER A 1 685 ? 5.579 21.257 -24.674 1.00 93.62 685 SER A C 1
ATOM 5210 O O . SER A 1 685 ? 4.776 21.924 -25.316 1.00 93.62 685 SER A O 1
ATOM 5212 N N . HIS A 1 686 ? 5.260 20.076 -24.135 1.00 91.31 686 HIS A N 1
ATOM 5213 C CA . HIS A 1 686 ? 3.919 19.492 -24.188 1.00 91.31 686 HIS A CA 1
ATOM 5214 C C . HIS A 1 686 ? 2.889 20.386 -23.487 1.00 91.31 686 HIS A C 1
ATOM 5216 O O . HIS A 1 686 ? 1.814 20.621 -24.027 1.00 91.31 686 HIS A O 1
ATOM 5222 N N . GLY A 1 687 ? 3.222 20.923 -22.307 1.00 92.50 687 GLY A N 1
ATOM 5223 C CA . GLY A 1 687 ? 2.348 21.840 -21.575 1.00 92.50 687 GLY A CA 1
ATOM 5224 C C . GLY A 1 687 ? 2.059 23.139 -22.330 1.00 92.50 687 GLY A C 1
ATOM 5225 O O . GLY A 1 687 ? 0.928 23.616 -22.281 1.00 92.50 687 GLY A O 1
ATOM 5226 N N . LEU A 1 688 ? 3.050 23.674 -23.052 1.00 94.69 688 LEU A N 1
ATOM 5227 C CA . LEU A 1 688 ? 2.907 24.884 -23.869 1.00 94.69 688 LEU A CA 1
ATOM 5228 C C . LEU A 1 688 ? 2.046 24.647 -25.112 1.00 94.69 688 LEU A C 1
ATOM 5230 O O . LEU A 1 688 ? 1.085 25.379 -25.327 1.00 94.69 688 LEU A O 1
ATOM 5234 N N . VAL A 1 689 ? 2.341 23.599 -25.889 1.00 92.88 689 VAL A N 1
ATOM 5235 C CA . VAL A 1 689 ? 1.584 23.263 -27.112 1.00 92.88 689 VAL A CA 1
ATOM 5236 C C . VAL A 1 689 ? 0.142 22.865 -26.795 1.00 92.88 689 VAL A C 1
ATOM 5238 O O . VAL A 1 689 ? -0.758 23.123 -27.580 1.00 92.88 689 VAL A O 1
ATOM 5241 N N . GLN A 1 690 ? -0.100 22.257 -25.634 1.00 91.44 690 GLN A N 1
ATOM 5242 C CA . GLN A 1 690 ? -1.444 21.866 -25.200 1.00 91.44 690 GLN A CA 1
ATOM 5243 C C . GLN A 1 690 ? -2.137 22.936 -24.344 1.00 91.44 690 GLN A C 1
ATOM 5245 O O . GLN A 1 690 ? -3.109 22.625 -23.661 1.00 91.44 690 GLN A O 1
ATOM 5250 N N . HIS A 1 691 ? -1.627 24.174 -24.335 1.00 94.62 691 HIS A N 1
ATOM 5251 C CA . HIS A 1 691 ? -2.241 25.327 -23.665 1.00 94.62 691 HIS A CA 1
ATOM 5252 C C . HIS A 1 691 ? -2.499 25.142 -22.155 1.00 94.62 691 HIS A C 1
ATOM 5254 O O . HIS A 1 691 ? -3.320 25.842 -21.561 1.00 94.62 691 HIS A O 1
ATOM 5260 N N . ARG A 1 692 ? -1.770 24.235 -21.486 1.00 94.81 692 ARG A N 1
ATOM 5261 C CA . ARG A 1 692 ? -2.002 23.884 -20.069 1.00 94.81 692 ARG A CA 1
ATOM 5262 C C . ARG A 1 692 ? -1.718 25.054 -19.121 1.00 94.81 692 ARG A C 1
ATOM 5264 O O . ARG A 1 692 ? -2.318 25.152 -18.056 1.00 94.81 692 ARG A O 1
ATOM 5271 N N . VAL A 1 693 ? -0.831 25.959 -19.530 1.00 96.31 693 VAL A N 1
ATOM 5272 C CA . VAL A 1 693 ? -0.395 27.131 -18.752 1.00 96.31 693 VAL A CA 1
ATOM 5273 C C . VAL A 1 693 ? -0.833 28.466 -19.369 1.00 96.31 693 VAL A C 1
ATOM 5275 O O . VAL A 1 693 ? -0.358 29.512 -18.939 1.00 96.31 693 VAL A O 1
ATOM 5278 N N . ALA A 1 694 ? -1.730 28.447 -20.363 1.00 95.75 694 ALA A N 1
ATOM 5279 C CA . ALA A 1 694 ? -2.049 29.608 -21.200 1.00 95.75 694 ALA A CA 1
ATOM 5280 C C . ALA A 1 694 ? -2.542 30.844 -20.428 1.00 95.75 694 ALA A C 1
ATOM 5282 O O . ALA A 1 694 ? -2.206 31.965 -20.799 1.00 95.75 694 ALA A O 1
ATOM 5283 N N . ALA A 1 695 ? -3.306 30.652 -19.349 1.00 95.88 695 ALA A N 1
ATOM 5284 C CA . ALA A 1 695 ? -3.855 31.750 -18.551 1.00 95.88 695 ALA A CA 1
ATOM 5285 C C . ALA A 1 695 ? -3.009 32.119 -17.321 1.00 95.88 695 ALA A C 1
ATOM 5287 O O . ALA A 1 695 ? -3.398 33.009 -16.563 1.00 95.88 695 ALA A O 1
ATOM 5288 N N . LEU A 1 696 ? -1.884 31.435 -17.085 1.00 97.25 696 LEU A N 1
ATOM 5289 C CA . LEU A 1 696 ? -1.034 31.737 -15.938 1.00 97.25 696 LEU A CA 1
ATOM 5290 C C . LEU A 1 696 ? -0.293 33.055 -16.146 1.00 97.25 696 LEU A C 1
ATOM 5292 O O . LEU A 1 696 ? 0.218 33.343 -17.229 1.00 97.25 696 LEU A O 1
ATOM 5296 N N . GLN A 1 697 ? -0.190 33.828 -15.070 1.00 96.62 697 GLN A N 1
ATOM 5297 C CA . GLN A 1 697 ? 0.659 35.010 -15.020 1.00 96.62 697 GLN A CA 1
ATOM 5298 C C . GLN A 1 697 ? 1.965 34.662 -14.320 1.00 96.62 697 GLN A C 1
ATOM 5300 O O . GLN A 1 697 ? 1.975 34.332 -13.134 1.00 96.62 697 GLN A O 1
ATOM 5305 N N . PHE A 1 698 ? 3.068 34.721 -15.063 1.00 97.88 698 PHE A N 1
ATOM 5306 C CA . PHE A 1 698 ? 4.397 34.531 -14.504 1.00 97.88 698 PHE A CA 1
ATOM 5307 C C . PHE A 1 698 ? 4.997 35.872 -14.090 1.00 97.88 698 PHE A C 1
ATOM 5309 O O . PHE A 1 698 ? 4.969 36.839 -14.845 1.00 97.88 698 PHE A O 1
ATOM 5316 N N . ALA A 1 699 ? 5.609 35.911 -12.909 1.00 97.56 699 ALA A N 1
ATOM 5317 C CA . ALA A 1 699 ? 6.470 37.016 -12.499 1.00 97.56 699 ALA A CA 1
ATOM 5318 C C . ALA A 1 699 ? 7.799 36.998 -13.279 1.00 97.56 699 ALA A C 1
ATOM 5320 O O . ALA A 1 699 ? 8.364 38.049 -13.587 1.00 97.56 699 ALA A O 1
ATOM 5321 N N . ALA A 1 700 ? 8.293 35.802 -13.618 1.00 97.25 700 ALA A N 1
ATOM 5322 C CA . ALA A 1 700 ? 9.461 35.604 -14.468 1.00 97.25 700 ALA A CA 1
ATOM 5323 C C . ALA A 1 700 ? 9.403 34.261 -15.210 1.00 97.25 700 ALA A C 1
ATOM 5325 O O . ALA A 1 700 ? 8.836 33.288 -14.705 1.00 97.25 700 ALA A O 1
ATOM 5326 N N . SER A 1 701 ? 10.052 34.199 -16.374 1.00 98.12 701 SER A N 1
ATOM 5327 C CA . SER A 1 701 ? 10.163 32.993 -17.200 1.00 98.12 701 SER A CA 1
ATOM 5328 C C . SER A 1 701 ? 11.613 32.703 -17.566 1.00 98.12 701 SER A C 1
ATOM 5330 O O . SER A 1 701 ? 12.296 33.537 -18.164 1.00 98.12 701 SER A O 1
ATOM 5332 N N . VAL A 1 702 ? 12.080 31.502 -17.231 1.00 98.12 702 VAL A N 1
ATOM 5333 C CA . VAL A 1 702 ? 13.477 31.074 -17.363 1.00 98.12 702 VAL A CA 1
ATOM 5334 C C . VAL A 1 702 ? 13.636 30.062 -18.493 1.00 98.12 702 VAL A C 1
ATOM 5336 O O . VAL A 1 702 ? 12.945 29.043 -18.512 1.00 98.12 702 VAL A O 1
ATOM 5339 N N . PHE A 1 703 ? 14.598 30.304 -19.383 1.00 97.88 703 PHE A N 1
ATOM 5340 C CA . PHE A 1 703 ? 15.028 29.362 -20.412 1.00 97.88 703 PHE A CA 1
ATOM 5341 C C . PHE A 1 703 ? 16.418 28.833 -20.066 1.00 97.88 703 PHE A C 1
ATOM 5343 O O . PHE A 1 703 ? 17.374 29.608 -19.974 1.00 97.88 703 PHE A O 1
ATOM 5350 N N . THR A 1 704 ? 16.530 27.516 -19.873 1.00 96.69 704 THR A N 1
ATOM 5351 C CA . THR A 1 704 ? 17.790 26.881 -19.462 1.00 96.69 704 THR A CA 1
ATOM 5352 C C . THR A 1 704 ? 18.689 26.497 -20.638 1.00 96.69 704 THR A C 1
ATOM 5354 O O . THR A 1 704 ? 19.854 26.879 -20.652 1.00 96.69 704 THR A O 1
ATOM 5357 N N . ASN A 1 705 ? 18.197 25.692 -21.581 1.00 95.31 705 ASN A N 1
ATOM 5358 C CA . ASN A 1 705 ? 18.918 25.222 -22.774 1.00 95.31 705 ASN A CA 1
ATOM 5359 C C . ASN A 1 705 ? 17.983 24.456 -23.722 1.00 95.31 705 ASN A C 1
ATOM 5361 O O . ASN A 1 705 ? 16.914 23.977 -23.310 1.00 95.31 705 ASN A O 1
ATOM 5365 N N . LEU A 1 706 ? 18.426 24.255 -24.964 1.00 94.19 706 LEU A N 1
ATOM 5366 C CA . LEU A 1 706 ? 17.798 23.351 -25.923 1.00 94.19 706 LEU A CA 1
ATOM 5367 C C . LEU A 1 706 ? 18.794 22.290 -26.417 1.00 94.19 706 LEU A C 1
ATOM 5369 O O . LEU A 1 706 ? 19.800 22.604 -27.039 1.00 94.19 706 LEU A O 1
ATOM 5373 N N . SER A 1 707 ? 18.485 21.013 -26.184 1.00 89.50 707 SER A N 1
ATOM 5374 C CA . SER A 1 707 ? 19.223 19.874 -26.741 1.00 89.50 707 SER A CA 1
ATOM 5375 C C . SER A 1 707 ? 18.252 18.875 -27.367 1.00 89.50 707 SER A C 1
ATOM 5377 O O . SER A 1 707 ? 17.045 18.968 -27.152 1.00 89.50 707 SER A O 1
ATOM 5379 N N . ARG A 1 708 ? 18.764 17.915 -28.145 1.00 84.31 708 ARG A N 1
ATOM 5380 C CA . ARG A 1 708 ? 17.936 16.925 -28.847 1.00 84.31 708 ARG A CA 1
ATOM 5381 C C . ARG A 1 708 ? 17.144 16.052 -27.870 1.00 84.31 708 ARG A C 1
ATOM 5383 O O . ARG A 1 708 ? 17.734 15.206 -27.206 1.00 84.31 708 ARG A O 1
ATOM 5390 N N . ASP A 1 709 ? 15.829 16.252 -27.823 1.00 79.50 709 ASP A N 1
ATOM 5391 C CA . ASP A 1 709 ? 14.882 15.522 -26.973 1.00 79.50 709 ASP A CA 1
ATOM 5392 C C . ASP A 1 709 ? 13.445 15.679 -27.519 1.00 79.50 709 ASP A C 1
ATOM 5394 O O . ASP A 1 709 ? 13.180 16.614 -28.273 1.00 79.50 709 ASP A O 1
ATOM 5398 N N . HIS A 1 710 ? 12.526 14.779 -27.156 1.00 76.50 710 HIS A N 1
ATOM 5399 C CA . HIS A 1 710 ? 11.093 14.813 -27.521 1.00 76.50 710 HIS A CA 1
ATOM 5400 C C . HIS A 1 710 ? 10.755 14.937 -29.027 1.00 76.50 710 HIS A C 1
ATOM 5402 O O . HIS A 1 710 ? 9.698 15.456 -29.402 1.00 76.50 710 HIS A O 1
ATOM 5408 N N . LEU A 1 711 ? 11.637 14.476 -29.919 1.00 79.88 711 LEU A N 1
ATOM 5409 C CA . LEU A 1 711 ? 11.409 14.534 -31.373 1.00 79.88 711 LEU A CA 1
ATOM 5410 C C . LEU A 1 711 ? 10.329 13.562 -31.866 1.00 79.88 711 LEU A C 1
ATOM 5412 O O . LEU A 1 711 ? 9.799 13.735 -32.955 1.00 79.88 711 LEU A O 1
ATOM 5416 N N . ASP A 1 712 ? 9.988 12.558 -31.068 1.00 76.56 712 ASP A N 1
ATOM 5417 C CA . ASP A 1 712 ? 8.839 11.680 -31.283 1.00 76.56 712 ASP A CA 1
ATOM 5418 C C . ASP A 1 712 ? 7.507 12.448 -31.291 1.00 76.56 712 ASP A C 1
ATOM 5420 O O . ASP A 1 712 ? 6.602 12.089 -32.041 1.00 76.56 712 ASP A O 1
ATOM 5424 N N . TYR A 1 713 ? 7.406 13.523 -30.503 1.00 81.69 713 TYR A N 1
ATOM 5425 C CA . TYR A 1 713 ? 6.228 14.391 -30.457 1.00 81.69 713 TYR A CA 1
ATOM 5426 C C . TYR A 1 713 ? 6.339 15.600 -31.393 1.00 81.69 713 TYR A C 1
ATOM 5428 O O . TYR A 1 713 ? 5.378 15.943 -32.074 1.00 81.69 713 TYR A O 1
ATOM 5436 N N . HIS A 1 714 ? 7.498 16.270 -31.415 1.00 85.25 714 HIS A N 1
ATOM 5437 C CA . HIS A 1 714 ? 7.681 17.527 -32.162 1.00 85.25 714 HIS A CA 1
ATOM 5438 C C . HIS A 1 714 ? 8.143 17.318 -33.612 1.00 85.25 714 HIS A C 1
ATOM 5440 O O . HIS A 1 714 ? 8.113 18.255 -34.399 1.00 85.25 714 HIS A O 1
ATOM 5446 N N . GLY A 1 715 ? 8.567 16.110 -33.990 1.00 87.25 715 GLY A N 1
ATOM 5447 C CA . GLY A 1 715 ? 9.077 15.782 -35.325 1.00 87.25 715 GLY A CA 1
ATOM 5448 C C . GLY A 1 715 ? 10.526 16.224 -35.542 1.00 87.25 715 GLY A C 1
ATOM 5449 O O . GLY A 1 715 ? 11.391 15.399 -35.843 1.00 87.25 715 GLY A O 1
ATOM 5450 N N . ASP A 1 716 ? 10.817 17.509 -35.339 1.00 89.88 716 ASP A N 1
ATOM 5451 C CA . ASP A 1 716 ? 12.151 18.088 -35.511 1.00 89.88 716 ASP A CA 1
ATOM 5452 C C . ASP A 1 716 ? 12.507 19.130 -34.429 1.00 89.88 716 ASP A C 1
ATOM 5454 O O . ASP A 1 716 ? 11.721 19.462 -33.536 1.00 89.88 716 ASP A O 1
ATOM 5458 N N . MET A 1 717 ? 13.756 19.605 -34.472 1.00 91.19 717 MET A N 1
ATOM 5459 C CA . MET A 1 717 ? 14.276 20.575 -33.504 1.00 91.19 717 MET A CA 1
ATOM 5460 C C . MET A 1 717 ? 13.672 21.973 -33.666 1.00 91.19 717 MET A C 1
ATOM 5462 O O . MET A 1 717 ? 13.630 22.712 -32.685 1.00 91.19 717 MET A O 1
ATOM 5466 N N . GLU A 1 718 ? 13.209 22.336 -34.864 1.00 91.38 718 GLU A N 1
ATOM 5467 C CA . GLU A 1 718 ? 12.620 23.649 -35.139 1.00 91.38 718 GLU A CA 1
ATOM 5468 C C . GLU A 1 718 ? 11.245 23.760 -34.472 1.00 91.38 718 GLU A C 1
ATOM 5470 O O . GLU A 1 718 ? 10.978 24.719 -33.746 1.00 91.38 718 GLU A O 1
ATOM 5475 N N . HIS A 1 719 ? 10.417 22.724 -34.599 1.00 91.31 719 HIS A N 1
ATOM 5476 C CA . HIS A 1 719 ? 9.135 22.622 -33.906 1.00 91.31 719 HIS A CA 1
ATOM 5477 C C . HIS A 1 719 ? 9.311 22.523 -32.385 1.00 91.31 719 HIS A C 1
ATOM 5479 O O . HIS A 1 719 ? 8.561 23.149 -31.631 1.00 91.31 719 HIS A O 1
ATOM 5485 N N . TYR A 1 720 ? 10.332 21.801 -31.906 1.00 93.00 720 TYR A N 1
ATOM 5486 C CA . TYR A 1 720 ? 10.618 21.716 -30.472 1.00 93.00 720 TYR A CA 1
ATOM 5487 C C . TYR A 1 720 ? 11.088 23.056 -29.879 1.00 93.00 720 TYR A C 1
ATOM 5489 O O . TYR A 1 720 ? 10.689 23.421 -28.766 1.00 93.00 720 TYR A O 1
ATOM 5497 N N . GLU A 1 721 ? 11.902 23.814 -30.620 1.00 95.44 721 GLU A N 1
ATOM 5498 C CA . GLU A 1 721 ? 12.267 25.190 -30.278 1.00 95.44 721 GLU A CA 1
ATOM 5499 C C . GLU A 1 721 ? 11.028 26.090 -30.245 1.00 95.44 721 GLU A C 1
ATOM 5501 O O . GLU A 1 721 ? 10.780 26.757 -29.235 1.00 95.44 721 GLU A O 1
ATOM 5506 N N . ALA A 1 722 ? 10.226 26.072 -31.315 1.00 94.25 722 ALA A N 1
ATOM 5507 C CA . ALA A 1 722 ? 9.013 26.873 -31.438 1.00 94.25 722 ALA A CA 1
ATOM 5508 C C . ALA A 1 722 ? 8.036 26.604 -30.283 1.00 94.25 722 ALA A C 1
ATOM 5510 O O . ALA A 1 722 ? 7.490 27.542 -29.704 1.00 94.25 722 ALA A O 1
ATOM 5511 N N . ALA A 1 723 ? 7.891 25.342 -29.867 1.00 94.44 723 ALA A N 1
ATOM 5512 C CA . ALA A 1 723 ? 7.060 24.960 -28.731 1.00 94.44 723 ALA A CA 1
ATOM 5513 C C . ALA A 1 723 ? 7.489 25.637 -27.421 1.00 94.44 723 ALA A C 1
ATOM 5515 O O . ALA A 1 723 ? 6.638 26.062 -26.644 1.00 94.44 723 ALA A O 1
ATOM 5516 N N . LYS A 1 724 ? 8.796 25.757 -27.149 1.00 95.75 724 LYS A N 1
ATOM 5517 C CA . LYS A 1 724 ? 9.296 26.441 -25.940 1.00 95.75 724 LYS A CA 1
ATOM 5518 C C . LYS A 1 724 ? 9.235 27.961 -26.067 1.00 95.75 724 LYS A C 1
ATOM 5520 O O . LYS A 1 724 ? 8.993 28.643 -25.072 1.00 95.75 724 LYS A O 1
ATOM 5525 N N . TRP A 1 725 ? 9.409 28.481 -27.281 1.00 96.69 725 TRP A N 1
ATOM 5526 C CA . TRP A 1 725 ? 9.277 29.905 -27.582 1.00 96.69 725 TRP A CA 1
ATOM 5527 C C . TRP A 1 725 ? 7.877 30.449 -27.261 1.00 96.69 725 TRP A C 1
ATOM 5529 O O . TRP A 1 725 ? 7.739 31.630 -26.930 1.00 96.69 725 TRP A O 1
ATOM 5539 N N . LEU A 1 726 ? 6.844 29.596 -27.265 1.00 96.25 726 LEU A N 1
ATOM 5540 C CA . LEU A 1 726 ? 5.487 29.967 -26.844 1.00 96.25 726 LEU A CA 1
ATOM 5541 C C . LEU A 1 726 ? 5.453 30.596 -25.446 1.00 96.25 726 LEU A C 1
ATOM 5543 O O . LEU A 1 726 ? 4.672 31.521 -25.229 1.00 96.25 726 LEU A O 1
ATOM 5547 N N . LEU A 1 727 ? 6.320 30.168 -24.516 1.00 96.56 727 LEU A N 1
ATOM 5548 C CA . LEU A 1 727 ? 6.374 30.756 -23.171 1.00 96.56 727 LEU A CA 1
ATOM 5549 C C . LEU A 1 727 ? 6.695 32.258 -23.206 1.00 96.56 727 LEU A C 1
ATOM 5551 O O . LEU A 1 727 ? 6.217 32.987 -22.350 1.00 96.56 727 LEU A O 1
ATOM 5555 N N . TYR A 1 728 ? 7.468 32.720 -24.191 1.00 95.81 728 TYR A N 1
ATOM 5556 C CA . TYR A 1 728 ? 7.899 34.117 -24.318 1.00 95.81 728 TYR A CA 1
ATOM 5557 C C . TYR A 1 728 ? 7.062 34.931 -25.305 1.00 95.81 728 TYR A C 1
ATOM 5559 O O . TYR A 1 728 ? 6.972 36.147 -25.174 1.00 95.81 728 TYR A O 1
ATOM 5567 N N . SER A 1 729 ? 6.478 34.273 -26.305 1.00 93.31 729 SER A N 1
ATOM 5568 C CA . SER A 1 729 ? 5.789 34.941 -27.416 1.00 93.31 729 SER A CA 1
ATOM 5569 C C . SER A 1 729 ? 4.280 35.053 -27.241 1.00 93.31 729 SER A C 1
ATOM 5571 O O . SER A 1 729 ? 3.706 36.054 -27.659 1.00 93.31 729 SER A O 1
ATOM 5573 N N . THR A 1 730 ? 3.631 34.049 -26.646 1.00 88.25 730 THR A N 1
ATOM 5574 C CA . THR A 1 730 ? 2.162 34.005 -26.539 1.00 88.25 730 THR A CA 1
ATOM 5575 C C . THR A 1 730 ? 1.655 34.019 -25.101 1.00 88.25 730 THR A C 1
ATOM 5577 O O . THR A 1 730 ? 0.474 34.266 -24.881 1.00 88.25 730 THR A O 1
ATOM 5580 N N . HIS A 1 731 ? 2.519 33.750 -24.120 1.00 90.88 731 HIS A N 1
ATOM 5581 C CA . HIS A 1 731 ? 2.159 33.706 -22.703 1.00 90.88 731 HIS A CA 1
ATOM 5582 C C . HIS A 1 731 ? 2.621 34.968 -21.968 1.00 90.88 731 HIS A C 1
ATOM 5584 O O . HIS A 1 731 ? 3.553 35.655 -22.389 1.00 90.88 731 HIS A O 1
ATOM 5590 N N . HIS A 1 732 ? 2.000 35.255 -20.821 1.00 90.12 732 HIS A N 1
ATOM 5591 C CA . HIS A 1 732 ? 2.454 36.328 -19.942 1.00 90.12 732 HIS A CA 1
ATOM 5592 C C . HIS A 1 732 ? 3.738 35.914 -19.212 1.00 90.12 732 HIS A C 1
ATOM 5594 O O . HIS A 1 732 ? 3.696 35.366 -18.111 1.00 90.12 732 HIS A O 1
ATOM 5600 N N . CYS A 1 733 ? 4.884 36.150 -19.853 1.00 90.19 733 CYS A N 1
ATOM 5601 C CA . CYS A 1 733 ? 6.171 35.622 -19.407 1.00 90.19 733 CYS A CA 1
ATOM 5602 C C . CYS A 1 733 ? 6.810 36.378 -18.226 1.00 90.19 733 CYS A C 1
ATOM 5604 O O . CYS A 1 733 ? 7.780 35.884 -17.641 1.00 90.19 733 CYS A O 1
ATOM 5606 N N . GLY A 1 734 ? 6.280 37.549 -17.859 1.00 94.19 734 GLY A N 1
ATOM 5607 C CA . GLY A 1 734 ? 6.887 38.429 -16.863 1.00 94.19 734 GLY A CA 1
ATOM 5608 C C . GLY A 1 734 ? 8.295 38.853 -17.278 1.00 94.19 734 GLY A C 1
ATOM 5609 O O . GLY A 1 734 ? 8.549 39.170 -18.439 1.00 94.19 734 GLY A O 1
ATOM 5610 N N . GLN A 1 735 ? 9.242 38.838 -16.339 1.00 95.38 735 GLN A N 1
ATOM 5611 C CA . GLN A 1 735 ? 10.646 39.052 -16.678 1.00 95.38 735 GLN A CA 1
ATOM 5612 C C . GLN A 1 735 ? 11.223 37.825 -17.402 1.00 95.38 735 GLN A C 1
ATOM 5614 O O . GLN A 1 735 ? 11.392 36.758 -16.808 1.00 95.38 735 GLN A O 1
ATOM 5619 N N . ALA A 1 736 ? 11.602 37.992 -18.668 1.00 96.06 736 ALA A N 1
ATOM 5620 C CA . ALA A 1 736 ? 12.328 36.966 -19.407 1.00 96.06 736 ALA A CA 1
ATOM 5621 C C . ALA A 1 736 ? 13.771 36.842 -18.891 1.00 96.06 736 ALA A C 1
ATOM 5623 O O . ALA A 1 736 ? 14.468 37.850 -18.753 1.00 96.06 736 ALA A O 1
ATOM 5624 N N . ILE A 1 737 ? 14.211 35.614 -18.611 1.00 96.19 737 ILE A N 1
ATOM 5625 C CA . ILE A 1 737 ? 15.571 35.262 -18.186 1.00 96.19 737 ILE A CA 1
ATOM 5626 C C . ILE A 1 737 ? 16.064 34.141 -19.102 1.00 96.19 737 ILE A C 1
ATOM 5628 O O . ILE A 1 737 ? 15.444 33.079 -19.173 1.00 96.19 737 ILE A O 1
ATOM 5632 N N . VAL A 1 738 ? 17.164 34.368 -19.816 1.00 95.75 738 VAL A N 1
ATOM 5633 C CA . VAL A 1 738 ? 17.620 33.474 -20.888 1.00 95.75 738 VAL A CA 1
ATOM 5634 C C . VAL A 1 738 ? 19.100 33.156 -20.714 1.00 95.75 738 VAL A C 1
ATOM 5636 O O . VAL A 1 738 ? 19.928 34.058 -20.575 1.00 95.75 738 VAL A O 1
ATOM 5639 N N . ASN A 1 739 ? 19.434 31.866 -20.731 1.00 95.00 739 ASN A N 1
ATOM 5640 C CA . ASN A 1 739 ? 20.818 31.410 -20.753 1.00 95.00 739 ASN A CA 1
ATOM 5641 C C . ASN A 1 739 ? 21.496 31.773 -22.085 1.00 95.00 739 ASN A C 1
ATOM 5643 O O . ASN A 1 739 ? 21.137 31.238 -23.133 1.00 95.00 739 ASN A O 1
ATOM 5647 N N . ALA A 1 740 ? 22.483 32.664 -22.032 1.00 93.12 740 ALA A N 1
ATOM 5648 C CA . ALA A 1 740 ? 23.248 33.136 -23.180 1.00 93.12 740 ALA A CA 1
ATOM 5649 C C . ALA A 1 740 ? 24.376 32.179 -23.600 1.00 93.12 740 ALA A C 1
ATOM 5651 O O . ALA A 1 740 ? 24.975 32.386 -24.649 1.00 93.12 740 ALA A O 1
ATOM 5652 N N . ASP A 1 741 ? 24.678 31.132 -22.831 1.00 91.94 741 ASP A N 1
ATOM 5653 C CA . ASP A 1 741 ? 25.662 30.129 -23.266 1.00 91.94 741 ASP A CA 1
ATOM 5654 C C . ASP A 1 741 ? 25.052 29.121 -24.251 1.00 91.94 741 ASP A C 1
ATOM 5656 O O . ASP A 1 741 ? 25.758 28.483 -25.031 1.00 91.94 741 ASP A O 1
ATOM 5660 N N . ASP A 1 742 ? 23.723 29.015 -24.266 1.00 94.12 742 ASP A N 1
ATOM 5661 C CA . ASP A 1 742 ? 22.984 28.187 -25.209 1.00 94.12 742 ASP A CA 1
ATOM 5662 C C . ASP A 1 742 ? 22.826 28.901 -26.567 1.00 94.12 742 ASP A C 1
ATOM 5664 O O . ASP A 1 742 ? 22.523 30.093 -26.643 1.00 94.12 742 ASP A O 1
ATOM 5668 N N . GLU A 1 743 ? 23.035 28.183 -27.674 1.00 91.56 743 GLU A N 1
ATOM 5669 C CA . GLU A 1 743 ? 22.929 28.746 -29.028 1.00 91.56 743 GLU A CA 1
ATOM 5670 C C . GLU A 1 743 ? 21.517 29.265 -29.345 1.00 91.56 743 GLU A C 1
ATOM 5672 O O . GLU A 1 743 ? 21.361 30.336 -29.939 1.00 91.56 743 GLU A O 1
ATOM 5677 N N . VAL A 1 744 ? 20.479 28.545 -28.914 1.00 93.75 744 VAL A N 1
ATOM 5678 C CA . VAL A 1 744 ? 19.086 28.971 -29.078 1.00 93.75 744 VAL A CA 1
ATOM 5679 C C . VAL A 1 744 ? 18.794 30.163 -28.177 1.00 93.75 744 VAL A C 1
ATOM 5681 O O . VAL A 1 744 ? 18.236 31.156 -28.643 1.00 93.75 744 VAL A O 1
ATOM 5684 N N . GLY A 1 745 ? 19.261 30.117 -26.928 1.00 93.25 745 GLY A N 1
ATOM 5685 C CA . GLY A 1 745 ? 19.161 31.232 -25.989 1.00 93.25 745 GLY A CA 1
ATOM 5686 C C . GLY A 1 745 ? 19.754 32.532 -26.545 1.00 93.25 745 GLY A C 1
ATOM 5687 O O . GLY A 1 745 ? 19.105 33.578 -26.499 1.00 93.25 745 GLY A O 1
ATOM 5688 N N . ARG A 1 746 ? 20.930 32.472 -27.185 1.00 90.12 746 ARG A N 1
ATOM 5689 C CA . ARG A 1 746 ? 21.538 33.633 -27.867 1.00 90.12 746 ARG A CA 1
ATOM 5690 C C . ARG A 1 746 ? 20.682 34.179 -29.002 1.00 90.12 746 ARG A C 1
ATOM 5692 O O . ARG A 1 746 ? 20.539 35.396 -29.121 1.00 90.12 746 ARG A O 1
ATOM 5699 N N . ARG A 1 747 ? 20.088 33.307 -29.823 1.00 90.94 747 ARG A N 1
ATOM 5700 C CA . ARG A 1 747 ? 19.171 33.734 -30.895 1.00 90.94 747 ARG A CA 1
ATOM 5701 C C . ARG A 1 747 ? 17.901 34.375 -30.337 1.00 90.94 747 ARG A C 1
ATOM 5703 O O . ARG A 1 747 ? 17.390 35.325 -30.925 1.00 90.94 747 ARG A O 1
ATOM 5710 N N . TRP A 1 748 ? 17.398 33.885 -29.209 1.00 92.94 748 TRP A N 1
ATOM 5711 C CA . TRP A 1 748 ? 16.208 34.426 -28.552 1.00 92.94 748 TRP A CA 1
ATOM 5712 C C . TRP A 1 748 ? 16.459 35.780 -27.892 1.00 92.94 748 TRP A C 1
ATOM 5714 O O . TRP A 1 748 ? 15.602 36.653 -27.980 1.00 92.94 748 TRP A O 1
ATOM 5724 N N . LEU A 1 749 ? 17.643 36.000 -27.314 1.00 90.62 749 LEU A N 1
ATOM 5725 C CA . LEU A 1 749 ? 18.039 37.302 -26.763 1.00 90.62 749 LEU A CA 1
ATOM 5726 C C . LEU A 1 749 ? 18.017 38.419 -27.818 1.00 90.62 749 LEU A C 1
ATOM 5728 O O . LEU A 1 749 ? 17.628 39.539 -27.506 1.00 90.62 749 LEU A O 1
ATOM 5732 N N . ALA A 1 750 ? 18.325 38.114 -29.083 1.00 86.62 750 ALA A N 1
ATOM 5733 C CA . ALA A 1 750 ? 18.188 39.083 -30.176 1.00 86.62 750 ALA A CA 1
ATOM 5734 C C . ALA A 1 750 ? 16.725 39.491 -30.453 1.00 86.62 750 ALA A C 1
ATOM 5736 O O . ALA A 1 750 ? 16.478 40.551 -31.024 1.00 86.62 750 ALA A O 1
ATOM 5737 N N . LYS A 1 751 ? 15.755 38.657 -30.055 1.00 89.12 751 LYS A N 1
ATOM 5738 C CA . LYS A 1 751 ? 14.310 38.905 -30.186 1.00 89.12 751 LYS A CA 1
ATOM 5739 C C . LYS A 1 751 ? 13.676 39.447 -28.897 1.00 89.12 751 LYS A C 1
ATOM 5741 O O . LYS A 1 751 ? 12.534 39.891 -28.938 1.00 89.12 751 LYS A O 1
ATOM 5746 N N . LEU A 1 752 ? 14.391 39.396 -27.769 1.00 89.19 752 LEU A N 1
ATOM 5747 C CA . LEU A 1 752 ? 13.927 39.816 -26.444 1.00 89.19 752 LEU A CA 1
ATOM 5748 C C . LEU A 1 752 ? 14.863 40.900 -25.881 1.00 89.19 752 LEU A C 1
ATOM 5750 O O . LEU A 1 752 ? 15.695 40.598 -25.023 1.00 89.19 752 LEU A O 1
ATOM 5754 N N . PRO A 1 753 ? 14.744 42.160 -26.337 1.00 80.50 753 PRO A N 1
ATOM 5755 C CA . PRO A 1 753 ? 15.678 43.225 -25.960 1.00 80.50 753 PRO A CA 1
ATOM 5756 C C . PRO A 1 753 ? 15.700 43.520 -24.450 1.00 80.50 753 PRO A C 1
ATOM 5758 O O . PRO A 1 753 ? 16.739 43.921 -23.932 1.00 80.50 753 PRO A O 1
ATOM 5761 N N . ASP A 1 754 ? 14.597 43.253 -23.741 1.00 86.38 754 ASP A N 1
ATOM 5762 C CA . ASP A 1 754 ? 14.447 43.489 -22.297 1.00 86.38 754 ASP A CA 1
ATOM 5763 C C . ASP A 1 754 ? 14.722 42.247 -21.424 1.00 86.38 754 ASP A C 1
ATOM 5765 O O . ASP A 1 754 ? 14.549 42.280 -20.198 1.00 86.38 754 ASP A O 1
ATOM 5769 N N . ALA A 1 755 ? 15.127 41.125 -22.030 1.00 91.44 755 ALA A N 1
ATOM 5770 C CA . ALA A 1 755 ? 15.441 39.909 -21.288 1.00 91.44 755 ALA A CA 1
ATOM 5771 C C . ALA A 1 755 ? 16.718 40.061 -20.450 1.00 91.44 755 ALA A C 1
ATOM 5773 O O . ALA A 1 755 ? 17.663 40.760 -20.817 1.00 91.44 755 ALA A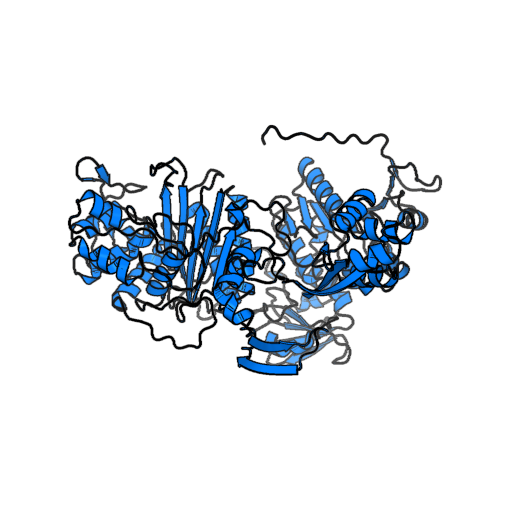 O 1
ATOM 5774 N N . VAL A 1 756 ? 16.757 39.344 -19.324 1.00 93.88 756 VAL A N 1
ATOM 5775 C CA . VAL A 1 756 ? 17.969 39.184 -18.526 1.00 93.88 756 VAL A CA 1
ATOM 5776 C C . VAL A 1 756 ? 18.803 38.056 -19.117 1.00 93.88 756 VAL A C 1
ATOM 5778 O O . VAL A 1 756 ? 18.401 36.892 -19.060 1.00 93.88 756 VAL A O 1
ATOM 5781 N N . ALA A 1 757 ? 19.972 38.387 -19.658 1.00 93.25 757 ALA A N 1
ATOM 5782 C CA . ALA A 1 757 ? 20.927 37.389 -20.127 1.00 93.25 757 ALA A CA 1
ATOM 5783 C C . ALA A 1 757 ? 21.740 36.834 -18.947 1.00 93.25 757 ALA A C 1
ATOM 5785 O O . ALA A 1 757 ? 22.278 37.602 -18.148 1.00 93.25 757 ALA A O 1
ATOM 5786 N N . VAL A 1 758 ? 21.861 35.512 -18.838 1.00 93.06 758 VAL A N 1
ATOM 5787 C CA . VAL A 1 758 ? 22.740 34.867 -17.847 1.00 93.06 758 VAL A CA 1
ATOM 5788 C C . VAL A 1 758 ? 23.813 34.040 -18.544 1.00 93.06 758 VAL A C 1
ATOM 5790 O O . VAL A 1 758 ? 23.509 33.364 -19.521 1.00 93.06 758 VAL A O 1
ATOM 5793 N N . SER A 1 759 ? 25.061 34.107 -18.079 1.00 90.88 759 SER A N 1
ATOM 5794 C CA . SER A 1 759 ? 26.184 33.392 -18.702 1.00 90.88 759 SER A CA 1
ATOM 5795 C C . SER A 1 759 ? 27.240 32.958 -17.683 1.00 90.88 759 SER A C 1
ATOM 5797 O O . SER A 1 759 ? 27.550 33.666 -16.720 1.00 90.88 759 SER A O 1
ATOM 5799 N N . MET A 1 760 ? 27.804 31.782 -17.924 1.00 88.88 760 MET A N 1
ATOM 5800 C CA . MET A 1 760 ? 28.975 31.202 -17.278 1.00 88.88 760 MET A CA 1
ATOM 5801 C C . MET A 1 760 ? 30.238 31.353 -18.139 1.00 88.88 760 MET A C 1
ATOM 5803 O O . MET A 1 760 ? 31.334 31.413 -17.585 1.00 88.88 760 MET A O 1
ATOM 5807 N N . GLU A 1 761 ? 30.095 31.418 -19.467 1.00 84.12 761 GLU A N 1
ATOM 5808 C CA . GLU A 1 761 ? 31.207 31.383 -20.436 1.00 84.12 761 GLU A CA 1
ATOM 5809 C C . GLU A 1 761 ? 31.516 32.742 -21.086 1.00 84.12 761 GLU A C 1
ATOM 5811 O O . GLU A 1 761 ? 32.334 32.827 -21.995 1.00 84.12 761 GLU A O 1
ATOM 5816 N N . ASP A 1 762 ? 30.902 33.825 -20.599 1.00 78.25 762 ASP A N 1
ATOM 5817 C CA . ASP A 1 762 ? 31.030 35.181 -21.156 1.00 78.25 762 ASP A CA 1
ATOM 5818 C C . ASP A 1 762 ? 30.449 35.352 -22.567 1.00 78.25 762 ASP A C 1
ATOM 5820 O O . ASP A 1 762 ? 30.803 36.277 -23.293 1.00 78.25 762 ASP A O 1
ATOM 5824 N N . HIS A 1 763 ? 29.504 34.498 -22.957 1.00 80.81 763 HIS A N 1
ATOM 5825 C CA . HIS A 1 763 ? 28.813 34.573 -24.247 1.00 80.81 763 HIS A CA 1
ATOM 5826 C C . HIS A 1 763 ? 27.727 35.666 -24.308 1.00 80.81 763 HIS A C 1
ATOM 5828 O O . HIS A 1 763 ? 26.806 35.608 -25.129 1.00 80.81 763 HIS A O 1
ATOM 5834 N N . ILE A 1 764 ? 27.827 36.686 -23.453 1.00 78.31 764 ILE A N 1
ATOM 5835 C CA . ILE A 1 764 ? 26.909 37.825 -23.424 1.00 78.31 764 ILE A CA 1
ATOM 5836 C C . ILE A 1 764 ? 27.206 38.694 -24.647 1.00 78.31 764 ILE A C 1
ATOM 5838 O O . ILE A 1 764 ? 28.294 39.247 -24.791 1.00 78.31 764 ILE A O 1
ATOM 5842 N N . ASN A 1 765 ? 26.236 38.805 -25.554 1.00 66.50 765 ASN A N 1
ATOM 5843 C CA . ASN A 1 765 ? 26.384 39.626 -26.749 1.00 66.50 765 ASN A CA 1
ATOM 5844 C C . ASN A 1 765 ? 26.518 41.113 -26.347 1.00 66.50 765 ASN A C 1
ATOM 5846 O O . ASN A 1 765 ? 25.657 41.603 -25.613 1.00 66.50 765 ASN A O 1
ATOM 5850 N N . PRO A 1 766 ? 27.524 41.861 -26.838 1.00 56.31 766 PRO A N 1
ATOM 5851 C CA . PRO A 1 766 ? 27.651 43.298 -26.573 1.00 56.31 766 PRO A CA 1
ATOM 5852 C C . PRO A 1 766 ? 26.452 44.136 -27.061 1.00 56.31 766 PRO A C 1
ATOM 5854 O O . PRO A 1 766 ? 26.275 45.257 -26.595 1.00 56.31 766 PRO A O 1
ATOM 5857 N N . ASN A 1 767 ? 25.605 43.591 -27.943 1.00 57.88 767 ASN A N 1
ATOM 5858 C CA . ASN A 1 767 ? 24.365 44.224 -28.410 1.00 57.88 767 ASN A CA 1
ATOM 5859 C C . ASN A 1 767 ? 23.123 43.870 -27.563 1.00 57.88 767 ASN A C 1
ATOM 5861 O O . ASN A 1 767 ? 22.007 44.235 -27.932 1.00 57.88 767 ASN A O 1
ATOM 5865 N N . CYS A 1 768 ? 23.271 43.145 -26.448 1.00 61.81 768 CYS A N 1
ATOM 5866 C CA . CYS A 1 768 ? 22.181 42.968 -25.488 1.00 61.81 768 CYS A CA 1
ATOM 5867 C C . CYS A 1 768 ? 21.877 44.314 -24.812 1.00 61.81 768 CYS A C 1
ATOM 5869 O O . CYS A 1 768 ? 22.655 44.791 -23.991 1.00 61.81 768 CYS A O 1
ATOM 5871 N N . HIS A 1 769 ? 20.732 44.917 -25.138 1.00 63.78 769 HIS A N 1
ATOM 5872 C CA . HIS A 1 769 ? 20.270 46.159 -24.508 1.00 63.78 769 HIS A CA 1
ATOM 5873 C C . HIS A 1 769 ? 19.737 45.953 -23.072 1.00 63.78 769 HIS A C 1
ATOM 5875 O O . HIS A 1 769 ? 19.607 46.920 -22.322 1.00 63.78 769 HIS A O 1
ATOM 5881 N N . GLY A 1 770 ? 19.456 44.703 -22.685 1.00 68.44 770 GLY A N 1
ATOM 5882 C CA . GLY A 1 770 ? 18.921 44.312 -21.381 1.00 68.44 770 GLY A CA 1
ATOM 5883 C C . GLY A 1 770 ? 19.966 44.105 -20.276 1.00 68.44 770 GLY A C 1
ATOM 5884 O O . GLY A 1 770 ? 21.181 44.159 -20.480 1.00 68.44 770 GLY A O 1
ATOM 5885 N N . ARG A 1 771 ? 19.475 43.839 -19.059 1.00 86.56 771 ARG A N 1
ATOM 5886 C CA . ARG A 1 771 ? 20.317 43.501 -17.897 1.00 86.56 771 ARG A CA 1
ATOM 5887 C C . ARG A 1 771 ? 21.000 42.152 -18.118 1.00 86.56 771 ARG A C 1
ATOM 5889 O O . ARG A 1 771 ? 20.429 41.259 -18.733 1.00 86.56 771 ARG A O 1
ATOM 5896 N N . TRP A 1 772 ? 22.187 41.960 -17.558 1.00 89.38 772 TRP A N 1
ATOM 5897 C CA . TRP A 1 772 ? 22.874 40.676 -17.645 1.00 89.38 772 TRP A CA 1
ATOM 5898 C C . TRP A 1 772 ? 23.570 40.304 -16.343 1.00 89.38 772 TRP A C 1
ATOM 5900 O O . TRP A 1 772 ? 23.924 41.164 -15.535 1.00 89.38 772 TRP A O 1
ATOM 5910 N N . LEU A 1 773 ? 23.743 39.000 -16.138 1.00 89.44 773 LEU A N 1
ATOM 5911 C CA . LEU A 1 773 ? 24.442 38.432 -14.997 1.00 89.44 773 LEU A CA 1
ATOM 5912 C C . LEU A 1 773 ? 25.471 37.416 -15.490 1.00 89.44 773 LEU A C 1
ATOM 5914 O O . LEU A 1 773 ? 25.134 36.458 -16.185 1.00 89.44 773 LEU A O 1
ATOM 5918 N N . LYS A 1 774 ? 26.727 37.613 -15.093 1.00 89.25 774 LYS A N 1
ATOM 5919 C CA . LYS A 1 774 ? 27.829 36.709 -15.414 1.00 89.25 774 LYS A CA 1
ATOM 5920 C C . LYS A 1 774 ? 28.374 36.069 -14.147 1.00 89.25 774 LYS A C 1
ATOM 5922 O O . LYS A 1 774 ? 28.672 36.771 -13.179 1.00 89.25 774 LYS A O 1
ATOM 5927 N N . ALA A 1 775 ? 28.572 34.757 -14.169 1.00 87.88 775 ALA A N 1
ATOM 5928 C CA . ALA A 1 775 ? 29.343 34.096 -13.128 1.00 87.88 775 ALA A CA 1
ATOM 5929 C C . ALA A 1 775 ? 30.843 34.376 -13.321 1.00 87.88 775 ALA A C 1
ATOM 5931 O O . ALA A 1 775 ? 31.415 34.075 -14.364 1.00 87.88 775 ALA A O 1
ATOM 5932 N N . THR A 1 776 ? 31.499 34.946 -12.311 1.00 86.50 776 THR A N 1
ATOM 5933 C CA . THR A 1 776 ? 32.950 35.219 -12.343 1.00 86.50 776 THR A CA 1
ATOM 5934 C C . THR A 1 776 ? 33.779 34.072 -11.768 1.00 86.50 776 THR A C 1
ATOM 5936 O O . THR A 1 776 ? 34.935 33.893 -12.141 1.00 86.50 776 THR A O 1
ATOM 5939 N N . ALA A 1 777 ? 33.193 33.282 -10.866 1.00 83.00 777 ALA A N 1
ATOM 5940 C CA . ALA A 1 777 ? 33.772 32.063 -10.323 1.00 83.00 777 ALA A CA 1
ATOM 5941 C C . ALA A 1 777 ? 32.665 31.168 -9.750 1.00 83.00 777 ALA A C 1
ATOM 5943 O O . ALA A 1 777 ? 31.771 31.651 -9.057 1.00 83.00 777 ALA A O 1
ATOM 5944 N N . VAL A 1 778 ? 32.764 29.854 -9.966 1.00 77.06 778 VAL A N 1
ATOM 5945 C CA . VAL A 1 778 ? 31.897 28.860 -9.316 1.00 77.06 778 VAL A CA 1
ATOM 5946 C C . VAL A 1 778 ? 32.764 27.858 -8.570 1.00 77.06 778 VAL A C 1
ATOM 5948 O O . VAL A 1 778 ? 33.632 27.209 -9.149 1.00 77.06 778 VAL A O 1
ATOM 5951 N N . LYS A 1 779 ? 32.542 27.744 -7.259 1.00 79.00 779 LYS A N 1
ATOM 5952 C CA . LYS A 1 779 ? 33.223 26.778 -6.391 1.00 79.00 779 LYS A CA 1
ATOM 5953 C C . LYS A 1 779 ? 32.191 25.815 -5.824 1.00 79.00 779 LYS A C 1
ATOM 5955 O O . LYS A 1 779 ? 31.300 26.225 -5.090 1.00 79.00 779 LYS A O 1
ATOM 5960 N N . LEU A 1 780 ? 32.335 24.534 -6.148 1.00 65.12 780 LEU A N 1
ATOM 5961 C CA . LEU A 1 780 ? 31.517 23.459 -5.592 1.00 65.12 780 LEU A CA 1
ATOM 5962 C C . LEU A 1 780 ? 32.230 22.877 -4.367 1.00 65.12 780 LEU A C 1
ATOM 5964 O O . LEU A 1 780 ? 33.225 22.165 -4.501 1.00 65.12 780 LEU A O 1
ATOM 5968 N N . SER A 1 781 ? 31.742 23.172 -3.163 1.00 60.88 781 SER A N 1
ATOM 5969 C CA . SER A 1 781 ? 32.205 22.499 -1.950 1.00 60.88 781 SER A CA 1
ATOM 5970 C C . SER A 1 781 ? 31.425 21.194 -1.767 1.00 60.88 781 SER A C 1
ATOM 5972 O O . SER A 1 781 ? 30.227 21.184 -1.502 1.00 60.88 781 SER A O 1
ATOM 5974 N N . ARG A 1 782 ? 32.104 20.049 -1.906 1.00 42.19 782 ARG A N 1
ATOM 5975 C CA . ARG A 1 782 ? 31.544 18.765 -1.462 1.00 42.19 782 ARG A CA 1
ATOM 5976 C C . ARG A 1 782 ? 31.630 18.718 0.062 1.00 42.19 782 ARG A C 1
ATOM 5978 O O . ARG A 1 782 ? 32.675 18.357 0.596 1.00 42.19 782 ARG A O 1
ATOM 5985 N N . GLN A 1 783 ? 30.556 19.063 0.767 1.00 41.50 783 GLN A N 1
ATOM 5986 C CA . GLN A 1 783 ? 30.438 18.653 2.166 1.00 41.50 783 GLN A CA 1
ATOM 5987 C C . GLN A 1 783 ? 30.298 17.125 2.201 1.00 41.50 783 GLN A C 1
ATOM 5989 O O . GLN A 1 783 ? 29.259 16.569 1.847 1.00 41.50 783 GLN A O 1
ATOM 5994 N N . ARG A 1 784 ? 31.374 16.429 2.595 1.00 38.88 784 ARG A N 1
ATOM 5995 C CA . ARG A 1 784 ? 31.257 15.091 3.186 1.00 38.88 784 ARG A CA 1
ATOM 5996 C C . ARG A 1 784 ? 30.433 15.270 4.460 1.00 38.88 784 ARG A C 1
ATOM 5998 O O . ARG A 1 784 ? 30.822 16.053 5.318 1.00 38.88 784 ARG A O 1
ATOM 6005 N N . GLY A 1 785 ? 29.277 14.620 4.523 1.00 38.12 785 GLY A N 1
ATOM 6006 C CA . GLY A 1 785 ? 28.359 14.754 5.644 1.00 38.12 785 GLY A CA 1
ATOM 6007 C C . GLY A 1 785 ? 28.949 14.185 6.931 1.00 38.12 785 GLY A C 1
ATOM 6008 O O . GLY A 1 785 ? 29.021 12.971 7.069 1.00 38.12 785 GLY A O 1
ATOM 6009 N N . ASP A 1 786 ? 29.288 15.076 7.859 1.00 33.69 786 ASP A N 1
ATOM 6010 C CA . ASP A 1 786 ? 29.287 14.843 9.304 1.00 33.69 786 ASP A CA 1
ATOM 6011 C C . ASP A 1 786 ? 28.214 15.766 9.917 1.00 33.69 786 ASP A C 1
ATOM 6013 O O . ASP A 1 786 ? 28.510 16.885 10.315 1.00 33.69 786 ASP A O 1
ATOM 6017 N N . HIS A 1 787 ? 26.965 15.274 9.938 1.00 29.77 787 HIS A N 1
ATOM 6018 C CA . HIS A 1 787 ? 25.808 15.676 10.774 1.00 29.77 787 HIS A CA 1
ATOM 6019 C C . HIS A 1 787 ? 25.464 17.196 10.932 1.00 29.77 787 HIS A C 1
ATOM 6021 O O . HIS A 1 787 ? 25.998 18.046 10.237 1.00 29.77 787 HIS A O 1
ATOM 6027 N N . PRO A 1 788 ? 24.476 17.578 11.768 1.00 45.09 788 PRO A N 1
ATOM 6028 C CA . PRO A 1 788 ? 23.033 17.581 11.492 1.00 45.09 788 PRO A CA 1
ATOM 6029 C C . PRO A 1 788 ? 22.401 18.993 11.593 1.00 45.09 788 PRO A C 1
ATOM 6031 O O . PRO A 1 788 ? 22.821 19.779 12.437 1.00 45.09 788 PRO A O 1
ATOM 6034 N N . VAL A 1 789 ? 21.322 19.266 10.844 1.00 33.38 789 VAL A N 1
ATOM 6035 C CA . VAL A 1 789 ? 20.213 20.165 11.250 1.00 33.38 789 VAL A CA 1
ATOM 6036 C C . VAL A 1 789 ? 18.911 19.598 10.704 1.00 33.38 789 VAL A C 1
ATOM 6038 O O . VAL A 1 789 ? 18.902 19.234 9.505 1.00 33.38 789 VAL A O 1
#